Protein AF-0000000083206799 (afdb_homodimer)

Structure (mmCIF, N/CA/C/O backbone):
data_AF-0000000083206799-model_v1
#
loop_
_entity.id
_entity.type
_entity.pdbx_description
1 polymer 'THIF-type NAD/FAD binding fold domain-containing protein'
#
loop_
_atom_site.group_PDB
_atom_site.id
_atom_site.type_symbol
_atom_site.label_atom_id
_atom_site.label_alt_id
_atom_site.label_comp_id
_atom_site.label_asym_id
_atom_site.label_entity_id
_atom_site.label_seq_id
_atom_site.pdbx_PDB_ins_code
_atom_site.Cartn_x
_atom_site.Cartn_y
_atom_site.Cartn_z
_atom_site.occupancy
_atom_site.B_iso_or_equiv
_atom_site.auth_seq_id
_atom_site.auth_comp_id
_atom_site.auth_asym_id
_atom_site.auth_atom_id
_atom_site.pdbx_PDB_model_num
ATOM 1 N N . MET A 1 1 ? 34.781 36.969 40.344 1 15.79 1 MET A N 1
ATOM 2 C CA . MET A 1 1 ? 34.094 37.938 41.188 1 15.79 1 MET A CA 1
ATOM 3 C C . MET A 1 1 ? 33.188 38.844 40.344 1 15.79 1 MET A C 1
ATOM 5 O O . MET A 1 1 ? 32.094 39.25 40.781 1 15.79 1 MET A O 1
ATOM 9 N N . ALA A 1 2 ? 33.812 39.531 39.469 1 14.9 2 ALA A N 1
ATOM 10 C CA . ALA A 1 2 ? 33.531 40.969 39.25 1 14.9 2 ALA A CA 1
ATOM 11 C C . ALA A 1 2 ? 32.156 41.156 38.625 1 14.9 2 ALA A C 1
ATOM 13 O O . ALA A 1 2 ? 31.609 40.281 37.969 1 14.9 2 ALA A O 1
ATOM 14 N N . GLN A 1 3 ? 31.703 42.469 38.469 1 15.66 3 GLN A N 1
ATOM 15 C CA . GLN A 1 3 ? 30.641 43.438 38.688 1 15.66 3 GLN A CA 1
ATOM 16 C C . GLN A 1 3 ? 29.641 43.438 37.531 1 15.66 3 GLN A C 1
ATOM 18 O O . GLN A 1 3 ? 29.938 42.906 36.469 1 15.66 3 GLN A O 1
ATOM 23 N N . PHE A 1 4 ? 28.547 44.375 37.531 1 15.9 4 PHE A N 1
ATOM 24 C CA . PHE A 1 4 ? 27.156 44.781 37.719 1 15.9 4 PHE A CA 1
ATOM 25 C C . PHE A 1 4 ? 26.625 45.438 36.438 1 15.9 4 PHE A C 1
ATOM 27 O O . PHE A 1 4 ? 25.406 45.531 36.25 1 15.9 4 PHE A O 1
ATOM 34 N N . TRP A 1 5 ? 27.438 45.938 35.531 1 15.33 5 TRP A N 1
ATOM 35 C CA . TRP A 1 5 ? 27.094 47.281 35.094 1 15.33 5 TRP A CA 1
ATOM 36 C C . TRP A 1 5 ? 25.797 47.281 34.312 1 15.33 5 TRP A C 1
ATOM 38 O O . TRP A 1 5 ? 25.438 46.281 33.656 1 15.33 5 TRP A O 1
ATOM 48 N N . SER A 1 6 ? 24.969 48.406 34.281 1 15.54 6 SER A N 1
ATOM 49 C CA . SER A 1 6 ? 23.766 49.25 34.438 1 15.54 6 SER A CA 1
ATOM 50 C C . SER A 1 6 ? 23.141 49.531 33.062 1 15.54 6 SER A C 1
ATOM 52 O O . SER A 1 6 ? 22.031 50.062 33 1 15.54 6 SER A O 1
ATOM 54 N N . SER A 1 7 ? 23.734 49.281 31.906 1 15.55 7 SER A N 1
ATOM 55 C CA . SER A 1 7 ? 23.484 50.438 31.031 1 15.55 7 SER A CA 1
ATOM 56 C C . SER A 1 7 ? 22.031 50.469 30.594 1 15.55 7 SER A C 1
ATOM 58 O O . SER A 1 7 ? 21.453 49.438 30.234 1 15.55 7 SER A O 1
ATOM 60 N N . SER A 1 8 ? 21.281 51.656 30.797 1 15.36 8 SER A N 1
ATOM 61 C CA . SER A 1 8 ? 20.047 52.438 30.953 1 15.36 8 SER A CA 1
ATOM 62 C C . SER A 1 8 ? 19.391 52.688 29.609 1 15.36 8 SER A C 1
ATOM 64 O O . SER A 1 8 ? 18.328 53.312 29.531 1 15.36 8 SER A O 1
ATOM 66 N N . LEU A 1 9 ? 19.859 52.219 28.484 1 15.92 9 LEU A N 1
ATOM 67 C CA . LEU A 1 9 ? 19.562 53.219 27.484 1 15.92 9 LEU A CA 1
ATOM 68 C C . LEU A 1 9 ? 18.062 53.375 27.297 1 15.92 9 LEU A C 1
ATOM 70 O O . LEU A 1 9 ? 17.328 52.406 27.312 1 15.92 9 LEU A O 1
ATOM 74 N N . SER A 1 10 ? 17.562 54.656 27.078 1 14.2 10 SER A N 1
ATOM 75 C CA . SER A 1 10 ? 16.531 55.688 27.234 1 14.2 10 SER A CA 1
ATOM 76 C C . SER A 1 10 ? 15.492 55.594 26.141 1 14.2 10 SER A C 1
ATOM 78 O O . SER A 1 10 ? 14.305 55.844 26.375 1 14.2 10 SER A O 1
ATOM 80 N N . ALA A 1 11 ? 15.906 55.469 24.812 1 14.45 11 ALA A N 1
ATOM 81 C CA . ALA A 1 11 ? 15.453 56.625 24.031 1 14.45 11 ALA A CA 1
ATOM 82 C C . ALA A 1 11 ? 13.93 56.625 23.922 1 14.45 11 ALA A C 1
ATOM 84 O O . ALA A 1 11 ? 13.273 55.625 24.141 1 14.45 11 ALA A O 1
ATOM 85 N N . SER A 1 12 ? 13.516 56.969 22.625 1 14.66 12 SER A N 1
ATOM 86 C CA . SER A 1 12 ? 12.797 58.156 22.156 1 14.66 12 SER A CA 1
ATOM 87 C C . SER A 1 12 ? 11.289 57.906 22.141 1 14.66 12 SER A C 1
ATOM 89 O O . SER A 1 12 ? 10.836 56.781 22.188 1 14.66 12 SER A O 1
ATOM 91 N N . SER A 1 13 ? 10.586 58.938 21.562 1 14.63 13 SER A N 1
ATOM 92 C CA . SER A 1 13 ? 9.516 59.906 21.828 1 14.63 13 SER A CA 1
ATOM 93 C C . SER A 1 13 ? 8.219 59.5 21.156 1 14.63 13 SER A C 1
ATOM 95 O O . SER A 1 13 ? 7.156 60.062 21.438 1 14.63 13 SER A O 1
ATOM 97 N N . ARG A 1 14 ? 8.32 58.75 19.984 1 15.35 14 ARG A N 1
ATOM 98 C CA . ARG A 1 14 ? 7.406 59.344 19.016 1 15.35 14 ARG A CA 1
ATOM 99 C C . ARG A 1 14 ? 5.988 59.438 19.578 1 15.35 14 ARG A C 1
ATOM 101 O O . ARG A 1 14 ? 5.621 58.688 20.469 1 15.35 14 ARG A O 1
ATOM 108 N N . SER A 1 15 ? 5.258 60.062 18.719 1 14.94 15 SER A N 1
ATOM 109 C CA . SER A 1 15 ? 4.223 61.094 18.797 1 14.94 15 SER A CA 1
ATOM 110 C C . SER A 1 15 ? 2.881 60.5 19.203 1 14.94 15 SER A C 1
ATOM 112 O O . SER A 1 15 ? 2.621 59.312 18.953 1 14.94 15 SER A O 1
ATOM 114 N N . PRO A 1 16 ? 1.985 61.406 19.641 1 15.46 16 PRO A N 1
ATOM 115 C CA . PRO A 1 16 ? 0.959 61.531 20.672 1 15.46 16 PRO A CA 1
ATOM 116 C C . PRO A 1 16 ? -0.409 61.031 20.203 1 15.46 16 PRO A C 1
ATOM 118 O O . PRO A 1 16 ? -1.052 60.219 20.906 1 15.46 16 PRO A O 1
ATOM 121 N N . PHE A 1 17 ? -1.014 61.688 19.156 1 14.88 17 PHE A N 1
ATOM 122 C CA . PHE A 1 17 ? -2.141 62.469 19.672 1 14.88 17 PHE A CA 1
ATOM 123 C C . PHE A 1 17 ? -3.371 61.594 19.844 1 14.88 17 PHE A C 1
ATOM 125 O O . PHE A 1 17 ? -3.445 60.5 19.266 1 14.88 17 PHE A O 1
ATOM 132 N N . PRO A 1 18 ? -4.734 62.281 19.781 1 14.96 18 PRO A N 1
ATOM 133 C CA . PRO A 1 18 ? -5.836 62.438 20.734 1 14.96 18 PRO A CA 1
ATOM 134 C C . PRO A 1 18 ? -6.965 61.438 20.5 1 14.96 18 PRO A C 1
ATOM 136 O O . PRO A 1 18 ? -7.066 60.844 19.422 1 14.96 18 PRO A O 1
ATOM 139 N N . ILE A 1 19 ? -7.949 61.281 21.531 1 15.31 19 ILE A N 1
ATOM 140 C CA . ILE A 1 19 ? -8.922 60.469 22.25 1 15.31 19 ILE A CA 1
ATOM 141 C C . ILE A 1 19 ? -10.289 60.562 21.562 1 15.31 19 ILE A C 1
ATOM 143 O O . ILE A 1 19 ? -11.094 59.656 21.625 1 15.31 19 ILE A O 1
ATOM 147 N N . THR A 1 20 ? -10.766 61.625 20.859 1 14.32 20 THR A N 1
ATOM 148 C CA . THR A 1 20 ? -11.953 62.125 21.547 1 14.32 20 THR A CA 1
ATOM 149 C C . THR A 1 20 ? -13.125 61.188 21.359 1 14.32 20 THR A C 1
ATOM 151 O O . THR A 1 20 ? -13.102 60.312 20.484 1 14.32 20 THR A O 1
ATOM 154 N N . GLN A 1 21 ? -14.547 61.781 21.156 1 14.05 21 GLN A N 1
ATOM 155 C CA . GLN A 1 21 ? -15.82 62 21.844 1 14.05 21 GLN A CA 1
ATOM 156 C C . GLN A 1 21 ? -16.875 61 21.375 1 14.05 21 GLN A C 1
ATOM 158 O O . GLN A 1 21 ? -16.797 60.469 20.266 1 14.05 21 GLN A O 1
ATOM 163 N N . ALA A 1 22 ? -18.016 60.688 22.312 1 14.39 22 ALA A N 1
ATOM 164 C CA . ALA A 1 22 ? -19.062 59.875 22.938 1 14.39 22 ALA A CA 1
ATOM 165 C C . ALA A 1 22 ? -20.344 59.906 22.094 1 14.39 22 ALA A C 1
ATOM 167 O O . ALA A 1 22 ? -21.156 58.969 22.172 1 14.39 22 ALA A O 1
ATOM 168 N N . ILE A 1 23 ? -20.766 60.75 21.188 1 14.2 23 ILE A N 1
ATOM 169 C CA . ILE A 1 23 ? -22.094 61.25 21.5 1 14.2 23 ILE A CA 1
ATOM 170 C C . ILE A 1 23 ? -23.125 60.156 21.266 1 14.2 23 ILE A C 1
ATOM 172 O O . ILE A 1 23 ? -23.031 59.375 20.297 1 14.2 23 ILE A O 1
ATOM 176 N N . VAL A 1 24 ? -24.375 60 22.219 1 14.62 24 VAL A N 1
ATOM 177 C CA . VAL A 1 24 ? -25.484 59.438 22.969 1 14.62 24 VAL A CA 1
ATOM 178 C C . VAL A 1 24 ? -26.703 59.312 22.062 1 14.62 24 VAL A C 1
ATOM 180 O O . VAL A 1 24 ? -27.562 58.438 22.281 1 14.62 24 VAL A O 1
ATOM 183 N N . VAL A 1 25 ? -26.953 59.844 20.891 1 14.94 25 VAL A N 1
ATOM 184 C CA . VAL A 1 25 ? -28.266 60.438 20.891 1 14.94 25 VAL A CA 1
ATOM 185 C C . VAL A 1 25 ? -29.344 59.375 20.828 1 14.94 25 VAL A C 1
ATOM 187 O O . VAL A 1 25 ? -29.172 58.344 20.156 1 14.94 25 VAL A O 1
ATOM 190 N N . GLY A 1 26 ? -30.719 59.562 21.531 1 14.73 26 GLY A N 1
ATOM 191 C CA . GLY A 1 26 ? -31.922 59.312 22.297 1 14.73 26 GLY A CA 1
ATOM 192 C C . GLY A 1 26 ? -33.094 58.844 21.453 1 14.73 26 GLY A C 1
ATOM 193 O O . GLY A 1 26 ? -34.156 58.469 21.969 1 14.73 26 GLY A O 1
ATOM 194 N N . VAL A 1 27 ? -33.125 58.812 20.141 1 15.09 27 VAL A N 1
ATOM 195 C CA . VAL A 1 27 ? -34.469 59.25 19.797 1 15.09 27 VAL A CA 1
ATOM 196 C C . VAL A 1 27 ? -35.469 58.156 20.156 1 15.09 27 VAL A C 1
ATOM 198 O O . VAL A 1 27 ? -35.25 56.969 19.859 1 15.09 27 VAL A O 1
ATOM 201 N N . VAL A 1 28 ? -36.75 58.406 20.875 1 15.09 28 VAL A N 1
ATOM 202 C CA . VAL A 1 28 ? -37.844 58.188 21.812 1 15.09 28 VAL A CA 1
ATOM 203 C C . VAL A 1 28 ? -38.938 57.344 21.125 1 15.09 28 VAL A C 1
ATOM 205 O O . VAL A 1 28 ? -39.438 56.375 21.703 1 15.09 28 VAL A O 1
ATOM 208 N N . SER A 1 29 ? -39.656 57.719 20.047 1 15.27 29 SER A N 1
ATOM 209 C CA . SER A 1 29 ? -41.031 58.031 20.359 1 15.27 29 SER A CA 1
ATOM 210 C C . SER A 1 29 ? -41.875 56.781 20.438 1 15.27 29 SER A C 1
ATOM 212 O O . SER A 1 29 ? -41.469 55.719 20 1 15.27 29 SER A O 1
ATOM 214 N N . GLY A 1 30 ? -43.25 56.781 19.875 1 15.33 30 GLY A N 1
ATOM 215 C CA . GLY A 1 30 ? -44.656 56.781 20.297 1 15.33 30 GLY A CA 1
ATOM 216 C C . GLY A 1 30 ? -45.312 55.406 20.125 1 15.33 30 GLY A C 1
ATOM 217 O O . GLY A 1 30 ? -45.125 54.781 19.094 1 15.33 30 GLY A O 1
ATOM 218 N N . ALA A 1 31 ? -45.812 54.688 21.25 1 15.72 31 ALA A N 1
ATOM 219 C CA . ALA A 1 31 ? -46.344 53.406 21.75 1 15.72 31 ALA A CA 1
ATOM 220 C C . ALA A 1 31 ? -47.688 53.125 21.156 1 15.72 31 ALA A C 1
ATOM 222 O O . ALA A 1 31 ? -48.312 52.094 21.453 1 15.72 31 ALA A O 1
ATOM 223 N N . LEU A 1 32 ? -48.188 53.438 20.016 1 16.02 32 LEU A N 1
ATOM 224 C CA . LEU A 1 32 ? -49.625 53.5 20.125 1 16.02 32 LEU A CA 1
ATOM 225 C C . LEU A 1 32 ? -50.188 52.125 20.469 1 16.02 32 LEU A C 1
ATOM 227 O O . LEU A 1 32 ? -49.781 51.125 19.891 1 16.02 32 LEU A O 1
ATOM 231 N N . THR A 1 33 ? -51.219 51.906 21.562 1 15.55 33 THR A N 1
ATOM 232 C CA . THR A 1 33 ? -51.938 51.156 22.578 1 15.55 33 THR A CA 1
ATOM 233 C C . THR A 1 33 ? -53.031 50.281 21.938 1 15.55 33 THR A C 1
ATOM 235 O O . THR A 1 33 ? -53.562 49.375 22.562 1 15.55 33 THR A O 1
ATOM 238 N N . ALA A 1 34 ? -53.344 50 20.688 1 16.84 34 ALA A N 1
ATOM 239 C CA . ALA A 1 34 ? -54.781 49.812 20.672 1 16.84 34 ALA A CA 1
ATOM 240 C C . ALA A 1 34 ? -55.188 48.562 21.5 1 16.84 34 ALA A C 1
ATOM 242 O O . ALA A 1 34 ? -54.5 47.531 21.438 1 16.84 34 ALA A O 1
ATOM 243 N N . LEU A 1 35 ? -56.344 48.531 22.406 1 15.24 35 LEU A N 1
ATOM 244 C CA . LEU A 1 35 ? -57.031 48.062 23.609 1 15.24 35 LEU A CA 1
ATOM 245 C C . LEU A 1 35 ? -57.75 46.719 23.344 1 15.24 35 LEU A C 1
ATOM 247 O O . LEU A 1 35 ? -57.719 45.812 24.172 1 15.24 35 LEU A O 1
ATOM 251 N N . VAL A 1 36 ? -58.438 46.312 22.266 1 16.98 36 VAL A N 1
ATOM 252 C CA . VAL A 1 36 ? -59.781 45.938 22.641 1 16.98 36 VAL A CA 1
ATOM 253 C C . VAL A 1 36 ? -59.75 44.625 23.438 1 16.98 36 VAL A C 1
ATOM 255 O O . VAL A 1 36 ? -58.875 43.812 23.234 1 16.98 36 VAL A O 1
ATOM 258 N N . MET A 1 37 ? -60.938 44.188 24.172 1 15.57 37 MET A N 1
ATOM 259 C CA . MET A 1 37 ? -61.5 43.625 25.391 1 15.57 37 MET A CA 1
ATOM 260 C C . MET A 1 37 ? -61.5 42.094 25.359 1 15.57 37 MET A C 1
ATOM 262 O O . MET A 1 37 ? -61.125 41.5 24.328 1 15.57 37 MET A O 1
ATOM 266 N N . TYR A 1 38 ? -62.781 41.375 25.484 1 15.88 38 TYR A N 1
ATOM 267 C CA . TYR A 1 38 ? -63.344 40.719 26.656 1 15.88 38 TYR A CA 1
ATOM 268 C C . TYR A 1 38 ? -63.125 39.188 26.578 1 15.88 38 TYR A C 1
ATOM 270 O O . TYR A 1 38 ? -62.562 38.594 27.516 1 15.88 38 TYR A O 1
ATOM 278 N N . SER A 1 39 ? -64.188 38.188 26.188 1 17.69 39 SER A N 1
ATOM 279 C CA . SER A 1 39 ? -65.062 37.375 27.078 1 17.69 39 SER A CA 1
ATOM 280 C C . SER A 1 39 ? -64.562 35.969 27.172 1 17.69 39 SER A C 1
ATOM 282 O O . SER A 1 39 ? -64.062 35.406 26.188 1 17.69 39 SER A O 1
ATOM 284 N N . PHE A 1 40 ? -64.5 35.25 28.438 1 17.81 40 PHE A N 1
ATOM 285 C CA . PHE A 1 40 ? -63.969 34.156 29.25 1 17.81 40 PHE A CA 1
ATOM 286 C C . PHE A 1 40 ? -64.625 32.844 28.953 1 17.81 40 PHE A C 1
ATOM 288 O O . PHE A 1 40 ? -64.312 31.797 29.516 1 17.81 40 PHE A O 1
ATOM 295 N N . GLN A 1 41 ? -65.688 32.594 28.188 1 19.92 41 GLN A N 1
ATOM 296 C CA . GLN A 1 41 ? -66.5 31.578 28.828 1 19.92 41 GLN A CA 1
ATOM 297 C C . GLN A 1 41 ? -65.812 30.234 28.859 1 19.92 41 GLN A C 1
ATOM 299 O O . GLN A 1 41 ? -65.062 29.859 27.922 1 19.92 41 GLN A O 1
ATOM 304 N N . GLY A 1 42 ? -65.812 29.391 30.125 1 19.48 42 GLY A N 1
ATOM 305 C CA . GLY A 1 42 ? -65.125 28.312 30.859 1 19.48 42 GLY A CA 1
ATOM 306 C C . GLY A 1 42 ? -65.562 26.938 30.375 1 19.48 42 GLY A C 1
ATOM 307 O O . GLY A 1 42 ? -65.062 25.922 30.891 1 19.48 42 GLY A O 1
ATOM 308 N N . PRO A 1 43 ? -65.875 26.531 29.141 1 22.36 43 PRO A N 1
ATOM 309 C CA . PRO A 1 43 ? -66.75 25.359 29.328 1 22.36 43 PRO A CA 1
ATOM 310 C C . PRO A 1 43 ? -66.062 24.25 30.125 1 22.36 43 PRO A C 1
ATOM 312 O O . PRO A 1 43 ? -64.875 24.234 30.266 1 22.36 43 PRO A O 1
ATOM 315 N N . PRO A 1 44 ? -66.938 23.062 30.516 1 23.19 44 PRO A N 1
ATOM 316 C CA . PRO A 1 44 ? -67 22.047 31.562 1 23.19 44 PRO A CA 1
ATOM 317 C C . PRO A 1 44 ? -65.875 21.016 31.484 1 23.19 44 PRO A C 1
ATOM 319 O O . PRO A 1 44 ? -65.25 20.828 30.422 1 23.19 44 PRO A O 1
ATOM 322 N N . LYS A 1 45 ? -65.5 20.359 32.656 1 22.86 45 LYS A N 1
ATOM 323 C CA . LYS A 1 45 ? -64.438 19.516 33.25 1 22.86 45 LYS A CA 1
ATOM 324 C C . LYS A 1 45 ? -64.562 18.0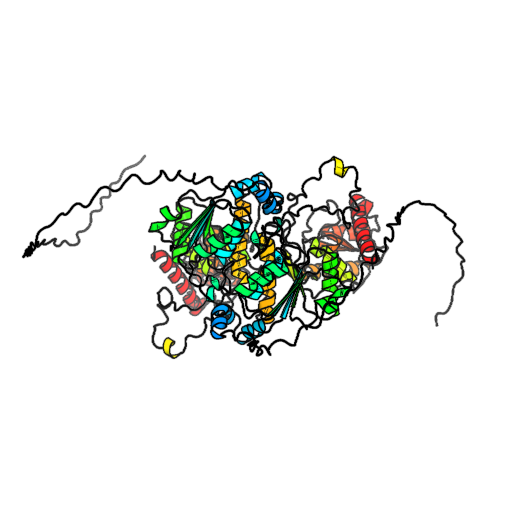78 32.719 1 22.86 45 LYS A C 1
ATOM 326 O O . LYS A 1 45 ? -63.875 17.172 33.25 1 22.86 45 LYS A O 1
ATOM 331 N N . SER A 1 46 ? -64.812 17.797 31.469 1 23.11 46 SER A N 1
ATOM 332 C CA . SER A 1 46 ? -65.188 16.375 31.375 1 23.11 46 SER A CA 1
ATOM 333 C C . SER A 1 46 ? -64.062 15.492 31.922 1 23.11 46 SER A C 1
ATOM 335 O O . SER A 1 46 ? -62.906 15.914 31.969 1 23.11 46 SER A O 1
ATOM 337 N N . THR A 1 47 ? -64.438 14.188 32.406 1 23.75 47 THR A N 1
ATOM 338 C CA . THR A 1 47 ? -64.062 13.102 33.312 1 23.75 47 THR A CA 1
ATOM 339 C C . THR A 1 47 ? -62.719 12.477 32.875 1 23.75 47 THR A C 1
ATOM 341 O O . THR A 1 47 ? -62.344 12.547 31.719 1 23.75 47 THR A O 1
ATOM 344 N N . PRO A 1 48 ? -62 11.789 33.938 1 23.64 48 PRO A N 1
ATOM 345 C CA . PRO A 1 48 ? -60.625 11.32 34.219 1 23.64 48 PRO A CA 1
ATOM 346 C C . PRO A 1 48 ? -60.188 10.188 33.281 1 23.64 48 PRO A C 1
ATOM 348 O O . PRO A 1 48 ? -60.938 9.211 33.125 1 23.64 48 PRO A O 1
ATOM 351 N N . ASP A 1 49 ? -59.656 10.484 32.125 1 22.08 49 ASP A N 1
ATOM 352 C CA . ASP A 1 49 ? -59.188 9.469 31.188 1 22.08 49 ASP A CA 1
ATOM 353 C C . ASP A 1 49 ? -58.344 8.406 31.906 1 22.08 49 ASP A C 1
ATOM 355 O O . ASP A 1 49 ? -57.688 8.688 32.906 1 22.08 49 ASP A O 1
ATOM 359 N N . ARG A 1 50 ? -58.562 7.062 31.578 1 27.77 50 ARG A N 1
ATOM 360 C CA . ARG A 1 50 ? -58 5.766 31.922 1 27.77 50 ARG A CA 1
ATOM 361 C C . ARG A 1 50 ? -56.469 5.797 31.844 1 27.77 50 ARG A C 1
ATOM 363 O O . ARG A 1 50 ? -55.906 6.465 30.984 1 27.77 50 ARG A O 1
ATOM 370 N N . SER A 1 51 ? -55.781 5.465 32.969 1 25.11 51 SER A N 1
ATOM 371 C CA . SER A 1 51 ? -54.375 5.371 33.375 1 25.11 51 SER A CA 1
ATOM 372 C C . SER A 1 51 ? -53.562 4.598 32.344 1 25.11 51 SER A C 1
ATOM 374 O O . SER A 1 51 ? -53.812 3.412 32.125 1 25.11 51 SER A O 1
ATOM 376 N N . LYS A 1 52 ? -53.25 5.082 31.156 1 28.16 52 LYS A N 1
ATOM 377 C CA . LYS A 1 52 ? -52.344 4.348 30.266 1 28.16 52 LYS A CA 1
ATOM 378 C C . LYS A 1 52 ? -51.094 3.898 30.984 1 28.16 52 LYS A C 1
ATOM 380 O O . LYS A 1 52 ? -50.438 4.699 31.656 1 28.16 52 LYS A O 1
ATOM 385 N N . THR A 1 53 ? -50.969 2.654 31.422 1 30.12 53 THR A N 1
ATOM 386 C CA . THR A 1 53 ? -49.844 1.972 32.031 1 30.12 53 THR A CA 1
ATOM 387 C C . THR A 1 53 ? -48.531 2.334 31.281 1 30.12 53 THR A C 1
ATOM 389 O O . THR A 1 53 ? -48.5 2.318 30.062 1 30.12 53 THR A O 1
ATOM 392 N N . PRO A 1 54 ? -47.594 2.996 31.922 1 27.98 54 PRO A N 1
ATOM 393 C CA . PRO A 1 54 ? -46.344 3.395 31.281 1 27.98 54 PRO A CA 1
ATOM 394 C C . PRO A 1 54 ? -45.594 2.223 30.625 1 27.98 54 PRO A C 1
ATOM 396 O O . PRO A 1 54 ? -45.469 1.16 31.234 1 27.98 54 PRO A O 1
ATOM 399 N N . LYS A 1 55 ? -45.688 2.01 29.344 1 30.41 55 LYS A N 1
ATOM 400 C CA . LYS A 1 55 ? -44.812 1.078 28.656 1 30.41 55 LYS A CA 1
ATOM 401 C C . LYS A 1 55 ? -43.344 1.255 29.094 1 30.41 55 LYS A C 1
ATOM 403 O O . LYS A 1 55 ? -42.812 2.361 29.031 1 30.41 55 LYS A O 1
ATOM 408 N N . LYS A 1 56 ? -42.844 0.427 29.922 1 29.62 56 LYS A N 1
ATOM 409 C CA . LYS A 1 56 ? -41.438 0.333 30.328 1 29.62 56 LYS A CA 1
ATOM 410 C C . LYS A 1 56 ? -40.531 0.487 29.141 1 29.62 56 LYS A C 1
ATOM 412 O O . LYS A 1 56 ? -40.562 -0.326 28.203 1 29.62 56 LYS A O 1
ATOM 417 N N . ARG A 1 57 ? -40.125 1.657 28.672 1 31.98 57 ARG A N 1
ATOM 418 C CA . ARG A 1 57 ? -39.062 1.896 27.719 1 31.98 57 ARG A CA 1
ATOM 419 C C . ARG A 1 57 ? -37.812 1.098 28.078 1 31.98 57 ARG A C 1
ATOM 421 O O . ARG A 1 57 ? -37.219 1.315 29.141 1 31.98 57 ARG A O 1
ATOM 428 N N . SER A 1 58 ? -37.75 -0.149 27.922 1 32.41 58 SER A N 1
ATOM 429 C CA . SER A 1 58 ? -36.531 -0.919 28.078 1 32.41 58 SER A CA 1
ATOM 430 C C . SER A 1 58 ? -35.344 -0.19 27.484 1 32.41 58 SER A C 1
ATOM 432 O O . SER A 1 58 ? -35.219 -0.069 26.266 1 32.41 58 SER A O 1
ATOM 434 N N . THR A 1 59 ? -34.906 0.905 27.906 1 36.28 59 THR A N 1
ATOM 435 C CA . THR A 1 59 ? -33.75 1.729 27.594 1 36.28 59 THR A CA 1
ATOM 436 C C . THR A 1 59 ? -32.469 0.885 27.562 1 36.28 59 THR A C 1
ATOM 438 O O . THR A 1 59 ? -31.375 1.423 27.594 1 36.28 59 THR A O 1
ATOM 441 N N . GLY A 1 60 ? -32.531 -0.394 28.031 1 36.16 60 GLY A N 1
ATOM 442 C CA . GLY A 1 60 ? -31.234 -0.995 28.234 1 36.16 60 GLY A CA 1
ATOM 443 C C . GLY A 1 60 ? -30.375 -0.987 26.984 1 36.16 60 GLY A C 1
ATOM 444 O O . GLY A 1 60 ? -30.891 -0.97 25.859 1 36.16 60 GLY A O 1
ATOM 445 N N . ASP A 1 61 ? -29.172 -0.359 26.984 1 44.09 61 ASP A N 1
ATOM 446 C CA . ASP A 1 61 ? -28.172 -0.521 25.922 1 44.09 61 ASP A CA 1
ATOM 447 C C . ASP A 1 61 ? -28.281 -1.901 25.281 1 44.09 61 ASP A C 1
ATOM 449 O O . ASP A 1 61 ? -28.344 -2.914 25.984 1 44.09 61 ASP A O 1
ATOM 453 N N . PRO A 1 62 ? -28.875 -2.059 24.25 1 50 62 PRO A N 1
ATOM 454 C CA . PRO A 1 62 ? -29.047 -3.396 23.672 1 50 62 PRO A CA 1
ATOM 455 C C . PRO A 1 62 ? -27.844 -4.309 23.938 1 50 62 PRO A C 1
ATOM 457 O O . PRO A 1 62 ? -26.703 -3.889 23.797 1 50 62 PRO A O 1
ATOM 460 N N . VAL A 1 63 ? -27.797 -5.082 25 1 54.78 63 VAL A N 1
ATOM 461 C CA . VAL A 1 63 ? -26.828 -6.125 25.344 1 54.78 63 VAL A CA 1
ATOM 462 C C . VAL A 1 63 ? -26.422 -6.879 24.078 1 54.78 63 VAL A C 1
ATOM 464 O O . VAL A 1 63 ? -27.25 -7.516 23.438 1 54.78 63 VAL A O 1
ATOM 467 N N . HIS A 1 64 ? -25.344 -6.281 23.391 1 71.06 64 HIS A N 1
ATOM 468 C CA . HIS A 1 64 ? -24.844 -7.004 22.234 1 71.06 64 HIS A CA 1
ATOM 469 C C . HIS A 1 64 ? -24.219 -8.336 22.656 1 71.06 64 HIS A C 1
ATOM 471 O O . HIS A 1 64 ? -23.641 -8.445 23.734 1 71.06 64 HIS A O 1
ATOM 477 N N . ASP A 1 65 ? -24.531 -9.359 22.062 1 82.56 65 ASP A N 1
ATOM 478 C CA . ASP A 1 65 ? -24.016 -10.703 22.281 1 82.56 65 ASP A CA 1
ATOM 479 C C . ASP A 1 65 ? -22.5 -10.75 22.031 1 82.56 65 ASP A C 1
ATOM 481 O O . ASP A 1 65 ? -22.062 -10.688 20.875 1 82.56 65 ASP A O 1
ATOM 485 N N . GLU A 1 66 ? -21.75 -10.734 23.078 1 88.69 66 GLU A N 1
ATOM 486 C CA . GLU A 1 66 ? -20.297 -10.734 23.031 1 88.69 66 GLU A CA 1
ATOM 487 C C . GLU A 1 66 ? -19.766 -11.914 22.219 1 88.69 66 GLU A C 1
ATOM 489 O O . GLU A 1 66 ? -18.703 -11.82 21.594 1 88.69 66 GLU A O 1
ATOM 494 N N . SER A 1 67 ? -20.516 -12.906 22.219 1 88.75 67 SER A N 1
ATOM 495 C CA . SER A 1 67 ? -20.094 -14.078 21.453 1 88.75 67 SER A CA 1
ATOM 496 C C . SER A 1 67 ? -20.125 -13.805 19.953 1 88.75 67 SER A C 1
ATOM 498 O O . SER A 1 67 ? -19.25 -14.266 19.219 1 88.75 67 SER A O 1
ATOM 500 N N . LEU A 1 68 ? -21.078 -13.07 19.516 1 90.56 68 LEU A N 1
ATOM 501 C CA . LEU A 1 68 ? -21.172 -12.711 18.109 1 90.56 68 LEU A CA 1
ATOM 502 C C . LEU A 1 68 ? -20.062 -11.742 17.703 1 90.56 68 LEU A C 1
ATOM 504 O O . LEU A 1 68 ? -19.531 -11.828 16.609 1 90.56 68 LEU A O 1
ATOM 508 N N . ILE A 1 69 ? -19.797 -10.867 18.625 1 93.06 69 ILE A N 1
ATOM 509 C CA . ILE A 1 69 ? -18.719 -9.906 18.375 1 93.06 69 ILE A CA 1
ATOM 510 C C . ILE A 1 69 ? -17.391 -10.641 18.266 1 93.06 69 ILE A C 1
ATOM 512 O O . ILE A 1 69 ? -16.594 -10.359 17.375 1 93.06 69 ILE A O 1
ATOM 516 N N . ALA A 1 70 ? -17.156 -11.562 19.125 1 90.69 70 ALA A N 1
ATOM 517 C CA . ALA A 1 70 ? -15.93 -12.352 19.125 1 90.69 70 ALA A CA 1
ATOM 518 C C . ALA A 1 70 ? -15.781 -13.125 17.828 1 90.69 70 ALA A C 1
ATOM 520 O O . ALA A 1 70 ? -14.672 -13.242 17.281 1 90.69 70 ALA A O 1
ATOM 521 N N . GLU A 1 71 ? -16.844 -13.609 17.375 1 91.06 71 GLU A N 1
ATOM 522 C CA . GLU A 1 71 ? -16.812 -14.336 16.109 1 91.06 71 GLU A CA 1
ATOM 523 C C . GLU A 1 71 ? -16.5 -13.406 14.953 1 91.06 71 GLU A C 1
ATOM 525 O O . GLU A 1 71 ? -15.719 -13.758 14.062 1 91.06 71 GLU A O 1
ATOM 530 N N . GLN A 1 72 ? -17.094 -12.266 14.961 1 94.12 72 GLN A N 1
ATOM 531 C CA . GLN A 1 72 ? -16.875 -11.273 13.914 1 94.12 72 GLN A CA 1
ATOM 532 C C . GLN A 1 72 ? -15.422 -10.805 13.898 1 94.12 72 GLN A C 1
ATOM 534 O O . GLN A 1 72 ? -14.875 -10.492 12.844 1 94.12 72 GLN A O 1
ATOM 539 N N . LEU A 1 73 ? -14.836 -10.805 15.094 1 94.12 73 LEU A N 1
ATOM 540 C CA . LEU A 1 73 ? -13.484 -10.266 15.227 1 94.12 73 LEU A CA 1
ATOM 541 C C . LEU A 1 73 ? -12.469 -11.383 15.43 1 94.12 73 LEU A C 1
ATOM 543 O O . LEU A 1 73 ? -11.367 -11.141 15.93 1 94.12 73 LEU A O 1
ATOM 547 N N . ALA A 1 74 ? -12.805 -12.586 15.023 1 90.81 74 ALA A N 1
ATOM 548 C CA . ALA A 1 74 ? -11.992 -13.766 15.297 1 90.81 74 ALA A CA 1
ATOM 549 C C . ALA A 1 74 ? -10.609 -13.633 14.664 1 90.81 74 ALA A C 1
ATOM 551 O O . ALA A 1 74 ? -9.602 -14.016 15.273 1 90.81 74 ALA A O 1
ATOM 552 N N . ARG A 1 75 ? -10.586 -13.141 13.508 1 88.56 75 ARG A N 1
ATOM 553 C CA . ARG A 1 75 ? -9.305 -13.039 12.805 1 88.56 75 ARG A CA 1
ATOM 554 C C . ARG A 1 75 ? -8.445 -11.93 13.406 1 88.56 75 ARG A C 1
ATOM 556 O O . ARG A 1 75 ? -7.219 -12.031 13.43 1 88.56 75 ARG A O 1
ATOM 563 N N . ASN A 1 76 ? -9.078 -10.859 13.844 1 90.94 76 ASN A N 1
ATOM 564 C CA . ASN A 1 76 ? -8.359 -9.82 14.57 1 90.94 76 ASN A CA 1
ATOM 565 C C . ASN A 1 76 ? -7.781 -10.352 15.875 1 90.94 76 ASN A C 1
ATOM 567 O O . ASN A 1 76 ? -6.652 -10.016 16.25 1 90.94 76 ASN A O 1
ATOM 571 N N . LEU A 1 77 ? -8.578 -11.148 16.531 1 90.56 77 LEU A N 1
ATOM 572 C CA . LEU A 1 77 ? -8.156 -11.758 17.797 1 90.56 77 LEU A CA 1
ATOM 573 C C . LEU A 1 77 ? -6.953 -12.672 17.562 1 90.56 77 LEU A C 1
ATOM 575 O O . LEU A 1 77 ? -6.012 -12.672 18.359 1 90.56 77 LEU A O 1
ATOM 579 N N . ALA A 1 78 ? -7.07 -13.391 16.516 1 87.94 78 ALA A N 1
ATOM 580 C CA . ALA A 1 78 ? -5.965 -14.281 16.188 1 87.94 78 ALA A CA 1
ATOM 581 C C . ALA A 1 78 ? -4.699 -13.492 15.859 1 87.94 78 ALA A C 1
ATOM 583 O O . ALA A 1 78 ? -3.588 -13.938 16.141 1 87.94 78 ALA A O 1
ATOM 584 N N . PHE A 1 79 ? -4.855 -12.328 15.398 1 90.25 79 PHE A N 1
ATOM 585 C CA . PHE A 1 79 ? -3.734 -11.516 14.938 1 90.25 79 PHE A CA 1
ATOM 586 C C . PHE A 1 79 ? -3.133 -10.719 16.094 1 90.25 79 PHE A C 1
ATOM 588 O O . PHE A 1 79 ? -1.915 -10.719 16.281 1 90.25 79 PHE A O 1
ATOM 595 N N . LEU A 1 80 ? -3.934 -10.102 16.891 1 92.88 80 LEU A N 1
ATOM 596 C CA . LEU A 1 80 ? -3.48 -9.148 17.891 1 92.88 80 LEU A CA 1
ATOM 597 C C . LEU A 1 80 ? -3.357 -9.82 19.25 1 92.88 80 LEU A C 1
ATOM 599 O O . LEU A 1 80 ? -2.738 -9.266 20.172 1 92.88 80 LEU A O 1
ATOM 603 N N . GLY A 1 81 ? -3.93 -10.984 19.438 1 90.38 81 GLY A N 1
ATOM 604 C CA . GLY A 1 81 ? -4.051 -11.594 20.75 1 90.38 81 GLY A CA 1
ATOM 605 C C . GLY A 1 81 ? -5.172 -11 21.594 1 90.38 81 GLY A C 1
ATOM 606 O O . GLY A 1 81 ? -5.754 -9.977 21.219 1 90.38 81 GLY A O 1
ATOM 607 N N . PRO A 1 82 ? -5.531 -11.664 22.625 1 92.31 82 PRO A N 1
ATOM 608 C CA . PRO A 1 82 ? -6.664 -11.227 23.453 1 92.31 82 PRO A CA 1
ATOM 609 C C . PRO A 1 82 ? -6.488 -9.805 24 1 92.31 82 PRO A C 1
ATOM 611 O O . PRO A 1 82 ? -7.414 -9 23.938 1 92.31 82 PRO A O 1
ATOM 614 N N . GLN A 1 83 ? -5.309 -9.516 24.484 1 95.25 83 GLN A N 1
ATOM 615 C CA . GLN A 1 83 ? -5.074 -8.188 25.047 1 95.25 83 GLN A CA 1
ATOM 616 C C . GLN A 1 83 ? -5.105 -7.117 23.969 1 95.25 83 GLN A C 1
ATOM 618 O O . GLN A 1 83 ? -5.711 -6.059 24.156 1 95.25 83 GLN A O 1
ATOM 623 N N . GLY A 1 84 ? -4.445 -7.43 22.891 1 95.5 84 GLY A N 1
ATOM 624 C CA . GLY A 1 84 ? -4.457 -6.488 21.797 1 95.5 84 GLY A CA 1
ATOM 625 C C . GLY A 1 84 ? -5.848 -6.207 21.266 1 95.5 84 GLY A C 1
ATOM 626 O O . GLY A 1 84 ? -6.191 -5.055 20.984 1 95.5 84 GLY A O 1
ATOM 627 N N . ASN A 1 85 ? -6.598 -7.215 21.156 1 95.12 85 ASN A N 1
ATOM 628 C CA . ASN A 1 85 ? -7.977 -7.066 20.719 1 95.12 85 ASN A CA 1
ATOM 629 C C . ASN A 1 85 ? -8.797 -6.234 21.688 1 95.12 85 ASN A C 1
ATOM 631 O O . ASN A 1 85 ? -9.609 -5.402 21.281 1 95.12 85 ASN A O 1
ATOM 635 N N . GLN A 1 86 ? -8.609 -6.473 22.906 1 96.62 86 GLN A N 1
ATOM 636 C CA . GLN A 1 86 ? -9.32 -5.711 23.922 1 96.62 86 GLN A CA 1
ATOM 637 C C . GLN A 1 86 ? -8.93 -4.234 23.875 1 96.62 86 GLN A C 1
ATOM 639 O O . GLN A 1 86 ? -9.781 -3.357 24.031 1 96.62 86 GLN A O 1
ATOM 644 N N . ASP A 1 87 ? -7.672 -3.99 23.703 1 97.88 87 ASP A N 1
ATOM 645 C CA . ASP A 1 87 ? -7.195 -2.613 23.609 1 97.88 87 ASP A CA 1
ATOM 646 C C . ASP A 1 87 ? -7.84 -1.89 22.422 1 97.88 87 ASP A C 1
ATOM 648 O O . ASP A 1 87 ? -8.234 -0.727 22.547 1 97.88 87 ASP A O 1
ATOM 652 N N . VAL A 1 88 ? -7.984 -2.586 21.328 1 97.94 88 VAL A N 1
ATOM 653 C CA . VAL A 1 88 ? -8.609 -2.01 20.141 1 97.94 88 VAL A CA 1
ATOM 654 C C . VAL A 1 88 ? -10.086 -1.755 20.406 1 97.94 88 VAL A C 1
ATOM 656 O O . VAL A 1 88 ? -10.617 -0.702 20.047 1 97.94 88 VAL A O 1
ATOM 659 N N . ARG A 1 89 ? -10.742 -2.572 21.047 1 97.19 89 ARG A N 1
ATOM 660 C CA . ARG A 1 89 ? -12.172 -2.461 21.328 1 97.19 89 ARG A CA 1
ATOM 661 C C . ARG A 1 89 ? -12.445 -1.324 22.312 1 97.19 89 ARG A C 1
ATOM 663 O O . ARG A 1 89 ? -13.531 -0.73 22.297 1 97.19 89 ARG A O 1
ATOM 670 N N . ASN A 1 90 ? -11.492 -1.024 23.109 1 97.81 90 ASN A N 1
ATOM 671 C CA . ASN A 1 90 ? -11.648 0.027 24.109 1 97.81 90 ASN A CA 1
ATOM 672 C C . ASN A 1 90 ? -11.188 1.381 23.578 1 97.81 90 ASN A C 1
ATOM 674 O O . ASN A 1 90 ? -11.367 2.406 24.234 1 97.81 90 ASN A O 1
ATOM 678 N N . ALA A 1 91 ? -10.664 1.375 22.438 1 98.62 91 ALA A N 1
ATOM 679 C CA . ALA A 1 91 ? -10 2.572 21.922 1 98.62 91 ALA A CA 1
ATOM 680 C C . ALA A 1 91 ? -11.023 3.602 21.438 1 98.62 91 ALA A C 1
ATOM 682 O O . ALA A 1 91 ? -12.141 3.246 21.062 1 98.62 91 ALA A O 1
ATOM 683 N N . PHE A 1 92 ? -10.648 4.875 21.562 1 98.81 92 PHE A N 1
ATOM 684 C CA . PHE A 1 92 ? -11.367 6.027 21.016 1 98.81 92 PHE A CA 1
ATOM 685 C C . PHE A 1 92 ? -10.539 6.723 19.938 1 98.81 92 PHE A C 1
ATOM 687 O O . PHE A 1 92 ? -9.453 7.234 20.219 1 98.81 92 PHE A O 1
ATOM 694 N N . VAL A 1 93 ? -11.07 6.719 18.672 1 98.94 93 VAL A N 1
ATOM 695 C CA . VAL A 1 93 ? -10.344 7.309 17.562 1 98.94 93 VAL A CA 1
ATOM 696 C C . VAL A 1 93 ? -11.172 8.414 16.922 1 98.94 93 VAL A C 1
ATOM 698 O O . VAL A 1 93 ? -12.383 8.258 16.734 1 98.94 93 VAL A O 1
ATOM 701 N N . ILE A 1 94 ? -10.57 9.57 16.641 1 98.94 94 ILE A N 1
ATOM 702 C CA . ILE A 1 94 ? -11.203 10.664 15.906 1 98.94 94 ILE A CA 1
ATOM 703 C C . ILE A 1 94 ? -10.688 10.68 14.469 1 98.94 94 ILE A C 1
ATOM 705 O O . ILE A 1 94 ? -9.477 10.648 14.234 1 98.94 94 ILE A O 1
ATOM 709 N N . VAL A 1 95 ? -11.586 10.648 13.523 1 98.94 95 VAL A N 1
ATOM 710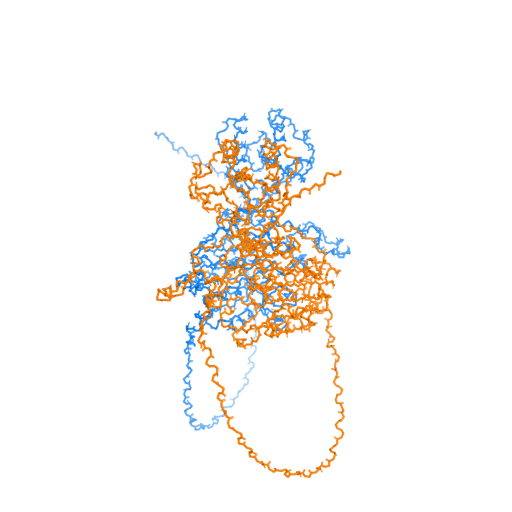 C CA . VAL A 1 95 ? -11.234 10.758 12.109 1 98.94 95 VAL A CA 1
ATOM 711 C C . VAL A 1 95 ? -11.758 12.086 11.547 1 98.94 95 VAL A C 1
ATOM 713 O O . VAL A 1 95 ? -12.961 12.352 11.594 1 98.94 95 VAL A O 1
ATOM 716 N N . ILE A 1 96 ? -10.867 12.93 11.039 1 98.88 96 ILE A N 1
ATOM 717 C CA . ILE A 1 96 ? -11.227 14.234 10.484 1 98.88 96 ILE A CA 1
ATOM 718 C C . ILE A 1 96 ? -11.039 14.219 8.969 1 98.88 96 ILE A C 1
ATOM 720 O O . ILE A 1 96 ? -9.922 14.055 8.477 1 98.88 96 ILE A O 1
ATOM 724 N N . GLY A 1 97 ? -12.086 14.508 8.219 1 98.25 97 GLY A N 1
ATOM 725 C CA . GLY A 1 97 ? -12.133 14.305 6.777 1 98.25 97 GLY A CA 1
ATOM 726 C C . GLY A 1 97 ? -12.594 12.922 6.379 1 98.25 97 GLY A C 1
ATOM 727 O O . GLY A 1 97 ? -11.93 11.93 6.688 1 98.25 97 GLY A O 1
ATOM 728 N N . LEU A 1 98 ? -13.742 12.883 5.672 1 98.44 98 LEU A N 1
ATOM 729 C CA . LEU A 1 98 ? -14.305 11.586 5.328 1 98.44 98 LEU A CA 1
ATOM 730 C C . LEU A 1 98 ? -14.469 11.445 3.816 1 98.44 98 LEU A C 1
ATOM 732 O O . LEU A 1 98 ? -15.5 10.969 3.338 1 98.44 98 LEU A O 1
ATOM 736 N N . GLY A 1 99 ? -13.453 11.938 3.078 1 96.25 99 GLY A N 1
ATOM 737 C CA . GLY A 1 99 ? -13.375 11.641 1.657 1 96.25 99 GLY A CA 1
ATOM 738 C C . GLY A 1 99 ? -12.898 10.227 1.368 1 96.25 99 GLY A C 1
ATOM 739 O O . GLY A 1 99 ? -13.281 9.281 2.066 1 96.25 99 GLY A O 1
ATOM 740 N N . GLY A 1 100 ? -12.125 10.07 0.306 1 96.62 100 GLY A N 1
ATOM 741 C CA . GLY A 1 100 ? -11.609 8.758 -0.063 1 96.62 100 GLY A CA 1
ATOM 742 C C . GLY A 1 100 ? -10.703 8.156 0.988 1 96.62 100 GLY A C 1
ATOM 743 O O . GLY A 1 100 ? -10.812 6.969 1.305 1 96.62 100 GLY A O 1
ATOM 744 N N . VAL A 1 101 ? -9.836 8.961 1.578 1 98 101 VAL A N 1
ATOM 745 C CA . VAL A 1 101 ? -8.875 8.477 2.566 1 98 101 VAL A CA 1
ATOM 746 C C . VAL A 1 101 ? -9.586 8.211 3.891 1 98 101 VAL A C 1
ATOM 748 O O . VAL A 1 101 ? -9.555 7.094 4.406 1 98 101 VAL A O 1
ATOM 751 N N . GLY A 1 102 ? -10.32 9.18 4.387 1 98.69 102 GLY A N 1
ATOM 752 C CA . GLY A 1 102 ? -10.914 9.102 5.715 1 98.69 102 GLY A CA 1
ATOM 753 C C . GLY A 1 102 ? -12.008 8.055 5.82 1 98.69 102 GLY A C 1
ATOM 754 O O . GLY A 1 102 ? -12.109 7.363 6.84 1 98.69 102 GLY A O 1
ATOM 755 N N . SER A 1 103 ? -12.844 7.965 4.797 1 98.75 103 SER A N 1
ATOM 756 C CA . SER A 1 103 ? -13.891 6.953 4.836 1 98.75 103 SER A CA 1
ATOM 757 C C . SER A 1 103 ? -13.305 5.547 4.812 1 98.75 103 SER A C 1
ATOM 759 O O . SER A 1 103 ? -13.852 4.629 5.434 1 98.75 103 SER A O 1
ATOM 761 N N . SER A 1 104 ? -12.195 5.379 4.062 1 98.62 104 SER A N 1
ATOM 762 C CA . SER A 1 104 ? -11.523 4.082 4.035 1 98.62 104 SER A CA 1
ATOM 763 C C . SER A 1 104 ? -10.898 3.752 5.387 1 98.62 104 SER A C 1
ATOM 765 O O . SER A 1 104 ? -11.023 2.627 5.875 1 98.62 104 SER A O 1
ATOM 767 N N . ALA A 1 105 ? -10.242 4.719 5.996 1 98.81 105 ALA A N 1
ATOM 768 C CA . ALA A 1 105 ? -9.641 4.523 7.312 1 98.81 105 ALA A CA 1
ATOM 769 C C . ALA A 1 105 ? -10.695 4.191 8.359 1 98.81 105 ALA A C 1
ATOM 771 O O . ALA A 1 105 ? -10.562 3.219 9.102 1 98.81 105 ALA A O 1
ATOM 772 N N . ALA A 1 106 ? -11.742 4.969 8.375 1 98.94 106 ALA A N 1
ATOM 773 C CA . ALA A 1 106 ? -12.805 4.785 9.359 1 98.94 106 ALA A CA 1
ATOM 774 C C . ALA A 1 106 ? -13.477 3.422 9.203 1 98.94 106 ALA A C 1
ATOM 776 O O . ALA A 1 106 ? -13.727 2.73 10.188 1 98.94 106 ALA A O 1
ATOM 777 N N . THR A 1 107 ? -13.766 3.078 7.961 1 98.75 107 THR A N 1
ATOM 778 C CA . THR A 1 107 ? -14.398 1.787 7.695 1 98.75 107 THR A CA 1
ATOM 779 C C . THR A 1 107 ? -13.523 0.646 8.219 1 98.75 107 THR A C 1
ATOM 781 O O . THR A 1 107 ? -14.031 -0.286 8.852 1 98.75 107 THR A O 1
ATOM 784 N N . SER A 1 108 ? -12.297 0.737 7.938 1 98.44 108 SER A N 1
ATOM 785 C CA . SER A 1 108 ? -11.367 -0.307 8.352 1 98.44 108 SER A CA 1
ATOM 786 C C . SER A 1 108 ? -11.258 -0.376 9.875 1 98.44 108 SER A C 1
ATOM 788 O O . SER A 1 108 ? -11.164 -1.464 10.445 1 98.44 108 SER A O 1
ATOM 790 N N . LEU A 1 109 ? -11.211 0.759 10.539 1 98.69 109 LEU A N 1
ATOM 791 C CA . LEU A 1 109 ? -11.164 0.795 11.992 1 98.69 109 LEU A CA 1
ATOM 792 C C . LEU A 1 109 ? -12.398 0.135 12.594 1 98.69 109 LEU A C 1
ATOM 794 O O . LEU A 1 109 ? -12.289 -0.677 13.516 1 98.69 109 LEU A O 1
ATOM 798 N N . VAL A 1 110 ? -13.523 0.43 12.023 1 98.5 110 VAL A N 1
ATOM 799 C CA . VAL A 1 110 ? -14.789 -0.121 12.508 1 98.5 110 VAL A CA 1
ATOM 800 C C . VAL A 1 110 ? -14.789 -1.638 12.328 1 98.5 110 VAL A C 1
ATOM 802 O O . VAL A 1 110 ? -15.133 -2.375 13.258 1 98.5 110 VAL A O 1
ATOM 805 N N . ARG A 1 111 ? -14.406 -2.08 11.188 1 98 111 ARG A N 1
ATOM 806 C CA . ARG A 1 111 ? -14.383 -3.508 10.891 1 98 111 ARG A CA 1
ATOM 807 C C . ARG A 1 111 ? -13.367 -4.234 11.766 1 98 111 ARG A C 1
ATOM 809 O O . ARG A 1 111 ? -13.484 -5.438 12 1 98 111 ARG A O 1
ATOM 816 N N . SER A 1 112 ? -12.406 -3.469 12.273 1 97.19 112 SER A N 1
ATOM 817 C CA . SER A 1 112 ? -11.344 -4.062 13.086 1 97.19 112 SER A CA 1
ATOM 818 C C . SER A 1 112 ? -11.727 -4.066 14.562 1 97.19 112 SER A C 1
ATOM 820 O O . SER A 1 112 ? -10.977 -4.578 15.398 1 97.19 112 SER A O 1
ATOM 822 N N . GLY A 1 113 ? -12.867 -3.414 14.938 1 96.81 113 GLY A N 1
ATOM 823 C CA . GLY A 1 113 ? -13.398 -3.572 16.281 1 96.81 113 GLY A CA 1
ATOM 824 C C . GLY A 1 113 ? -13.18 -2.352 17.156 1 96.81 113 GLY A C 1
ATOM 825 O O . GLY A 1 113 ? -13.406 -2.4 18.375 1 96.81 113 GLY A O 1
ATOM 826 N N . VAL A 1 114 ? -12.734 -1.271 16.578 1 98 114 VAL A N 1
ATOM 827 C CA . VAL A 1 114 ? -12.625 -0.055 17.391 1 98 114 VAL A CA 1
ATOM 828 C C . VAL A 1 114 ? -13.961 0.241 18.062 1 98 114 VAL A C 1
ATOM 830 O O . VAL A 1 114 ? -15.016 0.147 17.422 1 98 114 VAL A O 1
ATOM 833 N N . GLY A 1 115 ? -13.938 0.587 19.328 1 96.75 115 GLY A N 1
ATOM 834 C CA . GLY A 1 115 ? -15.156 0.668 20.109 1 96.75 115 GLY A CA 1
ATOM 835 C C . GLY A 1 115 ? -15.836 2.025 20.031 1 96.75 115 GLY A C 1
ATOM 836 O O . GLY A 1 115 ? -17.047 2.131 20.188 1 96.75 115 GLY A O 1
ATOM 837 N N . ARG A 1 116 ? -15.047 3.047 19.922 1 98.56 116 ARG A N 1
ATOM 838 C CA . ARG A 1 116 ? -15.57 4.406 19.875 1 98.56 116 ARG A CA 1
ATOM 839 C C . ARG A 1 116 ? -14.898 5.219 18.766 1 98.56 116 ARG A C 1
ATOM 841 O O . ARG A 1 116 ? -13.672 5.215 18.656 1 98.56 116 ARG A O 1
ATOM 848 N N . ILE A 1 117 ? -15.773 5.891 17.969 1 98.81 117 ILE A N 1
ATOM 849 C CA . ILE A 1 117 ? -15.219 6.699 16.891 1 98.81 117 ILE A CA 1
ATOM 850 C C . ILE A 1 117 ? -15.969 8.023 16.797 1 98.81 117 ILE A C 1
ATOM 852 O O . ILE A 1 117 ? -17.188 8.07 16.969 1 98.81 117 ILE A O 1
ATOM 856 N N . ARG A 1 118 ? -15.266 9.125 16.688 1 98.94 118 ARG A N 1
ATOM 857 C CA . ARG A 1 118 ? -15.805 10.43 16.344 1 98.94 118 ARG A CA 1
ATOM 858 C C . ARG A 1 118 ? -15.43 10.812 14.906 1 98.94 118 ARG A C 1
ATOM 860 O O . ARG A 1 118 ? -14.25 10.812 14.555 1 98.94 118 ARG A O 1
ATOM 867 N N . LEU A 1 119 ? -16.453 11.039 14.125 1 98.88 119 LEU A N 1
ATOM 868 C CA . LEU A 1 119 ? -16.281 11.453 12.742 1 98.88 119 LEU A CA 1
ATOM 869 C C . LEU A 1 119 ? -16.531 12.953 12.586 1 98.88 119 LEU A C 1
ATOM 871 O O . LEU A 1 119 ? -17.562 13.453 13.055 1 98.88 119 LEU A O 1
ATOM 875 N N . ILE A 1 120 ? -15.578 13.664 11.945 1 98.88 120 ILE A N 1
ATOM 876 C CA . ILE A 1 120 ? -15.727 15.102 11.727 1 98.88 120 ILE A CA 1
ATOM 877 C C . ILE A 1 120 ? -15.539 15.422 10.25 1 98.88 120 ILE A C 1
ATOM 879 O O . ILE A 1 120 ? -14.469 15.164 9.68 1 98.88 120 ILE A O 1
ATOM 883 N N . ASP A 1 121 ? -16.469 15.914 9.609 1 98.44 121 ASP A N 1
ATOM 884 C CA . ASP A 1 121 ? -16.469 16.328 8.211 1 98.44 121 ASP A CA 1
ATOM 885 C C . ASP A 1 121 ? -17.688 17.219 7.918 1 98.44 121 ASP A C 1
ATOM 887 O O . ASP A 1 121 ? -18.781 16.953 8.391 1 98.44 121 ASP A O 1
ATOM 891 N N . PHE A 1 122 ? -17.5 18.234 7.102 1 97.31 122 PHE A N 1
ATOM 892 C CA . PHE A 1 122 ? -18.594 19.172 6.836 1 97.31 122 PHE A CA 1
ATOM 893 C C . PHE A 1 122 ? -19.219 18.906 5.48 1 97.31 122 PHE A C 1
ATOM 895 O O . PHE A 1 122 ? -20.281 19.438 5.164 1 97.31 122 PHE A O 1
ATOM 902 N N . ASP A 1 123 ? -18.625 18.062 4.637 1 95.94 123 ASP A N 1
ATOM 903 C CA . ASP A 1 123 ? -19.062 17.844 3.262 1 95.94 123 ASP A CA 1
ATOM 904 C C . ASP A 1 123 ? -20.25 16.891 3.209 1 95.94 123 ASP A C 1
ATOM 906 O O . ASP A 1 123 ? -20.438 16.062 4.102 1 95.94 123 ASP A O 1
ATOM 910 N N . GLN A 1 124 ? -20.969 17.062 2.154 1 97.88 124 GLN A N 1
ATOM 911 C CA . GLN A 1 124 ? -22 16.109 1.782 1 97.88 124 GLN A CA 1
ATOM 912 C C . GLN A 1 124 ? -21.484 15.125 0.726 1 97.88 124 GLN A C 1
ATOM 914 O O . GLN A 1 124 ? -20.516 15.414 0.019 1 97.88 124 GLN A O 1
ATOM 919 N N . VAL A 1 125 ? -22.141 13.977 0.686 1 97.69 125 VAL A N 1
ATOM 920 C CA . VAL A 1 125 ? -21.859 13.047 -0.402 1 97.69 125 VAL A CA 1
ATOM 921 C C . VAL A 1 125 ? -22.344 13.641 -1.726 1 97.69 125 VAL A C 1
ATOM 923 O O . VAL A 1 125 ? -23.469 14.117 -1.827 1 97.69 125 VAL A O 1
ATOM 926 N N . THR A 1 126 ? -21.438 13.711 -2.666 1 95.56 126 THR A N 1
ATOM 927 C CA . THR A 1 126 ? -21.766 14.141 -4.023 1 95.56 126 THR A CA 1
ATOM 928 C C . THR A 1 126 ? -21.547 13 -5.016 1 95.56 126 THR A C 1
ATOM 930 O O . THR A 1 126 ? -20.969 11.969 -4.664 1 95.56 126 THR A O 1
ATOM 933 N N . LEU A 1 127 ? -22.047 13.18 -6.207 1 93.88 127 LEU A N 1
ATOM 934 C CA . LEU A 1 127 ? -21.812 12.18 -7.242 1 93.88 127 LEU A CA 1
ATOM 935 C C . LEU A 1 127 ? -20.312 11.977 -7.461 1 93.88 127 LEU A C 1
ATOM 937 O O . LEU A 1 127 ? -19.859 10.844 -7.625 1 93.88 127 LEU A O 1
ATOM 941 N N . SER A 1 128 ? -19.578 13.031 -7.387 1 91.25 128 SER A N 1
ATOM 942 C CA . SER A 1 128 ? -18.156 12.969 -7.648 1 91.25 128 SER A CA 1
ATOM 943 C C . SER A 1 128 ? -17.422 12.266 -6.512 1 91.25 128 SER A C 1
ATOM 945 O O . SER A 1 128 ? -16.266 11.867 -6.668 1 91.25 128 SER A O 1
ATOM 947 N N . SER A 1 129 ? -18.125 12.047 -5.344 1 93 129 SER A N 1
ATOM 948 C CA . SER A 1 129 ? -17.531 11.336 -4.215 1 93 129 SER A CA 1
ATOM 949 C C . SER A 1 129 ? -17.531 9.828 -4.457 1 93 129 SER A C 1
ATOM 951 O O . SER A 1 129 ? -16.75 9.102 -3.854 1 93 129 SER A O 1
ATOM 953 N N . LEU A 1 130 ? -18.375 9.391 -5.367 1 96.06 130 LEU A N 1
ATOM 954 C CA . LEU A 1 130 ? -18.703 7.973 -5.441 1 96.06 130 LEU A CA 1
ATOM 955 C C . LEU A 1 130 ? -17.594 7.188 -6.141 1 96.06 130 LEU A C 1
ATOM 957 O O . LEU A 1 130 ? -17.578 5.957 -6.078 1 96.06 130 LEU A O 1
ATOM 961 N N . ASN A 1 131 ? -16.641 7.859 -6.75 1 94.38 131 ASN A N 1
ATOM 962 C CA . ASN A 1 131 ? -15.531 7.156 -7.371 1 94.38 131 ASN A CA 1
ATOM 963 C C . ASN A 1 131 ? -14.531 6.652 -6.328 1 94.38 131 ASN A C 1
ATOM 965 O O . ASN A 1 131 ? -13.688 5.809 -6.629 1 94.38 131 ASN A O 1
ATOM 969 N N . ARG A 1 132 ? -14.68 7.195 -5.102 1 95.06 132 ARG A N 1
ATOM 970 C CA . ARG A 1 132 ? -13.594 6.852 -4.191 1 95.06 132 ARG A CA 1
ATOM 971 C C . ARG A 1 132 ? -14.102 6.711 -2.76 1 95.06 132 ARG A C 1
ATOM 973 O O . ARG A 1 132 ? -13.391 6.207 -1.89 1 95.06 132 ARG A O 1
ATOM 980 N N . HIS A 1 133 ? -15.273 7.133 -2.414 1 97.75 133 HIS A N 1
ATOM 981 C CA . HIS A 1 133 ? -15.781 6.992 -1.054 1 97.75 133 HIS A CA 1
ATOM 982 C C . HIS A 1 133 ? -15.977 5.523 -0.688 1 97.75 133 HIS A C 1
ATOM 984 O O . HIS A 1 133 ? -16.516 4.75 -1.483 1 97.75 133 HIS A O 1
ATOM 990 N N . ALA A 1 134 ? -15.648 5.152 0.465 1 97.88 134 ALA A N 1
ATOM 991 C CA . ALA A 1 134 ? -15.547 3.742 0.837 1 97.88 134 ALA A CA 1
ATOM 992 C C . ALA A 1 134 ? -16.938 3.102 0.923 1 97.88 134 ALA A C 1
ATOM 994 O O . ALA A 1 134 ? -17.094 1.909 0.646 1 97.88 134 ALA A O 1
ATOM 995 N N . THR A 1 135 ? -17.969 3.889 1.305 1 97.62 135 THR A N 1
ATOM 996 C CA . THR A 1 135 ? -19.219 3.215 1.662 1 97.62 135 THR A CA 1
ATOM 997 C C . THR A 1 135 ? -20.406 3.867 0.964 1 97.62 135 THR A C 1
ATOM 999 O O . THR A 1 135 ? -21.484 3.271 0.872 1 97.62 135 THR A O 1
ATOM 1002 N N . ALA A 1 136 ? -20.297 5.055 0.452 1 98.12 136 ALA A N 1
ATOM 1003 C CA . ALA A 1 136 ? -21.438 5.824 -0.044 1 98.12 136 ALA A CA 1
ATOM 1004 C C . ALA A 1 136 ? -21.953 5.242 -1.354 1 98.12 136 ALA A C 1
ATOM 1006 O O . ALA A 1 136 ? -21.188 4.77 -2.186 1 98.12 136 ALA A O 1
ATOM 1007 N N . THR A 1 137 ? -23.219 5.266 -1.496 1 97.81 137 THR A N 1
ATOM 1008 C CA . THR A 1 137 ? -23.906 4.887 -2.725 1 97.81 137 THR A CA 1
ATOM 1009 C C . THR A 1 137 ? -24.703 6.062 -3.287 1 97.81 137 THR A C 1
ATOM 1011 O O . THR A 1 137 ? -24.703 7.152 -2.709 1 97.81 137 THR A O 1
ATOM 1014 N N . ARG A 1 138 ? -25.359 5.84 -4.398 1 96.88 138 ARG A N 1
ATOM 1015 C CA . ARG A 1 138 ? -26.125 6.906 -5.023 1 96.88 138 ARG A CA 1
ATOM 1016 C C . ARG A 1 138 ? -27.25 7.379 -4.102 1 96.88 138 ARG A C 1
ATOM 1018 O O . ARG A 1 138 ? -27.609 8.555 -4.109 1 96.88 138 ARG A O 1
ATOM 1025 N N . GLU A 1 139 ? -27.719 6.523 -3.252 1 96.88 139 GLU A N 1
ATOM 1026 C CA . GLU A 1 139 ? -28.781 6.859 -2.322 1 96.88 139 GLU A CA 1
ATOM 1027 C C . GLU A 1 139 ? -28.312 7.84 -1.258 1 96.88 139 GLU A C 1
ATOM 1029 O O . GLU A 1 139 ? -29.109 8.5 -0.606 1 96.88 139 GLU A O 1
ATOM 1034 N N . ASP A 1 140 ? -27.047 7.957 -1.098 1 97.94 140 ASP A N 1
ATOM 1035 C CA . ASP A 1 140 ? -26.484 8.789 -0.042 1 97.94 140 ASP A CA 1
ATOM 1036 C C . ASP A 1 140 ? -26.172 10.195 -0.559 1 97.94 140 ASP A C 1
ATOM 1038 O O . ASP A 1 140 ? -25.812 11.078 0.218 1 97.94 140 ASP A O 1
ATOM 1042 N N . VAL A 1 141 ? -26.297 10.336 -1.881 1 97.38 141 VAL A N 1
ATOM 1043 C CA . VAL A 1 141 ? -25.969 11.633 -2.453 1 97.38 141 VAL A CA 1
ATOM 1044 C C . VAL A 1 141 ? -26.859 12.711 -1.828 1 97.38 141 VAL A C 1
ATOM 1046 O O . VAL A 1 141 ? -28.078 12.555 -1.768 1 97.38 141 VAL A O 1
ATOM 1049 N N . GLY A 1 142 ? -26.25 13.758 -1.292 1 97.69 142 GLY A N 1
ATOM 1050 C CA . GLY A 1 142 ? -26.969 14.844 -0.634 1 97.69 142 GLY A CA 1
ATOM 1051 C C . GLY A 1 142 ? -26.969 14.719 0.878 1 97.69 142 GLY A C 1
ATOM 1052 O O . GLY A 1 142 ? -27.359 15.656 1.58 1 97.69 142 GLY A O 1
ATOM 1053 N N . ILE A 1 143 ? -26.531 13.586 1.379 1 98.31 143 ILE A N 1
ATOM 1054 C CA . ILE A 1 143 ? -26.438 13.336 2.812 1 98.31 143 ILE A CA 1
ATOM 1055 C C . ILE A 1 143 ? -25.047 13.695 3.307 1 98.31 143 ILE A C 1
ATOM 1057 O O . ILE A 1 143 ? -24.047 13.477 2.6 1 98.31 143 ILE A O 1
ATOM 1061 N N . ALA A 1 144 ? -25 14.234 4.531 1 98.69 144 ALA A N 1
ATOM 1062 C CA . ALA A 1 144 ? -23.688 14.508 5.105 1 98.69 144 ALA A CA 1
ATOM 1063 C C . ALA A 1 144 ? -22.828 13.25 5.145 1 98.69 144 ALA A C 1
ATOM 1065 O O . ALA A 1 144 ? -23.312 12.172 5.484 1 98.69 144 ALA A O 1
ATOM 1066 N N . LYS A 1 145 ? -21.547 13.367 4.793 1 98.56 145 LYS A N 1
ATOM 1067 C CA . LYS A 1 145 ? -20.656 12.211 4.73 1 98.56 145 LYS A CA 1
ATOM 1068 C C . LYS A 1 145 ? -20.578 11.492 6.078 1 98.56 145 LYS A C 1
ATOM 1070 O O . LYS A 1 145 ? -20.609 10.266 6.137 1 98.56 145 LYS A O 1
ATOM 1075 N N . VAL A 1 146 ? -20.547 12.281 7.18 1 98.81 146 VAL A N 1
ATOM 1076 C CA . VAL A 1 146 ? -20.422 11.68 8.508 1 98.81 146 VAL A CA 1
ATOM 1077 C C . VAL A 1 146 ? -21.688 10.898 8.844 1 98.81 146 VAL A C 1
ATOM 1079 O O . VAL A 1 146 ? -21.609 9.844 9.477 1 98.81 146 VAL A O 1
ATOM 1082 N N . VAL A 1 147 ? -22.766 11.32 8.375 1 98.75 147 VAL A N 1
ATOM 1083 C CA . VAL A 1 147 ? -24.047 10.656 8.641 1 98.75 147 VAL A CA 1
ATOM 1084 C C . VAL A 1 147 ? -24.141 9.383 7.809 1 98.75 147 VAL A C 1
ATOM 1086 O O . VAL A 1 147 ? -24.594 8.344 8.305 1 98.75 147 VAL A O 1
ATOM 1089 N N . SER A 1 148 ? -23.797 9.523 6.574 1 98.56 148 SER A N 1
ATOM 1090 C CA . SER A 1 148 ? -23.781 8.352 5.699 1 98.56 148 SER A CA 1
ATOM 1091 C C . SER A 1 148 ? -22.906 7.246 6.277 1 98.56 148 SER A C 1
ATOM 1093 O O . SER A 1 148 ? -23.297 6.082 6.305 1 98.56 148 SER A O 1
ATOM 1095 N N . CYS A 1 149 ? -21.719 7.609 6.777 1 98.75 149 CYS A N 1
ATOM 1096 C CA . CYS A 1 149 ? -20.797 6.648 7.379 1 98.75 149 CYS A CA 1
ATOM 1097 C C . CYS A 1 149 ? -21.391 6.031 8.633 1 98.75 149 CYS A C 1
ATOM 1099 O O . CYS A 1 149 ? -21.344 4.812 8.812 1 98.75 149 CYS A O 1
ATOM 1101 N N . LYS A 1 150 ? -21.984 6.875 9.445 1 98.75 150 LYS A N 1
ATOM 1102 C CA . LYS A 1 150 ? -22.578 6.391 10.68 1 98.75 150 LYS A CA 1
ATOM 1103 C C . LYS A 1 150 ? -23.656 5.344 10.398 1 98.75 150 LYS A C 1
ATOM 1105 O O . LYS A 1 150 ? -23.688 4.289 11.031 1 98.75 150 LYS A O 1
ATOM 1110 N N . LYS A 1 151 ? -24.516 5.629 9.445 1 98.06 151 LYS A N 1
ATOM 1111 C CA . LYS A 1 151 ? -25.594 4.703 9.07 1 98.06 151 LYS A CA 1
ATOM 1112 C C . LYS A 1 151 ? -25.016 3.359 8.625 1 98.06 151 LYS A C 1
ATOM 1114 O O . LYS A 1 151 ? -25.516 2.305 9.023 1 98.06 151 LYS A O 1
ATOM 1119 N N . PHE A 1 152 ? -24.031 3.4 7.859 1 98.31 152 PHE A N 1
ATOM 1120 C CA . PHE A 1 152 ? -23.422 2.186 7.336 1 98.31 152 PHE A CA 1
ATOM 1121 C C . PHE A 1 152 ? -22.703 1.42 8.445 1 98.31 152 PHE A C 1
ATOM 1123 O O . PHE A 1 152 ? -22.812 0.195 8.531 1 98.31 152 PHE A O 1
ATOM 1130 N N . TYR A 1 153 ? -21.969 2.133 9.305 1 98.56 153 TYR A N 1
ATOM 1131 C CA . TYR A 1 153 ? -21.156 1.505 10.344 1 98.56 153 TYR A CA 1
ATOM 1132 C C . TYR A 1 153 ? -22.031 0.803 11.367 1 98.56 153 TYR A C 1
ATOM 1134 O O . TYR A 1 153 ? -21.656 -0.239 11.906 1 98.56 153 TYR A O 1
ATOM 1142 N N . GLN A 1 154 ? -23.188 1.293 11.57 1 97.44 154 GLN A N 1
ATOM 1143 C CA . GLN A 1 154 ? -24.109 0.675 12.516 1 97.44 154 GLN A CA 1
ATOM 1144 C C . GLN A 1 154 ? -24.578 -0.685 12.008 1 97.44 154 GLN A C 1
ATOM 1146 O O . GLN A 1 154 ? -24.922 -1.565 12.805 1 97.44 154 GLN A O 1
ATOM 1151 N N . LYS A 1 155 ? -24.562 -0.831 10.727 1 97.31 155 LYS A N 1
ATOM 1152 C CA . LYS A 1 155 ? -24.953 -2.107 10.133 1 97.31 155 LYS A CA 1
ATOM 1153 C C . LYS A 1 155 ? -23.828 -3.133 10.25 1 97.31 155 LYS A C 1
ATOM 1155 O O . LYS A 1 155 ? -24.078 -4.336 10.164 1 97.31 155 LYS A O 1
ATOM 1160 N N . ILE A 1 156 ? -22.609 -2.713 10.406 1 97.19 156 ILE A N 1
ATOM 1161 C CA . ILE A 1 156 ? -21.453 -3.594 10.531 1 97.19 156 ILE A CA 1
ATOM 1162 C C . ILE A 1 156 ? -21.219 -3.932 12 1 97.19 156 ILE A C 1
ATOM 1164 O O . ILE A 1 156 ? -21 -5.094 12.344 1 97.19 156 ILE A O 1
ATOM 1168 N N . ALA A 1 157 ? -21.266 -2.908 12.789 1 97 157 ALA A N 1
ATOM 1169 C CA . ALA A 1 157 ? -20.922 -3.002 14.211 1 97 157 ALA A CA 1
ATOM 1170 C C . ALA A 1 157 ? -21.953 -2.283 15.07 1 97 157 ALA A C 1
ATOM 1172 O O . ALA A 1 157 ? -21.719 -1.18 15.562 1 97 157 ALA A O 1
ATOM 1173 N N . PRO A 1 158 ? -23.031 -2.953 15.391 1 95.31 158 PRO A N 1
ATOM 1174 C CA . PRO A 1 158 ? -24.078 -2.311 16.172 1 95.31 158 PRO A CA 1
ATOM 1175 C C . PRO A 1 158 ? -23.609 -1.896 17.562 1 95.31 158 PRO A C 1
ATOM 1177 O O . PRO A 1 158 ? -24.219 -1.035 18.203 1 95.31 158 PRO A O 1
ATOM 1180 N N . TRP A 1 159 ? -22.516 -2.398 18.031 1 94.12 159 TRP A N 1
ATOM 1181 C CA . TRP A 1 159 ? -21.984 -2.1 19.359 1 94.12 159 TRP A CA 1
ATOM 1182 C C . TRP A 1 159 ? -21.141 -0.826 19.328 1 94.12 159 TRP A C 1
ATOM 1184 O O . TRP A 1 159 ? -20.766 -0.302 20.391 1 94.12 159 TRP A O 1
ATOM 1194 N N . LEU A 1 160 ? -20.797 -0.313 18.203 1 97 160 LEU A N 1
ATOM 1195 C CA . LEU A 1 160 ? -19.906 0.833 18.031 1 97 160 LEU A CA 1
ATOM 1196 C C . LEU A 1 160 ? -20.531 2.1 18.594 1 97 160 LEU A C 1
ATOM 1198 O O . LEU A 1 160 ? -21.703 2.402 18.312 1 97 160 LEU A O 1
ATOM 1202 N N . LYS A 1 161 ? -19.844 2.795 19.438 1 98.12 161 LYS A N 1
ATOM 1203 C CA . LYS A 1 161 ? -20.203 4.152 19.828 1 98.12 161 LYS A CA 1
ATOM 1204 C C . LYS A 1 161 ? -19.688 5.172 18.812 1 98.12 161 LYS A C 1
ATOM 1206 O O . LYS A 1 161 ? -18.484 5.383 18.703 1 98.12 161 LYS A O 1
ATOM 1211 N N . ILE A 1 162 ? -20.625 5.836 18.109 1 98.56 162 ILE A N 1
ATOM 1212 C CA . ILE A 1 162 ? -20.219 6.699 17.016 1 98.56 162 ILE A CA 1
ATOM 1213 C C . ILE A 1 162 ? -20.797 8.102 17.219 1 98.56 162 ILE A C 1
ATOM 1215 O O . ILE A 1 162 ? -21.984 8.25 17.5 1 98.56 162 ILE A O 1
ATOM 1219 N N . GLU A 1 163 ? -19.969 9.109 17.156 1 98.62 163 GLU A N 1
ATOM 1220 C CA . GLU A 1 163 ? -20.344 10.516 17.094 1 98.62 163 GLU A CA 1
ATOM 1221 C C . GLU A 1 163 ? -20.062 11.094 15.703 1 98.62 163 GLU A C 1
ATOM 1223 O O . GLU A 1 163 ? -18.922 11.094 15.242 1 98.62 163 GLU A O 1
ATOM 1228 N N . ALA A 1 164 ? -21.094 11.531 15.078 1 98.69 164 ALA A N 1
ATOM 1229 C CA . ALA A 1 164 ? -20.984 12.156 13.758 1 98.69 164 ALA A CA 1
ATOM 1230 C C . ALA A 1 164 ? -21.172 13.664 13.852 1 98.69 164 ALA A C 1
ATOM 1232 O O . ALA A 1 164 ? -22.281 14.148 14.117 1 98.69 164 ALA A O 1
ATOM 1233 N N . LEU A 1 165 ? -20.125 14.43 13.57 1 98.81 165 LEU A N 1
ATOM 1234 C CA . LEU A 1 165 ? -20.156 15.891 13.664 1 98.81 165 LEU A CA 1
ATOM 1235 C C . LEU A 1 165 ? -20.062 16.516 12.281 1 98.81 165 LEU A C 1
ATOM 1237 O O . LEU A 1 165 ? -19.016 16.438 11.633 1 98.81 165 LEU A O 1
ATOM 1241 N N . VAL A 1 166 ? -21.109 17.156 11.828 1 98.5 166 VAL A N 1
ATOM 1242 C CA . VAL A 1 166 ? -21.125 17.859 10.555 1 98.5 166 VAL A CA 1
ATOM 1243 C C . VAL A 1 166 ? -20.484 19.234 10.727 1 98.5 166 VAL A C 1
ATOM 1245 O O . VAL A 1 166 ? -21.188 20.25 10.734 1 98.5 166 VAL A O 1
ATOM 1248 N N . GLU A 1 167 ? -19.141 19.234 10.789 1 97.56 167 GLU A N 1
ATOM 1249 C CA . GLU A 1 167 ? -18.406 20.469 11.078 1 97.56 167 GLU A CA 1
ATOM 1250 C C . GLU A 1 167 ? -17.062 20.5 10.359 1 97.56 167 GLU A C 1
ATOM 1252 O O . GLU A 1 167 ? -16.484 19.438 10.07 1 97.56 167 GLU A O 1
ATOM 1257 N N . GLN A 1 168 ? -16.688 21.688 10.062 1 95.75 168 GLN A N 1
ATOM 1258 C CA . GLN A 1 168 ? -15.328 21.906 9.602 1 95.75 168 GLN A CA 1
ATOM 1259 C C . GLN A 1 168 ? -14.383 22.141 10.781 1 95.75 168 GLN A C 1
ATOM 1261 O O . GLN A 1 168 ? -14.734 22.859 11.727 1 95.75 168 GLN A O 1
ATOM 1266 N N . PHE A 1 169 ? -13.203 21.5 10.758 1 96.75 169 PHE A N 1
ATOM 1267 C CA . PHE A 1 169 ? -12.227 21.734 11.82 1 96.75 169 PHE A CA 1
ATOM 1268 C C . PHE A 1 169 ? -11.672 23.156 11.734 1 96.75 169 PHE A C 1
ATOM 1270 O O . PHE A 1 169 ? -11.266 23.594 10.664 1 96.75 169 PHE A O 1
ATOM 1277 N N . THR A 1 170 ? -11.656 23.844 12.805 1 95.44 170 THR A N 1
ATOM 1278 C CA . THR A 1 170 ? -10.961 25.109 13 1 95.44 170 THR A CA 1
ATOM 1279 C C . THR A 1 170 ? -10.148 25.078 14.289 1 95.44 170 THR A C 1
ATOM 1281 O O . THR A 1 170 ? -10.469 24.344 15.219 1 95.44 170 THR A O 1
ATOM 1284 N N . LEU A 1 171 ? -9.141 25.875 14.258 1 95.19 171 LEU A N 1
ATOM 1285 C CA . LEU A 1 171 ? -8.266 25.906 15.43 1 95.19 171 LEU A CA 1
ATOM 1286 C C . LEU A 1 171 ? -9.047 26.328 16.672 1 95.19 171 LEU A C 1
ATOM 1288 O O . LEU A 1 171 ? -8.805 25.797 17.766 1 95.19 171 LEU A O 1
ATOM 1292 N N . SER A 1 172 ? -9.922 27.297 16.516 1 96.31 172 SER A N 1
ATOM 1293 C CA . SER A 1 172 ? -10.711 27.781 17.641 1 96.31 172 SER A CA 1
ATOM 1294 C C . SER A 1 172 ? -11.594 26.688 18.219 1 96.31 172 SER A C 1
ATOM 1296 O O . SER A 1 172 ? -11.891 26.688 19.422 1 96.31 172 SER A O 1
ATOM 1298 N N . ASP A 1 173 ? -12 25.672 17.453 1 97.5 173 ASP A N 1
ATOM 1299 C CA . ASP A 1 173 ? -12.906 24.625 17.906 1 97.5 173 ASP A CA 1
ATOM 1300 C C . ASP A 1 173 ? -12.141 23.375 18.297 1 97.5 173 ASP A C 1
ATOM 1302 O O . ASP A 1 173 ? -12.727 22.391 18.781 1 97.5 173 ASP A O 1
ATOM 1306 N N . ALA A 1 174 ? -10.875 23.359 18.172 1 97.88 174 ALA A N 1
ATOM 1307 C CA . ALA A 1 174 ? -10.039 22.172 18.375 1 97.88 174 ALA A CA 1
ATOM 1308 C C . ALA A 1 174 ? -10.242 21.594 19.766 1 97.88 174 ALA A C 1
ATOM 1310 O O . ALA A 1 174 ? -10.43 20.375 19.922 1 97.88 174 ALA A O 1
ATOM 1311 N N . PRO A 1 175 ? -10.273 22.438 20.891 1 97.81 175 PRO A N 1
ATOM 1312 C CA . PRO A 1 175 ? -10.453 21.859 22.219 1 97.81 175 PRO A CA 1
ATOM 1313 C C . PRO A 1 175 ? -11.758 21.078 22.344 1 97.81 175 PRO A C 1
ATOM 1315 O O . PRO A 1 175 ? -11.781 20.016 22.984 1 97.81 175 PRO A O 1
ATOM 1318 N N . ARG A 1 176 ? -12.773 21.531 21.703 1 98.19 176 ARG A N 1
ATOM 1319 C CA . ARG A 1 176 ? -14.07 20.859 21.766 1 98.19 176 ARG A CA 1
ATOM 1320 C C . ARG A 1 176 ? -14.102 19.625 20.875 1 98.19 176 ARG A C 1
ATOM 1322 O O . ARG A 1 176 ? -14.523 18.547 21.297 1 98.19 176 ARG A O 1
ATOM 1329 N N . LEU A 1 177 ? -13.656 19.781 19.656 1 98.44 177 LEU A N 1
ATOM 1330 C CA . LEU A 1 177 ? -13.742 18.734 18.641 1 98.44 177 LEU A CA 1
ATOM 1331 C C . LEU A 1 177 ? -12.852 17.562 19 1 98.44 177 LEU A C 1
ATOM 1333 O O . LEU A 1 177 ? -13.148 16.406 18.656 1 98.44 177 LEU A O 1
ATOM 1337 N N . LEU A 1 178 ? -11.742 17.844 19.688 1 98.56 178 LEU A N 1
ATOM 1338 C CA . LEU A 1 178 ? -10.773 16.797 20 1 98.56 178 LEU A CA 1
ATOM 1339 C C . LEU A 1 178 ? -10.844 16.406 21.469 1 98.56 178 LEU A C 1
ATOM 1341 O O . LEU A 1 178 ? -9.953 15.719 21.969 1 98.56 178 LEU A O 1
ATOM 1345 N N . GLU A 1 179 ? -11.914 16.734 22.156 1 97.5 179 GLU A N 1
ATOM 1346 C CA . GLU A 1 179 ? -12.086 16.406 23.562 1 97.5 179 GLU A CA 1
ATOM 1347 C C . GLU A 1 179 ? -12.32 14.922 23.781 1 97.5 179 GLU A C 1
ATOM 1349 O O . GLU A 1 179 ? -12.703 14.211 22.844 1 97.5 179 GLU A O 1
ATOM 1354 N N . GLY A 1 180 ? -12.086 14.375 25 1 97.06 180 GLY A N 1
ATOM 1355 C CA . GLY A 1 180 ? -12.422 13 25.344 1 97.06 180 GLY A CA 1
ATOM 1356 C C . GLY A 1 180 ? -11.211 12.086 25.406 1 97.06 180 GLY A C 1
ATOM 1357 O O . GLY A 1 180 ? -11.352 10.867 25.453 1 97.06 180 GLY A O 1
ATOM 1358 N N . LYS A 1 181 ? -10.047 12.625 25.266 1 96.62 181 LYS A N 1
ATOM 1359 C CA . LYS A 1 181 ? -8.789 11.891 25.359 1 96.62 181 LYS A CA 1
ATOM 1360 C C . LYS A 1 181 ? -8.727 10.766 24.344 1 96.62 181 LYS A C 1
ATOM 1362 O O . LYS A 1 181 ? -8.555 9.594 24.703 1 96.62 181 LYS A O 1
ATOM 1367 N N . PRO A 1 182 ? -8.875 11.125 23.109 1 98.69 182 PRO A N 1
ATOM 1368 C CA . PRO A 1 182 ? -8.75 10.094 22.078 1 98.69 182 PRO A CA 1
ATOM 1369 C C . PRO A 1 182 ? -7.383 9.414 22.078 1 98.69 182 PRO A C 1
ATOM 1371 O O . PRO A 1 182 ? -6.379 10.047 22.422 1 98.69 182 PRO A O 1
ATOM 1374 N N . ASP A 1 183 ? -7.359 8.117 21.719 1 98.69 183 ASP A N 1
ATOM 1375 C CA . ASP A 1 183 ? -6.102 7.387 21.594 1 98.69 183 ASP A CA 1
ATOM 1376 C C . ASP A 1 183 ? -5.344 7.805 20.328 1 98.69 183 ASP A C 1
ATOM 1378 O O . ASP A 1 183 ? -4.113 7.781 20.312 1 98.69 183 ASP A O 1
ATOM 1382 N N . TRP A 1 184 ? -6.094 8.156 19.297 1 98.75 184 TRP A N 1
ATOM 1383 C CA . TRP A 1 184 ? -5.508 8.625 18.047 1 98.75 184 TRP A CA 1
ATOM 1384 C C . TRP A 1 184 ? -6.43 9.633 17.359 1 98.75 184 TRP A C 1
ATOM 1386 O O . TRP A 1 184 ? -7.652 9.516 17.438 1 98.75 184 TRP A O 1
ATOM 1396 N N . VAL A 1 185 ? -5.816 10.57 16.734 1 98.88 185 VAL A N 1
ATOM 1397 C CA . VAL A 1 185 ? -6.469 11.469 15.789 1 98.88 185 VAL A CA 1
ATOM 1398 C C . VAL A 1 185 ? -5.949 11.203 14.375 1 98.88 185 VAL A C 1
ATOM 1400 O O . VAL A 1 185 ? -4.742 11.234 14.133 1 98.88 185 VAL A O 1
ATOM 1403 N N . LEU A 1 186 ? -6.844 10.891 13.453 1 98.88 186 LEU A N 1
ATOM 1404 C CA . LEU A 1 186 ? -6.477 10.672 12.055 1 98.88 186 LEU A CA 1
ATOM 1405 C C . LEU A 1 186 ? -6.812 11.891 11.203 1 98.88 186 LEU A C 1
ATOM 1407 O O . LEU A 1 186 ? -7.98 12.273 11.102 1 98.88 186 LEU A O 1
ATOM 1411 N N . ASP A 1 187 ? -5.758 12.477 10.648 1 98.75 187 ASP A N 1
ATOM 1412 C CA . ASP A 1 187 ? -5.895 13.648 9.789 1 98.75 187 ASP A CA 1
ATOM 1413 C C . ASP A 1 187 ? -6.02 13.242 8.328 1 98.75 187 ASP A C 1
ATOM 1415 O O . ASP A 1 187 ? -5.047 12.789 7.715 1 98.75 187 ASP A O 1
ATOM 1419 N N . CYS A 1 188 ? -7.188 13.43 7.797 1 98.12 188 CYS A N 1
ATOM 1420 C CA . CYS A 1 188 ? -7.449 13.148 6.387 1 98.12 188 CYS A CA 1
ATOM 1421 C C . CYS A 1 188 ? -7.934 14.406 5.668 1 98.12 188 CYS A C 1
ATOM 1423 O O . CYS A 1 188 ? -8.742 14.32 4.742 1 98.12 188 CYS A O 1
ATOM 1425 N N . ILE A 1 189 ? -7.48 15.531 6.125 1 94.75 189 ILE A N 1
ATOM 1426 C CA . ILE A 1 189 ? -7.844 16.828 5.578 1 94.75 189 ILE A CA 1
ATOM 1427 C C . ILE A 1 189 ? -6.996 17.125 4.34 1 94.75 189 ILE A C 1
ATOM 1429 O O . ILE A 1 189 ? -5.797 16.844 4.316 1 94.75 189 ILE A O 1
ATOM 1433 N N . ASP A 1 190 ? -7.547 17.766 3.34 1 86.25 190 ASP A N 1
ATOM 1434 C CA . ASP A 1 190 ? -6.816 18.031 2.105 1 86.25 190 ASP A CA 1
ATOM 1435 C C . ASP A 1 190 ? -6.324 19.484 2.062 1 86.25 190 ASP A C 1
ATOM 1437 O O . ASP A 1 190 ? -5.398 19.812 1.313 1 86.25 190 ASP A O 1
ATOM 1441 N N . ASN A 1 191 ? -6.891 20.328 2.889 1 87.56 191 ASN A N 1
ATOM 1442 C CA . ASN A 1 191 ? -6.441 21.719 2.953 1 87.56 191 ASN A CA 1
ATOM 1443 C C . ASN A 1 191 ? -5.195 21.859 3.82 1 87.56 191 ASN A C 1
ATOM 1445 O O . ASN A 1 191 ? -5.215 21.531 5.004 1 87.56 191 ASN A O 1
ATOM 1449 N N . ILE A 1 192 ? -4.164 22.469 3.264 1 88.19 192 ILE A N 1
ATOM 1450 C CA . ILE A 1 192 ? -2.848 22.484 3.893 1 88.19 192 ILE A CA 1
ATOM 1451 C C . ILE A 1 192 ? -2.906 23.297 5.188 1 88.19 192 ILE A C 1
ATOM 1453 O O . ILE A 1 192 ? -2.371 22.875 6.215 1 88.19 192 ILE A O 1
ATOM 1457 N N . THR A 1 193 ? -3.553 24.453 5.133 1 90.25 193 THR A N 1
ATOM 1458 C CA . THR A 1 193 ? -3.604 25.328 6.301 1 90.25 193 THR A CA 1
ATOM 1459 C C . THR A 1 193 ? -4.309 24.641 7.465 1 90.25 193 THR A C 1
ATOM 1461 O O . THR A 1 193 ? -3.805 24.625 8.586 1 90.25 193 THR A O 1
ATOM 1464 N N . THR A 1 194 ? -5.465 24.094 7.145 1 94.38 194 THR A N 1
ATOM 1465 C CA . THR A 1 194 ? -6.227 23.391 8.172 1 94.38 194 THR A CA 1
ATOM 1466 C C . THR A 1 194 ? -5.453 22.188 8.703 1 94.38 194 THR A C 1
ATOM 1468 O O . THR A 1 194 ? -5.48 21.906 9.898 1 94.38 194 THR A O 1
ATOM 1471 N N . LYS A 1 195 ? -4.828 21.484 7.824 1 95.56 195 LYS A N 1
ATOM 1472 C CA . LYS A 1 195 ? -3.994 20.344 8.188 1 95.56 195 LYS A CA 1
ATOM 1473 C C . LYS A 1 195 ? -2.895 20.75 9.164 1 95.56 195 LYS A C 1
ATOM 1475 O O . LYS A 1 195 ? -2.709 20.125 10.203 1 95.56 195 LYS A O 1
ATOM 1480 N N . VAL A 1 196 ? -2.186 21.812 8.859 1 95 196 VAL A N 1
ATOM 1481 C CA . VAL A 1 196 ? -1.078 22.281 9.688 1 95 196 VAL A CA 1
ATOM 1482 C C . VAL A 1 196 ? -1.604 22.734 11.047 1 95 196 VAL A C 1
ATOM 1484 O O . VAL A 1 196 ? -0.979 22.469 12.078 1 95 196 VAL A O 1
ATOM 1487 N N . ASP A 1 197 ? -2.736 23.406 11.039 1 97.25 197 ASP A N 1
ATOM 1488 C CA . ASP A 1 197 ? -3.359 23.844 12.281 1 97.25 197 ASP A CA 1
ATOM 1489 C C . ASP A 1 197 ? -3.672 22.641 13.18 1 97.25 197 ASP A C 1
ATOM 1491 O O . ASP A 1 197 ? -3.385 22.656 14.375 1 97.25 197 ASP A O 1
ATOM 1495 N N . LEU A 1 198 ? -4.238 21.625 12.641 1 98.44 198 LEU A N 1
ATOM 1496 C CA . LEU A 1 198 ? -4.594 20.422 13.391 1 98.44 198 LEU A CA 1
ATOM 1497 C C . LEU A 1 198 ? -3.35 19.75 13.953 1 98.44 198 LEU A C 1
ATOM 1499 O O . LEU A 1 198 ? -3.309 19.422 15.141 1 98.44 198 LEU A O 1
ATOM 1503 N N . LEU A 1 199 ? -2.389 19.516 13.086 1 98.31 199 LEU A N 1
ATOM 1504 C CA . LEU A 1 199 ? -1.167 18.844 13.5 1 98.31 199 LEU A CA 1
ATOM 1505 C C . LEU A 1 199 ? -0.458 19.625 14.602 1 98.31 199 LEU A C 1
ATOM 1507 O O . LEU A 1 199 ? 0.039 19.031 15.57 1 98.31 199 LEU A O 1
ATOM 1511 N N . THR A 1 200 ? -0.439 20.938 14.438 1 97.69 200 THR A N 1
ATOM 1512 C CA . THR A 1 200 ? 0.179 21.797 15.438 1 97.69 200 THR A CA 1
ATOM 1513 C C . THR A 1 200 ? -0.543 21.688 16.781 1 97.69 200 THR A C 1
ATOM 1515 O O . THR A 1 200 ? 0.093 21.516 17.812 1 97.69 200 THR A O 1
ATOM 1518 N N . TYR A 1 201 ? -1.787 21.75 16.719 1 98.31 201 TYR A N 1
ATOM 1519 C CA . TYR A 1 201 ? -2.572 21.641 17.938 1 98.31 201 TYR A CA 1
ATOM 1520 C C . TYR A 1 201 ? -2.326 20.312 18.641 1 98.31 201 TYR A C 1
ATOM 1522 O O . TYR A 1 201 ? -2.127 20.266 19.844 1 98.31 201 TYR A O 1
ATOM 1530 N N . CYS A 1 202 ? -2.41 19.219 17.875 1 98.56 202 CYS A N 1
ATOM 1531 C CA . CYS A 1 202 ? -2.232 17.875 18.453 1 98.56 202 CYS A CA 1
ATOM 1532 C C . CYS A 1 202 ? -0.867 17.75 19.109 1 98.56 202 CYS A C 1
ATOM 1534 O O . CYS A 1 202 ? -0.766 17.266 20.234 1 98.56 202 CYS A O 1
ATOM 1536 N N . LYS A 1 203 ? 0.164 18.203 18.469 1 97.38 203 LYS A N 1
ATOM 1537 C CA . LYS A 1 203 ? 1.518 18.109 19 1 97.38 203 LYS A CA 1
ATOM 1538 C C . LYS A 1 203 ? 1.673 18.953 20.266 1 97.38 203 LYS A C 1
ATOM 1540 O O . LYS A 1 203 ? 2.27 18.5 21.25 1 97.38 203 LYS A O 1
ATOM 1545 N N . LYS A 1 204 ? 1.134 20.109 20.25 1 96.44 204 LYS A N 1
ATOM 1546 C CA . LYS A 1 204 ? 1.254 21.016 21.391 1 96.44 204 LYS A CA 1
ATOM 1547 C C . LYS A 1 204 ? 0.437 20.531 22.578 1 96.44 204 LYS A C 1
ATOM 1549 O O . LYS A 1 204 ? 0.725 20.875 23.734 1 96.44 204 LYS A O 1
ATOM 1554 N N . ASN A 1 205 ? -0.56 19.75 22.375 1 97.5 205 ASN A N 1
ATOM 1555 C CA . ASN A 1 205 ? -1.422 19.266 23.453 1 97.5 205 ASN A CA 1
ATOM 1556 C C . ASN A 1 205 ? -1.217 17.781 23.703 1 97.5 205 ASN A C 1
ATOM 1558 O O . ASN A 1 205 ? -2.061 17.125 24.312 1 97.5 205 ASN A O 1
ATOM 1562 N N . ASP A 1 206 ? -0.215 17.172 23.125 1 96.38 206 ASP A N 1
ATOM 1563 C CA . ASP A 1 206 ? 0.237 15.805 23.359 1 96.38 206 ASP A CA 1
ATOM 1564 C C . ASP A 1 206 ? -0.822 14.797 22.922 1 96.38 206 ASP A C 1
ATOM 1566 O O . ASP A 1 206 ? -1.109 13.844 23.641 1 96.38 206 ASP A O 1
ATOM 1570 N N . LEU A 1 207 ? -1.531 15.102 21.891 1 98.25 207 LEU A N 1
ATOM 1571 C CA . LEU A 1 207 ? -2.445 14.164 21.25 1 98.25 207 LEU A CA 1
ATOM 1572 C C . LEU A 1 207 ? -1.739 13.398 20.141 1 98.25 207 LEU A C 1
ATOM 1574 O O . LEU A 1 207 ? -1.043 14 19.312 1 98.25 207 LEU A O 1
ATOM 1578 N N . LYS A 1 208 ? -1.845 12.078 20.094 1 98.06 208 LYS A N 1
ATOM 1579 C CA . LYS A 1 208 ? -1.298 11.289 19 1 98.06 208 LYS A CA 1
ATOM 1580 C C . LYS A 1 208 ? -2.07 11.531 17.703 1 98.06 208 LYS A C 1
ATOM 1582 O O . LYS A 1 208 ? -3.295 11.383 17.672 1 98.06 208 LYS A O 1
ATOM 1587 N N . VAL A 1 209 ? -1.326 11.914 16.703 1 98.62 209 VAL A N 1
ATOM 1588 C CA . VAL A 1 209 ? -1.965 12.242 15.438 1 98.62 209 VAL A CA 1
ATOM 1589 C C . VAL A 1 209 ? -1.239 11.523 14.297 1 98.62 209 VAL A C 1
ATOM 1591 O O . VAL A 1 209 ? -0.012 11.406 14.312 1 98.62 209 VAL A O 1
ATOM 1594 N N . PHE A 1 210 ? -1.98 10.922 13.367 1 98.44 210 PHE A N 1
ATOM 1595 C CA . PHE A 1 210 ? -1.508 10.32 12.125 1 98.44 210 PHE A CA 1
ATOM 1596 C C . PHE A 1 210 ? -2.109 11.031 10.922 1 98.44 210 PHE A C 1
ATOM 1598 O O . PHE A 1 210 ? -3.33 11.172 10.82 1 98.44 210 PHE A O 1
ATOM 1605 N N . SER A 1 211 ? -1.24 11.469 10.031 1 98.31 211 SER A N 1
ATOM 1606 C CA . SER A 1 211 ? -1.724 12.32 8.945 1 98.31 211 SER A CA 1
ATOM 1607 C C . SER A 1 211 ? -1.521 11.648 7.59 1 98.31 211 SER A C 1
ATOM 1609 O O . SER A 1 211 ? -0.487 11.016 7.348 1 98.31 211 SER A O 1
ATOM 1611 N N . ALA A 1 212 ? -2.553 11.75 6.754 1 97.56 212 ALA A N 1
ATOM 1612 C CA . ALA A 1 212 ? -2.428 11.336 5.355 1 97.56 212 ALA A CA 1
ATOM 1613 C C . ALA A 1 212 ? -2.051 12.523 4.473 1 97.56 212 ALA A C 1
ATOM 1615 O O . ALA A 1 212 ? -2.729 13.555 4.48 1 97.56 212 ALA A O 1
ATOM 1616 N N . LEU A 1 213 ? -0.984 12.336 3.725 1 92.62 213 LEU A N 1
ATOM 1617 C CA . LEU A 1 213 ? -0.599 13.391 2.797 1 92.62 213 LEU A CA 1
ATOM 1618 C C . LEU A 1 213 ? -1.256 13.188 1.437 1 92.62 213 LEU A C 1
ATOM 1620 O O . LEU A 1 213 ? -2.379 12.688 1.354 1 92.62 213 LEU A O 1
ATOM 1624 N N . GLY A 1 214 ? -0.778 13.672 0.346 1 84.88 214 GLY A N 1
ATOM 1625 C CA . GLY A 1 214 ? -1.499 13.727 -0.916 1 84.88 214 GLY A CA 1
ATOM 1626 C C . GLY A 1 214 ? -1.486 12.414 -1.669 1 84.88 214 GLY A C 1
ATOM 1627 O O . GLY A 1 214 ? -0.42 11.906 -2.018 1 84.88 214 GLY A O 1
ATOM 1628 N N . ALA A 1 215 ? -2.672 11.883 -1.97 1 86.62 215 ALA A N 1
ATOM 1629 C CA . ALA A 1 215 ? -2.822 10.688 -2.789 1 86.62 215 ALA A CA 1
ATOM 1630 C C . ALA A 1 215 ? -3.229 11.047 -4.215 1 86.62 215 ALA A C 1
ATOM 1632 O O . ALA A 1 215 ? -3.281 10.18 -5.09 1 86.62 215 ALA A O 1
ATOM 1633 N N . ALA A 1 216 ? -3.498 12.305 -4.426 1 81.62 216 ALA A N 1
ATOM 1634 C CA . ALA A 1 216 ? -3.945 12.75 -5.742 1 81.62 216 ALA A CA 1
ATOM 1635 C C . ALA A 1 216 ? -2.826 12.633 -6.773 1 81.62 216 ALA A C 1
ATOM 1637 O O . ALA A 1 216 ? -1.647 12.773 -6.438 1 81.62 216 ALA A O 1
ATOM 1638 N N . SER A 1 217 ? -3.186 12.305 -7.973 1 81.44 217 SER A N 1
ATOM 1639 C CA . SER A 1 217 ? -2.305 12.25 -9.133 1 81.44 217 SER A CA 1
ATOM 1640 C C . SER A 1 217 ? -1.258 11.148 -8.984 1 81.44 217 SER A C 1
ATOM 1642 O O . SER A 1 217 ? -0.135 11.281 -9.477 1 81.44 217 SER A O 1
ATOM 1644 N N . LYS A 1 218 ? -1.585 10.234 -8.188 1 86.44 218 LYS A N 1
ATOM 1645 C CA . LYS A 1 218 ? -0.723 9.07 -8 1 86.44 218 LYS A CA 1
ATOM 1646 C C . LYS A 1 218 ? -1.434 7.785 -8.406 1 86.44 218 LYS A C 1
ATOM 1648 O O . LYS A 1 218 ? -2.656 7.676 -8.281 1 86.44 218 LYS A O 1
ATOM 1653 N N . ALA A 1 219 ? -0.603 6.844 -8.859 1 88.31 219 ALA A N 1
ATOM 1654 C CA . ALA A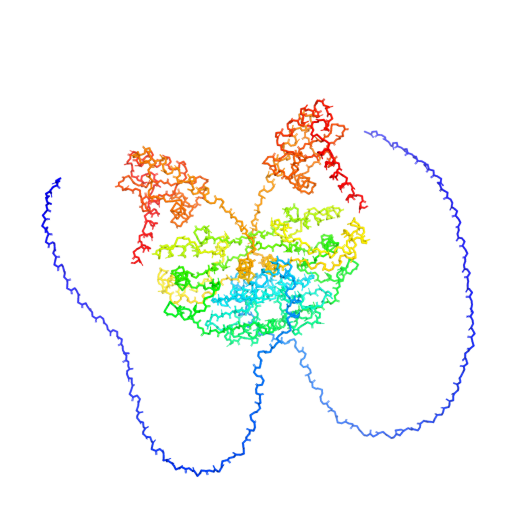 1 219 ? -1.232 5.629 -9.367 1 88.31 219 ALA A CA 1
ATOM 1655 C C . ALA A 1 219 ? -0.517 4.383 -8.859 1 88.31 219 ALA A C 1
ATOM 1657 O O . ALA A 1 219 ? -1.062 3.277 -8.93 1 88.31 219 ALA A O 1
ATOM 1658 N N . ASP A 1 220 ? 0.669 4.531 -8.289 1 88.12 220 ASP A N 1
ATOM 1659 C CA . ASP A 1 220 ? 1.503 3.367 -8.008 1 88.12 220 ASP A CA 1
ATOM 1660 C C . ASP A 1 220 ? 1.344 2.92 -6.555 1 88.12 220 ASP A C 1
ATOM 1662 O O . ASP A 1 220 ? 1.887 3.547 -5.641 1 88.12 220 ASP A O 1
ATOM 1666 N N . PRO A 1 221 ? 0.715 1.782 -6.328 1 91.56 221 PRO A N 1
ATOM 1667 C CA . PRO A 1 221 ? 0.505 1.279 -4.969 1 91.56 221 PRO A CA 1
ATOM 1668 C C . PRO A 1 221 ? 1.812 0.918 -4.266 1 91.56 221 PRO A C 1
ATOM 1670 O O . PRO A 1 221 ? 1.886 0.956 -3.033 1 91.56 221 PRO A O 1
ATOM 1673 N N . SER A 1 222 ? 2.803 0.577 -4.984 1 87.75 222 SER A N 1
ATOM 1674 C CA . SER A 1 222 ? 4.039 0.056 -4.41 1 87.75 222 SER A CA 1
ATOM 1675 C C . SER A 1 222 ? 4.883 1.175 -3.807 1 87.75 222 SER A C 1
ATOM 1677 O O . SER A 1 222 ? 5.891 0.913 -3.146 1 87.75 222 SER A O 1
ATOM 1679 N N . ARG A 1 223 ? 4.441 2.395 -3.941 1 87.25 223 ARG A N 1
ATOM 1680 C CA . ARG A 1 223 ? 5.258 3.527 -3.52 1 87.25 223 ARG A CA 1
ATOM 1681 C C . ARG A 1 223 ? 4.691 4.172 -2.26 1 87.25 223 ARG A C 1
ATOM 1683 O O . ARG A 1 223 ? 5.191 5.207 -1.807 1 87.25 223 ARG A O 1
ATOM 1690 N N . ILE A 1 224 ? 3.713 3.598 -1.729 1 92.12 224 ILE A N 1
ATOM 1691 C CA . ILE A 1 224 ? 3.105 4.094 -0.499 1 92.12 224 ILE A CA 1
ATOM 1692 C C . ILE A 1 224 ? 4.016 3.785 0.687 1 92.12 224 ILE A C 1
ATOM 1694 O O . ILE A 1 224 ? 4.496 2.658 0.833 1 92.12 224 ILE A O 1
ATOM 1698 N N . GLN A 1 225 ? 4.25 4.828 1.55 1 87.69 225 GLN A N 1
ATOM 1699 C CA . GLN A 1 225 ? 5.148 4.707 2.693 1 87.69 225 GLN A CA 1
ATOM 1700 C C . GLN A 1 225 ? 4.543 5.344 3.939 1 87.69 225 GLN A C 1
ATOM 1702 O O . GLN A 1 225 ? 3.678 6.215 3.84 1 87.69 225 GLN A O 1
ATOM 1707 N N . ILE A 1 226 ? 4.945 4.801 5.059 1 92.25 226 ILE A N 1
ATOM 1708 C CA . ILE A 1 226 ? 4.672 5.426 6.348 1 92.25 226 ILE A CA 1
ATOM 1709 C C . ILE A 1 226 ? 5.973 5.938 6.961 1 92.25 226 ILE A C 1
ATOM 1711 O O . ILE A 1 226 ? 6.961 5.199 7.035 1 92.25 226 ILE A O 1
ATOM 1715 N N . ALA A 1 227 ? 5.984 7.207 7.363 1 85.25 227 ALA A N 1
ATOM 1716 C CA . ALA A 1 227 ? 7.188 7.801 7.941 1 85.25 227 ALA A CA 1
ATOM 1717 C C . ALA A 1 227 ? 6.84 9.008 8.812 1 85.25 227 ALA A C 1
ATOM 1719 O O . ALA A 1 227 ? 5.695 9.469 8.812 1 85.25 227 ALA A O 1
ATOM 1720 N N . ASP A 1 228 ? 7.852 9.32 9.594 1 88.06 228 ASP A N 1
ATOM 1721 C CA . ASP A 1 228 ? 7.727 10.625 10.242 1 88.06 228 ASP A CA 1
ATOM 1722 C C . ASP A 1 228 ? 7.746 11.758 9.219 1 88.06 228 ASP A C 1
ATOM 1724 O O . ASP A 1 228 ? 8.461 11.68 8.219 1 88.06 228 ASP A O 1
ATOM 1728 N N . ILE A 1 229 ? 6.984 12.742 9.484 1 89.5 229 ILE A N 1
ATOM 1729 C CA . ILE A 1 229 ? 6.879 13.875 8.57 1 89.5 229 ILE A CA 1
ATOM 1730 C C . ILE A 1 229 ? 8.273 14.398 8.234 1 89.5 229 ILE A C 1
ATOM 1732 O O . ILE A 1 229 ? 8.516 14.859 7.117 1 89.5 229 ILE A O 1
ATOM 1736 N N . SER A 1 230 ? 9.242 14.297 9.094 1 77.94 230 SER A N 1
ATOM 1737 C CA . SER A 1 230 ? 10.594 14.805 8.922 1 77.94 230 SER A CA 1
ATOM 1738 C C . SER A 1 230 ? 11.383 13.961 7.926 1 77.94 230 SER A C 1
ATOM 1740 O O . SER A 1 230 ? 12.406 14.398 7.402 1 77.94 230 SER A O 1
ATOM 1742 N N . MET A 1 231 ? 10.852 12.781 7.652 1 75.12 231 MET A N 1
ATOM 1743 C CA . MET A 1 231 ? 11.594 11.844 6.82 1 75.12 231 MET A CA 1
ATOM 1744 C C . MET A 1 231 ? 10.953 11.695 5.449 1 75.12 231 MET A C 1
ATOM 1746 O O . MET A 1 231 ? 11.367 10.859 4.648 1 75.12 231 MET A O 1
ATOM 1750 N N . THR A 1 232 ? 9.969 12.453 5.195 1 80 232 THR A N 1
ATOM 1751 C CA . THR A 1 232 ? 9.289 12.391 3.91 1 80 232 THR A CA 1
ATOM 1752 C C . THR A 1 232 ? 10.133 13.039 2.816 1 80 232 THR A C 1
ATOM 1754 O O . THR A 1 232 ? 10.945 13.922 3.094 1 80 232 THR A O 1
ATOM 1757 N N . PHE A 1 233 ? 9.883 12.508 1.557 1 69.5 233 PHE A N 1
ATOM 1758 C CA . PHE A 1 233 ? 10.586 13.062 0.408 1 69.5 233 PHE A CA 1
ATOM 1759 C C . PHE A 1 233 ? 9.766 12.891 -0.866 1 69.5 233 PHE A C 1
ATOM 1761 O O . PHE A 1 233 ? 8.805 12.117 -0.89 1 69.5 233 PHE A O 1
ATOM 1768 N N . GLU A 1 234 ? 9.984 13.656 -1.903 1 66.31 234 GLU A N 1
ATOM 1769 C CA . GLU A 1 234 ? 9.406 13.57 -3.242 1 66.31 234 GLU A CA 1
ATOM 1770 C C . GLU A 1 234 ? 7.906 13.852 -3.219 1 66.31 234 GLU A C 1
ATOM 1772 O O . GLU A 1 234 ? 7.16 13.352 -4.059 1 66.31 234 GLU A O 1
ATOM 1777 N N . ASP A 1 235 ? 7.457 14.375 -2.172 1 71.81 235 ASP A N 1
ATOM 1778 C CA . ASP A 1 235 ? 6.055 14.766 -2.051 1 71.81 235 ASP A CA 1
ATOM 1779 C C . ASP A 1 235 ? 5.918 16.25 -1.765 1 71.81 235 ASP A C 1
ATOM 1781 O O . ASP A 1 235 ? 6.27 16.719 -0.676 1 71.81 235 ASP A O 1
ATOM 1785 N N . PRO A 1 236 ? 5.402 16.938 -2.699 1 70.56 236 PRO A N 1
ATOM 1786 C CA . PRO A 1 236 ? 5.293 18.391 -2.531 1 70.56 236 PRO A CA 1
ATOM 1787 C C . PRO A 1 236 ? 4.406 18.781 -1.354 1 70.56 236 PRO A C 1
ATOM 1789 O O . PRO A 1 236 ? 4.684 19.766 -0.665 1 70.56 236 PRO A O 1
ATOM 1792 N N . LEU A 1 237 ? 3.322 18.062 -1.15 1 77.12 237 LEU A N 1
ATOM 1793 C CA . LEU A 1 237 ? 2.467 18.359 -0.005 1 77.12 237 LEU A CA 1
ATOM 1794 C C . LEU A 1 237 ? 3.217 18.125 1.304 1 77.12 237 LEU A C 1
ATOM 1796 O O . LEU A 1 237 ? 3.084 18.922 2.244 1 77.12 237 LEU A O 1
ATOM 1800 N N . ALA A 1 238 ? 3.951 17.109 1.283 1 81.62 238 ALA A N 1
ATOM 1801 C CA . ALA A 1 238 ? 4.75 16.828 2.473 1 81.62 238 ALA A CA 1
ATOM 1802 C C . ALA A 1 238 ? 5.727 17.969 2.76 1 81.62 238 ALA A C 1
ATOM 1804 O O . ALA A 1 238 ? 5.91 18.359 3.914 1 81.62 238 ALA A O 1
ATOM 1805 N N . ARG A 1 239 ? 6.312 18.422 1.728 1 74.69 239 ARG A N 1
ATOM 1806 C CA . ARG A 1 239 ? 7.266 19.531 1.873 1 74.69 239 ARG A CA 1
ATOM 1807 C C . ARG A 1 239 ? 6.59 20.766 2.453 1 74.69 239 ARG A C 1
ATOM 1809 O O . ARG A 1 239 ? 7.105 21.375 3.389 1 74.69 239 ARG A O 1
ATOM 1816 N N . SER A 1 240 ? 5.449 21.062 1.914 1 79.62 240 SER A N 1
ATOM 1817 C CA . SER A 1 240 ? 4.707 22.234 2.365 1 79.62 240 SER A CA 1
ATOM 1818 C C . SER A 1 240 ? 4.301 22.109 3.828 1 79.62 240 SER A C 1
ATOM 1820 O O . SER A 1 240 ? 4.422 23.062 4.602 1 79.62 240 SER A O 1
ATOM 1822 N N . VAL A 1 241 ? 3.863 20.953 4.191 1 88.12 241 VAL A N 1
ATOM 1823 C CA . VAL A 1 241 ? 3.43 20.703 5.559 1 88.12 241 VAL A CA 1
ATOM 1824 C C . VAL A 1 241 ? 4.633 20.734 6.5 1 88.12 241 VAL A C 1
ATOM 1826 O O . VAL A 1 241 ? 4.578 21.344 7.566 1 88.12 241 VAL A O 1
ATOM 1829 N N . ARG A 1 242 ? 5.711 20.109 6.078 1 83.31 242 ARG A N 1
ATOM 1830 C CA . ARG A 1 242 ? 6.922 20.047 6.887 1 83.31 242 ARG A CA 1
ATOM 1831 C C . ARG A 1 242 ? 7.461 21.453 7.176 1 83.31 242 ARG A C 1
ATOM 1833 O O . ARG A 1 242 ? 7.82 21.766 8.312 1 83.31 242 ARG A O 1
ATOM 1840 N N . ARG A 1 243 ? 7.496 22.266 6.191 1 77.12 243 ARG A N 1
ATOM 1841 C CA . ARG A 1 243 ? 8.016 23.625 6.324 1 77.12 243 ARG A CA 1
ATOM 1842 C C . ARG A 1 243 ? 7.168 24.438 7.293 1 77.12 243 ARG A C 1
ATOM 1844 O O . ARG A 1 243 ? 7.703 25.141 8.156 1 77.12 243 ARG A O 1
ATOM 1851 N N . ARG A 1 244 ? 5.906 24.328 7.152 1 84.75 244 ARG A N 1
ATOM 1852 C CA . ARG A 1 244 ? 5 25.094 7.996 1 84.75 244 ARG A CA 1
ATOM 1853 C C . ARG A 1 244 ? 5.012 24.578 9.43 1 84.75 244 ARG A C 1
ATOM 1855 O O . ARG A 1 244 ? 4.926 25.359 10.383 1 84.75 244 ARG A O 1
ATOM 1862 N N . LEU A 1 245 ? 5.125 23.297 9.578 1 90.38 245 LEU A N 1
ATOM 1863 C CA . LEU A 1 245 ? 5.223 22.719 10.922 1 90.38 245 LEU A CA 1
ATOM 1864 C C . LEU A 1 245 ? 6.504 23.172 11.617 1 90.38 245 LEU A C 1
ATOM 1866 O O . LEU A 1 245 ? 6.492 23.469 12.812 1 90.38 245 LEU A O 1
ATOM 1870 N N . ARG A 1 246 ? 7.543 23.188 10.875 1 80.81 246 ARG A N 1
ATOM 1871 C CA . ARG A 1 246 ? 8.812 23.625 11.438 1 80.81 246 ARG A CA 1
ATOM 1872 C C . ARG A 1 246 ? 8.711 25.062 11.961 1 80.81 246 ARG A C 1
ATOM 1874 O O . ARG A 1 246 ? 9.289 25.391 13 1 80.81 246 ARG A O 1
ATOM 1881 N N . LEU A 1 247 ? 8.031 25.875 11.227 1 81.19 247 LEU A N 1
ATOM 1882 C CA . LEU A 1 247 ? 7.809 27.25 11.648 1 81.19 247 LEU A CA 1
ATOM 1883 C C . LEU A 1 247 ? 7.047 27.297 12.969 1 81.19 247 LEU A C 1
ATOM 1885 O O . LEU A 1 247 ? 7.219 28.234 13.758 1 81.19 247 LEU A O 1
ATOM 1889 N N . ASN A 1 248 ? 6.254 26.312 13.188 1 91.69 248 ASN A N 1
ATOM 1890 C CA . ASN A 1 248 ? 5.473 26.234 14.414 1 91.69 248 ASN A CA 1
ATOM 1891 C C . ASN A 1 248 ? 6.219 25.484 15.508 1 91.69 248 ASN A C 1
ATOM 1893 O O . ASN A 1 248 ? 5.645 25.172 16.562 1 91.69 248 ASN A O 1
ATOM 1897 N N . GLY A 1 249 ? 7.484 25.125 15.234 1 88.06 249 GLY A N 1
ATOM 1898 C CA . GLY A 1 249 ? 8.336 24.516 16.234 1 88.06 249 GLY A CA 1
ATOM 1899 C C . GLY A 1 249 ? 8.242 23 16.25 1 88.06 249 GLY A C 1
ATOM 1900 O O . GLY A 1 249 ? 8.688 22.344 17.188 1 88.06 249 GLY A O 1
ATOM 1901 N N . ILE A 1 250 ? 7.656 22.438 15.281 1 90.69 250 ILE A N 1
ATOM 1902 C CA . ILE A 1 250 ? 7.488 21 15.195 1 90.69 250 ILE A CA 1
ATOM 1903 C C . ILE A 1 250 ? 8.359 20.438 14.078 1 90.69 250 ILE A C 1
ATOM 1905 O O . ILE A 1 250 ? 8.094 20.672 12.891 1 90.69 250 ILE A O 1
ATOM 1909 N N . VAL A 1 251 ? 9.297 19.594 14.453 1 80.38 251 VAL A N 1
ATOM 1910 C CA . VAL A 1 251 ? 10.266 19.109 13.469 1 80.38 251 VAL A CA 1
ATOM 1911 C C . VAL A 1 251 ? 10.023 17.625 13.195 1 80.38 251 VAL A C 1
ATOM 1913 O O . VAL A 1 251 ? 10.273 17.156 12.086 1 80.38 251 VAL A O 1
ATOM 1916 N N . HIS A 1 252 ? 9.594 16.953 14.281 1 83.94 252 HIS A N 1
ATOM 1917 C CA . HIS A 1 252 ? 9.359 15.516 14.164 1 83.94 252 HIS A CA 1
ATOM 1918 C C . HIS A 1 252 ? 8.211 15.062 15.055 1 83.94 252 HIS A C 1
ATOM 1920 O O . HIS A 1 252 ? 7.562 15.891 15.703 1 83.94 252 HIS A O 1
ATOM 1926 N N . GLY A 1 253 ? 7.844 13.789 14.891 1 89.88 253 GLY A N 1
ATOM 1927 C CA . GLY A 1 253 ? 6.887 13.219 15.82 1 89.88 253 GLY A CA 1
ATOM 1928 C C . GLY A 1 253 ? 5.488 13.109 15.242 1 89.88 253 GLY A C 1
ATOM 1929 O O . GLY A 1 253 ? 4.52 12.891 15.977 1 89.88 253 GLY A O 1
ATOM 1930 N N . VAL A 1 254 ? 5.371 13.328 13.977 1 94.88 254 VAL A N 1
ATOM 1931 C CA . VAL A 1 254 ? 4.09 13.18 13.289 1 94.88 254 VAL A CA 1
ATOM 1932 C C . VAL A 1 254 ? 4.203 12.094 12.219 1 94.88 254 VAL A C 1
ATOM 1934 O O . VAL A 1 254 ? 4.719 12.344 11.133 1 94.88 254 VAL A O 1
ATOM 1937 N N . PRO A 1 255 ? 3.725 10.938 12.523 1 94.69 255 PRO A N 1
ATOM 1938 C CA . PRO A 1 255 ? 3.701 9.914 11.484 1 94.69 255 PRO A CA 1
ATOM 1939 C C . PRO A 1 255 ? 2.734 10.25 10.352 1 94.69 255 PRO A C 1
ATOM 1941 O O . PRO A 1 255 ? 1.649 10.781 10.594 1 94.69 255 PRO A O 1
ATOM 1944 N N . VAL A 1 256 ? 3.178 9.938 9.148 1 95.56 256 VAL A N 1
ATOM 1945 C CA . VAL A 1 256 ? 2.357 10.242 7.98 1 95.56 256 VAL A CA 1
ATOM 1946 C C . VAL A 1 256 ? 2.389 9.07 7.008 1 95.56 256 VAL A C 1
ATOM 1948 O O . VAL A 1 256 ? 3.314 8.25 7.031 1 95.56 256 VAL A O 1
ATOM 1951 N N . VAL A 1 257 ? 1.351 8.914 6.273 1 96.12 257 VAL A N 1
ATOM 1952 C CA . VAL A 1 257 ? 1.353 8.07 5.078 1 96.12 257 VAL A CA 1
ATOM 1953 C C . VAL A 1 257 ? 1.474 8.945 3.832 1 96.12 257 VAL A C 1
ATOM 1955 O O . VAL A 1 257 ? 0.808 9.977 3.723 1 96.12 257 VAL A O 1
ATOM 1958 N N . TYR A 1 258 ? 2.357 8.617 2.951 1 91.25 258 TYR A N 1
ATOM 1959 C CA . TYR A 1 258 ? 2.586 9.344 1.707 1 91.25 258 TYR A CA 1
ATOM 1960 C C . TYR A 1 258 ? 3.115 8.414 0.623 1 91.25 258 TYR A C 1
ATOM 1962 O O . TYR A 1 258 ? 3.271 7.211 0.849 1 91.25 258 TYR A O 1
ATOM 1970 N N . SER A 1 259 ? 3.178 8.906 -0.586 1 89.56 259 SER A N 1
ATOM 1971 C CA . SER A 1 259 ? 3.732 8.148 -1.703 1 89.56 259 SER A CA 1
ATOM 1972 C C . SER A 1 259 ? 4.988 8.812 -2.254 1 89.56 259 SER A C 1
ATOM 1974 O O . SER A 1 259 ? 5.047 10.031 -2.377 1 89.56 259 SER A O 1
ATOM 1976 N N . THR A 1 260 ? 5.934 8 -2.627 1 80.62 260 THR A N 1
ATOM 1977 C CA . THR A 1 260 ? 7.176 8.508 -3.195 1 80.62 260 THR A CA 1
ATOM 1978 C C . THR A 1 260 ? 7.047 8.695 -4.707 1 80.62 260 THR A C 1
ATOM 1980 O O . THR A 1 260 ? 8.016 9.055 -5.379 1 80.62 260 THR A O 1
ATOM 1983 N N . GLU A 1 261 ? 5.824 8.406 -5.18 1 81.94 261 GLU A N 1
ATOM 1984 C CA . GLU A 1 261 ? 5.594 8.625 -6.602 1 81.94 261 GLU A CA 1
ATOM 1985 C C . GLU A 1 261 ? 5.609 10.109 -6.941 1 81.94 261 GLU A C 1
ATOM 1987 O O . GLU A 1 261 ? 4.926 10.906 -6.293 1 81.94 261 GLU A O 1
ATOM 1992 N N . LYS A 1 262 ? 6.43 10.438 -7.98 1 68.25 262 LYS A N 1
ATOM 1993 C CA . LYS A 1 262 ? 6.398 11.82 -8.438 1 68.25 262 LYS A CA 1
ATOM 1994 C C . LYS A 1 262 ? 5.074 12.141 -9.125 1 68.25 262 LYS A C 1
ATOM 1996 O O . LYS A 1 262 ? 4.543 11.32 -9.883 1 68.25 262 LYS A O 1
ATOM 2001 N N . PRO A 1 263 ? 4.508 13.172 -8.688 1 64.5 263 PRO A N 1
ATOM 2002 C CA . PRO A 1 263 ? 3.26 13.5 -9.375 1 64.5 263 PRO A CA 1
ATOM 2003 C C . PRO A 1 263 ? 3.414 13.555 -10.891 1 64.5 263 PRO A C 1
ATOM 2005 O O . PRO A 1 263 ? 4.434 14.023 -11.398 1 64.5 263 PRO A O 1
ATOM 2008 N N . ASN A 1 264 ? 2.627 12.75 -11.586 1 57.72 264 ASN A N 1
ATOM 2009 C CA . ASN A 1 264 ? 2.672 12.664 -13.039 1 57.72 264 ASN A CA 1
ATOM 2010 C C . ASN A 1 264 ? 2.402 14.016 -13.688 1 57.72 264 ASN A C 1
ATOM 2012 O O . ASN A 1 264 ? 1.385 14.656 -13.406 1 57.72 264 ASN A O 1
ATOM 2016 N N . GLU A 1 265 ? 3.439 14.531 -14.312 1 51 265 GLU A N 1
ATOM 2017 C CA . GLU A 1 265 ? 3.336 15.812 -15.008 1 51 265 GLU A CA 1
ATOM 2018 C C . GLU A 1 265 ? 2.193 15.805 -16.016 1 51 265 GLU A C 1
ATOM 2020 O O . GLU A 1 265 ? 1.649 16.859 -16.359 1 51 265 GLU A O 1
ATOM 2025 N N . ASN A 1 266 ? 1.939 14.602 -16.609 1 48.53 266 ASN A N 1
ATOM 2026 C CA . ASN A 1 266 ? 0.91 14.531 -17.641 1 48.53 266 ASN A CA 1
ATOM 2027 C C . ASN A 1 266 ? -0.486 14.719 -17.047 1 48.53 266 ASN A C 1
ATOM 2029 O O . ASN A 1 266 ? -1.462 14.859 -17.797 1 48.53 266 ASN A O 1
ATOM 2033 N N . VAL A 1 267 ? -0.586 14.469 -15.836 1 50.06 267 VAL A N 1
ATOM 2034 C CA . VAL A 1 267 ? -1.895 14.633 -15.211 1 50.06 267 VAL A CA 1
ATOM 2035 C C . VAL A 1 267 ? -2.15 16.109 -14.938 1 50.06 267 VAL A C 1
ATOM 2037 O O . VAL A 1 267 ? -1.655 16.672 -13.953 1 50.06 267 VAL A O 1
ATOM 2040 N N . ARG A 1 268 ? -1.783 16.953 -16.078 1 41.06 268 ARG A N 1
ATOM 2041 C CA . ARG A 1 268 ? -1.994 18.406 -16 1 41.06 268 ARG A CA 1
ATOM 2042 C C . ARG A 1 268 ? -3.439 18.719 -15.641 1 41.06 268 ARG A C 1
ATOM 2044 O O . ARG A 1 268 ? -4.344 17.938 -15.914 1 41.06 268 ARG A O 1
ATOM 2051 N N . LEU A 1 269 ? -3.635 19.688 -14.797 1 41.56 269 LEU A N 1
ATOM 2052 C CA . LEU A 1 269 ? -4.891 20.375 -14.516 1 41.56 269 LEU A CA 1
ATOM 2053 C C . LEU A 1 269 ? -5.66 20.641 -15.805 1 41.56 269 LEU A C 1
ATOM 2055 O O . LEU A 1 269 ? -5.055 20.859 -16.859 1 41.56 269 LEU A O 1
ATOM 2059 N N . LEU A 1 270 ? -6.621 20.031 -16.141 1 36.81 270 LEU A N 1
ATOM 2060 C CA . LEU A 1 270 ? -7.422 20.359 -17.312 1 36.81 270 LEU A CA 1
ATOM 2061 C C . LEU A 1 270 ? -7.309 21.828 -17.672 1 36.81 270 LEU A C 1
ATOM 2063 O O . LEU A 1 270 ? -7.348 22.688 -16.781 1 36.81 270 LEU A O 1
ATOM 2067 N N . PRO A 1 271 ? -6.809 22.156 -18.891 1 33.66 271 PRO A N 1
ATOM 2068 C CA . PRO A 1 271 ? -6.711 23.547 -19.344 1 33.66 271 PRO A CA 1
ATOM 2069 C C . PRO A 1 271 ? -7.984 24.344 -19.062 1 33.66 271 PRO A C 1
ATOM 2071 O O . PRO A 1 271 ? -9.086 23.797 -19.156 1 33.66 271 PRO A O 1
ATOM 2074 N N . LEU A 1 272 ? -7.938 25.344 -18.234 1 33.53 272 LEU A N 1
ATOM 2075 C CA . LEU A 1 272 ? -9.016 26.328 -18.25 1 33.53 272 LEU A CA 1
ATOM 2076 C C . LEU A 1 272 ? -9.281 26.828 -19.672 1 33.53 272 LEU A C 1
ATOM 2078 O O . LEU A 1 272 ? -8.367 26.875 -20.5 1 33.53 272 LEU A O 1
ATOM 2082 N N . PRO A 1 273 ? -10.422 26.922 -20.156 1 32.78 273 PRO A N 1
ATOM 2083 C CA . PRO A 1 273 ? -10.633 27.578 -21.453 1 32.78 273 PRO A CA 1
ATOM 2084 C C . PRO A 1 273 ? -9.82 28.859 -21.594 1 32.78 273 PRO A C 1
ATOM 2086 O O . PRO A 1 273 ? -9.516 29.516 -20.594 1 32.78 273 PRO A O 1
ATOM 2089 N N . GLU A 1 274 ? -9.164 29.219 -22.641 1 34.28 274 GLU A N 1
ATOM 2090 C CA . GLU A 1 274 ? -8.352 30.359 -23.047 1 34.28 274 GLU A CA 1
ATOM 2091 C C . GLU A 1 274 ? -8.914 31.656 -22.516 1 34.28 274 GLU A C 1
ATOM 2093 O O . GLU A 1 274 ? -8.156 32.562 -22.109 1 34.28 274 GLU A O 1
ATOM 2098 N N . ASP A 1 275 ? -10.266 31.938 -22.734 1 33.78 275 ASP A N 1
ATOM 2099 C CA . ASP A 1 275 ? -10.883 33.219 -22.406 1 33.78 275 ASP A CA 1
ATOM 2100 C C . ASP A 1 275 ? -10.75 33.531 -20.906 1 33.78 275 ASP A C 1
ATOM 2102 O O . ASP A 1 275 ? -10.828 34.688 -20.5 1 33.78 275 ASP A O 1
ATOM 2106 N N . GLU A 1 276 ? -10.781 32.469 -20.078 1 33.34 276 GLU A N 1
ATOM 2107 C CA . GLU A 1 276 ? -10.664 32.719 -18.641 1 33.34 276 GLU A CA 1
ATOM 2108 C C . GLU A 1 276 ? -9.211 32.906 -18.234 1 33.34 276 GLU A C 1
ATOM 2110 O O . GLU A 1 276 ? -8.922 33.406 -17.141 1 33.34 276 GLU A O 1
ATOM 2115 N N . PHE A 1 277 ? -8.242 32.406 -18.875 1 31.73 277 PHE A N 1
ATOM 2116 C CA . PHE A 1 277 ? -6.82 32.719 -18.703 1 31.73 277 PHE A CA 1
ATOM 2117 C C . PHE A 1 277 ? -6.551 34.188 -18.844 1 31.73 277 PHE A C 1
ATOM 2119 O O . PHE A 1 277 ? -5.633 34.75 -18.219 1 31.73 277 PHE A O 1
ATOM 2126 N N . GLN A 1 278 ? -7.051 34.875 -19.812 1 32.16 278 GLN A N 1
ATOM 2127 C CA . GLN A 1 278 ? -6.777 36.281 -20.094 1 32.16 278 GLN A CA 1
ATOM 2128 C C . GLN A 1 278 ? -7.203 37.188 -18.938 1 32.16 278 GLN A C 1
ATOM 2130 O O . GLN A 1 278 ? -6.727 38.312 -18.812 1 32.16 278 GLN A O 1
ATOM 2135 N N . LYS A 1 279 ? -8.375 36.969 -18.328 1 34.56 279 LYS A N 1
ATOM 2136 C CA . LYS A 1 279 ? -8.781 37.969 -17.328 1 34.56 279 LYS A CA 1
ATOM 2137 C C . LYS A 1 279 ? -7.941 37.844 -16.062 1 34.56 279 LYS A C 1
ATOM 2139 O O . LYS A 1 279 ? -7.73 38.844 -15.367 1 34.56 279 LYS A O 1
ATOM 2144 N N . GLY A 1 280 ? -7.863 36.656 -15.227 1 32.06 280 GLY A N 1
ATOM 2145 C CA . GLY A 1 280 ? -7.336 36.75 -13.875 1 32.06 280 GLY A CA 1
ATOM 2146 C C . GLY A 1 280 ? -5.836 36.531 -13.797 1 32.06 280 GLY A C 1
ATOM 2147 O O . GLY A 1 280 ? -5.25 35.906 -14.688 1 32.06 280 GLY A O 1
ATOM 2148 N N . ASN A 1 281 ? -4.992 37.469 -13.32 1 29.27 281 ASN A N 1
ATOM 2149 C CA . ASN A 1 281 ? -3.572 37.531 -12.977 1 29.27 281 ASN A CA 1
ATOM 2150 C C . ASN A 1 281 ? -3.102 36.219 -12.367 1 29.27 281 ASN A C 1
ATOM 2152 O O . ASN A 1 281 ? -3.682 35.719 -11.391 1 29.27 281 ASN A O 1
ATOM 2156 N N . VAL A 1 282 ? -2.314 35.344 -12.906 1 30.94 282 VAL A N 1
ATOM 2157 C CA . VAL A 1 282 ? -1.733 34.031 -12.766 1 30.94 282 VAL A CA 1
ATOM 2158 C C . VAL A 1 282 ? -1.099 33.875 -11.383 1 30.94 282 VAL A C 1
ATOM 2160 O O . VAL A 1 282 ? -0.967 32.75 -10.867 1 30.94 282 VAL A O 1
ATOM 2163 N N . GLY A 1 283 ? -0.336 34.938 -10.805 1 29.3 283 GLY A N 1
ATOM 2164 C CA . GLY A 1 283 ? 0.429 34.969 -9.57 1 29.3 283 GLY A CA 1
ATOM 2165 C C . GLY A 1 283 ? -0.388 34.562 -8.352 1 29.3 283 GLY A C 1
ATOM 2166 O O . GLY A 1 283 ? 0.129 33.938 -7.426 1 29.3 283 GLY A O 1
ATOM 2167 N N . GLU A 1 284 ? -1.389 35.469 -7.969 1 26.88 284 GLU A N 1
ATOM 2168 C CA . GLU A 1 284 ? -2.287 35.406 -6.82 1 26.88 284 GLU A CA 1
ATOM 2169 C C . GLU A 1 284 ? -3.203 34.188 -6.891 1 26.88 284 GLU A C 1
ATOM 2171 O O . GLU A 1 284 ? -4.133 34.062 -6.094 1 26.88 284 GLU A O 1
ATOM 2176 N N . LEU A 1 285 ? -3.314 33.625 -8.047 1 26.97 285 LEU A N 1
ATOM 2177 C CA . LEU A 1 285 ? -4.18 32.469 -8.227 1 26.97 285 LEU A CA 1
ATOM 2178 C C . LEU A 1 285 ? -3.643 31.266 -7.453 1 26.97 285 LEU A C 1
ATOM 2180 O O . LEU A 1 285 ? -4.156 30.156 -7.59 1 26.97 285 LEU A O 1
ATOM 2184 N N . SER A 1 286 ? -2.404 31.234 -6.801 1 28.02 286 SER A N 1
ATOM 2185 C CA . SER A 1 286 ? -1.719 30.344 -5.879 1 28.02 286 SER A CA 1
ATOM 2186 C C . SER A 1 286 ? -2.578 30.047 -4.656 1 28.02 286 SER A C 1
ATOM 2188 O O . SER A 1 286 ? -2.713 28.875 -4.258 1 28.02 286 SER A O 1
ATOM 2190 N N . ALA A 1 287 ? -2.539 30.922 -3.484 1 28.52 287 ALA A N 1
ATOM 2191 C CA . ALA A 1 287 ? -3.174 30.875 -2.168 1 28.52 287 ALA A CA 1
ATOM 2192 C C . ALA A 1 287 ? -4.691 30.75 -2.295 1 28.52 287 ALA A C 1
ATOM 2194 O O . ALA A 1 287 ? -5.359 30.266 -1.381 1 28.52 287 ALA A O 1
ATOM 2195 N N . LEU A 1 288 ? -5.375 31.906 -2.902 1 28.3 288 LEU A N 1
ATOM 2196 C CA . LEU A 1 288 ? -6.773 32.281 -2.723 1 28.3 288 LEU A CA 1
ATOM 2197 C C . LEU A 1 288 ? -7.691 31.141 -3.189 1 28.3 288 LEU A C 1
ATOM 2199 O O . LEU A 1 288 ? -7.277 30.281 -3.969 1 28.3 288 LEU A O 1
ATOM 2203 N N . ALA A 1 289 ? -9.164 31.547 -3.254 1 28.47 289 ALA A N 1
ATOM 2204 C CA . ALA A 1 289 ? -10.594 31.281 -3.377 1 28.47 289 ALA A CA 1
ATOM 2205 C C . ALA A 1 289 ? -10.906 30.578 -4.691 1 28.47 289 ALA A C 1
ATOM 2207 O O . ALA A 1 289 ? -11.781 29.703 -4.75 1 28.47 289 ALA A O 1
ATOM 2208 N N . ASP A 1 290 ? -10.539 31.25 -5.801 1 28.69 290 ASP A N 1
ATOM 2209 C CA . ASP A 1 290 ? -10.984 30.75 -7.094 1 28.69 290 ASP A CA 1
ATOM 2210 C C . ASP A 1 290 ? -10.266 29.453 -7.453 1 28.69 290 ASP A C 1
ATOM 2212 O O . ASP A 1 290 ? -9.492 29.406 -8.414 1 28.69 290 ASP A O 1
ATOM 2216 N N . PHE A 1 291 ? -9.422 28.984 -6.68 1 31.52 291 PHE A N 1
ATOM 2217 C CA . PHE A 1 291 ? -9.281 27.531 -6.75 1 31.52 291 PHE A CA 1
ATOM 2218 C C . PHE A 1 291 ? -10.539 26.891 -7.309 1 31.52 291 PHE A C 1
ATOM 2220 O O . PHE A 1 291 ? -11.5 26.656 -6.57 1 31.52 291 PHE A O 1
ATOM 2227 N N . ARG A 1 292 ? -11.188 27.609 -8.242 1 32.81 292 ARG A N 1
ATOM 2228 C CA . ARG A 1 292 ? -12.117 26.844 -9.047 1 32.81 292 ARG A CA 1
ATOM 2229 C C . ARG A 1 292 ? -11.758 25.359 -9.023 1 32.81 292 ARG A C 1
ATOM 2231 O O . ARG A 1 292 ? -10.586 25 -8.961 1 32.81 292 ARG A O 1
ATOM 2238 N N . VAL A 1 293 ? -12.688 24.562 -8.672 1 38.59 293 VAL A N 1
ATOM 2239 C CA . VAL A 1 293 ? -12.82 23.188 -8.211 1 38.59 293 VAL A CA 1
ATOM 2240 C C . VAL A 1 293 ? -11.961 22.266 -9.078 1 38.59 293 VAL A C 1
ATOM 2242 O O . VAL A 1 293 ? -12.352 21.891 -10.188 1 38.59 293 VAL A O 1
ATOM 2245 N N . ARG A 1 294 ? -10.82 22.828 -9.625 1 44.28 294 ARG A N 1
ATOM 2246 C CA . ARG A 1 294 ? -10.109 21.844 -10.445 1 44.28 294 ARG A CA 1
ATOM 2247 C C . ARG A 1 294 ? -10.125 20.469 -9.789 1 44.28 294 ARG A C 1
ATOM 2249 O O . ARG A 1 294 ? -9.844 20.344 -8.602 1 44.28 294 ARG A O 1
ATOM 2256 N N . ILE A 1 295 ? -11.016 19.828 -10.242 1 59.03 295 ILE A N 1
ATOM 2257 C CA . ILE A 1 295 ? -11.117 18.422 -9.859 1 59.03 295 ILE A CA 1
ATOM 2258 C C . ILE A 1 295 ? -9.742 17.766 -9.945 1 59.03 295 ILE A C 1
ATOM 2260 O O . ILE A 1 295 ? -9.148 17.688 -11.016 1 59.03 295 ILE A O 1
ATOM 2264 N N . LEU A 1 296 ? -9.023 17.719 -8.844 1 74.31 296 LEU A N 1
ATOM 2265 C CA . LEU A 1 296 ? -7.773 16.969 -8.828 1 74.31 296 LEU A CA 1
ATOM 2266 C C . LEU A 1 296 ? -7.988 15.547 -9.32 1 74.31 296 LEU A C 1
ATOM 2268 O O . LEU A 1 296 ? -8.977 14.906 -8.969 1 74.31 296 LEU A O 1
ATOM 2272 N N . PRO A 1 297 ? -7.195 15.188 -10.344 1 85.62 297 PRO A N 1
ATOM 2273 C CA . PRO A 1 297 ? -7.27 13.789 -10.766 1 85.62 297 PRO A CA 1
ATOM 2274 C C . PRO A 1 297 ? -6.953 12.812 -9.633 1 85.62 297 PRO A C 1
ATOM 2276 O O . PRO A 1 297 ? -5.914 12.93 -8.984 1 85.62 297 PRO A O 1
ATOM 2279 N N . VAL A 1 298 ? -7.898 12 -9.391 1 87.62 298 VAL A N 1
ATOM 2280 C CA . VAL A 1 298 ? -7.703 11.016 -8.328 1 87.62 298 VAL A CA 1
ATOM 2281 C C . VAL A 1 298 ? -8.141 9.633 -8.812 1 87.62 298 VAL A C 1
ATOM 2283 O O . VAL A 1 298 ? -9.266 9.461 -9.273 1 87.62 298 VAL A O 1
ATOM 2286 N N . LEU A 1 299 ? -7.207 8.75 -8.773 1 91.69 299 LEU A N 1
ATOM 2287 C CA . LEU A 1 299 ? -7.539 7.336 -8.945 1 91.69 299 LEU A CA 1
ATOM 2288 C C . LEU A 1 299 ? -8.055 6.734 -7.641 1 91.69 299 LEU A C 1
ATOM 2290 O O . LEU A 1 299 ? -7.328 6.707 -6.641 1 91.69 299 LEU A O 1
ATOM 2294 N N . GLY A 1 300 ? -9.219 6.258 -7.566 1 94 300 GLY A N 1
ATOM 2295 C CA . GLY A 1 300 ? -9.945 5.828 -6.383 1 94 300 GLY A CA 1
ATOM 2296 C C . GLY A 1 300 ? -9.148 4.883 -5.5 1 94 300 GLY A C 1
ATOM 2297 O O . GLY A 1 300 ? -9.102 5.055 -4.281 1 94 300 GLY A O 1
ATOM 2298 N N . PRO A 1 301 ? -8.438 3.938 -6.016 1 96.81 301 PRO A N 1
ATOM 2299 C CA . PRO A 1 301 ? -7.715 2.947 -5.215 1 96.81 301 PRO A CA 1
ATOM 2300 C C . PRO A 1 301 ? -6.66 3.578 -4.309 1 96.81 301 PRO A C 1
ATOM 2302 O O . PRO A 1 301 ? -6.426 3.096 -3.195 1 96.81 301 PRO A O 1
ATOM 2305 N N . LEU A 1 302 ? -6.043 4.613 -4.73 1 95.06 302 LEU A N 1
ATOM 2306 C CA . LEU A 1 302 ? -4.887 5.109 -3.99 1 95.06 302 LEU A CA 1
ATOM 2307 C C . LEU A 1 302 ? -5.32 5.773 -2.688 1 95.06 302 LEU A C 1
ATOM 2309 O O . LEU A 1 302 ? -4.801 5.453 -1.618 1 95.06 302 LEU A O 1
ATOM 2313 N N . PRO A 1 303 ? -6.324 6.719 -2.754 1 96.75 303 PRO A N 1
ATOM 2314 C CA . PRO A 1 303 ? -6.785 7.234 -1.463 1 96.75 303 PRO A CA 1
ATOM 2315 C C . PRO A 1 303 ? -7.277 6.129 -0.529 1 96.75 303 PRO A C 1
ATOM 2317 O O . PRO A 1 303 ? -7.074 6.207 0.686 1 96.75 303 PRO A O 1
ATOM 2320 N N . SER A 1 304 ? -7.902 5.133 -1.076 1 98.12 304 SER A N 1
ATOM 2321 C CA . SER A 1 304 ? -8.328 4 -0.265 1 98.12 304 SER A CA 1
ATOM 2322 C C . SER A 1 304 ? -7.145 3.318 0.406 1 98.12 304 SER A C 1
ATOM 2324 O O . SER A 1 304 ? -7.203 2.975 1.588 1 98.12 304 SER A O 1
ATOM 2326 N N . MET A 1 305 ? -6.117 3.154 -0.311 1 98.06 305 MET A N 1
ATOM 2327 C CA . MET A 1 305 ? -4.93 2.51 0.238 1 98.06 305 MET A CA 1
ATOM 2328 C C . MET A 1 305 ? -4.297 3.369 1.327 1 98.06 305 MET A C 1
ATOM 2330 O O . MET A 1 305 ? -3.783 2.846 2.318 1 98.06 305 MET A O 1
ATOM 2334 N N . PHE A 1 306 ? -4.285 4.699 1.163 1 97.69 306 PHE A N 1
ATOM 2335 C CA . PHE A 1 306 ? -3.807 5.594 2.211 1 97.69 306 PHE A CA 1
ATOM 2336 C C . PHE A 1 306 ? -4.609 5.402 3.494 1 97.69 306 PHE A C 1
ATOM 2338 O O . PHE A 1 306 ? -4.035 5.301 4.582 1 97.69 306 PHE A O 1
ATOM 2345 N N . GLY A 1 307 ? -5.914 5.32 3.281 1 98.69 307 GLY A N 1
ATOM 2346 C CA . GLY A 1 307 ? -6.773 5.102 4.434 1 98.69 307 GLY A CA 1
ATOM 2347 C C . GLY A 1 307 ? -6.52 3.775 5.121 1 98.69 307 GLY A C 1
ATOM 2348 O O . GLY A 1 307 ? -6.492 3.703 6.352 1 98.69 307 GLY A O 1
ATOM 2349 N N . GLN A 1 308 ? -6.332 2.783 4.348 1 98.44 308 GLN A N 1
ATOM 2350 C CA . GLN A 1 308 ? -6.051 1.463 4.902 1 98.44 308 GLN A CA 1
ATOM 2351 C C . GLN A 1 308 ? -4.711 1.445 5.629 1 98.44 308 GLN A C 1
ATOM 2353 O O . GLN A 1 308 ? -4.566 0.785 6.66 1 98.44 308 GLN A O 1
ATOM 2358 N N . ALA A 1 309 ? -3.754 2.113 5.07 1 97.44 309 ALA A N 1
ATOM 2359 C CA . ALA A 1 309 ? -2.451 2.219 5.723 1 97.44 309 ALA A CA 1
ATOM 2360 C C . ALA A 1 309 ? -2.572 2.896 7.082 1 97.44 309 ALA A C 1
ATOM 2362 O O . ALA A 1 309 ? -1.973 2.447 8.062 1 97.44 309 ALA A O 1
ATOM 2363 N N . MET A 1 310 ? -3.348 3.936 7.125 1 97.88 310 MET A N 1
ATOM 2364 C CA . MET A 1 310 ? -3.6 4.633 8.383 1 97.88 310 MET A CA 1
ATOM 2365 C C . MET A 1 310 ? -4.234 3.699 9.406 1 97.88 310 MET A C 1
ATOM 2367 O O . MET A 1 310 ? -3.824 3.67 10.562 1 97.88 310 MET A O 1
ATOM 2371 N N . ALA A 1 311 ? -5.191 2.984 8.938 1 98.5 311 ALA A N 1
ATOM 2372 C CA . ALA A 1 311 ? -5.898 2.064 9.82 1 98.5 311 ALA A CA 1
ATOM 2373 C C . ALA A 1 311 ? -4.969 0.966 10.328 1 98.5 311 ALA A C 1
ATOM 2375 O O . ALA A 1 311 ? -4.973 0.642 11.523 1 98.5 311 ALA A O 1
ATOM 2376 N N . ALA A 1 312 ? -4.184 0.407 9.406 1 97 312 ALA A N 1
ATOM 2377 C CA . ALA A 1 312 ? -3.258 -0.656 9.789 1 97 312 ALA A CA 1
ATOM 2378 C C . ALA A 1 312 ? -2.295 -0.18 10.867 1 97 312 ALA A C 1
ATOM 2380 O O . ALA A 1 312 ? -2.09 -0.869 11.875 1 97 312 ALA A O 1
ATOM 2381 N N . HIS A 1 313 ? -1.746 0.986 10.688 1 96 313 HIS A N 1
ATOM 2382 C CA . HIS A 1 313 ? -0.828 1.568 11.656 1 96 313 HIS A CA 1
ATOM 2383 C C . HIS A 1 313 ? -1.517 1.796 13 1 96 313 HIS A C 1
ATOM 2385 O O . HIS A 1 313 ? -0.981 1.426 14.047 1 96 313 HIS A O 1
ATOM 2391 N N . THR A 1 314 ? -2.654 2.373 12.977 1 97.75 314 THR A N 1
ATOM 2392 C CA . THR A 1 314 ? -3.383 2.727 14.188 1 97.75 314 THR A CA 1
ATOM 2393 C C . THR A 1 314 ? -3.773 1.475 14.969 1 97.75 314 THR A C 1
ATOM 2395 O O . THR A 1 314 ? -3.566 1.403 16.188 1 97.75 314 THR A O 1
ATOM 2398 N N . ILE A 1 315 ? -4.289 0.476 14.281 1 97.81 315 ILE A N 1
ATOM 2399 C CA . ILE A 1 315 ? -4.742 -0.757 14.922 1 97.81 315 ILE A CA 1
ATOM 2400 C C . ILE A 1 315 ? -3.561 -1.471 15.57 1 97.81 315 ILE A C 1
ATOM 2402 O O . ILE A 1 315 ? -3.656 -1.939 16.703 1 97.81 315 ILE A O 1
ATOM 2406 N N . THR A 1 316 ? -2.453 -1.572 14.844 1 95.5 316 THR A N 1
ATOM 2407 C CA . THR A 1 316 ? -1.291 -2.271 15.375 1 95.5 316 THR A CA 1
ATOM 2408 C C . THR A 1 316 ? -0.71 -1.521 16.578 1 95.5 316 THR A C 1
ATOM 2410 O O . THR A 1 316 ? -0.261 -2.137 17.547 1 95.5 316 THR A O 1
ATOM 2413 N N . GLN A 1 317 ? -0.748 -0.185 16.531 1 95.38 317 GLN A N 1
ATOM 2414 C CA . GLN A 1 317 ? -0.272 0.604 17.656 1 95.38 317 GLN A CA 1
ATOM 2415 C C . GLN A 1 317 ? -1.187 0.439 18.859 1 95.38 317 GLN A C 1
ATOM 2417 O O . GLN A 1 317 ? -0.712 0.282 20 1 95.38 317 GLN A O 1
ATOM 2422 N N . LEU A 1 318 ? -2.453 0.463 18.609 1 97.19 318 LEU A N 1
ATOM 2423 C CA . LEU A 1 318 ? -3.42 0.272 19.688 1 97.19 318 LEU A CA 1
ATOM 2424 C C . LEU A 1 318 ? -3.252 -1.1 20.328 1 97.19 318 LEU A C 1
ATOM 2426 O O . LEU A 1 318 ? -3.348 -1.232 21.562 1 97.19 318 LEU A O 1
ATOM 2430 N N . GLY A 1 319 ? -3.059 -2.084 19.5 1 95.44 319 GLY A N 1
ATOM 2431 C CA . GLY A 1 319 ? -2.934 -3.453 19.969 1 95.44 319 GLY A CA 1
ATOM 2432 C C . GLY A 1 319 ? -1.53 -3.797 20.438 1 95.44 319 GLY A C 1
ATOM 2433 O O . GLY A 1 319 ? -1.251 -4.949 20.781 1 95.44 319 GLY A O 1
ATOM 2434 N N . ASN A 1 320 ? -0.58 -2.854 20.359 1 91.31 320 ASN A N 1
ATOM 2435 C CA . ASN A 1 320 ? 0.815 -3.041 20.75 1 91.31 320 ASN A CA 1
ATOM 2436 C C . ASN A 1 320 ? 1.482 -4.137 19.922 1 91.31 320 ASN A C 1
ATOM 2438 O O . ASN A 1 320 ? 2.178 -4.996 20.469 1 91.31 320 ASN A O 1
ATOM 2442 N N . PHE A 1 321 ? 1.098 -4.16 18.719 1 87.12 321 PHE A N 1
ATOM 2443 C CA . PHE A 1 321 ? 1.719 -5.07 17.766 1 87.12 321 PHE A CA 1
ATOM 2444 C C . PHE A 1 321 ? 2.879 -4.391 17.047 1 87.12 321 PHE A C 1
ATOM 2446 O O . PHE A 1 321 ? 2.688 -3.375 16.375 1 87.12 321 PHE A O 1
ATOM 2453 N N . PRO A 1 322 ? 4 -4.941 17.172 1 78.19 322 PRO A N 1
ATOM 2454 C CA . PRO A 1 322 ? 5.172 -4.266 16.609 1 78.19 322 PRO A CA 1
ATOM 2455 C C . PRO A 1 322 ? 5.172 -4.254 15.086 1 78.19 322 PRO A C 1
ATOM 2457 O O . PRO A 1 322 ? 4.879 -5.273 14.461 1 78.19 322 PRO A O 1
ATOM 2460 N N . THR A 1 323 ? 5.27 -3.09 14.531 1 80.25 323 THR A N 1
ATOM 2461 C CA . THR A 1 323 ? 5.449 -2.908 13.094 1 80.25 323 THR A CA 1
ATOM 2462 C C . THR A 1 323 ? 6.68 -2.053 12.805 1 80.25 323 THR A C 1
ATOM 2464 O O . THR A 1 323 ? 7.047 -1.191 13.609 1 80.25 323 THR A O 1
ATOM 2467 N N . GLN A 1 324 ? 7.414 -2.459 11.703 1 70.88 324 GLN A N 1
ATOM 2468 C CA . GLN A 1 324 ? 8.57 -1.677 11.273 1 70.88 324 GLN A CA 1
ATOM 2469 C C . GLN A 1 324 ? 8.445 -1.271 9.805 1 70.88 324 GLN A C 1
ATOM 2471 O O . GLN A 1 324 ? 9.016 -1.92 8.922 1 70.88 324 GLN A O 1
ATOM 2476 N N . PRO A 1 325 ? 7.723 -0.274 9.688 1 71.88 325 PRO A N 1
ATOM 2477 C CA . PRO A 1 325 ? 7.566 0.152 8.297 1 71.88 325 PRO A CA 1
ATOM 2478 C C . PRO A 1 325 ? 8.906 0.387 7.598 1 71.88 325 PRO A C 1
ATOM 2480 O O . PRO A 1 325 ? 9.875 0.805 8.234 1 71.88 325 PRO A O 1
ATOM 2483 N N . LEU A 1 326 ? 8.977 -0.134 6.324 1 62.41 326 LEU A N 1
ATOM 2484 C CA . LEU A 1 326 ? 10.203 -0.094 5.531 1 62.41 326 LEU A CA 1
ATOM 2485 C C . LEU A 1 326 ? 10.727 1.333 5.418 1 62.41 326 LEU A C 1
ATOM 2487 O O . LEU A 1 326 ? 9.977 2.254 5.098 1 62.41 326 LEU A O 1
ATOM 2491 N N . PRO A 1 327 ? 11.961 1.424 6.016 1 52.72 327 PRO A N 1
ATOM 2492 C CA . PRO A 1 327 ? 12.594 2.727 5.781 1 52.72 327 PRO A CA 1
ATOM 2493 C C . PRO A 1 327 ? 12.898 2.979 4.309 1 52.72 327 PRO A C 1
ATOM 2495 O O . PRO A 1 327 ? 13.312 2.061 3.596 1 52.72 327 PRO A O 1
ATOM 2498 N N . ILE A 1 328 ? 12.07 3.607 3.492 1 52.78 328 ILE A N 1
ATOM 2499 C CA . ILE A 1 328 ? 12.438 3.713 2.086 1 52.78 328 ILE A CA 1
ATOM 2500 C C . ILE A 1 328 ? 13.938 3.99 1.967 1 52.78 328 ILE A C 1
ATOM 2502 O O . ILE A 1 328 ? 14.641 3.326 1.2 1 52.78 328 ILE A O 1
ATOM 2506 N N . LYS A 1 329 ? 14.359 5.211 2.039 1 51.94 329 LYS A N 1
ATOM 2507 C CA . LYS A 1 329 ? 15.719 5.625 1.709 1 51.94 329 LYS A CA 1
ATOM 2508 C C . LYS A 1 329 ? 16.547 5.879 2.973 1 51.94 329 LYS A C 1
ATOM 2510 O O . LYS A 1 329 ? 16.016 6.371 3.971 1 51.94 329 LYS A O 1
ATOM 2515 N N . ASN A 1 330 ? 17.531 4.82 3.293 1 54.25 330 ASN A N 1
ATOM 2516 C CA . ASN A 1 330 ? 18.562 5.129 4.277 1 54.25 330 ASN A CA 1
ATOM 2517 C C . ASN A 1 330 ? 18.922 6.613 4.262 1 54.25 330 ASN A C 1
ATOM 2519 O O . ASN A 1 330 ? 20.062 6.973 3.994 1 54.25 330 ASN A O 1
ATOM 2523 N N . ARG A 1 331 ? 17.875 7.438 4.41 1 59.41 331 ARG A N 1
ATOM 2524 C CA . ARG A 1 331 ? 18.109 8.867 4.234 1 59.41 331 ARG A CA 1
ATOM 2525 C C . ARG A 1 331 ? 18.938 9.43 5.383 1 59.41 331 ARG A C 1
ATOM 2527 O O . ARG A 1 331 ? 19.734 10.344 5.191 1 59.41 331 ARG A O 1
ATOM 2534 N N . THR A 1 332 ? 18.797 8.727 6.445 1 67.69 332 THR A N 1
ATOM 2535 C CA . THR A 1 332 ? 19.562 9.211 7.586 1 67.69 332 THR A CA 1
ATOM 2536 C C . THR A 1 332 ? 21.062 9.047 7.34 1 67.69 332 THR A C 1
ATOM 2538 O O . THR A 1 332 ? 21.859 9.914 7.695 1 67.69 332 THR A O 1
ATOM 2541 N N . LYS A 1 333 ? 21.312 7.98 6.688 1 74.12 333 LYS A N 1
ATOM 2542 C CA . LYS A 1 333 ? 22.719 7.75 6.387 1 74.12 333 LYS A CA 1
ATOM 2543 C C . LYS A 1 333 ? 23.234 8.773 5.387 1 74.12 333 LYS A C 1
ATOM 2545 O O . LYS A 1 333 ? 24.359 9.266 5.523 1 74.12 333 LYS A O 1
ATOM 2550 N N . VAL A 1 334 ? 22.406 9.078 4.477 1 77.62 334 VAL A N 1
ATOM 2551 C CA . VAL A 1 334 ? 22.781 10.062 3.475 1 77.62 334 VAL A CA 1
ATOM 2552 C C . VAL A 1 334 ? 22.953 11.43 4.137 1 77.62 334 VAL A C 1
ATOM 2554 O O . VAL A 1 334 ? 23.922 12.141 3.873 1 77.62 334 VAL A O 1
ATOM 2557 N N . TYR A 1 335 ? 22.062 11.781 5.016 1 81.94 335 TYR A N 1
ATOM 2558 C CA . TYR A 1 335 ? 22.125 13.062 5.695 1 81.94 335 TYR A CA 1
ATOM 2559 C C . TYR A 1 335 ? 23.375 13.164 6.562 1 81.94 335 TYR A C 1
ATOM 2561 O O . TYR A 1 335 ? 24.047 14.203 6.582 1 81.94 335 TYR A O 1
ATOM 2569 N N . HIS A 1 336 ? 23.656 12.078 7.137 1 86.88 336 HIS A N 1
ATOM 2570 C CA . HIS A 1 336 ? 24.859 12.055 7.98 1 86.88 336 HIS A CA 1
ATOM 2571 C C . HIS A 1 336 ? 26.125 12.188 7.145 1 86.88 336 HIS A C 1
ATOM 2573 O O . HIS A 1 336 ? 27.062 12.867 7.551 1 86.88 336 HIS A O 1
ATOM 2579 N N . ARG A 1 337 ? 26.141 11.539 6.062 1 89.81 337 ARG A N 1
ATOM 2580 C CA . ARG A 1 337 ? 27.281 11.648 5.16 1 89.81 337 ARG A CA 1
ATOM 2581 C C . ARG A 1 337 ? 27.469 13.086 4.676 1 89.81 337 ARG A C 1
ATOM 2583 O O . ARG A 1 337 ? 28.594 13.594 4.633 1 89.81 337 ARG A O 1
ATOM 2590 N N . ILE A 1 338 ? 26.375 13.641 4.328 1 91.69 338 ILE A N 1
ATOM 2591 C CA . ILE A 1 338 ? 26.406 15.023 3.846 1 91.69 338 ILE A CA 1
ATOM 2592 C C . ILE A 1 338 ? 26.844 15.953 4.973 1 91.69 338 ILE A C 1
ATOM 2594 O O . ILE A 1 338 ? 27.625 16.875 4.75 1 91.69 338 ILE A O 1
ATOM 2598 N N . PHE A 1 339 ? 26.391 15.711 6.156 1 93.06 339 PHE A N 1
ATOM 2599 C CA . PHE A 1 339 ? 26.781 16.469 7.336 1 93.06 339 PHE A CA 1
ATOM 2600 C C . PHE A 1 339 ? 28.297 16.422 7.539 1 93.06 339 PHE A C 1
ATOM 2602 O O . PHE A 1 339 ? 28.938 17.453 7.699 1 93.06 339 PHE A O 1
ATOM 2609 N N . ASN A 1 340 ? 28.812 15.266 7.484 1 93.69 340 ASN A N 1
ATOM 2610 C CA . ASN A 1 340 ? 30.25 15.07 7.707 1 93.69 340 ASN A CA 1
ATOM 2611 C C . ASN A 1 340 ? 31.078 15.742 6.617 1 93.69 340 ASN A C 1
ATOM 2613 O O . ASN A 1 340 ? 32.125 16.312 6.898 1 93.69 340 ASN A O 1
ATOM 2617 N N . ASP A 1 341 ? 30.578 15.602 5.449 1 94.56 341 ASP A N 1
ATOM 2618 C CA . ASP A 1 341 ? 31.25 16.25 4.332 1 94.56 341 ASP A CA 1
ATOM 2619 C C . ASP A 1 341 ? 31.281 17.766 4.504 1 94.56 341 ASP A C 1
ATOM 2621 O O . ASP A 1 341 ? 32.312 18.406 4.262 1 94.56 341 ASP A O 1
ATOM 2625 N N . LEU A 1 342 ? 30.188 18.297 4.879 1 95.44 342 LEU A N 1
ATOM 2626 C CA . LEU A 1 342 ? 30.094 19.734 5.102 1 95.44 342 LEU A CA 1
ATOM 2627 C C . LEU A 1 342 ? 31 20.172 6.246 1 95.44 342 LEU A C 1
ATOM 2629 O O . LEU A 1 342 ? 31.672 21.203 6.156 1 95.44 342 LEU A O 1
ATOM 2633 N N . LEU A 1 343 ? 31 19.422 7.277 1 94.75 343 LEU A N 1
ATOM 2634 C CA . LEU A 1 343 ? 31.859 19.688 8.422 1 94.75 343 LEU A CA 1
ATOM 2635 C C . LEU A 1 343 ? 33.344 19.688 7.996 1 94.75 343 LEU A C 1
ATOM 2637 O O . LEU A 1 343 ? 34.094 20.562 8.398 1 94.75 343 LEU A O 1
ATOM 2641 N N . ALA A 1 344 ? 33.688 18.75 7.219 1 95.25 344 ALA A N 1
ATOM 2642 C CA . ALA A 1 344 ? 35.062 18.656 6.734 1 95.25 344 ALA A CA 1
ATOM 2643 C C . ALA A 1 344 ? 35.438 19.859 5.879 1 95.25 344 ALA A C 1
ATOM 2645 O O . ALA A 1 344 ? 36.562 20.391 5.984 1 95.25 344 ALA A O 1
ATOM 2646 N N . ARG A 1 345 ? 34.562 20.219 5.066 1 95.25 345 ARG A N 1
ATOM 2647 C CA . ARG A 1 345 ? 34.812 21.359 4.207 1 95.25 345 ARG A CA 1
ATOM 2648 C C . ARG A 1 345 ? 34.938 22.641 5.023 1 95.25 345 ARG A C 1
ATOM 2650 O O . ARG A 1 345 ? 35.812 23.484 4.75 1 95.25 345 ARG A O 1
ATOM 2657 N N . GLU A 1 346 ? 34.094 22.844 5.949 1 94.88 346 GLU A N 1
ATOM 2658 C CA . GLU A 1 346 ? 34.125 24.031 6.816 1 94.88 346 GLU A CA 1
ATOM 2659 C C . GLU A 1 346 ? 35.406 24.047 7.645 1 94.88 346 GLU A C 1
ATOM 2661 O O . GLU A 1 346 ? 35.969 25.125 7.918 1 94.88 346 GLU A O 1
ATOM 2666 N N . PHE A 1 347 ? 35.812 22.875 8.055 1 94.44 347 PHE A N 1
ATOM 2667 C CA . PHE A 1 347 ? 37.062 22.766 8.781 1 94.44 347 PHE A CA 1
ATOM 2668 C C . PHE A 1 347 ? 38.219 23.234 7.918 1 94.44 347 PHE A C 1
ATOM 2670 O O . PHE A 1 347 ? 39.094 23.969 8.391 1 94.44 347 PHE A O 1
ATOM 2677 N N . ARG A 1 348 ? 38.25 22.859 6.695 1 93.19 348 ARG A N 1
ATOM 2678 C CA . ARG A 1 348 ? 39.312 23.234 5.773 1 93.19 348 ARG A CA 1
ATOM 2679 C C . ARG A 1 348 ? 39.281 24.734 5.469 1 93.19 348 ARG A C 1
ATOM 2681 O O . ARG A 1 348 ? 40.312 25.359 5.273 1 93.19 348 ARG A O 1
ATOM 2688 N N . LEU A 1 349 ? 38.125 25.219 5.422 1 91.81 349 LEU A N 1
ATOM 2689 C CA . LEU A 1 349 ? 37.938 26.609 5.012 1 91.81 349 LEU A CA 1
ATOM 2690 C C . LEU A 1 349 ? 38.188 27.547 6.18 1 91.81 349 LEU A C 1
ATOM 2692 O O . LEU A 1 349 ? 38.75 28.625 6 1 91.81 349 LEU A O 1
ATOM 2696 N N . SER A 1 350 ? 37.719 27.203 7.379 1 89.94 350 SER A N 1
ATOM 2697 C CA . SER A 1 350 ? 37.75 28.172 8.477 1 89.94 350 SER A CA 1
ATOM 2698 C C . SER A 1 350 ? 38.281 27.531 9.758 1 89.94 350 SER A C 1
ATOM 2700 O O . SER A 1 350 ? 38.406 28.219 10.773 1 89.94 350 SER A O 1
ATOM 2702 N N . GLY A 1 351 ? 38.5 26.234 9.773 1 89.31 351 GLY A N 1
ATOM 2703 C CA . GLY A 1 351 ? 38.969 25.547 10.984 1 89.31 351 GLY A CA 1
ATOM 2704 C C . GLY A 1 351 ? 37.812 25.203 11.922 1 89.31 351 GLY A C 1
ATOM 2705 O O . GLY A 1 351 ? 38.062 24.734 13.047 1 89.31 351 GLY A O 1
ATOM 2706 N N . ALA A 1 352 ? 36.625 25.438 11.445 1 88.44 352 ALA A N 1
ATOM 2707 C CA . ALA A 1 352 ? 35.469 25.156 12.273 1 88.44 352 ALA A CA 1
ATOM 2708 C C . ALA A 1 352 ? 35.375 23.672 12.625 1 88.44 352 ALA A C 1
ATOM 2710 O O . ALA A 1 352 ? 35.562 22.812 11.766 1 88.44 352 ALA A O 1
ATOM 2711 N N . THR A 1 353 ? 35.125 23.344 13.922 1 90.12 353 THR A N 1
ATOM 2712 C CA . THR A 1 353 ? 35 21.953 14.359 1 90.12 353 THR A CA 1
ATOM 2713 C C . THR A 1 353 ? 33.531 21.578 14.57 1 90.12 353 THR A C 1
ATOM 2715 O O . THR A 1 353 ? 33.25 20.422 14.875 1 90.12 353 THR A O 1
ATOM 2718 N N . THR A 1 354 ? 32.719 22.641 14.492 1 90.5 354 THR A N 1
ATOM 2719 C CA . THR A 1 354 ? 31.297 22.406 14.586 1 90.5 354 THR A CA 1
ATOM 2720 C C . THR A 1 354 ? 30.547 23.219 13.523 1 90.5 354 THR A C 1
ATOM 2722 O O . THR A 1 354 ? 31.078 24.188 12.984 1 90.5 354 THR A O 1
ATOM 2725 N N . ILE A 1 355 ? 29.422 22.703 13.094 1 90.88 355 ILE A N 1
ATOM 2726 C CA . ILE A 1 355 ? 28.562 23.453 12.18 1 90.88 355 ILE A CA 1
ATOM 2727 C C . ILE A 1 355 ? 27.172 23.609 12.781 1 90.88 355 ILE A C 1
ATOM 2729 O O . ILE A 1 355 ? 26.734 22.781 13.586 1 90.88 355 ILE A O 1
ATOM 2733 N N . PRO A 1 356 ? 26.531 24.719 12.406 1 89.56 356 PRO A N 1
ATOM 2734 C CA . PRO A 1 356 ? 25.234 25.031 13.023 1 89.56 356 PRO A CA 1
ATOM 2735 C C . PRO A 1 356 ? 24.094 24.25 12.391 1 89.56 356 PRO A C 1
ATOM 2737 O O . PRO A 1 356 ? 23.031 24.828 12.125 1 89.56 356 PRO A O 1
ATOM 2740 N N . PHE A 1 357 ? 24.281 23 11.992 1 88.75 357 PHE A N 1
ATOM 2741 C CA . PHE A 1 357 ? 23.25 22.172 11.383 1 88.75 357 PHE A CA 1
ATOM 2742 C C . PHE A 1 357 ? 23.203 20.797 12.039 1 88.75 357 PHE A C 1
ATOM 2744 O O . PHE A 1 357 ? 24.234 20.234 12.391 1 88.75 357 PHE A O 1
ATOM 2751 N N . SER A 1 358 ? 22.016 20.344 12.328 1 82.75 358 SER A N 1
ATOM 2752 C CA . SER A 1 358 ? 21.812 18.938 12.664 1 82.75 358 SER A CA 1
ATOM 2753 C C . SER A 1 358 ? 21.594 18.094 11.406 1 82.75 358 SER A C 1
ATOM 2755 O O . SER A 1 358 ? 21.484 18.625 10.305 1 82.75 358 SER A O 1
ATOM 2757 N N . ASP A 1 359 ? 21.562 16.797 11.57 1 82.56 359 ASP A N 1
ATOM 2758 C CA . ASP A 1 359 ? 21.266 15.914 10.453 1 82.56 359 ASP A CA 1
ATOM 2759 C C . ASP A 1 359 ? 19.891 16.25 9.852 1 82.56 359 ASP A C 1
ATOM 2761 O O . ASP A 1 359 ? 19.703 16.156 8.633 1 82.56 359 ASP A O 1
ATOM 2765 N N . GLU A 1 360 ? 19.062 16.656 10.688 1 72.44 360 GLU A N 1
ATOM 2766 C CA . GLU A 1 360 ? 17.719 17.031 10.234 1 72.44 360 GLU A CA 1
ATOM 2767 C C . GLU A 1 360 ? 17.766 18.297 9.398 1 72.44 360 GLU A C 1
ATOM 2769 O O . GLU A 1 360 ? 17.016 18.422 8.422 1 72.44 360 GLU A O 1
ATOM 2774 N N . ASP A 1 361 ? 18.656 19.172 9.836 1 80.31 361 ASP A N 1
ATOM 2775 C CA . ASP A 1 361 ? 18.828 20.406 9.07 1 80.31 361 ASP A CA 1
ATOM 2776 C C . ASP A 1 361 ? 19.375 20.109 7.676 1 80.31 361 ASP A C 1
ATOM 2778 O O . ASP A 1 361 ? 18.969 20.734 6.695 1 80.31 361 ASP A O 1
ATOM 2782 N N . ILE A 1 362 ? 20.234 19.188 7.691 1 87.56 362 ILE A N 1
ATOM 2783 C CA . ILE A 1 362 ? 20.828 18.797 6.422 1 87.56 362 ILE A CA 1
ATOM 2784 C C . ILE A 1 362 ? 19.75 18.25 5.488 1 87.56 362 ILE A C 1
ATOM 2786 O O . ILE A 1 362 ? 19.703 18.594 4.309 1 87.56 362 ILE A O 1
ATOM 2790 N N . GLY A 1 363 ? 18.969 17.453 6.043 1 80.44 363 GLY A N 1
ATOM 2791 C CA . GLY A 1 363 ? 17.859 16.906 5.262 1 80.44 363 GLY A CA 1
ATOM 2792 C C . GLY A 1 363 ? 16.938 17.969 4.719 1 80.44 363 GLY A C 1
ATOM 2793 O O . GLY A 1 363 ? 16.516 17.906 3.562 1 80.44 363 GLY A O 1
ATOM 2794 N N . TYR A 1 364 ? 16.688 19 5.516 1 78.5 364 TYR A N 1
ATOM 2795 C CA . TYR A 1 364 ? 15.812 20.094 5.133 1 78.5 364 TYR A CA 1
ATOM 2796 C C . TYR A 1 364 ? 16.406 20.891 3.975 1 78.5 364 TYR A C 1
ATOM 2798 O O . TYR A 1 364 ? 15.719 21.172 2.99 1 78.5 364 TYR A O 1
ATOM 2806 N N . ILE A 1 365 ? 17.641 21.203 4.168 1 85.12 365 ILE A N 1
ATOM 2807 C CA . ILE A 1 365 ? 18.281 22 3.133 1 85.12 365 ILE A CA 1
ATOM 2808 C C . ILE A 1 365 ? 18.359 21.203 1.832 1 85.12 365 ILE A C 1
ATOM 2810 O O . ILE A 1 365 ? 18.016 21.719 0.763 1 85.12 365 ILE A O 1
ATOM 2814 N N . PHE A 1 366 ? 18.672 20.016 1.919 1 85.88 366 PHE A N 1
ATOM 2815 C CA . PHE A 1 366 ? 18.875 19.156 0.757 1 85.88 366 PHE A CA 1
ATOM 2816 C C . PHE A 1 366 ? 17.562 18.859 0.056 1 85.88 366 PHE A C 1
ATOM 2818 O O . PHE A 1 366 ? 17.422 19.109 -1.146 1 85.88 366 PHE A O 1
ATOM 2825 N N . GLU A 1 367 ? 16.609 18.531 0.91 1 73.62 367 GLU A N 1
ATOM 2826 C CA . GLU A 1 367 ? 15.391 18.031 0.31 1 73.62 367 GLU A CA 1
ATOM 2827 C C . GLU A 1 367 ? 14.375 19.141 0.094 1 73.62 367 GLU A C 1
ATOM 2829 O O . GLU A 1 367 ? 13.641 19.141 -0.897 1 73.62 367 GLU A O 1
ATOM 2834 N N . ASP A 1 368 ? 14.195 20 1.088 1 75.69 368 ASP A N 1
ATOM 2835 C CA . ASP A 1 368 ? 13.102 20.969 1.067 1 75.69 368 ASP A CA 1
ATOM 2836 C C . ASP A 1 368 ? 13.516 22.25 0.366 1 75.69 368 ASP A C 1
ATOM 2838 O O . ASP A 1 368 ? 12.773 22.766 -0.475 1 75.69 368 ASP A O 1
ATOM 2842 N N . LEU A 1 369 ? 14.656 22.672 0.699 1 79 369 LEU A N 1
ATOM 2843 C CA . LEU A 1 369 ? 15.086 23.938 0.13 1 79 369 LEU A CA 1
ATOM 2844 C C . LEU A 1 369 ? 15.547 23.766 -1.312 1 79 369 LEU A C 1
ATOM 2846 O O . LEU A 1 369 ? 15.203 24.578 -2.182 1 79 369 LEU A O 1
ATOM 2850 N N . PHE A 1 370 ? 16.281 22.703 -1.537 1 80.44 370 PHE A N 1
ATOM 2851 C CA . PHE A 1 370 ? 16.875 22.562 -2.861 1 80.44 370 PHE A CA 1
ATOM 2852 C C . PHE A 1 370 ? 16.328 21.344 -3.58 1 80.44 370 PHE A C 1
ATOM 2854 O O . PHE A 1 370 ? 16.859 20.922 -4.613 1 80.44 370 PHE A O 1
ATOM 2861 N N . ARG A 1 371 ? 15.375 20.688 -3.035 1 69.94 371 ARG A N 1
ATOM 2862 C CA . ARG A 1 371 ? 14.555 19.656 -3.666 1 69.94 371 ARG A CA 1
ATOM 2863 C C . ARG A 1 371 ? 15.414 18.469 -4.102 1 69.94 371 ARG A C 1
ATOM 2865 O O . ARG A 1 371 ? 15.18 17.875 -5.156 1 69.94 371 ARG A O 1
ATOM 2872 N N . GLY A 1 372 ? 16.484 18.328 -3.418 1 71.69 372 GLY A N 1
ATOM 2873 C CA . GLY A 1 372 ? 17.328 17.172 -3.635 1 71.69 372 GLY A CA 1
ATOM 2874 C C . GLY A 1 372 ? 18.203 17.281 -4.867 1 71.69 372 GLY A C 1
ATOM 2875 O O . GLY A 1 372 ? 18.703 16.281 -5.379 1 71.69 372 GLY A O 1
ATOM 2876 N N . ARG A 1 373 ? 18.359 18.5 -5.371 1 74.94 373 ARG A N 1
ATOM 2877 C CA . ARG A 1 373 ? 19.078 18.703 -6.625 1 74.94 373 ARG A CA 1
ATOM 2878 C C . ARG A 1 373 ? 20.203 19.719 -6.461 1 74.94 373 ARG A C 1
ATOM 2880 O O . ARG A 1 373 ? 20.125 20.594 -5.59 1 74.94 373 ARG A O 1
ATOM 2887 N N . SER A 1 374 ? 21.234 19.531 -7.363 1 84.94 374 SER A N 1
ATOM 2888 C CA . SER A 1 374 ? 22.297 20.531 -7.414 1 84.94 374 SER A CA 1
ATOM 2889 C C . SER A 1 374 ? 21.766 21.859 -7.918 1 84.94 374 SER A C 1
ATOM 2891 O O . SER A 1 374 ? 20.875 21.906 -8.781 1 84.94 374 SER A O 1
ATOM 2893 N N . VAL A 1 375 ? 22.328 22.906 -7.422 1 88.88 375 VAL A N 1
ATOM 2894 C CA . VAL A 1 375 ? 21.906 24.234 -7.824 1 88.88 375 VAL A CA 1
ATOM 2895 C C . VAL A 1 375 ? 22.531 24.594 -9.164 1 88.88 375 VAL A C 1
ATOM 2897 O O . VAL A 1 375 ? 22.094 25.547 -9.828 1 88.88 375 VAL A O 1
ATOM 2900 N N . VAL A 1 376 ? 23.516 23.797 -9.508 1 87.69 376 VAL A N 1
ATOM 2901 C CA . VAL A 1 376 ? 24.266 24.125 -10.719 1 87.69 376 VAL A CA 1
ATOM 2902 C C . VAL A 1 376 ? 23.438 23.781 -11.953 1 87.69 376 VAL A C 1
ATOM 2904 O O . VAL A 1 376 ? 22.906 22.672 -12.055 1 87.69 376 VAL A O 1
ATOM 2907 N N . HIS A 1 377 ? 23.344 24.672 -12.836 1 76.44 377 HIS A N 1
ATOM 2908 C CA . HIS A 1 377 ? 22.578 24.484 -14.07 1 76.44 377 HIS A CA 1
ATOM 2909 C C . HIS A 1 377 ? 23.266 23.469 -14.984 1 76.44 377 HIS A C 1
ATOM 2911 O O . HIS A 1 377 ? 24.484 23.5 -15.133 1 76.44 377 HIS A O 1
ATOM 2917 N N . PRO A 1 378 ? 22.547 22.516 -15.398 1 69.06 378 PRO A N 1
ATOM 2918 C CA . PRO A 1 378 ? 21.078 22.469 -15.438 1 69.06 378 PRO A CA 1
ATOM 2919 C C . PRO A 1 378 ? 20.469 21.797 -14.203 1 69.06 378 PRO A C 1
ATOM 2921 O O . PRO A 1 378 ? 20.969 20.75 -13.773 1 69.06 378 PRO A O 1
ATOM 2924 N N . ALA A 1 379 ? 19.516 22.484 -13.562 1 55.66 379 ALA A N 1
ATOM 2925 C CA . ALA A 1 379 ? 18.984 22.25 -12.219 1 55.66 379 ALA A CA 1
ATOM 2926 C C . ALA A 1 379 ? 18.297 20.891 -12.133 1 55.66 379 ALA A C 1
ATOM 2928 O O . ALA A 1 379 ? 17.875 20.484 -11.047 1 55.66 379 ALA A O 1
ATOM 2929 N N . PHE A 1 380 ? 18.156 20.172 -13.289 1 51.56 380 PHE A N 1
ATOM 2930 C CA . PHE A 1 380 ? 17.328 18.969 -13.188 1 51.56 380 PHE A CA 1
ATOM 2931 C C . PHE A 1 380 ? 18.203 17.75 -12.906 1 51.56 380 PHE A C 1
ATOM 2933 O O . PHE A 1 380 ? 17.688 16.672 -12.633 1 51.56 380 PHE A O 1
ATOM 2940 N N . LYS A 1 381 ? 19.484 17.891 -12.711 1 53.97 381 LYS A N 1
ATOM 2941 C CA . LYS A 1 381 ? 20.375 16.75 -12.539 1 53.97 381 LYS A CA 1
ATOM 2942 C C . LYS A 1 381 ? 20.328 16.234 -11.102 1 53.97 381 LYS A C 1
ATOM 2944 O O . LYS A 1 381 ? 20.484 17 -10.148 1 53.97 381 LYS A O 1
ATOM 2949 N N . VAL A 1 382 ? 19.797 14.992 -10.992 1 58.16 382 VAL A N 1
ATOM 2950 C CA . VAL A 1 382 ? 19.859 14.336 -9.695 1 58.16 382 VAL A CA 1
ATOM 2951 C C . VAL A 1 382 ? 21.328 14.078 -9.328 1 58.16 382 VAL A C 1
ATOM 2953 O O . VAL A 1 382 ? 22.109 13.602 -10.156 1 58.16 382 VAL A O 1
ATOM 2956 N N . SER A 1 383 ? 21.703 14.641 -8.141 1 58.12 383 SER A N 1
ATOM 2957 C CA . SER A 1 383 ? 23.078 14.508 -7.668 1 58.12 383 SER A CA 1
ATOM 2958 C C . SER A 1 383 ? 23.391 13.07 -7.25 1 58.12 383 SER A C 1
ATOM 2960 O O . SER A 1 383 ? 22.641 12.469 -6.473 1 58.12 383 SER A O 1
ATOM 2962 N N . SER A 1 384 ? 24.312 12.508 -7.895 1 67.5 384 SER A N 1
ATOM 2963 C CA . SER A 1 384 ? 24.766 11.164 -7.531 1 67.5 384 SER A CA 1
ATOM 2964 C C . SER A 1 384 ? 25.438 11.164 -6.168 1 67.5 384 SER A C 1
ATOM 2966 O O . SER A 1 384 ? 25.266 10.234 -5.379 1 67.5 384 SER A O 1
ATOM 2968 N N . HIS A 1 385 ? 26.219 12.234 -5.93 1 82.25 385 HIS A N 1
ATOM 2969 C CA . HIS A 1 385 ? 26.891 12.422 -4.656 1 82.25 385 HIS A CA 1
ATOM 2970 C C . HIS A 1 385 ? 26.641 13.82 -4.102 1 82.25 385 HIS A C 1
ATOM 2972 O O . HIS A 1 385 ? 27.547 14.664 -4.09 1 82.25 385 HIS A O 1
ATOM 2978 N N . PRO A 1 386 ? 25.438 13.945 -3.57 1 86.81 386 PRO A N 1
ATOM 2979 C CA . PRO A 1 386 ? 25.078 15.289 -3.109 1 86.81 386 PRO A CA 1
ATOM 2980 C C . PRO A 1 386 ? 25.906 15.75 -1.914 1 86.81 386 PRO A C 1
ATOM 2982 O O . PRO A 1 386 ? 26.219 14.945 -1.029 1 86.81 386 PRO A O 1
ATOM 2985 N N . CYS A 1 387 ? 26.344 17.062 -2.006 1 92.12 387 CYS A N 1
ATOM 2986 C CA . CYS A 1 387 ? 27.062 17.719 -0.921 1 92.12 387 CYS A CA 1
ATOM 2987 C C . CYS A 1 387 ? 26.453 19.078 -0.623 1 92.12 387 CYS A C 1
ATOM 2989 O O . CYS A 1 387 ? 25.781 19.672 -1.475 1 92.12 387 CYS A O 1
ATOM 2991 N N . LEU A 1 388 ? 26.609 19.422 0.604 1 94.62 388 LEU A N 1
ATOM 2992 C CA . LEU A 1 388 ? 26.297 20.797 0.977 1 94.62 388 LEU A CA 1
ATOM 2993 C C . LEU A 1 388 ? 27.578 21.625 1.088 1 94.62 388 LEU A C 1
ATOM 2995 O O . LEU A 1 388 ? 28.609 21.109 1.522 1 94.62 388 LEU A O 1
ATOM 2999 N N . ILE A 1 389 ? 27.484 22.906 0.625 1 95.88 389 ILE A N 1
ATOM 3000 C CA . ILE A 1 389 ? 28.641 23.781 0.681 1 95.88 389 ILE A CA 1
ATOM 3001 C C . ILE A 1 389 ? 28.188 25.234 0.847 1 95.88 389 ILE A C 1
ATOM 3003 O O . ILE A 1 389 ? 27.109 25.609 0.353 1 95.88 389 ILE A O 1
ATOM 3007 N N . ARG A 1 390 ? 28.953 25.906 1.555 1 95.69 390 ARG A N 1
ATOM 3008 C CA . ARG A 1 390 ? 28.734 27.344 1.708 1 95.69 390 ARG A CA 1
ATOM 3009 C C . ARG A 1 390 ? 28.719 28.047 0.354 1 95.69 390 ARG A C 1
ATOM 3011 O O . ARG A 1 390 ? 29.547 27.734 -0.513 1 95.69 390 ARG A O 1
ATOM 3018 N N . TRP A 1 391 ? 27.781 28.953 0.159 1 95.69 391 TRP A N 1
ATOM 3019 C CA . TRP A 1 391 ? 27.625 29.641 -1.121 1 95.69 391 TRP A CA 1
ATOM 3020 C C . TRP A 1 391 ? 28.656 30.766 -1.265 1 95.69 391 TRP A C 1
ATOM 3022 O O . TRP A 1 391 ? 29.25 30.938 -2.33 1 95.69 391 TRP A O 1
ATOM 3032 N N . SER A 1 392 ? 28.734 31.5 -0.193 1 94.5 392 SER A N 1
ATOM 3033 C CA . SER A 1 392 ? 29.641 32.656 -0.195 1 94.5 392 SER A CA 1
ATOM 3034 C C . SER A 1 392 ? 30.438 32.719 1.105 1 94.5 392 SER A C 1
ATOM 3036 O O . SER A 1 392 ? 29.906 32.438 2.18 1 94.5 392 SER A O 1
ATOM 3038 N N . MET A 1 393 ? 31.656 33.156 1 1 93.12 393 MET A N 1
ATOM 3039 C CA . MET A 1 393 ? 32.5 33.281 2.182 1 93.12 393 MET A CA 1
ATOM 3040 C C . MET A 1 393 ? 32.219 34.594 2.93 1 93.12 393 MET A C 1
ATOM 3042 O O . MET A 1 393 ? 32.625 34.75 4.074 1 93.12 393 MET A O 1
ATOM 3046 N N . ASP A 1 394 ? 31.438 35.375 2.342 1 91.31 394 ASP A N 1
ATOM 3047 C CA . ASP A 1 394 ? 31.156 36.688 2.922 1 91.31 394 ASP A CA 1
ATOM 3048 C C . ASP A 1 394 ? 30.203 36.562 4.113 1 91.31 394 ASP A C 1
ATOM 3050 O O . ASP A 1 394 ? 30.125 37.469 4.941 1 91.31 394 ASP A O 1
ATOM 3054 N N . GLU A 1 395 ? 29.469 35.531 4.164 1 90.44 395 GLU A N 1
ATOM 3055 C CA . GLU A 1 395 ? 28.547 35.281 5.262 1 90.44 395 GLU A CA 1
ATOM 3056 C C . GLU A 1 395 ? 28.828 33.938 5.926 1 90.44 395 GLU A C 1
ATOM 3058 O O . GLU A 1 395 ? 29.469 33.062 5.328 1 90.44 395 GLU A O 1
ATOM 3063 N N . GLU A 1 396 ? 28.438 33.844 7.141 1 90.81 396 GLU A N 1
ATOM 3064 C CA . GLU A 1 396 ? 28.609 32.594 7.863 1 90.81 396 GLU A CA 1
ATOM 3065 C C . GLU A 1 396 ? 27.719 31.5 7.297 1 90.81 396 GLU A C 1
ATOM 3067 O O . GLU A 1 396 ? 26.781 31.781 6.547 1 90.81 396 GLU A O 1
ATOM 3072 N N . LEU A 1 397 ? 28.062 30.312 7.621 1 92.5 397 LEU A N 1
ATOM 3073 C CA . LEU A 1 397 ? 27.25 29.172 7.211 1 92.5 397 LEU A CA 1
ATOM 3074 C C . LEU A 1 397 ? 25.844 29.297 7.785 1 92.5 397 LEU A C 1
ATOM 3076 O O . LEU A 1 397 ? 25.672 29.422 9 1 92.5 397 LEU A O 1
ATOM 3080 N N . HIS A 1 398 ? 24.938 29.422 6.863 1 89.25 398 HIS A N 1
ATOM 3081 C CA . HIS A 1 398 ? 23.531 29.625 7.199 1 89.25 398 HIS A CA 1
ATOM 3082 C C . HIS A 1 398 ? 22.609 28.969 6.164 1 89.25 398 HIS A C 1
ATOM 3084 O O . HIS A 1 398 ? 23.062 28.578 5.086 1 89.25 398 HIS A O 1
ATOM 3090 N N . TRP A 1 399 ? 21.375 28.891 6.492 1 83.19 399 TRP A N 1
ATOM 3091 C CA . TRP A 1 399 ? 20.406 28.281 5.59 1 83.19 399 TRP A CA 1
ATOM 3092 C C . TRP A 1 399 ? 20.359 29.031 4.262 1 83.19 399 TRP A C 1
ATOM 3094 O O . TRP A 1 399 ? 20.109 28.438 3.211 1 83.19 399 TRP A O 1
ATOM 3104 N N . THR A 1 400 ? 20.547 30.359 4.383 1 88.19 400 THR A N 1
ATOM 3105 C CA . THR A 1 400 ? 20.531 31.156 3.166 1 88.19 400 THR A CA 1
ATOM 3106 C C . THR A 1 400 ? 21.938 31.391 2.646 1 88.19 400 THR A C 1
ATOM 3108 O O . THR A 1 400 ? 22.203 32.406 1.975 1 88.19 400 THR A O 1
ATOM 3111 N N . ASN A 1 401 ? 22.859 30.609 3.033 1 94.38 401 ASN A N 1
ATOM 3112 C CA . ASN A 1 401 ? 24.234 30.672 2.535 1 94.38 401 ASN A CA 1
ATOM 3113 C C . ASN A 1 401 ? 24.844 29.266 2.416 1 94.38 401 ASN A C 1
ATOM 3115 O O . ASN A 1 401 ? 26.031 29.078 2.674 1 94.38 401 ASN A O 1
ATOM 3119 N N . CYS A 1 402 ? 24 28.312 2.203 1 94.56 402 CYS A N 1
ATOM 3120 C CA . CYS A 1 402 ? 24.391 26.922 1.979 1 94.56 402 CYS A CA 1
ATOM 3121 C C . CYS A 1 402 ? 23.609 26.328 0.809 1 94.56 402 CYS A C 1
ATOM 3123 O O . CYS A 1 402 ? 22.391 26.453 0.736 1 94.56 402 CYS A O 1
ATOM 3125 N N . VAL A 1 403 ? 24.344 25.688 -0.102 1 93.75 403 VAL A N 1
ATOM 3126 C CA . VAL A 1 403 ? 23.688 25.203 -1.308 1 93.75 403 VAL A CA 1
ATOM 3127 C C . VAL A 1 403 ? 24.031 23.719 -1.515 1 93.75 403 VAL A C 1
ATOM 3129 O O . VAL A 1 403 ? 24.953 23.203 -0.887 1 93.75 403 VAL A O 1
ATOM 3132 N N . VAL A 1 404 ? 23.219 23.078 -2.334 1 92 404 VAL A N 1
ATOM 3133 C CA . VAL A 1 404 ? 23.453 21.688 -2.701 1 92 404 VAL A CA 1
ATOM 3134 C C . VAL A 1 404 ? 24.188 21.609 -4.035 1 92 404 VAL A C 1
ATOM 3136 O O . VAL A 1 404 ? 23.812 22.297 -4.992 1 92 404 VAL A O 1
ATOM 3139 N N . MET A 1 405 ? 25.297 20.906 -4.066 1 91.06 405 MET A N 1
ATOM 3140 C CA . MET A 1 405 ? 26.062 20.641 -5.285 1 91.06 405 MET A CA 1
ATOM 3141 C C . MET A 1 405 ? 26.516 19.188 -5.348 1 91.06 405 MET A C 1
ATOM 3143 O O . MET A 1 405 ? 26.531 18.5 -4.328 1 91.06 405 MET A O 1
ATOM 3147 N N . ASP A 1 406 ? 26.781 18.797 -6.559 1 88.38 406 ASP A N 1
ATOM 3148 C CA . ASP A 1 406 ? 27.484 17.516 -6.668 1 88.38 406 ASP A CA 1
ATOM 3149 C C . ASP A 1 406 ? 28.922 17.641 -6.172 1 88.38 406 ASP A C 1
ATOM 3151 O O . ASP A 1 406 ? 29.484 18.734 -6.168 1 88.38 406 ASP A O 1
ATOM 3155 N N . ARG A 1 407 ? 29.484 16.516 -5.797 1 89.75 407 ARG A N 1
ATOM 3156 C CA . ARG A 1 407 ? 30.812 16.516 -5.18 1 89.75 407 ARG A CA 1
ATOM 3157 C C . ARG A 1 407 ? 31.828 17.25 -6.047 1 89.75 407 ARG A C 1
ATOM 3159 O O . ARG A 1 407 ? 32.594 18.078 -5.551 1 89.75 407 ARG A O 1
ATOM 3166 N N . SER A 1 408 ? 31.766 16.906 -7.336 1 88.69 408 SER A N 1
ATOM 3167 C CA . SER A 1 408 ? 32.719 17.547 -8.242 1 88.69 408 SER A CA 1
ATOM 3168 C C . SER A 1 408 ? 32.438 19.047 -8.336 1 88.69 408 SER A C 1
ATOM 3170 O O . SER A 1 408 ? 33.375 19.844 -8.391 1 88.69 408 SER A O 1
ATOM 3172 N N . GLU A 1 409 ? 31.266 19.438 -8.297 1 91.38 409 GLU A N 1
ATOM 3173 C CA . GLU A 1 409 ? 30.859 20.844 -8.336 1 91.38 409 GLU A CA 1
ATOM 3174 C C . GLU A 1 409 ? 31.266 21.562 -7.055 1 91.38 409 GLU A C 1
ATOM 3176 O O . GLU A 1 409 ? 31.75 22.688 -7.098 1 91.38 409 GLU A O 1
ATOM 3181 N N . ALA A 1 410 ? 31.031 20.891 -5.996 1 94.62 410 ALA A N 1
ATOM 3182 C CA . ALA A 1 410 ? 31.375 21.453 -4.691 1 94.62 410 ALA A CA 1
ATOM 3183 C C . ALA A 1 410 ? 32.875 21.703 -4.566 1 94.62 410 ALA A C 1
ATOM 3185 O O . ALA A 1 410 ? 33.281 22.703 -3.98 1 94.62 410 ALA A O 1
ATOM 3186 N N . ASP A 1 411 ? 33.594 20.812 -5.125 1 94.31 411 ASP A N 1
ATOM 3187 C CA . ASP A 1 411 ? 35.062 20.984 -5.113 1 94.31 411 ASP A CA 1
ATOM 3188 C C . ASP A 1 411 ? 35.469 22.219 -5.898 1 94.31 411 ASP A C 1
ATOM 3190 O O . ASP A 1 411 ? 36.344 22.984 -5.449 1 94.31 411 ASP A O 1
ATOM 3194 N N . ILE A 1 412 ? 34.844 22.344 -7.004 1 94.56 412 ILE A N 1
ATOM 3195 C CA . ILE A 1 412 ? 35.125 23.516 -7.828 1 94.56 412 ILE A CA 1
ATOM 3196 C C . ILE A 1 412 ? 34.688 24.781 -7.082 1 94.56 412 ILE A C 1
ATOM 3198 O O . ILE A 1 412 ? 35.438 25.766 -7.059 1 94.56 412 ILE A O 1
ATOM 3202 N N . HIS A 1 413 ? 33.562 24.75 -6.488 1 96.19 413 HIS A N 1
ATOM 3203 C CA . HIS A 1 413 ? 33.062 25.906 -5.762 1 96.19 413 HIS A CA 1
ATOM 3204 C C . HIS A 1 413 ? 33.969 26.281 -4.598 1 96.19 413 HIS A C 1
ATOM 3206 O O . HIS A 1 413 ? 34.219 27.469 -4.363 1 96.19 413 HIS A O 1
ATOM 3212 N N . GLN A 1 414 ? 34.406 25.281 -3.93 1 96.44 414 GLN A N 1
ATOM 3213 C CA . GLN A 1 414 ? 35.312 25.516 -2.812 1 96.44 414 GLN A CA 1
ATOM 3214 C C . GLN A 1 414 ? 36.594 26.203 -3.279 1 96.44 414 GLN A C 1
ATOM 3216 O O . GLN A 1 414 ? 37.031 27.188 -2.68 1 96.44 414 GLN A O 1
ATOM 3221 N N . GLN A 1 415 ? 37.156 25.75 -4.359 1 95.31 415 GLN A N 1
ATOM 3222 C CA . GLN A 1 415 ? 38.438 26.234 -4.848 1 95.31 415 GLN A CA 1
ATOM 3223 C C . GLN A 1 415 ? 38.281 27.609 -5.496 1 95.31 415 GLN A C 1
ATOM 3225 O O . GLN A 1 415 ? 39.062 28.531 -5.199 1 95.31 415 GLN A O 1
ATOM 3230 N N . ARG A 1 416 ? 37.281 27.719 -6.25 1 96 416 ARG A N 1
ATOM 3231 C CA . ARG A 1 416 ? 37.188 28.906 -7.09 1 96 416 ARG A CA 1
ATOM 3232 C C . ARG A 1 416 ? 36.406 30.016 -6.391 1 96 416 ARG A C 1
ATOM 3234 O O . ARG A 1 416 ? 36.812 31.188 -6.461 1 96 416 ARG A O 1
ATOM 3241 N N . VAL A 1 417 ? 35.438 29.688 -5.723 1 96 417 VAL A N 1
ATOM 3242 C CA . VAL A 1 417 ? 34.531 30.719 -5.18 1 96 417 VAL A CA 1
ATOM 3243 C C . VAL A 1 417 ? 34.906 31 -3.723 1 96 417 VAL A C 1
ATOM 3245 O O . VAL A 1 417 ? 35.125 32.156 -3.34 1 96 417 VAL A O 1
ATOM 3248 N N . LEU A 1 418 ? 35.031 30 -2.939 1 96.19 418 LEU A N 1
ATOM 3249 C CA . LEU A 1 418 ? 35.25 30.203 -1.508 1 96.19 418 LEU A CA 1
ATOM 3250 C C . LEU A 1 418 ? 36.688 30.547 -1.198 1 96.19 418 LEU A C 1
ATOM 3252 O O . LEU A 1 418 ? 36.969 31.516 -0.481 1 96.19 418 LEU A O 1
ATOM 3256 N N . VAL A 1 419 ? 37.594 29.781 -1.766 1 95 419 VAL A N 1
ATOM 3257 C CA . VAL A 1 419 ? 39.031 30.047 -1.527 1 95 419 VAL A CA 1
ATOM 3258 C C . VAL A 1 419 ? 39.5 31.141 -2.479 1 95 419 VAL A C 1
ATOM 3260 O O . VAL A 1 419 ? 40.156 32.094 -2.053 1 95 419 VAL A O 1
ATOM 3263 N N . GLY A 1 420 ? 39.156 31 -3.736 1 94.81 420 GLY A N 1
ATOM 3264 C CA . GLY A 1 420 ? 39.594 31.922 -4.762 1 94.81 420 GLY A CA 1
ATOM 3265 C C . GLY A 1 420 ? 38.844 33.25 -4.746 1 94.81 420 GLY A C 1
ATOM 3266 O O . GLY A 1 420 ? 39.25 34.188 -5.406 1 94.81 420 GLY A O 1
ATOM 3267 N N . ARG A 1 421 ? 37.75 33.312 -4.086 1 94.5 421 ARG A N 1
ATOM 3268 C CA . ARG A 1 421 ? 36.938 34.5 -3.912 1 94.5 421 ARG A CA 1
ATOM 3269 C C . ARG A 1 421 ? 36.406 35.031 -5.254 1 94.5 421 ARG A C 1
ATOM 3271 O O . ARG A 1 421 ? 36.312 36.219 -5.473 1 94.5 421 ARG A O 1
ATOM 3278 N N . GLN A 1 422 ? 36.219 34.062 -6.176 1 94.5 422 GLN A N 1
ATOM 3279 C CA . GLN A 1 422 ? 35.594 34.438 -7.445 1 94.5 422 GLN A CA 1
ATOM 3280 C C . GLN A 1 422 ? 34.062 34.594 -7.297 1 94.5 422 GLN A C 1
ATOM 3282 O O . GLN A 1 422 ? 33.469 33.938 -6.445 1 94.5 422 GLN A O 1
ATOM 3287 N N . ASP A 1 423 ? 33.562 35.406 -8.133 1 94.06 423 ASP A N 1
ATOM 3288 C CA . ASP A 1 423 ? 32.094 35.594 -8.156 1 94.06 423 ASP A CA 1
ATOM 3289 C C . ASP A 1 423 ? 31.422 34.312 -8.68 1 94.06 423 ASP A C 1
ATOM 3291 O O . ASP A 1 423 ? 31.781 33.812 -9.742 1 94.06 423 ASP A O 1
ATOM 3295 N N . PRO A 1 424 ? 30.453 33.844 -7.918 1 94.19 424 PRO A N 1
ATOM 3296 C CA . PRO A 1 424 ? 29.766 32.625 -8.344 1 94.19 424 PRO A CA 1
ATOM 3297 C C . PRO A 1 424 ? 29.156 32.75 -9.742 1 94.19 424 PRO A C 1
ATOM 3299 O O . PRO A 1 424 ? 29.031 31.766 -10.461 1 94.19 424 PRO A O 1
ATOM 3302 N N . SER A 1 425 ? 28.719 33.938 -10.156 1 94.12 425 SER A N 1
ATOM 3303 C CA . SER A 1 425 ? 28.125 34.156 -11.469 1 94.12 425 SER A CA 1
ATOM 3304 C C . SER A 1 425 ? 29.125 33.875 -12.586 1 94.12 425 SER A C 1
ATOM 3306 O O . SER A 1 425 ? 28.75 33.438 -13.672 1 94.12 425 SER A O 1
ATOM 3308 N N . VAL A 1 426 ? 30.328 34.125 -12.25 1 93.06 426 VAL A N 1
ATOM 3309 C CA . VAL A 1 426 ? 31.391 33.875 -13.219 1 93.06 426 VAL A CA 1
ATOM 3310 C C . VAL A 1 426 ? 31.672 32.375 -13.328 1 93.06 426 VAL A C 1
ATOM 3312 O O . VAL A 1 426 ? 31.953 31.875 -14.414 1 93.06 426 VAL A O 1
ATOM 3315 N N . VAL A 1 427 ? 31.516 31.734 -12.25 1 93.25 427 VAL A N 1
ATOM 3316 C CA . VAL A 1 427 ? 31.875 30.328 -12.211 1 93.25 427 VAL A CA 1
ATOM 3317 C C . VAL A 1 427 ? 30.719 29.469 -12.711 1 93.25 427 VAL A C 1
ATOM 3319 O O . VAL A 1 427 ? 30.922 28.531 -13.477 1 93.25 427 VAL A O 1
ATOM 3322 N N . TRP A 1 428 ? 29.516 29.812 -12.281 1 93.69 428 TRP A N 1
ATOM 3323 C CA . TRP A 1 428 ? 28.406 28.891 -12.508 1 93.69 428 TRP A CA 1
ATOM 3324 C C . TRP A 1 428 ? 27.375 29.516 -13.438 1 93.69 428 TRP A C 1
ATOM 3326 O O . TRP A 1 428 ? 26.422 28.844 -13.859 1 93.69 428 TRP A O 1
ATOM 3336 N N . GLY A 1 429 ? 27.547 30.797 -13.773 1 90.5 429 GLY A N 1
ATOM 3337 C CA . GLY A 1 429 ? 26.594 31.469 -14.641 1 90.5 429 GLY A CA 1
ATOM 3338 C C . GLY A 1 429 ? 25.469 32.125 -13.883 1 90.5 429 GLY A C 1
ATOM 3339 O O . GLY A 1 429 ? 25.219 31.812 -12.719 1 90.5 429 GLY A O 1
ATOM 3340 N N . PRO A 1 430 ? 24.812 33.062 -14.508 1 90.44 430 PRO A N 1
ATOM 3341 C CA . PRO A 1 430 ? 23.75 33.844 -13.836 1 90.44 430 PRO A CA 1
ATOM 3342 C C . PRO A 1 430 ? 22.531 32.969 -13.508 1 90.44 430 PRO A C 1
ATOM 3344 O O . PRO A 1 430 ? 21.844 33.25 -12.516 1 90.44 430 PRO A O 1
ATOM 3347 N N . GLU A 1 431 ? 22.297 31.969 -14.32 1 86.44 431 GLU A N 1
ATOM 3348 C CA . GLU A 1 431 ? 21.141 31.125 -14.086 1 86.44 431 GLU A CA 1
ATOM 3349 C C . GLU A 1 431 ? 21.234 30.406 -12.742 1 86.44 431 GLU A C 1
ATOM 3351 O O . GLU A 1 431 ? 20.25 30.312 -12.008 1 86.44 431 GLU A O 1
ATOM 3356 N N . THR A 1 432 ? 22.406 29.969 -12.484 1 91.44 432 THR A N 1
ATOM 3357 C CA . THR A 1 432 ? 22.641 29.281 -11.219 1 91.44 432 THR A CA 1
ATOM 3358 C C . THR A 1 432 ? 22.5 30.25 -10.047 1 91.44 432 THR A C 1
ATOM 3360 O O . THR A 1 432 ? 21.875 29.906 -9.031 1 91.44 432 THR A O 1
ATOM 3363 N N . VAL A 1 433 ? 23 31.422 -10.172 1 92.44 433 VAL A N 1
ATOM 3364 C CA . VAL A 1 433 ? 22.938 32.438 -9.117 1 92.44 433 VAL A CA 1
ATOM 3365 C C . VAL A 1 433 ? 21.484 32.844 -8.875 1 92.44 433 VAL A C 1
ATOM 3367 O O . VAL A 1 433 ? 21.062 33 -7.734 1 92.44 433 VAL A O 1
ATOM 3370 N N . ASP A 1 434 ? 20.766 32.938 -9.953 1 89.75 434 ASP A N 1
ATOM 3371 C CA . ASP A 1 434 ? 19.359 33.281 -9.852 1 89.75 434 ASP A CA 1
ATOM 3372 C C . ASP A 1 434 ? 18.578 32.219 -9.094 1 89.75 434 ASP A C 1
ATOM 3374 O O . ASP A 1 434 ? 17.719 32.531 -8.273 1 89.75 434 ASP A O 1
ATOM 3378 N N . LEU A 1 435 ? 18.906 31.031 -9.398 1 89 435 LEU A N 1
ATOM 3379 C CA . LEU A 1 435 ? 18.234 29.922 -8.727 1 89 435 LEU A CA 1
ATOM 3380 C C . LEU A 1 435 ? 18.531 29.938 -7.23 1 89 435 LEU A C 1
ATOM 3382 O O . LEU A 1 435 ? 17.625 29.75 -6.41 1 89 435 LEU A O 1
ATOM 3386 N N . VAL A 1 436 ? 19.781 30.125 -6.898 1 91.25 436 VAL A N 1
ATOM 3387 C CA . VAL A 1 436 ? 20.188 30.156 -5.504 1 91.25 436 VAL A CA 1
ATOM 3388 C C . VAL A 1 436 ? 19.484 31.297 -4.773 1 91.25 436 VAL A C 1
ATOM 3390 O O . VAL A 1 436 ? 18.953 31.109 -3.684 1 91.25 436 VAL A O 1
ATOM 3393 N N . GLN A 1 437 ? 19.406 32.438 -5.391 1 89.81 437 GLN A N 1
ATOM 3394 C CA . GLN A 1 437 ? 18.75 33.594 -4.785 1 89.81 437 GLN A CA 1
ATOM 3395 C C . GLN A 1 437 ? 17.25 33.344 -4.629 1 89.81 437 GLN A C 1
ATOM 3397 O O . GLN A 1 437 ? 16.656 33.75 -3.625 1 89.81 437 GLN A O 1
ATOM 3402 N N . ALA A 1 438 ? 16.719 32.75 -5.609 1 86.56 438 ALA A N 1
ATOM 3403 C CA . ALA A 1 438 ? 15.289 32.438 -5.551 1 86.56 438 ALA A CA 1
ATOM 3404 C C . ALA A 1 438 ? 14.977 31.516 -4.375 1 86.56 438 ALA A C 1
ATOM 3406 O O . ALA A 1 438 ? 13.992 31.719 -3.662 1 86.56 438 ALA A O 1
ATOM 3407 N N . ARG A 1 439 ? 15.797 30.562 -4.176 1 86.19 439 ARG A N 1
ATOM 3408 C CA . ARG A 1 439 ? 15.594 29.609 -3.092 1 86.19 439 ARG A CA 1
ATOM 3409 C C . ARG A 1 439 ? 15.781 30.266 -1.732 1 86.19 439 ARG A C 1
ATOM 3411 O O . ARG A 1 439 ? 15.008 30.031 -0.803 1 86.19 439 ARG A O 1
ATOM 3418 N N . PHE A 1 440 ? 16.828 31.094 -1.654 1 88.38 440 PHE A N 1
ATOM 3419 C CA . PHE A 1 440 ? 17.094 31.812 -0.409 1 88.38 440 PHE A CA 1
ATOM 3420 C C . PHE A 1 440 ? 15.945 32.75 -0.079 1 88.38 440 PHE A C 1
ATOM 3422 O O . PHE A 1 440 ? 15.516 32.844 1.074 1 88.38 440 PHE A O 1
ATOM 3429 N N . SER A 1 441 ? 15.383 33.344 -1.095 1 84.94 441 SER A N 1
ATOM 3430 C CA . SER A 1 441 ? 14.266 34.281 -0.906 1 84.94 441 SER A CA 1
ATOM 3431 C C . SER A 1 441 ? 13.016 33.531 -0.449 1 84.94 441 SER A C 1
ATOM 3433 O O . SER A 1 441 ? 12.25 34.031 0.374 1 84.94 441 SER A O 1
ATOM 3435 N N . GLU A 1 442 ? 12.859 32.406 -1.035 1 78.75 442 GLU A N 1
ATOM 3436 C CA . GLU A 1 442 ? 11.727 31.562 -0.636 1 78.75 442 GLU A CA 1
ATOM 3437 C C . GLU A 1 442 ? 11.812 31.188 0.841 1 78.75 442 GLU A C 1
ATOM 3439 O O . GLU A 1 442 ? 10.805 31.188 1.547 1 78.75 442 GLU A O 1
ATOM 3444 N N . GLU A 1 443 ? 12.992 30.875 1.21 1 79.5 443 GLU A N 1
ATOM 3445 C CA . GLU A 1 443 ? 13.227 30.484 2.598 1 79.5 443 GLU A CA 1
ATOM 3446 C C . GLU A 1 443 ? 13.008 31.656 3.545 1 79.5 443 GLU A C 1
ATOM 3448 O O . GLU A 1 443 ? 12.43 31.5 4.621 1 79.5 443 GLU A O 1
ATOM 3453 N N . VAL A 1 444 ? 13.43 32.844 3.129 1 75.12 444 VAL A N 1
ATOM 3454 C CA . VAL A 1 444 ? 13.281 34.031 3.941 1 75.12 444 VAL A CA 1
ATOM 3455 C C . VAL A 1 444 ? 11.805 34.406 4.07 1 75.12 444 VAL A C 1
ATOM 3457 O O . VAL A 1 444 ? 11.336 34.781 5.152 1 75.12 444 VAL A O 1
ATOM 3460 N N . GLN A 1 445 ? 11.094 34.25 3.029 1 68.69 445 GLN A N 1
ATOM 3461 C CA . GLN A 1 445 ? 9.664 34.562 3.029 1 68.69 445 GLN A CA 1
ATOM 3462 C C . GLN A 1 445 ? 8.898 33.594 3.928 1 68.69 445 GLN A C 1
ATOM 3464 O O . GLN A 1 445 ? 7.961 34 4.621 1 68.69 445 GLN A O 1
ATOM 3469 N N . MET A 1 446 ? 9.328 32.469 3.861 1 65.25 446 MET A N 1
ATOM 3470 C CA . MET A 1 446 ? 8.656 31.469 4.672 1 65.25 446 MET A CA 1
ATOM 3471 C C . MET A 1 446 ? 8.891 31.703 6.156 1 65.25 446 MET A C 1
ATOM 3473 O O . MET A 1 446 ? 8 31.484 6.977 1 65.25 446 MET A O 1
ATOM 3477 N N . ARG A 1 447 ? 10 32.219 6.465 1 60.06 447 ARG A N 1
ATOM 3478 C CA . ARG A 1 447 ? 10.359 32.438 7.863 1 60.06 447 ARG A CA 1
ATOM 3479 C C . ARG A 1 447 ? 9.734 33.75 8.375 1 60.06 447 ARG A C 1
ATOM 3481 O O . ARG A 1 447 ? 9.539 33.906 9.586 1 60.06 447 ARG A O 1
ATOM 3488 N N . LYS A 1 448 ? 9.57 34.781 7.441 1 52.28 448 LYS A N 1
ATOM 3489 C CA . LYS A 1 448 ? 8.914 36.031 7.824 1 52.28 448 LYS A CA 1
ATOM 3490 C C . LYS A 1 448 ? 7.457 35.781 8.203 1 52.28 448 LYS A C 1
ATOM 3492 O O . LYS A 1 448 ? 6.91 36.469 9.055 1 52.28 448 LYS A O 1
ATOM 3497 N N . TRP A 1 449 ? 6.824 35.031 7.43 1 42.16 449 TRP A N 1
ATOM 3498 C CA . TRP A 1 449 ? 5.43 34.781 7.797 1 42.16 449 TRP A CA 1
ATOM 3499 C C . TRP A 1 449 ? 5.336 34.125 9.156 1 42.16 449 TRP A C 1
ATOM 3501 O O . TRP A 1 449 ? 4.281 33.594 9.531 1 42.16 449 TRP A O 1
ATOM 3511 N N . ARG A 1 450 ? 6.297 34.281 9.914 1 38.69 450 ARG A N 1
ATOM 3512 C CA . ARG A 1 450 ? 6.258 33.969 11.344 1 38.69 450 ARG A CA 1
ATOM 3513 C C . ARG A 1 450 ? 5.691 35.125 12.133 1 38.69 450 ARG A C 1
ATOM 3515 O O . ARG A 1 450 ? 5.945 36.312 11.805 1 38.69 450 ARG A O 1
ATOM 3522 N N . MET B 1 1 ? 31.641 -43.375 -38.625 1 15.27 1 MET B N 1
ATOM 3523 C CA . MET B 1 1 ? 31.281 -44.781 -38.781 1 15.27 1 MET B CA 1
ATOM 3524 C C . MET B 1 1 ? 31.078 -45.438 -37.438 1 15.27 1 MET B C 1
ATOM 3526 O O . MET B 1 1 ? 31.016 -46.688 -37.375 1 15.27 1 MET B O 1
ATOM 3530 N N . ALA B 1 2 ? 31.422 -44.719 -36.406 1 16.09 2 ALA B N 1
ATOM 3531 C CA . ALA B 1 2 ? 31.891 -45.531 -35.281 1 16.09 2 ALA B CA 1
ATOM 3532 C C . ALA B 1 2 ? 30.766 -46.406 -34.719 1 16.09 2 ALA B C 1
ATOM 3534 O O . ALA B 1 2 ? 29.734 -45.906 -34.281 1 16.09 2 ALA B O 1
ATOM 3535 N N . GLN B 1 3 ? 30.578 -47.656 -34.938 1 16.03 3 GLN B N 1
ATOM 3536 C CA . GLN B 1 3 ? 29.703 -48.812 -35 1 16.03 3 GLN B CA 1
ATOM 3537 C C . GLN B 1 3 ? 29.234 -49.219 -33.625 1 16.03 3 GLN B C 1
ATOM 3539 O O . GLN B 1 3 ? 28.031 -49.406 -33.375 1 16.03 3 GLN B O 1
ATOM 3544 N N . PHE B 1 4 ? 29.984 -49.938 -32.781 1 15.91 4 PHE B N 1
ATOM 3545 C CA . PHE B 1 4 ? 29.703 -51.344 -32.531 1 15.91 4 PHE B CA 1
ATOM 3546 C C . PHE B 1 4 ? 28.781 -51.5 -31.312 1 15.91 4 PHE B C 1
ATOM 3548 O O . PHE B 1 4 ? 27.75 -52.156 -31.375 1 15.91 4 PHE B O 1
ATOM 3555 N N . TRP B 1 5 ? 29.266 -51.531 -30.031 1 15.12 5 TRP B N 1
ATOM 3556 C CA . TRP B 1 5 ? 29.188 -52.844 -29.359 1 15.12 5 TRP B CA 1
ATOM 3557 C C . TRP B 1 5 ? 27.844 -53 -28.672 1 15.12 5 TRP B C 1
ATOM 3559 O O . TRP B 1 5 ? 27.094 -52.031 -28.516 1 15.12 5 TRP B O 1
ATOM 3569 N N . SER B 1 6 ? 27.75 -53.125 -27.25 1 15.97 6 SER B N 1
ATOM 3570 C CA . SER B 1 6 ? 27.547 -54.406 -26.516 1 15.97 6 SER B CA 1
ATOM 3571 C C . SER B 1 6 ? 26.094 -54.562 -26.109 1 15.97 6 SER B C 1
ATOM 3573 O O . SER B 1 6 ? 25.328 -53.594 -26.078 1 15.97 6 SER B O 1
ATOM 3575 N N . SER B 1 7 ? 25.781 -55.625 -25.266 1 15.97 7 SER B N 1
ATOM 3576 C CA . SER B 1 7 ? 25.047 -56.875 -25 1 15.97 7 SER B CA 1
ATOM 3577 C C . SER B 1 7 ? 23.812 -56.594 -24.141 1 15.97 7 SER B C 1
ATOM 3579 O O . SER B 1 7 ? 23.672 -55.531 -23.578 1 15.97 7 SER B O 1
ATOM 3581 N N . SER B 1 8 ? 23.359 -57.625 -23.203 1 15.82 8 SER B N 1
ATOM 3582 C CA . SER B 1 8 ? 22.328 -58.625 -23.047 1 15.82 8 SER B CA 1
ATOM 3583 C C . SER B 1 8 ? 21.391 -58.281 -21.875 1 15.82 8 SER B C 1
ATOM 3585 O O . SER B 1 8 ? 20.188 -58.5 -21.953 1 15.82 8 SER B O 1
ATOM 3587 N N . LEU B 1 9 ? 21.875 -58.062 -20.578 1 16.02 9 LEU B N 1
ATOM 3588 C CA . LEU B 1 9 ? 21.438 -59.031 -19.562 1 16.02 9 LEU B CA 1
ATOM 3589 C C . LEU B 1 9 ? 20.031 -58.719 -19.094 1 16.02 9 LEU B C 1
ATOM 3591 O O . LEU B 1 9 ? 19.594 -57.562 -19.125 1 16.02 9 LEU B O 1
ATOM 3595 N N . SER B 1 10 ? 19.203 -59.75 -18.5 1 15.16 10 SER B N 1
ATOM 3596 C CA . SER B 1 10 ? 17.984 -60.531 -18.281 1 15.16 10 SER B CA 1
ATOM 3597 C C . SER B 1 10 ? 17.266 -60.125 -17 1 15.16 10 SER B C 1
ATOM 3599 O O . SER B 1 10 ? 16.297 -60.75 -16.594 1 15.16 10 SER B O 1
ATOM 3601 N N . ALA B 1 11 ? 17.625 -59.031 -16.375 1 15.26 11 ALA B N 1
ATOM 3602 C CA . ALA B 1 11 ? 17.375 -59.156 -14.945 1 15.26 11 ALA B CA 1
ATOM 3603 C C . ALA B 1 11 ? 15.914 -59.531 -14.68 1 15.26 11 ALA B C 1
ATOM 3605 O O . ALA B 1 11 ? 15.016 -59.031 -15.375 1 15.26 11 ALA B O 1
ATOM 3606 N N . SER B 1 12 ? 15.625 -60.156 -13.516 1 15.09 12 SER B N 1
ATOM 3607 C CA . SER B 1 12 ? 14.867 -61.156 -12.758 1 15.09 12 SER B CA 1
ATOM 3608 C C . SER B 1 12 ? 13.492 -60.625 -12.367 1 15.09 12 SER B C 1
ATOM 3610 O O . SER B 1 12 ? 13.25 -59.406 -12.438 1 15.09 12 SER B O 1
ATOM 3612 N N . SER B 1 13 ? 12.68 -61.438 -11.602 1 15.24 13 SER B N 1
ATOM 3613 C CA . SER B 1 13 ? 11.438 -62.156 -11.383 1 15.24 13 SER B CA 1
ATOM 3614 C C . SER B 1 13 ? 10.562 -61.469 -10.336 1 15.24 13 SER B C 1
ATOM 3616 O O . SER B 1 13 ? 9.406 -61.844 -10.148 1 15.24 13 SER B O 1
ATOM 3618 N N . ARG B 1 14 ? 11.125 -60.5 -9.461 1 15.27 14 ARG B N 1
ATOM 3619 C CA . ARG B 1 14 ? 10.641 -60.75 -8.109 1 15.27 14 ARG B CA 1
ATOM 3620 C C . ARG B 1 14 ? 9.117 -60.719 -8.047 1 15.27 14 ARG B C 1
ATOM 3622 O O . ARG B 1 14 ? 8.484 -60.062 -8.875 1 15.27 14 ARG B O 1
ATOM 3629 N N . SER B 1 15 ? 8.562 -61.094 -6.859 1 15.23 15 SER B N 1
ATOM 3630 C CA . SER B 1 15 ? 7.57 -61.906 -6.18 1 15.23 15 SER B CA 1
ATOM 3631 C C . SER B 1 15 ? 6.266 -61.156 -5.98 1 15.23 15 SER B C 1
ATOM 3633 O O . SER B 1 15 ? 6.234 -59.938 -6.078 1 15.23 15 SER B O 1
ATOM 3635 N N . PRO B 1 16 ? 5.316 -61.719 -5.109 1 16.75 16 PRO B N 1
ATOM 3636 C CA . PRO B 1 16 ? 3.936 -62.219 -5.055 1 16.75 16 PRO B CA 1
ATOM 3637 C C . PRO B 1 16 ? 3.006 -61.25 -4.32 1 16.75 16 PRO B C 1
ATOM 3639 O O . PRO B 1 16 ? 1.8 -61.219 -4.582 1 16.75 16 PRO B O 1
ATOM 3642 N N . PHE B 1 17 ? 3.52 -60.25 -3.441 1 16.33 17 PHE B N 1
ATOM 3643 C CA . PHE B 1 17 ? 2.818 -60.312 -2.168 1 16.33 17 PHE B CA 1
ATOM 3644 C C . PHE B 1 17 ? 1.356 -59.938 -2.326 1 16.33 17 PHE B C 1
ATOM 3646 O O . PHE B 1 17 ? 1.027 -59.094 -3.162 1 16.33 17 PHE B O 1
ATOM 3653 N N . PRO B 1 18 ? 0.428 -60.531 -1.476 1 16.44 18 PRO B N 1
ATOM 3654 C CA . PRO B 1 18 ? -0.945 -61.031 -1.354 1 16.44 18 PRO B CA 1
ATOM 3655 C C . PRO B 1 18 ? -1.945 -59.938 -1.021 1 16.44 18 PRO B C 1
ATOM 3657 O O . PRO B 1 18 ? -3.043 -59.906 -1.582 1 16.44 18 PRO B O 1
ATOM 3660 N N . ILE B 1 19 ? -1.687 -59.031 0.025 1 16.17 19 ILE B N 1
ATOM 3661 C CA . ILE B 1 19 ? -2.57 -59.188 1.177 1 16.17 19 ILE B CA 1
ATOM 3662 C C . ILE B 1 19 ? -3.916 -58.531 0.881 1 16.17 19 ILE B C 1
ATOM 3664 O O . ILE B 1 19 ? -4.012 -57.656 0.016 1 16.17 19 ILE B O 1
ATOM 3668 N N . THR B 1 20 ? -4.809 -58.281 1.907 1 16.19 20 THR B N 1
ATOM 3669 C CA . THR B 1 20 ? -6.051 -58.719 2.535 1 16.19 20 THR B CA 1
ATOM 3670 C C . THR B 1 20 ? -7.113 -57.625 2.453 1 16.19 20 THR B C 1
ATOM 3672 O O . THR B 1 20 ? -8.281 -57.906 2.184 1 16.19 20 THR B O 1
ATOM 3675 N N . GLN B 1 21 ? -6.77 -56.219 2.691 1 16.33 21 GLN B N 1
ATOM 3676 C CA . GLN B 1 21 ? -7.637 -55.75 3.762 1 16.33 21 GLN B CA 1
ATOM 3677 C C . GLN B 1 21 ? -9.062 -55.531 3.264 1 16.33 21 GLN B C 1
ATOM 3679 O O . GLN B 1 21 ? -9.297 -55.406 2.061 1 16.33 21 GLN B O 1
ATOM 3684 N N . ALA B 1 22 ? -10.047 -55.156 4.176 1 17.19 22 ALA B N 1
ATOM 3685 C CA . ALA B 1 22 ? -11.289 -55.438 4.898 1 17.19 22 ALA B CA 1
ATOM 3686 C C . ALA B 1 22 ? -12.414 -54.531 4.434 1 17.19 22 ALA B C 1
ATOM 3688 O O . ALA B 1 22 ? -13.586 -54.906 4.457 1 17.19 22 ALA B O 1
ATOM 3689 N N . ILE B 1 23 ? -12.055 -53.281 3.793 1 16.08 23 ILE B N 1
ATOM 3690 C CA . ILE B 1 23 ? -12.891 -52.312 4.492 1 16.08 23 ILE B CA 1
ATOM 3691 C C . ILE B 1 23 ? -14.352 -52.531 4.133 1 16.08 23 ILE B C 1
ATOM 3693 O O . ILE B 1 23 ? -15.211 -52.625 5.016 1 16.08 23 ILE B O 1
ATOM 3697 N N . VAL B 1 24 ? -14.797 -51.875 3.057 1 17.05 24 VAL B N 1
ATOM 3698 C CA . VAL B 1 24 ? -15.789 -50.812 3.18 1 17.05 24 VAL B CA 1
ATOM 3699 C C . VAL B 1 24 ? -17.188 -51.375 3.035 1 17.05 24 VAL B C 1
ATOM 3701 O O . VAL B 1 24 ? -17.484 -52.094 2.066 1 17.05 24 VAL B O 1
ATOM 3704 N N . VAL B 1 25 ? -17.938 -51.438 4.117 1 16.88 25 VAL B N 1
ATOM 3705 C CA . VAL B 1 25 ? -19.219 -51.875 4.68 1 16.88 25 VAL B CA 1
ATOM 3706 C C . VAL B 1 25 ? -20.359 -51.188 3.949 1 16.88 25 VAL B C 1
ATOM 3708 O O . VAL B 1 25 ? -20.656 -50 4.207 1 16.88 25 VAL B O 1
ATOM 3711 N N . GLY B 1 26 ? -20.344 -51 2.648 1 17.11 26 GLY B N 1
ATOM 3712 C CA . GLY B 1 26 ? -21.375 -50.125 2.074 1 17.11 26 GLY B CA 1
ATOM 3713 C C . GLY B 1 26 ? -22.781 -50.688 2.266 1 17.11 26 GLY B C 1
ATOM 3714 O O . GLY B 1 26 ? -23.109 -51.75 1.78 1 17.11 26 GLY B O 1
ATOM 3715 N N . VAL B 1 27 ? -23.375 -50.438 3.4 1 16.75 27 VAL B N 1
ATOM 3716 C CA . VAL B 1 27 ? -24.672 -50.969 3.809 1 16.75 27 VAL B CA 1
ATOM 3717 C C . VAL B 1 27 ? -25.766 -50.438 2.887 1 16.75 27 VAL B C 1
ATOM 3719 O O . VAL B 1 27 ? -25.938 -49.219 2.764 1 16.75 27 VAL B O 1
ATOM 3722 N N . VAL B 1 28 ? -26.297 -51.062 1.893 1 18.23 28 VAL B N 1
ATOM 3723 C CA . VAL B 1 28 ? -27.266 -50.906 0.805 1 18.23 28 VAL B CA 1
ATOM 3724 C C . VAL B 1 28 ? -28.672 -50.875 1.366 1 18.23 28 VAL B C 1
ATOM 3726 O O . VAL B 1 28 ? -29.656 -50.812 0.61 1 18.23 28 VAL B O 1
ATOM 3729 N N . SER B 1 29 ? -28.891 -50.281 2.596 1 16.89 29 SER B N 1
ATOM 3730 C CA . SER B 1 29 ? -30.172 -50.781 3.072 1 16.89 29 SER B CA 1
ATOM 3731 C C . SER B 1 29 ? -31.297 -50.438 2.107 1 16.89 29 SER B C 1
ATOM 3733 O O . SER B 1 29 ? -31.188 -49.469 1.348 1 16.89 29 SER B O 1
ATOM 3735 N N . GLY B 1 30 ? -32.531 -51.188 2.096 1 16.62 30 GLY B N 1
ATOM 3736 C CA . GLY B 1 30 ? -33.656 -51.75 1.406 1 16.62 30 GLY B CA 1
ATOM 3737 C C . GLY B 1 30 ? -34.875 -50.844 1.445 1 16.62 30 GLY B C 1
ATOM 3738 O O . GLY B 1 30 ? -36 -51.281 1.134 1 16.62 30 GLY B O 1
ATOM 3739 N N . ALA B 1 31 ? -34.688 -49.469 1.629 1 18.11 31 ALA B N 1
ATOM 3740 C CA . ALA B 1 31 ? -36 -48.938 1.979 1 18.11 31 ALA B CA 1
ATOM 3741 C C . ALA B 1 31 ? -37.031 -49.25 0.896 1 18.11 31 ALA B C 1
ATOM 3743 O O . ALA B 1 31 ? -36.75 -49.094 -0.296 1 18.11 31 ALA B O 1
ATOM 3744 N N . LEU B 1 32 ? -38.125 -49.812 1.289 1 16.73 32 LEU B N 1
ATOM 3745 C CA . LEU B 1 32 ? -39.344 -50.469 0.817 1 16.73 32 LEU B CA 1
ATOM 3746 C C . LEU B 1 32 ? -40.25 -49.5 0.045 1 16.73 32 LEU B C 1
ATOM 3748 O O . LEU B 1 32 ? -40.281 -48.312 0.365 1 16.73 32 LEU B O 1
ATOM 3752 N N . THR B 1 33 ? -41 -49.906 -1.002 1 16.92 33 THR B N 1
ATOM 3753 C CA . THR B 1 33 ? -41.719 -49.75 -2.258 1 16.92 33 THR B CA 1
ATOM 3754 C C . THR B 1 33 ? -43.094 -49.188 -2.006 1 16.92 33 THR B C 1
ATOM 3756 O O . THR B 1 33 ? -43.812 -48.781 -2.941 1 16.92 33 THR B O 1
ATOM 3759 N N . ALA B 1 34 ? -43.594 -48.625 -0.819 1 17.83 34 ALA B N 1
ATOM 3760 C CA . ALA B 1 34 ? -45.031 -48.812 -0.854 1 17.83 34 ALA B CA 1
ATOM 3761 C C . ALA B 1 34 ? -45.656 -47.969 -1.942 1 17.83 34 ALA B C 1
ATOM 3763 O O . ALA B 1 34 ? -45.344 -46.781 -2.074 1 17.83 34 ALA B O 1
ATOM 3764 N N . LEU B 1 35 ? -46.469 -48.5 -2.902 1 16.56 35 LEU B N 1
ATOM 3765 C CA . LEU B 1 35 ? -47.125 -48.281 -4.195 1 16.56 35 LEU B CA 1
ATOM 3766 C C . LEU B 1 35 ? -48.375 -47.469 -4.051 1 16.56 35 LEU B C 1
ATOM 3768 O O . LEU B 1 35 ? -49.031 -47.156 -5.047 1 16.56 35 LEU B O 1
ATOM 3772 N N . VAL B 1 36 ? -48.688 -46.625 -2.986 1 19.06 36 VAL B N 1
ATOM 3773 C CA . VAL B 1 36 ? -50.125 -46.469 -2.934 1 19.06 36 VAL B CA 1
ATOM 3774 C C . VAL B 1 36 ? -50.625 -45.688 -4.137 1 19.06 36 VAL B C 1
ATOM 3776 O O . VAL B 1 36 ? -50.031 -44.656 -4.484 1 19.06 36 VAL B O 1
ATOM 3779 N N . MET B 1 37 ? -51.781 -46.062 -4.828 1 17.69 37 MET B N 1
ATOM 3780 C CA . MET B 1 37 ? -52.531 -45.938 -6.074 1 17.69 37 MET B CA 1
ATOM 3781 C C . MET B 1 37 ? -53.375 -44.656 -6.098 1 17.69 37 MET B C 1
ATOM 3783 O O . MET B 1 37 ? -54.531 -44.656 -6.508 1 17.69 37 MET B O 1
ATOM 3787 N N . TYR B 1 38 ? -53.062 -43.562 -5.371 1 18.86 38 TYR B N 1
ATOM 3788 C CA . TYR B 1 38 ? -54.219 -42.688 -5.305 1 18.86 38 TYR B CA 1
ATOM 3789 C C . TYR B 1 38 ? -54.594 -42.188 -6.691 1 18.86 38 TYR B C 1
ATOM 3791 O O . TYR B 1 38 ? -53.719 -41.812 -7.488 1 18.86 38 TYR B O 1
ATOM 3799 N N . SER B 1 39 ? -55.938 -42.312 -7.086 1 18.89 39 SER B N 1
ATOM 3800 C CA . SER B 1 39 ? -56.812 -42.219 -8.258 1 18.89 39 SER B CA 1
ATOM 3801 C C . SER B 1 39 ? -56.906 -40.781 -8.742 1 18.89 39 SER B C 1
ATOM 3803 O O . SER B 1 39 ? -56.719 -39.844 -7.965 1 18.89 39 SER B O 1
ATOM 3805 N N . PHE B 1 40 ? -57.344 -40.5 -10.094 1 18.69 40 PHE B N 1
ATOM 3806 C CA . PHE B 1 40 ? -57.219 -39.719 -11.32 1 18.69 40 PHE B CA 1
ATOM 3807 C C . PHE B 1 40 ? -58.281 -38.625 -11.359 1 18.69 40 PHE B C 1
ATOM 3809 O O . PHE B 1 40 ? -58.281 -37.812 -12.281 1 18.69 40 PHE B O 1
ATOM 3816 N N . GLN B 1 41 ? -59.25 -38.406 -10.461 1 22.08 41 GLN B N 1
ATOM 3817 C CA . GLN B 1 41 ? -60.406 -37.875 -11.172 1 22.08 41 GLN B CA 1
ATOM 3818 C C . GLN B 1 41 ? -60.188 -36.438 -11.633 1 22.08 41 GLN B C 1
ATOM 3820 O O . GLN B 1 41 ? -59.688 -35.625 -10.875 1 22.08 41 GLN B O 1
ATOM 3825 N N . GLY B 1 42 ? -60.344 -36.062 -13.016 1 20.5 42 GLY B N 1
ATOM 3826 C CA . GLY B 1 42 ? -60 -35.031 -13.953 1 20.5 42 GLY B CA 1
ATOM 3827 C C . GLY B 1 42 ? -60.938 -33.844 -13.875 1 20.5 42 GLY B C 1
ATOM 3828 O O . GLY B 1 42 ? -62.156 -33.969 -14.125 1 20.5 42 GLY B O 1
ATOM 3829 N N . PRO B 1 43 ? -60.969 -33.062 -12.781 1 23.69 43 PRO B N 1
ATOM 3830 C CA . PRO B 1 43 ? -62.062 -32.125 -12.82 1 23.69 43 PRO B CA 1
ATOM 3831 C C . PRO B 1 43 ? -62.062 -31.266 -14.094 1 23.69 43 PRO B C 1
ATOM 3833 O O . PRO B 1 43 ? -61.031 -31.125 -14.75 1 23.69 43 PRO B O 1
ATOM 3836 N N . PRO B 1 44 ? -63.281 -30.625 -14.445 1 24.59 44 PRO B N 1
ATOM 3837 C CA . PRO B 1 44 ? -63.812 -30.062 -15.688 1 24.59 44 PRO B CA 1
ATOM 3838 C C . PRO B 1 44 ? -63.094 -28.781 -16.094 1 24.59 44 PRO B C 1
ATOM 3840 O O . PRO B 1 44 ? -62.469 -28.109 -15.266 1 24.59 44 PRO B O 1
ATOM 3843 N N . LYS B 1 45 ? -63.094 -28.422 -17.438 1 24.33 45 LYS B N 1
ATOM 3844 C CA . LYS B 1 45 ? -62.438 -27.562 -18.438 1 24.33 45 LYS B CA 1
ATOM 3845 C C . LYS B 1 45 ? -62.938 -26.125 -18.328 1 24.33 45 LYS B C 1
ATOM 3847 O O . LYS B 1 45 ? -64.062 -25.812 -18.766 1 24.33 45 LYS B O 1
ATOM 3852 N N . SER B 1 46 ? -63 -25.516 -17.125 1 23.94 46 SER B N 1
ATOM 3853 C CA . SER B 1 46 ? -63.656 -24.219 -17.188 1 23.94 46 SER B CA 1
ATOM 3854 C C . SER B 1 46 ? -63.031 -23.328 -18.25 1 23.94 46 SER B C 1
ATOM 3856 O O . SER B 1 46 ? -61.844 -23.484 -18.578 1 23.94 46 SER B O 1
ATOM 3858 N N . THR B 1 47 ? -63.844 -22.422 -18.891 1 25.41 47 THR B N 1
ATOM 3859 C CA . THR B 1 47 ? -63.938 -21.594 -20.094 1 25.41 47 THR B CA 1
ATOM 3860 C C . THR B 1 47 ? -62.844 -20.531 -20.094 1 25.41 47 THR B C 1
ATOM 3862 O O . THR B 1 47 ? -62.375 -20.109 -19.031 1 25.41 47 THR B O 1
ATOM 3865 N N . PRO B 1 48 ? -62.375 -20.078 -21.359 1 25.45 48 PRO B N 1
ATOM 3866 C CA . PRO B 1 48 ? -61.188 -19.359 -21.875 1 25.45 48 PRO B CA 1
ATOM 3867 C C . PRO B 1 48 ? -61.188 -17.875 -21.469 1 25.45 48 PRO B C 1
ATOM 3869 O O . PRO B 1 48 ? -62.156 -17.156 -21.734 1 25.45 48 PRO B O 1
ATOM 3872 N N . ASP B 1 49 ? -60.75 -17.547 -20.25 1 23.69 49 ASP B N 1
ATOM 3873 C CA . ASP B 1 49 ? -60.75 -16.188 -19.719 1 23.69 49 ASP B CA 1
ATOM 3874 C C . ASP B 1 49 ? -60.188 -15.195 -20.734 1 23.69 49 ASP B C 1
ATOM 3876 O O . ASP B 1 49 ? -59.438 -15.586 -21.641 1 23.69 49 ASP B O 1
ATOM 3880 N N . ARG B 1 50 ? -60.594 -13.812 -20.578 1 29.05 50 ARG B N 1
ATOM 3881 C CA . ARG B 1 50 ? -60.469 -12.516 -21.234 1 29.05 50 ARG B CA 1
ATOM 3882 C C . ARG B 1 50 ? -59 -12.156 -21.469 1 29.05 50 ARG B C 1
ATOM 3884 O O . ARG B 1 50 ? -58.125 -12.492 -20.656 1 29.05 50 ARG B O 1
ATOM 3891 N N . SER B 1 51 ? -58.625 -11.781 -22.719 1 26.84 51 SER B N 1
ATOM 3892 C CA . SER B 1 51 ? -57.375 -11.438 -23.406 1 26.84 51 SER B CA 1
ATOM 3893 C C . SER B 1 51 ? -56.625 -10.344 -22.656 1 26.84 51 SER B C 1
ATOM 3895 O O . SER B 1 51 ? -57.125 -9.227 -22.5 1 26.84 51 SER B O 1
ATOM 3897 N N . LYS B 1 52 ? -55.969 -10.555 -21.5 1 28.94 52 LYS B N 1
ATOM 3898 C CA . LYS B 1 52 ? -55.156 -9.539 -20.844 1 28.94 52 LYS B CA 1
ATOM 3899 C C . LYS B 1 52 ? -54.219 -8.852 -21.844 1 28.94 52 LYS B C 1
ATOM 3901 O O . LYS B 1 52 ? -53.531 -9.523 -22.594 1 28.94 52 LYS B O 1
ATOM 3906 N N . THR B 1 53 ? -54.562 -7.668 -22.297 1 31.77 53 THR B N 1
ATOM 3907 C CA . THR B 1 53 ? -53.719 -6.785 -23.125 1 31.77 53 THR B CA 1
ATOM 3908 C C . THR B 1 53 ? -52.281 -6.766 -22.625 1 31.77 53 THR B C 1
ATOM 3910 O O . THR B 1 53 ? -52.031 -6.617 -21.422 1 31.77 53 THR B O 1
ATOM 3913 N N . PRO B 1 54 ? -51.312 -7.27 -23.375 1 28 54 PRO B N 1
ATOM 3914 C CA . PRO B 1 54 ? -49.938 -7.355 -22.922 1 28 54 PRO B CA 1
ATOM 3915 C C . PRO B 1 54 ? -49.406 -6.016 -22.422 1 28 54 PRO B C 1
ATOM 3917 O O . PRO B 1 54 ? -49.594 -4.984 -23.078 1 28 54 PRO B O 1
ATOM 3920 N N . LYS B 1 55 ? -49.375 -5.699 -21.156 1 30.92 55 LYS B N 1
ATOM 3921 C CA . LYS B 1 55 ? -48.594 -4.586 -20.641 1 30.92 55 LYS B CA 1
ATOM 3922 C C . LYS B 1 55 ? -47.219 -4.516 -21.328 1 30.92 55 LYS B C 1
ATOM 3924 O O . LYS B 1 55 ? -46.469 -5.5 -21.344 1 30.92 55 LYS B O 1
ATOM 3929 N N . LYS B 1 56 ? -47.094 -3.627 -22.266 1 29.59 56 LYS B N 1
ATOM 3930 C CA . LYS B 1 56 ? -45.812 -3.336 -22.875 1 29.59 56 LYS B CA 1
ATOM 3931 C C . LYS B 1 56 ? -44.688 -3.309 -21.844 1 29.59 56 LYS B C 1
ATOM 3933 O O . LYS B 1 56 ? -44.688 -2.48 -20.938 1 29.59 56 LYS B O 1
ATOM 3938 N N . ARG B 1 57 ? -44.094 -4.41 -21.422 1 31.75 57 ARG B N 1
ATOM 3939 C CA . ARG B 1 57 ? -42.844 -4.453 -20.656 1 31.75 57 ARG B CA 1
ATOM 3940 C C . ARG B 1 57 ? -41.812 -3.479 -21.234 1 31.75 57 ARG B C 1
ATOM 3942 O O . ARG B 1 57 ? -41.406 -3.623 -22.375 1 31.75 57 ARG B O 1
ATOM 3949 N N . SER B 1 58 ? -42 -2.242 -21.062 1 32.5 58 SER B N 1
ATOM 3950 C CA . SER B 1 58 ? -40.906 -1.324 -21.438 1 32.5 58 SER B CA 1
ATOM 3951 C C . SER B 1 58 ? -39.562 -1.89 -21.062 1 32.5 58 SER B C 1
ATOM 3953 O O . SER B 1 58 ? -39.219 -1.987 -19.875 1 32.5 58 SER B O 1
ATOM 3955 N N . THR B 1 59 ? -39.094 -2.947 -21.547 1 36.03 59 THR B N 1
ATOM 3956 C CA . THR B 1 59 ? -37.812 -3.646 -21.453 1 36.03 59 THR B CA 1
ATOM 3957 C C . THR B 1 59 ? -36.656 -2.676 -21.641 1 36.03 59 THR B C 1
ATOM 3959 O O . THR B 1 59 ? -35.531 -3.096 -21.891 1 36.03 59 THR B O 1
ATOM 3962 N N . GLY B 1 60 ? -36.938 -1.396 -22.062 1 36.16 60 GLY B N 1
ATOM 3963 C CA . GLY B 1 60 ? -35.75 -0.677 -22.484 1 36.16 60 GLY B CA 1
ATOM 3964 C C . GLY B 1 60 ? -34.688 -0.608 -21.422 1 36.16 60 GLY B C 1
ATOM 3965 O O . GLY B 1 60 ? -34.969 -0.656 -20.219 1 36.16 60 GLY B O 1
ATOM 3966 N N . ASP B 1 61 ? -33.469 -1.137 -21.641 1 44 61 ASP B N 1
ATOM 3967 C CA . ASP B 1 61 ? -32.312 -0.907 -20.781 1 44 61 ASP B CA 1
ATOM 3968 C C . ASP B 1 61 ? -32.406 0.47 -20.125 1 44 61 ASP B C 1
ATOM 3970 O O . ASP B 1 61 ? -32.625 1.473 -20.797 1 44 61 ASP B O 1
ATOM 3974 N N . PRO B 1 62 ? -32.844 0.616 -18.984 1 49.75 62 PRO B N 1
ATOM 3975 C CA . PRO B 1 62 ? -32.969 1.948 -18.391 1 49.75 62 PRO B CA 1
ATOM 3976 C C . PRO B 1 62 ? -31.875 2.912 -18.875 1 49.75 62 PRO B C 1
ATOM 3978 O O . PRO B 1 62 ? -30.703 2.551 -18.938 1 49.75 62 PRO B O 1
ATOM 3981 N N . VAL B 1 63 ? -32.062 3.684 -19.938 1 54.62 63 VAL B N 1
ATOM 3982 C CA . VAL B 1 63 ? -31.234 4.77 -20.438 1 54.62 63 VAL B CA 1
ATOM 3983 C C . VAL B 1 63 ? -30.641 5.551 -19.281 1 54.62 63 VAL B C 1
ATOM 3985 O O . VAL B 1 63 ? -31.359 6.152 -18.484 1 54.62 63 VAL B O 1
ATOM 3988 N N . HIS B 1 64 ? -29.453 5.023 -18.781 1 71.12 64 HIS B N 1
ATOM 3989 C CA . HIS B 1 64 ? -28.781 5.777 -17.734 1 71.12 64 HIS B CA 1
ATOM 3990 C C . HIS B 1 64 ? -28.297 7.129 -18.25 1 71.12 64 HIS B C 1
ATOM 3992 O O . HIS B 1 64 ? -27.953 7.262 -19.422 1 71.12 64 HIS B O 1
ATOM 3998 N N . ASP B 1 65 ? -28.562 8.133 -17.594 1 82.69 65 ASP B N 1
ATOM 3999 C CA . ASP B 1 65 ? -28.141 9.5 -17.922 1 82.69 65 ASP B CA 1
ATOM 4000 C C . ASP B 1 65 ? -26.625 9.609 -17.938 1 82.69 65 ASP B C 1
ATOM 4002 O O . ASP B 1 65 ? -25.969 9.562 -16.891 1 82.69 65 ASP B O 1
ATOM 4006 N N . GLU B 1 66 ? -26.078 9.625 -19.109 1 88.69 66 GLU B N 1
ATOM 4007 C CA . GLU B 1 66 ? -24.641 9.68 -19.328 1 88.69 66 GLU B CA 1
ATOM 4008 C C . GLU B 1 66 ? -24.016 10.883 -18.625 1 88.69 66 GLU B C 1
ATOM 4010 O O . GLU B 1 66 ? -22.859 10.836 -18.219 1 88.69 66 GLU B O 1
ATOM 4015 N N . SER B 1 67 ? -24.797 11.852 -18.484 1 88.94 67 SER B N 1
ATOM 4016 C CA . SER B 1 67 ? -24.281 13.039 -17.812 1 88.94 67 SER B CA 1
ATOM 4017 C C . SER B 1 67 ? -24.016 12.766 -16.344 1 88.94 67 SER B C 1
ATOM 4019 O O . SER B 1 67 ? -23.047 13.266 -15.773 1 88.94 67 SER B O 1
ATOM 4021 N N . LEU B 1 68 ? -24.844 11.992 -15.734 1 90.69 68 LEU B N 1
ATOM 4022 C CA . LEU B 1 68 ? -24.672 11.633 -14.328 1 90.69 68 LEU B CA 1
ATOM 4023 C C . LEU B 1 68 ? -23.469 10.711 -14.148 1 90.69 68 LEU B C 1
ATOM 4025 O O . LEU B 1 68 ? -22.734 10.828 -13.156 1 90.69 68 LEU B O 1
ATOM 4029 N N . ILE B 1 69 ? -23.328 9.852 -15.102 1 93.19 69 ILE B N 1
ATOM 4030 C CA . ILE B 1 69 ? -22.203 8.93 -15.047 1 93.19 69 ILE B CA 1
ATOM 4031 C C . ILE B 1 69 ? -20.891 9.711 -15.188 1 93.19 69 ILE B C 1
ATOM 4033 O O . ILE B 1 69 ? -19.938 9.477 -14.453 1 93.19 69 ILE B O 1
ATOM 4037 N N . ALA B 1 70 ? -20.875 10.648 -16.078 1 90.75 70 ALA B N 1
ATOM 4038 C CA . ALA B 1 70 ? -19.688 11.477 -16.297 1 90.75 70 ALA B CA 1
ATOM 4039 C C . ALA B 1 70 ? -19.344 12.266 -15.039 1 90.75 70 ALA B C 1
ATOM 4041 O O . ALA B 1 70 ? -18.156 12.43 -14.719 1 90.75 70 ALA B O 1
ATOM 4042 N N . GLU B 1 71 ? -20.312 12.711 -14.406 1 91.12 71 GLU B N 1
ATOM 4043 C CA . GLU B 1 71 ? -20.078 13.445 -13.164 1 91.12 71 GLU B CA 1
ATOM 4044 C C . GLU B 1 71 ? -19.516 12.531 -12.078 1 91.12 71 GLU B C 1
ATOM 4046 O O . GLU B 1 71 ? -18.609 12.914 -11.352 1 91.12 71 GLU B O 1
ATOM 4051 N N . GLN B 1 72 ? -20.062 11.367 -11.992 1 94.25 72 GLN B N 1
ATOM 4052 C CA . GLN B 1 72 ? -19.625 10.391 -11.008 1 94.25 72 GLN B CA 1
ATOM 4053 C C . GLN B 1 72 ? -18.172 9.969 -11.258 1 94.25 72 GLN B C 1
ATOM 4055 O O . GLN B 1 72 ? -17.422 9.688 -10.32 1 94.25 72 GLN B O 1
ATOM 4060 N N . LEU B 1 73 ? -17.812 9.984 -12.547 1 94.12 73 LEU B N 1
ATOM 4061 C CA . LEU B 1 73 ? -16.484 9.5 -12.922 1 94.12 73 LEU B CA 1
ATOM 4062 C C . LEU B 1 73 ? -15.57 10.656 -13.305 1 94.12 73 LEU B C 1
ATOM 4064 O O . LEU B 1 73 ? -14.562 10.453 -13.992 1 94.12 73 LEU B O 1
ATOM 4068 N N . ALA B 1 74 ? -15.875 11.852 -12.836 1 90.88 74 ALA B N 1
ATOM 4069 C CA . ALA B 1 74 ? -15.172 13.062 -13.242 1 90.88 74 ALA B CA 1
ATOM 4070 C C . ALA B 1 74 ? -13.688 12.984 -12.883 1 90.88 74 ALA B C 1
ATOM 4072 O O . ALA B 1 74 ? -12.828 13.406 -13.664 1 90.88 74 ALA B O 1
ATOM 4073 N N . ARG B 1 75 ? -13.43 12.492 -11.75 1 88.69 75 ARG B N 1
ATOM 4074 C CA . ARG B 1 75 ? -12.039 12.438 -11.305 1 88.69 75 ARG B CA 1
ATOM 4075 C C . ARG B 1 75 ? -11.266 11.359 -12.055 1 88.69 75 ARG B C 1
ATOM 4077 O O . ARG B 1 75 ? -10.07 11.516 -12.312 1 88.69 75 ARG B O 1
ATOM 4084 N N . ASN B 1 76 ? -11.93 10.273 -12.367 1 91.06 76 ASN B N 1
ATOM 4085 C CA . ASN B 1 76 ? -11.32 9.258 -13.219 1 91.06 76 ASN B CA 1
ATOM 4086 C C . ASN B 1 76 ? -11.008 9.805 -14.609 1 91.06 76 ASN B C 1
ATOM 4088 O O . ASN B 1 76 ? -9.961 9.508 -15.18 1 91.06 76 ASN B O 1
ATOM 4092 N N . LEU B 1 77 ? -11.945 10.562 -15.117 1 90.62 77 LEU B N 1
ATOM 4093 C CA . LEU B 1 77 ? -11.789 11.188 -16.422 1 90.62 77 LEU B CA 1
ATOM 4094 C C . LEU B 1 77 ? -10.602 12.141 -16.422 1 90.62 77 LEU B C 1
ATOM 4096 O O . LEU B 1 77 ? -9.82 12.172 -17.391 1 90.62 77 LEU B O 1
ATOM 4100 N N . ALA B 1 78 ? -10.539 12.867 -15.375 1 88.06 78 ALA B N 1
ATOM 4101 C CA . ALA B 1 78 ? -9.422 13.797 -15.242 1 88.06 78 ALA B CA 1
ATOM 4102 C C . ALA B 1 78 ? -8.094 13.047 -15.164 1 88.06 78 ALA B C 1
ATOM 4104 O O . ALA B 1 78 ? -7.066 13.539 -15.656 1 88.06 78 ALA B O 1
ATOM 4105 N N . PHE B 1 79 ? -8.117 11.875 -14.672 1 90.38 79 PHE B N 1
ATOM 4106 C CA . PHE B 1 79 ? -6.902 11.109 -14.438 1 90.38 79 PHE B CA 1
ATOM 4107 C C . PHE B 1 79 ? -6.5 10.336 -15.688 1 90.38 79 PHE B C 1
ATOM 4109 O O . PHE B 1 79 ? -5.34 10.383 -16.094 1 90.38 79 PHE B O 1
ATOM 4116 N N . LEU B 1 80 ? -7.41 9.695 -16.312 1 92.94 80 LEU B N 1
ATOM 4117 C CA . LEU B 1 80 ? -7.117 8.758 -17.391 1 92.94 80 LEU B CA 1
ATOM 4118 C C . LEU B 1 80 ? -7.277 9.43 -18.75 1 92.94 80 LEU B C 1
ATOM 4120 O O . LEU B 1 80 ? -6.816 8.906 -19.766 1 92.94 80 LEU B O 1
ATOM 4124 N N . GLY B 1 81 ? -7.918 10.578 -18.828 1 90.38 81 GLY B N 1
ATOM 4125 C CA . GLY B 1 81 ? -8.305 11.172 -20.094 1 90.38 81 GLY B CA 1
ATOM 4126 C C . GLY B 1 81 ? -9.539 10.539 -20.703 1 90.38 81 GLY B C 1
ATOM 4127 O O . GLY B 1 81 ? -10 9.5 -20.234 1 90.38 81 GLY B O 1
ATOM 4128 N N . PRO B 1 82 ? -10.109 11.18 -21.656 1 92.38 82 PRO B N 1
ATOM 4129 C CA . PRO B 1 82 ? -11.352 10.688 -22.266 1 92.38 82 PRO B CA 1
ATOM 4130 C C . PRO B 1 82 ? -11.227 9.281 -22.828 1 92.38 82 PRO B C 1
ATOM 4132 O O . PRO B 1 82 ? -12.094 8.438 -22.609 1 92.38 82 PRO B O 1
ATOM 4135 N N . GLN B 1 83 ? -10.148 9.023 -23.547 1 95.38 83 GLN B N 1
ATOM 4136 C CA . GLN B 1 83 ? -9.969 7.707 -24.141 1 95.38 83 GLN B CA 1
ATOM 4137 C C . GLN B 1 83 ? -9.758 6.641 -23.078 1 95.38 83 GLN B C 1
ATOM 4139 O O . GLN B 1 83 ? -10.344 5.559 -23.141 1 95.38 83 GLN B O 1
ATOM 4144 N N . GLY B 1 84 ? -8.922 6.98 -22.141 1 95.5 84 GLY B N 1
ATOM 4145 C CA . GLY B 1 84 ? -8.695 6.043 -21.047 1 95.5 84 GLY B CA 1
ATOM 4146 C C . GLY B 1 84 ? -9.953 5.707 -20.266 1 95.5 84 GLY B C 1
ATOM 4147 O O . GLY B 1 84 ? -10.195 4.547 -19.938 1 95.5 84 GLY B O 1
ATOM 4148 N N . ASN B 1 85 ? -10.719 6.695 -20.031 1 95.12 85 ASN B N 1
ATOM 4149 C CA . ASN B 1 85 ? -11.984 6.492 -19.344 1 95.12 85 ASN B CA 1
ATOM 4150 C C . ASN B 1 85 ? -12.938 5.625 -20.156 1 95.12 85 ASN B C 1
ATOM 4152 O O . ASN B 1 85 ? -13.625 4.762 -19.609 1 95.12 85 ASN B O 1
ATOM 4156 N N . GLN B 1 86 ? -12.984 5.867 -21.375 1 96.69 86 GLN B N 1
ATOM 4157 C CA . GLN B 1 86 ? -13.836 5.07 -22.266 1 96.69 86 GLN B CA 1
ATOM 4158 C C . GLN B 1 86 ? -13.391 3.613 -22.297 1 96.69 86 GLN B C 1
ATOM 4160 O O . GLN B 1 86 ? -14.219 2.701 -22.297 1 96.69 86 GLN B O 1
ATOM 4165 N N . ASP B 1 87 ? -12.117 3.424 -22.344 1 97.94 87 ASP B N 1
ATOM 4166 C CA . ASP B 1 87 ? -11.578 2.066 -22.344 1 97.94 87 ASP B CA 1
ATOM 4167 C C . ASP B 1 87 ? -11.961 1.322 -21.078 1 97.94 87 ASP B C 1
ATOM 4169 O O . ASP B 1 87 ? -12.328 0.145 -21.125 1 97.94 87 ASP B O 1
ATOM 4173 N N . VAL B 1 88 ? -11.922 2.008 -19.969 1 97.94 88 VAL B N 1
ATOM 4174 C CA . VAL B 1 88 ? -12.297 1.411 -18.688 1 97.94 88 VAL B CA 1
ATOM 4175 C C . VAL B 1 88 ? -13.797 1.1 -18.688 1 97.94 88 VAL B C 1
ATOM 4177 O O . VAL B 1 88 ? -14.211 0.028 -18.234 1 97.94 88 VAL B O 1
ATOM 4180 N N . ARG B 1 89 ? -14.586 1.898 -19.188 1 97.25 89 ARG B N 1
ATOM 4181 C CA . ARG B 1 89 ? -16.031 1.73 -19.203 1 97.25 89 ARG B CA 1
ATOM 4182 C C . ARG B 1 89 ? -16.453 0.582 -20.125 1 97.25 89 ARG B C 1
ATOM 4184 O O . ARG B 1 89 ? -17.484 -0.055 -19.906 1 97.25 89 ARG B O 1
ATOM 4191 N N . ASN B 1 90 ? -15.633 0.31 -21.078 1 97.81 90 ASN B N 1
ATOM 4192 C CA . ASN B 1 90 ? -15.922 -0.752 -22.031 1 97.81 90 ASN B CA 1
ATOM 4193 C C . ASN B 1 90 ? -15.32 -2.084 -21.594 1 97.81 90 ASN B C 1
ATOM 4195 O O . ASN B 1 90 ? -15.578 -3.117 -22.219 1 97.81 90 ASN B O 1
ATOM 4199 N N . ALA B 1 91 ? -14.602 -2.053 -20.562 1 98.62 91 ALA B N 1
ATOM 4200 C CA . ALA B 1 91 ? -13.812 -3.219 -20.188 1 98.62 91 ALA B CA 1
ATOM 4201 C C . ALA B 1 91 ? -14.688 -4.285 -19.531 1 98.62 91 ALA B C 1
ATOM 4203 O O . ALA B 1 91 ? -15.734 -3.973 -18.969 1 98.62 91 ALA B O 1
ATOM 4204 N N . PHE B 1 92 ? -14.305 -5.543 -19.719 1 98.81 92 PHE B N 1
ATOM 4205 C CA . PHE B 1 92 ? -14.859 -6.719 -19.062 1 98.81 92 PHE B CA 1
ATOM 4206 C C . PHE B 1 92 ? -13.82 -7.375 -18.172 1 98.81 92 PHE B C 1
ATOM 4208 O O . PHE B 1 92 ? -12.789 -7.848 -18.641 1 98.81 92 PHE B O 1
ATOM 4215 N N . VAL B 1 93 ? -14.102 -7.387 -16.828 1 98.94 93 VAL B N 1
ATOM 4216 C CA . VAL B 1 93 ? -13.156 -7.941 -15.867 1 98.94 93 VAL B CA 1
ATOM 4217 C C . VAL B 1 93 ? -13.82 -9.078 -15.086 1 98.94 93 VAL B C 1
ATOM 4219 O O . VAL B 1 93 ? -14.977 -8.969 -14.672 1 98.94 93 VAL B O 1
ATOM 4222 N N . ILE B 1 94 ? -13.125 -10.211 -14.922 1 98.94 94 ILE B N 1
ATOM 4223 C CA . ILE B 1 94 ? -13.57 -11.32 -14.086 1 98.94 94 ILE B CA 1
ATOM 4224 C C . ILE B 1 94 ? -12.797 -11.32 -12.766 1 98.94 94 ILE B C 1
ATOM 4226 O O . ILE B 1 94 ? -11.57 -11.242 -12.758 1 98.94 94 ILE B O 1
ATOM 4230 N N . VAL B 1 95 ? -13.508 -11.32 -11.664 1 98.94 95 VAL B N 1
ATOM 4231 C CA . VAL B 1 95 ? -12.898 -11.406 -10.344 1 98.94 95 VAL B CA 1
ATOM 4232 C C . VAL B 1 95 ? -13.25 -12.75 -9.703 1 98.94 95 VAL B C 1
ATOM 4234 O O . VAL B 1 95 ? -14.43 -13.062 -9.523 1 98.94 95 VAL B O 1
ATOM 4237 N N . ILE B 1 96 ? -12.242 -13.562 -9.367 1 98.88 96 ILE B N 1
ATOM 4238 C CA . ILE B 1 96 ? -12.445 -14.875 -8.766 1 98.88 96 ILE B CA 1
ATOM 4239 C C . ILE B 1 96 ? -11.984 -14.844 -7.309 1 98.88 96 ILE B C 1
ATOM 4241 O O . ILE B 1 96 ? -10.805 -14.633 -7.031 1 98.88 96 ILE B O 1
ATOM 4245 N N . GLY B 1 97 ? -12.859 -15.172 -6.387 1 98.25 97 GLY B N 1
ATOM 4246 C CA . GLY B 1 97 ? -12.641 -14.969 -4.965 1 98.25 97 GLY B CA 1
ATOM 4247 C C . GLY B 1 97 ? -13.086 -13.602 -4.484 1 98.25 97 GLY B C 1
ATOM 4248 O O . GLY B 1 97 ? -12.531 -12.586 -4.906 1 98.25 97 GLY B O 1
ATOM 4249 N N . LEU B 1 98 ? -14.094 -13.609 -3.574 1 98.44 98 LEU B N 1
ATOM 4250 C CA . LEU B 1 98 ? -14.633 -12.328 -3.123 1 98.44 98 LEU B CA 1
ATOM 4251 C C . LEU B 1 98 ? -14.508 -12.195 -1.609 1 98.44 98 LEU B C 1
ATOM 4253 O O . LEU B 1 98 ? -15.461 -11.766 -0.944 1 98.44 98 LEU B O 1
ATOM 4257 N N . GLY B 1 99 ? -13.359 -12.641 -1.067 1 96.31 99 GLY B N 1
ATOM 4258 C CA . GLY B 1 99 ? -13.031 -12.344 0.316 1 96.31 99 GLY B CA 1
ATOM 4259 C C . GLY B 1 99 ? -12.562 -10.914 0.519 1 96.31 99 GLY B C 1
ATOM 4260 O O . GLY B 1 99 ? -13.102 -9.984 -0.093 1 96.31 99 GLY B O 1
ATOM 4261 N N . GLY B 1 100 ? -11.617 -10.719 1.416 1 96.62 100 GLY B N 1
ATOM 4262 C CA . GLY B 1 100 ? -11.094 -9.391 1.689 1 96.62 100 GLY B CA 1
ATOM 4263 C C . GLY B 1 100 ? -10.414 -8.758 0.49 1 96.62 100 GLY B C 1
ATOM 4264 O O . GLY B 1 100 ? -10.633 -7.578 0.202 1 96.62 100 GLY B O 1
ATOM 4265 N N . VAL B 1 101 ? -9.648 -9.531 -0.245 1 98.06 101 VAL B N 1
ATOM 4266 C CA . VAL B 1 101 ? -8.906 -9.023 -1.392 1 98.06 101 VAL B CA 1
ATOM 4267 C C . VAL B 1 101 ? -9.859 -8.789 -2.562 1 98.06 101 VAL B C 1
ATOM 4269 O O . VAL B 1 101 ? -9.961 -7.672 -3.076 1 98.06 101 VAL B O 1
ATOM 4272 N N . GLY B 1 102 ? -10.641 -9.773 -2.916 1 98.69 102 GLY B N 1
ATOM 4273 C CA . GLY B 1 102 ? -11.469 -9.734 -4.109 1 98.69 102 GLY B CA 1
ATOM 4274 C C . GLY B 1 102 ? -12.602 -8.727 -4.012 1 98.69 102 GLY B C 1
ATOM 4275 O O . GLY B 1 102 ? -12.914 -8.047 -4.988 1 98.69 102 GLY B O 1
ATOM 4276 N N . SER B 1 103 ? -13.234 -8.664 -2.854 1 98.75 103 SER B N 1
ATOM 4277 C CA . SER B 1 103 ? -14.312 -7.691 -2.693 1 98.75 103 SER B CA 1
ATOM 4278 C C . SER B 1 103 ? -13.789 -6.262 -2.777 1 98.75 103 SER B C 1
ATOM 4280 O O . SER B 1 103 ? -14.477 -5.371 -3.281 1 98.75 103 SER B O 1
ATOM 4282 N N . SER B 1 104 ? -12.555 -6.051 -2.242 1 98.62 104 SER B N 1
ATOM 4283 C CA . SER B 1 104 ? -11.945 -4.73 -2.334 1 98.62 104 SER B CA 1
ATOM 4284 C C . SER B 1 104 ? -11.594 -4.383 -3.777 1 98.62 104 SER B C 1
ATOM 4286 O O . SER B 1 104 ? -11.852 -3.266 -4.23 1 98.62 104 SER B O 1
ATOM 4288 N N . ALA B 1 105 ? -11.023 -5.32 -4.504 1 98.81 105 ALA B N 1
ATOM 4289 C CA . ALA B 1 105 ? -10.68 -5.109 -5.906 1 98.81 105 ALA B CA 1
ATOM 4290 C C . ALA B 1 105 ? -11.93 -4.824 -6.738 1 98.81 105 ALA B C 1
ATOM 4292 O O . ALA B 1 105 ? -11.969 -3.846 -7.492 1 98.81 105 ALA B O 1
ATOM 4293 N N . ALA B 1 106 ? -12.93 -5.625 -6.566 1 98.94 106 ALA B N 1
ATOM 4294 C CA . ALA B 1 106 ? -14.164 -5.488 -7.336 1 98.94 106 ALA B CA 1
ATOM 4295 C C . ALA B 1 106 ? -14.844 -4.148 -7.051 1 98.94 106 ALA B C 1
ATOM 4297 O O . ALA B 1 106 ? -15.305 -3.475 -7.973 1 98.94 106 ALA B O 1
ATOM 4298 N N . THR B 1 107 ? -14.914 -3.811 -5.777 1 98.75 107 THR B N 1
ATOM 4299 C CA . THR B 1 107 ? -15.523 -2.545 -5.398 1 98.75 107 THR B CA 1
ATOM 4300 C C . THR B 1 107 ? -14.812 -1.374 -6.066 1 98.75 107 THR B C 1
ATOM 4302 O O . THR B 1 107 ? -15.461 -0.462 -6.59 1 98.75 107 THR B O 1
ATOM 4305 N N . SER B 1 108 ? -13.547 -1.427 -6.02 1 98.44 108 SER B N 1
ATOM 4306 C CA . SER B 1 108 ? -12.75 -0.352 -6.598 1 98.44 108 SER B CA 1
ATOM 4307 C C . SER B 1 108 ? -12.93 -0.283 -8.109 1 98.44 108 SER B C 1
ATOM 4309 O O . SER B 1 108 ? -12.992 0.806 -8.688 1 98.44 108 SER B O 1
ATOM 4311 N N . LEU B 1 109 ? -12.977 -1.411 -8.773 1 98.69 109 LEU B N 1
ATOM 4312 C CA . LEU B 1 109 ? -13.195 -1.453 -10.211 1 98.69 109 LEU B CA 1
ATOM 4313 C C . LEU B 1 109 ? -14.547 -0.843 -10.57 1 98.69 109 LEU B C 1
ATOM 4315 O O . LEU B 1 109 ? -14.641 -0.032 -11.492 1 98.69 109 LEU B O 1
ATOM 4319 N N . VAL B 1 110 ? -15.531 -1.169 -9.805 1 98.5 110 VAL B N 1
ATOM 4320 C CA . VAL B 1 110 ? -16.891 -0.669 -10.039 1 98.5 110 VAL B CA 1
ATOM 4321 C C . VAL B 1 110 ? -16.906 0.847 -9.859 1 98.5 110 VAL B C 1
ATOM 4323 O O . VAL B 1 110 ? -17.453 1.566 -10.703 1 98.5 110 VAL B O 1
ATOM 4326 N N . ARG B 1 111 ? -16.328 1.303 -8.812 1 97.94 111 ARG B N 1
ATOM 4327 C CA . ARG B 1 111 ? -16.312 2.732 -8.516 1 97.94 111 ARG B CA 1
ATOM 4328 C C . ARG B 1 111 ? -15.5 3.492 -9.562 1 97.94 111 ARG B C 1
ATOM 4330 O O . ARG B 1 111 ? -15.711 4.688 -9.766 1 97.94 111 ARG B O 1
ATOM 4337 N N . SER B 1 112 ? -14.633 2.76 -10.25 1 97.19 112 SER B N 1
ATOM 4338 C CA . SER B 1 112 ? -13.766 3.393 -11.234 1 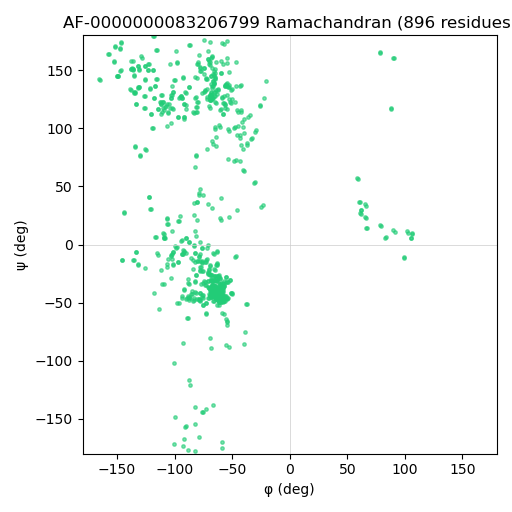97.19 112 SER B CA 1
ATOM 4339 C C . SER B 1 112 ? -14.406 3.375 -12.625 1 97.19 112 SER B C 1
ATOM 4341 O O . SER B 1 112 ? -13.844 3.91 -13.578 1 97.19 112 SER B O 1
ATOM 4343 N N . GLY B 1 113 ? -15.578 2.676 -12.789 1 96.81 113 GLY B N 1
ATOM 4344 C CA . GLY B 1 113 ? -16.359 2.809 -14.008 1 96.81 113 GLY B CA 1
ATOM 4345 C C . GLY B 1 113 ? -16.25 1.596 -14.914 1 96.81 113 GLY B C 1
ATOM 4346 O O . GLY B 1 113 ? -16.703 1.63 -16.062 1 96.81 113 GLY B O 1
ATOM 4347 N N . VAL B 1 114 ? -15.656 0.532 -14.43 1 98 114 VAL B N 1
ATOM 4348 C CA . VAL B 1 114 ? -15.648 -0.681 -15.242 1 98 114 VAL B CA 1
ATOM 4349 C C . VAL B 1 114 ? -17.078 -1.033 -15.664 1 98 114 VAL B C 1
ATOM 4351 O O . VAL B 1 114 ? -18 -0.977 -14.852 1 98 114 VAL B O 1
ATOM 4354 N N . GLY B 1 115 ? -17.266 -1.39 -16.922 1 96.81 115 GLY B N 1
ATOM 4355 C CA . GLY B 1 115 ? -18.609 -1.521 -17.469 1 96.81 115 GLY B CA 1
ATOM 4356 C C . GLY B 1 115 ? -19.203 -2.902 -17.266 1 96.81 115 GLY B C 1
ATOM 4357 O O . GLY B 1 115 ? -20.422 -3.055 -17.188 1 96.81 115 GLY B O 1
ATOM 4358 N N . ARG B 1 116 ? -18.375 -3.891 -17.297 1 98.56 116 ARG B N 1
ATOM 4359 C CA . ARG B 1 116 ? -18.828 -5.27 -17.156 1 98.56 116 ARG B CA 1
ATOM 4360 C C . ARG B 1 116 ? -17.938 -6.051 -16.203 1 98.56 116 ARG B C 1
ATOM 4362 O O . ARG B 1 116 ? -16.703 -6.004 -16.312 1 98.56 116 ARG B O 1
ATOM 4369 N N . ILE B 1 117 ? -18.609 -6.746 -15.242 1 98.81 117 ILE B N 1
ATOM 4370 C CA . ILE B 1 117 ? -17.844 -7.531 -14.289 1 98.81 117 ILE B CA 1
ATOM 4371 C C . ILE B 1 117 ? -18.516 -8.883 -14.062 1 98.81 117 ILE B C 1
ATOM 4373 O O . ILE B 1 117 ? -19.734 -8.977 -14.016 1 98.81 117 ILE B O 1
ATOM 4377 N N . ARG B 1 118 ? -17.766 -9.945 -14.102 1 98.94 118 ARG B N 1
ATOM 4378 C CA . ARG B 1 118 ? -18.172 -11.273 -13.656 1 98.94 118 ARG B CA 1
ATOM 4379 C C . ARG B 1 118 ? -17.531 -11.633 -12.32 1 98.94 118 ARG B C 1
ATOM 4381 O O . ARG B 1 118 ? -16.297 -11.578 -12.188 1 98.94 118 ARG B O 1
ATOM 4388 N N . LEU B 1 119 ? -18.391 -11.898 -11.359 1 98.88 119 LEU B N 1
ATOM 4389 C CA . LEU B 1 119 ? -17.938 -12.305 -10.039 1 98.88 119 LEU B CA 1
ATOM 4390 C C . LEU B 1 119 ? -18.109 -13.805 -9.836 1 98.88 119 LEU B C 1
ATOM 4392 O O . LEU B 1 119 ? -19.172 -14.352 -10.109 1 98.88 119 LEU B O 1
ATOM 4396 N N . ILE B 1 120 ? -17.016 -14.484 -9.398 1 98.88 120 ILE B N 1
ATOM 4397 C CA . ILE B 1 120 ? -17.062 -15.922 -9.164 1 98.88 120 ILE B CA 1
ATOM 4398 C C . ILE B 1 120 ? -16.594 -16.234 -7.742 1 98.88 120 ILE B C 1
ATOM 4400 O O . ILE B 1 120 ? -15.445 -15.922 -7.383 1 98.88 120 ILE B O 1
ATOM 4404 N N . ASP B 1 121 ? -17.359 -16.766 -6.938 1 98.44 121 ASP B N 1
ATOM 4405 C CA . ASP B 1 121 ? -17.094 -17.188 -5.566 1 98.44 121 ASP B CA 1
ATOM 4406 C C . ASP B 1 121 ? -18.203 -18.109 -5.059 1 98.44 121 ASP B C 1
ATOM 4408 O O . ASP B 1 121 ? -19.375 -17.891 -5.32 1 98.44 121 ASP B O 1
ATOM 4412 N N . PHE B 1 122 ? -17.844 -19.109 -4.293 1 97.31 122 PHE B N 1
ATOM 4413 C CA . PHE B 1 122 ? -18.812 -20.094 -3.834 1 97.31 122 PHE B CA 1
ATOM 4414 C C . PHE B 1 122 ? -19.203 -19.828 -2.381 1 97.31 122 PHE B C 1
ATOM 4416 O O . PHE B 1 122 ? -20.156 -20.422 -1.871 1 97.31 122 PHE B O 1
ATOM 4423 N N . ASP B 1 123 ? -18.484 -18.969 -1.661 1 96 123 ASP B N 1
ATOM 4424 C CA . ASP B 1 123 ? -18.672 -18.766 -0.227 1 96 123 ASP B CA 1
ATOM 4425 C C . ASP B 1 123 ? -19.859 -17.859 0.051 1 96 123 ASP B C 1
ATOM 4427 O O . ASP B 1 123 ? -20.234 -17.047 -0.791 1 96 123 ASP B O 1
ATOM 4431 N N . GLN B 1 124 ? -20.359 -18.047 1.217 1 97.88 124 GLN B N 1
ATOM 4432 C CA . GLN B 1 124 ? -21.344 -17.141 1.777 1 97.88 124 GLN B CA 1
ATOM 4433 C C . GLN B 1 124 ? -20.688 -16.141 2.725 1 97.88 124 GLN B C 1
ATOM 4435 O O . GLN B 1 124 ? -19.594 -16.391 3.24 1 97.88 124 GLN B O 1
ATOM 4440 N N . VAL B 1 125 ? -21.359 -15.016 2.887 1 97.69 125 VAL B N 1
ATOM 4441 C CA . VAL B 1 125 ? -20.922 -14.07 3.908 1 97.69 125 VAL B CA 1
ATOM 4442 C C . VAL B 1 125 ? -21.125 -14.68 5.297 1 97.69 125 VAL B C 1
ATOM 4444 O O . VAL B 1 125 ? -22.203 -15.203 5.602 1 97.69 125 VAL B O 1
ATOM 4447 N N . THR B 1 126 ? -20.078 -14.703 6.055 1 95.56 126 THR B N 1
ATOM 4448 C CA . THR B 1 126 ? -20.125 -15.133 7.449 1 95.56 126 THR B CA 1
ATOM 4449 C C . THR B 1 126 ? -19.766 -13.984 8.383 1 95.56 126 THR B C 1
ATOM 4451 O O . THR B 1 126 ? -19.312 -12.93 7.938 1 95.56 126 THR B O 1
ATOM 4454 N N . LEU B 1 127 ? -20.031 -14.188 9.648 1 94 127 LEU B N 1
ATOM 4455 C CA . LEU B 1 127 ? -19.641 -13.172 10.617 1 94 127 LEU B CA 1
ATOM 4456 C C . LEU B 1 127 ? -18.141 -12.906 10.562 1 94 127 LEU B C 1
ATOM 4458 O O . LEU B 1 127 ? -17.703 -11.758 10.633 1 94 127 LEU B O 1
ATOM 4462 N N . SER B 1 128 ? -17.406 -13.93 10.344 1 91.31 128 SER B N 1
ATOM 4463 C CA . SER B 1 128 ? -15.953 -13.812 10.336 1 91.31 128 SER B CA 1
ATOM 4464 C C . SER B 1 128 ? -15.469 -13.086 9.086 1 91.31 128 SER B C 1
ATOM 4466 O O . SER B 1 128 ? -14.32 -12.641 9.023 1 91.31 128 SER B O 1
ATOM 4468 N N . SER B 1 129 ? -16.391 -12.914 8.07 1 93.06 129 SER B N 1
ATOM 4469 C CA . SER B 1 129 ? -16.047 -12.18 6.855 1 93.06 129 SER B CA 1
ATOM 4470 C C . SER B 1 129 ? -16.062 -10.672 7.098 1 93.06 129 SER B C 1
ATOM 4472 O O . SER B 1 129 ? -15.43 -9.914 6.359 1 93.06 129 SER B O 1
ATOM 4474 N N . LEU B 1 130 ? -16.734 -10.258 8.148 1 96.12 130 LEU B N 1
ATOM 4475 C CA . LEU B 1 130 ? -17.094 -8.859 8.289 1 96.12 130 LEU B CA 1
ATOM 4476 C C . LEU B 1 130 ? -15.914 -8.031 8.773 1 96.12 130 LEU B C 1
ATOM 4478 O O . LEU B 1 130 ? -15.945 -6.797 8.719 1 96.12 130 LEU B O 1
ATOM 4482 N N . ASN B 1 131 ? -14.836 -8.656 9.188 1 94.38 131 ASN B N 1
ATOM 4483 C CA . ASN B 1 131 ? -13.648 -7.902 9.602 1 94.38 131 ASN B CA 1
ATOM 4484 C C . ASN B 1 131 ? -12.883 -7.363 8.398 1 94.38 131 ASN B C 1
ATOM 4486 O O . ASN B 1 131 ? -12.039 -6.48 8.539 1 94.38 131 ASN B O 1
ATOM 4490 N N . ARG B 1 132 ? -13.242 -7.926 7.215 1 95.06 132 ARG B N 1
ATOM 4491 C CA . ARG B 1 132 ? -12.352 -7.539 6.121 1 95.06 132 ARG B CA 1
ATOM 4492 C C . ARG B 1 132 ? -13.117 -7.426 4.809 1 95.06 132 ARG B C 1
ATOM 4494 O O . ARG B 1 132 ? -12.602 -6.895 3.824 1 95.06 132 ARG B O 1
ATOM 4501 N N . HIS B 1 133 ? -14.312 -7.887 4.684 1 97.81 133 HIS B N 1
ATOM 4502 C CA . HIS B 1 133 ? -15.07 -7.773 3.441 1 97.81 133 HIS B CA 1
ATOM 4503 C C . HIS B 1 133 ? -15.391 -6.316 3.125 1 97.81 133 HIS B C 1
ATOM 4505 O O . HIS B 1 133 ? -15.797 -5.559 4.008 1 97.81 133 HIS B O 1
ATOM 4511 N N . ALA B 1 134 ? -15.289 -5.938 1.93 1 97.88 134 ALA B N 1
ATOM 4512 C CA . ALA B 1 134 ? -15.32 -4.527 1.554 1 97.88 134 ALA B CA 1
ATOM 4513 C C . ALA B 1 134 ? -16.719 -3.939 1.729 1 97.88 134 ALA B C 1
ATOM 4515 O O . ALA B 1 134 ? -16.859 -2.756 2.037 1 97.88 134 ALA B O 1
ATOM 4516 N N . THR B 1 135 ? -17.781 -4.762 1.545 1 97.62 135 THR B N 1
ATOM 4517 C CA . THR B 1 135 ? -19.094 -4.137 1.425 1 97.62 135 THR B CA 1
ATOM 4518 C C . THR B 1 135 ? -20.109 -4.836 2.326 1 97.62 135 THR B C 1
ATOM 4520 O O . THR B 1 135 ? -21.172 -4.281 2.619 1 97.62 135 THR B O 1
ATOM 4523 N N . ALA B 1 136 ? -19.859 -6.02 2.797 1 98.12 136 ALA B N 1
ATOM 4524 C CA . ALA B 1 136 ? -20.859 -6.828 3.488 1 98.12 136 ALA B CA 1
ATOM 4525 C C . ALA B 1 136 ? -21.156 -6.266 4.875 1 98.12 136 ALA B C 1
ATOM 4527 O O . ALA B 1 136 ? -20.266 -5.758 5.555 1 98.12 136 ALA B O 1
ATOM 4528 N N . THR B 1 137 ? -22.375 -6.332 5.25 1 97.88 137 THR B N 1
ATOM 4529 C CA . THR B 1 137 ? -22.844 -5.98 6.586 1 97.88 137 THR B CA 1
ATOM 4530 C C . THR B 1 137 ? -23.469 -7.188 7.281 1 97.88 137 THR B C 1
ATOM 4532 O O . THR B 1 137 ? -23.516 -8.273 6.707 1 97.88 137 THR B O 1
ATOM 4535 N N . ARG B 1 138 ? -23.906 -6.988 8.492 1 96.94 138 ARG B N 1
ATOM 4536 C CA . ARG B 1 138 ? -24.516 -8.086 9.242 1 96.94 138 ARG B CA 1
ATOM 4537 C C . ARG B 1 138 ? -25.766 -8.602 8.547 1 96.94 138 ARG B C 1
ATOM 4539 O O . ARG B 1 138 ? -26.062 -9.797 8.617 1 96.94 138 ARG B O 1
ATOM 4546 N N . GLU B 1 139 ? -26.422 -7.766 7.805 1 97 139 GLU B N 1
ATOM 4547 C CA . GLU B 1 139 ? -27.625 -8.148 7.082 1 97 139 GLU B CA 1
ATOM 4548 C C . GLU B 1 139 ? -27.312 -9.117 5.945 1 97 139 GLU B C 1
ATOM 4550 O O . GLU B 1 139 ? -28.203 -9.812 5.449 1 97 139 GLU B O 1
ATOM 4555 N N . ASP B 1 140 ? -26.094 -9.172 5.555 1 98 140 ASP B N 1
ATOM 4556 C CA . ASP B 1 140 ? -25.703 -9.984 4.41 1 98 140 ASP B CA 1
ATOM 4557 C C . ASP B 1 140 ? -25.234 -11.375 4.855 1 98 140 ASP B C 1
ATOM 4559 O O . ASP B 1 140 ? -24.984 -12.25 4.023 1 98 140 ASP B O 1
ATOM 4563 N N . VAL B 1 141 ? -25.109 -11.508 6.18 1 97.38 141 VAL B N 1
ATOM 4564 C CA . VAL B 1 141 ? -24.625 -12.797 6.676 1 97.38 141 VAL B CA 1
ATOM 4565 C C . VAL B 1 141 ? -25.578 -13.906 6.223 1 97.38 141 VAL B C 1
ATOM 4567 O O . VAL B 1 141 ? -26.797 -13.805 6.383 1 97.38 141 VAL B O 1
ATOM 4570 N N . GLY B 1 142 ? -25.031 -14.938 5.578 1 97.69 142 GLY B N 1
ATOM 4571 C CA . GLY B 1 142 ? -25.828 -16.047 5.062 1 97.69 142 GLY B CA 1
ATOM 4572 C C . GLY B 1 142 ? -26.109 -15.93 3.578 1 97.69 142 GLY B C 1
ATOM 4573 O O . GLY B 1 142 ? -26.578 -16.891 2.953 1 97.69 142 GLY B O 1
ATOM 4574 N N . ILE B 1 143 ? -25.828 -14.781 3.014 1 98.31 143 ILE B N 1
ATOM 4575 C CA . ILE B 1 143 ? -26.016 -14.539 1.587 1 98.31 143 ILE B CA 1
ATOM 4576 C C . ILE B 1 143 ? -24.719 -14.836 0.843 1 98.31 143 ILE B C 1
ATOM 4578 O O . ILE B 1 143 ? -23.625 -14.578 1.357 1 98.31 143 ILE B O 1
ATOM 4582 N N . ALA B 1 144 ? -24.875 -15.398 -0.365 1 98.69 144 ALA B N 1
ATOM 4583 C CA . ALA B 1 144 ? -23.672 -15.625 -1.174 1 98.69 144 ALA B CA 1
ATOM 4584 C C . ALA B 1 144 ? -22.891 -14.328 -1.365 1 98.69 144 ALA B C 1
ATOM 4586 O O . ALA B 1 144 ? -23.469 -13.266 -1.604 1 98.69 144 ALA B O 1
ATOM 4587 N N . LYS B 1 145 ? -21.547 -14.391 -1.255 1 98.56 145 LYS B N 1
ATOM 4588 C CA . LYS B 1 145 ? -20.703 -13.203 -1.354 1 98.56 145 LYS B CA 1
ATOM 4589 C C . LYS B 1 145 ? -20.922 -12.492 -2.688 1 98.56 145 LYS B C 1
ATOM 4591 O O . LYS B 1 145 ? -21.016 -11.258 -2.734 1 98.56 145 LYS B O 1
ATOM 4596 N N . VAL B 1 146 ? -21.047 -13.273 -3.785 1 98.81 146 VAL B N 1
ATOM 4597 C CA . VAL B 1 146 ? -21.188 -12.68 -5.109 1 98.81 146 VAL B CA 1
ATOM 4598 C C . VAL B 1 146 ? -22.531 -11.945 -5.207 1 98.81 146 VAL B C 1
ATOM 4600 O O . VAL B 1 146 ? -22.625 -10.891 -5.84 1 98.81 146 VAL B O 1
ATOM 4603 N N . VAL B 1 147 ? -23.5 -12.406 -4.543 1 98.81 147 VAL B N 1
ATOM 4604 C CA . VAL B 1 147 ? -24.828 -11.797 -4.574 1 98.81 147 VAL B CA 1
ATOM 4605 C C . VAL B 1 147 ? -24.828 -10.523 -3.73 1 98.81 147 VAL B C 1
ATOM 4607 O O . VAL B 1 147 ? -25.391 -9.5 -4.133 1 98.81 147 VAL B O 1
ATOM 4610 N N . SER B 1 148 ? -24.25 -10.641 -2.582 1 98.56 148 SER B N 1
ATOM 4611 C CA . SER B 1 148 ? -24.125 -9.461 -1.726 1 98.56 148 SER B CA 1
ATOM 4612 C C . SER B 1 148 ? -23.406 -8.328 -2.449 1 98.56 148 SER B C 1
ATOM 4614 O O . SER B 1 148 ? -23.844 -7.18 -2.4 1 98.56 148 SER B O 1
ATOM 4616 N N . CYS B 1 149 ? -22.312 -8.648 -3.15 1 98.75 149 CYS B N 1
ATOM 4617 C CA . CYS B 1 149 ? -21.562 -7.656 -3.908 1 98.75 149 CYS B CA 1
ATOM 4618 C C . CYS B 1 149 ? -22.406 -7.062 -5.027 1 98.75 149 CYS B C 1
ATOM 4620 O O . CYS B 1 149 ? -22.438 -5.844 -5.211 1 98.75 149 CYS B O 1
ATOM 4622 N N . LYS B 1 150 ? -23.094 -7.938 -5.727 1 98.75 150 LYS B N 1
ATOM 4623 C CA . LYS B 1 150 ? -23.938 -7.48 -6.828 1 98.75 150 LYS B CA 1
ATOM 4624 C C . LYS B 1 150 ? -24.969 -6.477 -6.348 1 98.75 150 LYS B C 1
ATOM 4626 O O . LYS B 1 150 ? -25.172 -5.426 -6.969 1 98.75 150 LYS B O 1
ATOM 4631 N N . LYS B 1 151 ? -25.641 -6.785 -5.262 1 98.06 151 LYS B N 1
ATOM 4632 C CA . LYS B 1 151 ? -26.656 -5.902 -4.695 1 98.06 151 LYS B CA 1
ATOM 4633 C C . LYS B 1 151 ? -26.062 -4.531 -4.355 1 98.06 151 LYS B C 1
ATOM 4635 O O . LYS B 1 151 ? -26.672 -3.502 -4.652 1 98.06 151 LYS B O 1
ATOM 4640 N N . PHE B 1 152 ? -24.953 -4.535 -3.787 1 98.31 152 PHE B N 1
ATOM 4641 C CA . PHE B 1 152 ? -24.297 -3.295 -3.385 1 98.31 152 PHE B CA 1
ATOM 4642 C C . PHE B 1 152 ? -23.844 -2.508 -4.605 1 98.31 152 PHE B C 1
ATOM 4644 O O . PHE B 1 152 ? -24.016 -1.289 -4.668 1 98.31 152 PHE B O 1
ATOM 4651 N N . TYR B 1 153 ? -23.25 -3.195 -5.578 1 98.56 153 TYR B N 1
ATOM 4652 C CA . TYR B 1 153 ? -22.672 -2.541 -6.746 1 98.56 153 TYR B CA 1
ATOM 4653 C C . TYR B 1 153 ? -23.75 -1.878 -7.594 1 98.56 153 TYR B C 1
ATOM 4655 O O . TYR B 1 153 ? -23.516 -0.825 -8.188 1 98.56 153 TYR B O 1
ATOM 4663 N N . GLN B 1 154 ? -24.891 -2.412 -7.586 1 97.44 154 GLN B N 1
ATOM 4664 C CA . GLN B 1 154 ? -26 -1.834 -8.344 1 97.44 154 GLN B CA 1
ATOM 4665 C C . GLN B 1 154 ? -26.422 -0.493 -7.75 1 97.44 154 GLN B C 1
ATOM 4667 O O . GLN B 1 154 ? -26.938 0.37 -8.469 1 97.44 154 GLN B O 1
ATOM 4672 N N . LYS B 1 155 ? -26.172 -0.339 -6.492 1 97.31 155 LYS B N 1
ATOM 4673 C CA . LYS B 1 155 ? -26.5 0.924 -5.836 1 97.31 155 LYS B CA 1
ATOM 4674 C C . LYS B 1 155 ? -25.453 1.992 -6.16 1 97.31 155 LYS B C 1
ATOM 4676 O O . LYS B 1 155 ? -25.734 3.189 -6.035 1 97.31 155 LYS B O 1
ATOM 4681 N N . ILE B 1 156 ? -24.266 1.614 -6.531 1 97.19 156 ILE B N 1
ATOM 4682 C CA . ILE B 1 156 ? -23.203 2.541 -6.867 1 97.19 156 ILE B CA 1
ATOM 4683 C C . ILE B 1 156 ? -23.25 2.881 -8.352 1 97.19 156 ILE B C 1
ATOM 4685 O O . ILE B 1 156 ? -23.141 4.047 -8.734 1 97.19 156 ILE B O 1
ATOM 4689 N N . ALA B 1 157 ? -23.406 1.852 -9.125 1 97 157 ALA B N 1
ATOM 4690 C CA . ALA B 1 157 ? -23.328 1.951 -10.578 1 97 157 ALA B CA 1
ATOM 4691 C C . ALA B 1 157 ? -24.484 1.188 -11.234 1 97 157 ALA B C 1
ATOM 4693 O O . ALA B 1 157 ? -24.281 0.092 -11.766 1 97 157 ALA B O 1
ATOM 4694 N N . PRO B 1 158 ? -25.625 1.812 -11.359 1 95.31 158 PRO B N 1
ATOM 4695 C CA . PRO B 1 158 ? -26.781 1.123 -11.938 1 95.31 158 PRO B CA 1
ATOM 4696 C C . PRO B 1 158 ? -26.547 0.722 -13.391 1 95.31 158 PRO B C 1
ATOM 4698 O O . PRO B 1 158 ? -27.234 -0.165 -13.906 1 95.31 158 PRO B O 1
ATOM 4701 N N . TRP B 1 159 ? -25.594 1.263 -14.062 1 94.19 159 TRP B N 1
ATOM 4702 C CA . TRP B 1 159 ? -25.297 0.976 -15.461 1 94.19 159 TRP B CA 1
ATOM 4703 C C . TRP B 1 159 ? -24.422 -0.261 -15.594 1 94.19 159 TRP B C 1
ATOM 4705 O O . TRP B 1 159 ? -24.219 -0.777 -16.688 1 94.19 159 TRP B O 1
ATOM 4715 N N . LEU B 1 160 ? -23.844 -0.745 -14.531 1 96.94 160 LEU B N 1
ATOM 4716 C CA . LEU B 1 160 ? -22.891 -1.853 -14.531 1 96.94 160 LEU B CA 1
ATOM 4717 C C . LEU B 1 160 ? -23.562 -3.146 -14.977 1 96.94 160 LEU B C 1
ATOM 4719 O O . LEU B 1 160 ? -24.641 -3.496 -14.477 1 96.94 160 LEU B O 1
ATOM 4723 N N . LYS B 1 161 ? -23 -3.812 -15.945 1 98.12 161 LYS B N 1
ATOM 4724 C CA . LYS B 1 161 ? -23.391 -5.184 -16.266 1 98.12 161 LYS B CA 1
ATOM 4725 C C . LYS B 1 161 ? -22.656 -6.18 -15.367 1 98.12 161 LYS B C 1
ATOM 4727 O O . LYS B 1 161 ? -21.438 -6.344 -15.477 1 98.12 161 LYS B O 1
ATOM 4732 N N . ILE B 1 162 ? -23.406 -6.879 -14.5 1 98.56 162 ILE B N 1
ATOM 4733 C CA . ILE B 1 162 ? -22.766 -7.723 -13.492 1 98.56 162 ILE B CA 1
ATOM 4734 C C . ILE B 1 162 ? -23.328 -9.141 -13.586 1 98.56 162 ILE B C 1
ATOM 4736 O O . ILE B 1 162 ? -24.547 -9.336 -13.641 1 98.56 162 ILE B O 1
ATOM 4740 N N . GLU B 1 163 ? -22.453 -10.109 -13.695 1 98.62 163 GLU B N 1
ATOM 4741 C CA . GLU B 1 163 ? -22.766 -11.531 -13.555 1 98.62 163 GLU B CA 1
ATOM 4742 C C . GLU B 1 163 ? -22.219 -12.094 -12.25 1 98.62 163 GLU B C 1
ATOM 4744 O O . GLU B 1 163 ? -21.016 -12.047 -12 1 98.62 163 GLU B O 1
ATOM 4749 N N . ALA B 1 164 ? -23.094 -12.578 -11.43 1 98.69 164 ALA B N 1
ATOM 4750 C CA . ALA B 1 164 ? -22.719 -13.188 -10.156 1 98.69 164 ALA B CA 1
ATOM 4751 C C . ALA B 1 164 ? -22.859 -14.703 -10.219 1 98.69 164 ALA B C 1
ATOM 4753 O O . ALA B 1 164 ? -23.969 -15.227 -10.273 1 98.69 164 ALA B O 1
ATOM 4754 N N . LEU B 1 165 ? -21.734 -15.43 -10.148 1 98.81 165 LEU B N 1
ATOM 4755 C CA . LEU B 1 165 ? -21.734 -16.891 -10.234 1 98.81 165 LEU B CA 1
ATOM 4756 C C . LEU B 1 165 ? -21.359 -17.5 -8.891 1 98.81 165 LEU B C 1
ATOM 4758 O O . LEU B 1 165 ? -20.219 -17.375 -8.445 1 98.81 165 LEU B O 1
ATOM 4762 N N . VAL B 1 166 ? -22.281 -18.188 -8.258 1 98.5 166 VAL B N 1
ATOM 4763 C CA . VAL B 1 166 ? -22.031 -18.891 -7.004 1 98.5 166 VAL B CA 1
ATOM 4764 C C . VAL B 1 166 ? -21.375 -20.234 -7.293 1 98.5 166 VAL B C 1
ATOM 4766 O O . VAL B 1 166 ? -22.031 -21.281 -7.168 1 98.5 166 VAL B O 1
ATOM 4769 N N . GLU B 1 167 ? -20.078 -20.172 -7.617 1 97.62 167 GLU B N 1
ATOM 4770 C CA . GLU B 1 167 ? -19.375 -21.391 -8.039 1 97.62 167 GLU B CA 1
ATOM 4771 C C . GLU B 1 167 ? -17.922 -21.359 -7.586 1 97.62 167 GLU B C 1
ATOM 4773 O O . GLU B 1 167 ? -17.328 -20.281 -7.41 1 97.62 167 GLU B O 1
ATOM 4778 N N . GLN B 1 168 ? -17.438 -22.531 -7.355 1 95.75 168 GLN B N 1
ATOM 4779 C CA . GLN B 1 168 ? -16 -22.703 -7.164 1 95.75 168 GLN B CA 1
ATOM 4780 C C . GLN B 1 168 ? -15.289 -22.906 -8.5 1 95.75 168 GLN B C 1
ATOM 4782 O O . GLN B 1 168 ? -15.781 -23.625 -9.367 1 95.75 168 GLN B O 1
ATOM 4787 N N . PHE B 1 169 ? -14.156 -22.219 -8.695 1 96.81 169 PHE B N 1
ATOM 4788 C CA . PHE B 1 169 ? -13.383 -22.406 -9.914 1 96.81 169 PHE B CA 1
ATOM 4789 C C . PHE B 1 169 ? -12.766 -23.812 -9.945 1 96.81 169 PHE B C 1
ATOM 4791 O O . PHE B 1 169 ? -12.156 -24.234 -8.969 1 96.81 169 PHE B O 1
ATOM 4798 N N . THR B 1 170 ? -12.93 -24.484 -11 1 95.38 170 THR B N 1
ATOM 4799 C CA . THR B 1 170 ? -12.234 -25.734 -11.328 1 95.38 170 THR B CA 1
ATOM 4800 C C . THR B 1 170 ? -11.672 -25.688 -12.75 1 95.38 170 THR B C 1
ATOM 4802 O O . THR B 1 170 ? -12.195 -24.953 -13.602 1 95.38 170 THR B O 1
ATOM 4805 N N . LEU B 1 171 ? -10.656 -26.438 -12.914 1 95.25 171 LEU B N 1
ATOM 4806 C CA . LEU B 1 171 ? -10.023 -26.453 -14.227 1 95.25 171 LEU B CA 1
ATOM 4807 C C . LEU B 1 171 ? -11 -26.891 -15.305 1 95.25 171 LEU B C 1
ATOM 4809 O O . LEU B 1 171 ? -10.992 -26.375 -16.422 1 95.25 171 LEU B O 1
ATOM 4813 N N . SER B 1 172 ? -11.797 -27.891 -14.969 1 96.38 172 SER B N 1
ATOM 4814 C CA . SER B 1 172 ? -12.758 -28.422 -15.93 1 96.38 172 SER B CA 1
ATOM 4815 C C . SER B 1 172 ? -13.773 -27.359 -16.328 1 96.38 172 SER B C 1
ATOM 4817 O O . SER B 1 172 ? -14.289 -27.375 -17.453 1 96.38 172 SER B O 1
ATOM 4819 N N . ASP B 1 173 ? -14.078 -26.359 -15.508 1 97.5 173 ASP B N 1
ATOM 4820 C CA . ASP B 1 173 ? -15.086 -25.344 -15.773 1 97.5 173 ASP B CA 1
ATOM 4821 C C . ASP B 1 173 ? -14.453 -24.062 -16.312 1 97.5 173 ASP B C 1
ATOM 4823 O O . ASP B 1 173 ? -15.156 -23.109 -16.656 1 97.5 173 ASP B O 1
ATOM 4827 N N . ALA B 1 174 ? -13.18 -24 -16.422 1 97.94 174 ALA B N 1
ATOM 4828 C CA . ALA B 1 174 ? -12.438 -22.797 -16.766 1 97.94 174 ALA B CA 1
ATOM 4829 C C . ALA B 1 174 ? -12.922 -22.219 -18.094 1 97.94 174 ALA B C 1
ATOM 4831 O O . ALA B 1 174 ? -13.18 -21.031 -18.203 1 97.94 174 ALA B O 1
ATOM 4832 N N . PRO B 1 175 ? -13.125 -23.078 -19.188 1 97.81 175 PRO B N 1
ATOM 4833 C CA . PRO B 1 175 ? -13.57 -22.516 -20.469 1 97.81 175 PRO B CA 1
ATOM 4834 C C . PRO B 1 175 ? -14.906 -21.766 -20.344 1 97.81 175 PRO B C 1
ATOM 4836 O O . PRO B 1 175 ? -15.094 -20.719 -20.953 1 97.81 175 PRO B O 1
ATOM 4839 N N . ARG B 1 176 ? -15.773 -22.266 -19.531 1 98.19 176 ARG B N 1
ATOM 4840 C CA . ARG B 1 176 ? -17.078 -21.641 -19.344 1 98.19 176 ARG B CA 1
ATOM 4841 C C . ARG B 1 176 ? -16.984 -20.422 -18.453 1 98.19 176 ARG B C 1
ATOM 4843 O O . ARG B 1 176 ? -17.531 -19.359 -18.781 1 98.19 176 ARG B O 1
ATOM 4850 N N . LEU B 1 177 ? -16.328 -20.547 -17.328 1 98.44 177 LEU B N 1
ATOM 4851 C CA . LEU B 1 177 ? -16.25 -19.5 -16.328 1 98.44 177 LEU B CA 1
ATOM 4852 C C . LEU B 1 177 ? -15.492 -18.297 -16.844 1 98.44 177 LEU B C 1
ATOM 4854 O O . LEU B 1 177 ? -15.766 -17.156 -16.438 1 98.44 177 LEU B O 1
ATOM 4858 N N . LEU B 1 178 ? -14.523 -18.547 -17.734 1 98.56 178 LEU B N 1
ATOM 4859 C CA . LEU B 1 178 ? -13.664 -17.453 -18.203 1 98.56 178 LEU B CA 1
ATOM 4860 C C . LEU B 1 178 ? -14.023 -17.062 -19.641 1 98.56 178 LEU B C 1
ATOM 4862 O O . LEU B 1 178 ? -13.258 -16.359 -20.297 1 98.56 178 LEU B O 1
ATOM 4866 N N . GLU B 1 179 ? -15.18 -17.438 -20.125 1 97.5 179 GLU B N 1
ATOM 4867 C CA . GLU B 1 179 ? -15.625 -17.125 -21.484 1 97.5 179 GLU B CA 1
ATOM 4868 C C . GLU B 1 179 ? -15.961 -15.648 -21.625 1 97.5 179 GLU B C 1
ATOM 4870 O O . GLU B 1 179 ? -16.203 -14.953 -20.641 1 97.5 179 GLU B O 1
ATOM 4875 N N . GLY B 1 180 ? -15.977 -15.094 -22.875 1 97.06 180 GLY B N 1
ATOM 4876 C CA . GLY B 1 180 ? -16.422 -13.742 -23.141 1 97.06 180 GLY B CA 1
ATOM 4877 C C . GLY B 1 180 ? -15.281 -12.781 -23.422 1 97.06 180 GLY B C 1
ATOM 4878 O O . GLY B 1 180 ? -15.477 -11.562 -23.438 1 97.06 180 GLY B O 1
ATOM 4879 N N . LYS B 1 181 ? -14.094 -13.273 -23.5 1 96.56 181 LYS B N 1
ATOM 4880 C CA . LYS B 1 181 ? -12.906 -12.484 -23.844 1 96.56 181 LYS B CA 1
ATOM 4881 C C . LYS B 1 181 ? -12.695 -11.359 -22.844 1 96.56 181 LYS B C 1
ATOM 4883 O O . LYS B 1 181 ? -12.641 -10.188 -23.219 1 96.56 181 LYS B O 1
ATOM 4888 N N . PRO B 1 182 ? -12.602 -11.727 -21.594 1 98.69 182 PRO B N 1
ATOM 4889 C CA . PRO B 1 182 ? -12.328 -10.688 -20.609 1 98.69 182 PRO B CA 1
ATOM 4890 C C . PRO B 1 182 ? -11.016 -9.953 -20.859 1 98.69 182 PRO B C 1
ATOM 4892 O O . PRO B 1 182 ? -10.062 -10.547 -21.391 1 98.69 182 PRO B O 1
ATOM 4895 N N . ASP B 1 183 ? -10.961 -8.648 -20.5 1 98.69 183 ASP B N 1
ATOM 4896 C CA . ASP B 1 183 ? -9.734 -7.871 -20.609 1 98.69 183 ASP B CA 1
ATOM 4897 C C . ASP B 1 183 ? -8.742 -8.25 -19.516 1 98.69 183 ASP B C 1
ATOM 4899 O O . ASP B 1 183 ? -7.531 -8.18 -19.703 1 98.69 183 ASP B O 1
ATOM 4903 N N . TRP B 1 184 ? -9.273 -8.641 -18.359 1 98.75 184 TRP B N 1
ATOM 4904 C CA . TRP B 1 184 ? -8.445 -9.078 -17.234 1 98.75 184 TRP B CA 1
ATOM 4905 C C . TRP B 1 184 ? -9.188 -10.117 -16.391 1 98.75 184 TRP B C 1
ATOM 4907 O O . TRP B 1 184 ? -10.406 -10.047 -16.25 1 98.75 184 TRP B O 1
ATOM 4917 N N . VAL B 1 185 ? -8.438 -11.031 -15.898 1 98.94 185 VAL B N 1
ATOM 4918 C CA . VAL B 1 185 ? -8.867 -11.953 -14.852 1 98.94 185 VAL B CA 1
ATOM 4919 C C . VAL B 1 185 ? -8.109 -11.656 -13.555 1 98.94 185 VAL B C 1
ATOM 4921 O O . VAL B 1 185 ? -6.875 -11.641 -13.547 1 98.94 185 VAL B O 1
ATOM 4924 N N . LEU B 1 186 ? -8.836 -11.375 -12.469 1 98.94 186 LEU B N 1
ATOM 4925 C CA . LEU B 1 186 ? -8.219 -11.141 -11.172 1 98.94 186 LEU B CA 1
ATOM 4926 C C . LEU B 1 186 ? -8.352 -12.367 -10.273 1 98.94 186 LEU B C 1
ATOM 4928 O O . LEU B 1 186 ? -9.461 -12.797 -9.953 1 98.94 186 LEU B O 1
ATOM 4932 N N . ASP B 1 187 ? -7.176 -12.906 -9.938 1 98.75 187 ASP B N 1
ATOM 4933 C CA . ASP B 1 187 ? -7.102 -14.078 -9.07 1 98.75 187 ASP B CA 1
ATOM 4934 C C . ASP B 1 187 ? -6.973 -13.672 -7.602 1 98.75 187 ASP B C 1
ATOM 4936 O O . ASP B 1 187 ? -5.922 -13.188 -7.18 1 98.75 187 ASP B O 1
ATOM 4940 N N . CYS B 1 188 ? -8.023 -13.906 -6.875 1 98.12 188 CYS B N 1
ATOM 4941 C CA . CYS B 1 188 ? -8.031 -13.633 -5.441 1 98.12 188 CYS B CA 1
ATOM 4942 C C . CYS B 1 188 ? -8.32 -14.906 -4.652 1 98.12 188 CYS B C 1
ATOM 4944 O O . CYS B 1 188 ? -8.953 -14.852 -3.596 1 98.12 188 CYS B O 1
ATOM 4946 N N . ILE B 1 189 ? -7.918 -16.016 -5.195 1 94.81 189 ILE B N 1
ATOM 4947 C CA . ILE B 1 189 ? -8.117 -17.328 -4.594 1 94.81 189 ILE B CA 1
ATOM 4948 C C . ILE B 1 189 ? -7.055 -17.578 -3.531 1 94.81 189 ILE B C 1
ATOM 4950 O O . ILE B 1 189 ? -5.883 -17.25 -3.727 1 94.81 189 ILE B O 1
ATOM 4954 N N . ASP B 1 190 ? -7.395 -18.234 -2.451 1 86 190 ASP B N 1
ATOM 4955 C CA . ASP B 1 190 ? -6.441 -18.469 -1.371 1 86 190 ASP B CA 1
ATOM 4956 C C . ASP B 1 190 ? -5.895 -19.891 -1.421 1 86 190 ASP B C 1
ATOM 4958 O O . ASP B 1 190 ? -4.84 -20.172 -0.85 1 86 190 ASP B O 1
ATOM 4962 N N . ASN B 1 191 ? -6.555 -20.781 -2.139 1 87.5 191 ASN B N 1
ATOM 4963 C CA . ASN B 1 191 ? -6.07 -22.141 -2.289 1 87.5 191 ASN B CA 1
ATOM 4964 C C . ASN B 1 191 ? -5 -22.25 -3.371 1 87.5 191 ASN B C 1
ATOM 4966 O O . ASN B 1 191 ? -5.254 -21.906 -4.531 1 87.5 191 ASN B O 1
ATOM 4970 N N . ILE B 1 192 ? -3.854 -22.797 -3.023 1 87.94 192 ILE B N 1
ATOM 4971 C CA . ILE B 1 192 ? -2.678 -22.781 -3.887 1 87.94 192 ILE B CA 1
ATOM 4972 C C . ILE B 1 192 ? -2.945 -23.594 -5.148 1 87.94 192 ILE B C 1
ATOM 4974 O O . ILE B 1 192 ? -2.627 -23.156 -6.258 1 87.94 192 ILE B O 1
ATOM 4978 N N . THR B 1 193 ? -3.527 -24.781 -4.98 1 90.25 193 THR B N 1
ATOM 4979 C CA . THR B 1 193 ? -3.764 -25.672 -6.117 1 90.25 193 THR B CA 1
ATOM 4980 C C . THR B 1 193 ? -4.699 -25 -7.129 1 90.25 193 THR B C 1
ATOM 4982 O O . THR B 1 193 ? -4.41 -24.984 -8.328 1 90.25 193 THR B O 1
ATOM 4985 N N . THR B 1 194 ? -5.789 -24.5 -6.59 1 94.38 194 THR B N 1
ATOM 4986 C CA . THR B 1 194 ? -6.758 -23.828 -7.461 1 94.38 194 THR B CA 1
ATOM 4987 C C . THR B 1 194 ? -6.141 -22.594 -8.117 1 94.38 194 THR B C 1
ATOM 4989 O O . THR B 1 194 ? -6.402 -22.312 -9.289 1 94.38 194 THR B O 1
ATOM 4992 N N . LYS B 1 195 ? -5.402 -21.859 -7.367 1 95.5 195 LYS B N 1
ATOM 4993 C CA . LYS B 1 195 ? -4.691 -20.703 -7.875 1 95.5 195 LYS B CA 1
ATOM 4994 C C . LYS B 1 195 ? -3.779 -21.062 -9.039 1 95.5 195 LYS B C 1
ATOM 4996 O O . LYS B 1 195 ? -3.818 -20.438 -10.094 1 95.5 195 LYS B O 1
ATOM 5001 N N . VAL B 1 196 ? -2.984 -22.094 -8.875 1 94.81 196 VAL B N 1
ATOM 5002 C CA . VAL B 1 196 ? -2.031 -22.516 -9.891 1 94.81 196 VAL B CA 1
ATOM 5003 C C . VAL B 1 196 ? -2.783 -23 -11.133 1 94.81 196 VAL B C 1
ATOM 5005 O O . VAL B 1 196 ? -2.373 -22.719 -12.258 1 94.81 196 VAL B O 1
ATOM 5008 N N . ASP B 1 197 ? -3.863 -23.719 -10.914 1 97.25 197 ASP B N 1
ATOM 5009 C CA . ASP B 1 197 ? -4.691 -24.172 -12.031 1 97.25 197 ASP B CA 1
ATOM 5010 C C . ASP B 1 197 ? -5.211 -23 -12.844 1 97.25 197 ASP B C 1
ATOM 5012 O O . ASP B 1 197 ? -5.152 -23.016 -14.07 1 97.25 197 ASP B O 1
ATOM 5016 N N . LEU B 1 198 ? -5.719 -22 -12.211 1 98.38 198 LEU B N 1
ATOM 5017 C CA . LEU B 1 198 ? -6.25 -20.812 -12.867 1 98.38 198 LEU B CA 1
ATOM 5018 C C . LEU B 1 198 ? -5.16 -20.094 -13.656 1 98.38 198 LEU B C 1
ATOM 5020 O O . LEU B 1 198 ? -5.355 -19.75 -14.828 1 98.38 198 LEU B O 1
ATOM 5024 N N . LEU B 1 199 ? -4.059 -19.828 -12.977 1 98.31 199 LEU B N 1
ATOM 5025 C CA . LEU B 1 199 ? -2.961 -19.109 -13.617 1 98.31 199 LEU B CA 1
ATOM 5026 C C . LEU B 1 199 ? -2.441 -19.859 -14.828 1 98.31 199 LEU B C 1
ATOM 5028 O O . LEU B 1 199 ? -2.156 -19.266 -15.867 1 98.31 199 LEU B O 1
ATOM 5032 N N . THR B 1 200 ? -2.34 -21.172 -14.672 1 97.62 200 THR B N 1
ATOM 5033 C CA . THR B 1 200 ? -1.888 -22.016 -15.773 1 97.62 200 THR B CA 1
ATOM 5034 C C . THR B 1 200 ? -2.852 -21.938 -16.953 1 97.62 200 THR B C 1
ATOM 5036 O O . THR B 1 200 ? -2.428 -21.734 -18.094 1 97.62 200 THR B O 1
ATOM 5039 N N . TYR B 1 201 ? -4.055 -22.047 -16.656 1 98.38 201 TYR B N 1
ATOM 5040 C CA . TYR B 1 201 ? -5.059 -21.969 -17.719 1 98.38 201 TYR B CA 1
ATOM 5041 C C . TYR B 1 201 ? -4.996 -20.641 -18.438 1 98.38 201 TYR B C 1
ATOM 5043 O O . TYR B 1 201 ? -5.031 -20.594 -19.672 1 98.38 201 TYR B O 1
ATOM 5051 N N . CYS B 1 202 ? -4.984 -19.547 -17.672 1 98.56 202 CYS B N 1
ATOM 5052 C CA . CYS B 1 202 ? -4.965 -18.203 -18.266 1 98.56 202 CYS B CA 1
ATOM 5053 C C . CYS B 1 202 ? -3.754 -18.031 -19.172 1 98.56 202 CYS B C 1
ATOM 5055 O O . CYS B 1 202 ? -3.883 -17.531 -20.297 1 98.56 202 CYS B O 1
ATOM 5057 N N . LYS B 1 203 ? -2.605 -18.438 -18.734 1 97.31 203 LYS B N 1
ATOM 5058 C CA . LYS B 1 203 ? -1.38 -18.281 -19.5 1 97.31 203 LYS B CA 1
ATOM 5059 C C . LYS B 1 203 ? -1.427 -19.125 -20.781 1 97.31 203 LYS B C 1
ATOM 5061 O O . LYS B 1 203 ? -1.039 -18.656 -21.859 1 97.31 203 LYS B O 1
ATOM 5066 N N . LYS B 1 204 ? -1.912 -20.297 -20.672 1 96.44 204 LYS B N 1
ATOM 5067 C CA . LYS B 1 204 ? -1.969 -21.203 -21.812 1 96.44 204 LYS B CA 1
ATOM 5068 C C . LYS B 1 204 ? -3.01 -20.75 -22.828 1 96.44 204 LYS B C 1
ATOM 5070 O O . LYS B 1 204 ? -2.93 -21.109 -24.016 1 96.44 204 LYS B O 1
ATOM 5075 N N . ASN B 1 205 ? -3.982 -20.016 -22.438 1 97.44 205 ASN B N 1
ATOM 5076 C CA . ASN B 1 205 ? -5.047 -19.562 -23.328 1 97.44 205 ASN B CA 1
ATOM 5077 C C . ASN B 1 205 ? -4.945 -18.078 -23.609 1 97.44 205 ASN B C 1
ATOM 5079 O O . ASN B 1 205 ? -5.918 -17.453 -24.047 1 97.44 205 ASN B O 1
ATOM 5083 N N . ASP B 1 206 ? -3.875 -17.422 -23.219 1 96.31 206 ASP B N 1
ATOM 5084 C CA . ASP B 1 206 ? -3.525 -16.047 -23.531 1 96.31 206 ASP B CA 1
ATOM 5085 C C . ASP B 1 206 ? -4.523 -15.07 -22.891 1 96.31 206 ASP B C 1
ATOM 5087 O O . ASP B 1 206 ? -4.977 -14.125 -23.547 1 96.31 206 ASP B O 1
ATOM 5091 N N . LEU B 1 207 ? -5.023 -15.414 -21.766 1 98.25 207 LEU B N 1
ATOM 5092 C CA . LEU B 1 207 ? -5.836 -14.508 -20.953 1 98.25 207 LEU B CA 1
ATOM 5093 C C . LEU B 1 207 ? -4.969 -13.711 -19.984 1 98.25 207 LEU B C 1
ATOM 5095 O O . LEU B 1 207 ? -4.109 -14.273 -19.312 1 98.25 207 LEU B O 1
ATOM 5099 N N . LYS B 1 208 ? -5.109 -12.391 -19.922 1 98.06 208 LYS B N 1
ATOM 5100 C CA . LYS B 1 208 ? -4.398 -11.578 -18.953 1 98.06 208 LYS B CA 1
ATOM 5101 C C . LYS B 1 208 ? -4.906 -11.844 -17.531 1 98.06 208 LYS B C 1
ATOM 5103 O O . LYS B 1 208 ? -6.109 -11.75 -17.281 1 98.06 208 LYS B O 1
ATOM 5108 N N . VAL B 1 209 ? -3.971 -12.203 -16.703 1 98.62 209 VAL B N 1
ATOM 5109 C CA . VAL B 1 209 ? -4.348 -12.539 -15.336 1 98.62 209 VAL B CA 1
ATOM 5110 C C . VAL B 1 209 ? -3.451 -11.797 -14.352 1 98.62 209 VAL B C 1
ATOM 5112 O O . VAL B 1 209 ? -2.254 -11.625 -14.594 1 98.62 209 VAL B O 1
ATOM 5115 N N . PHE B 1 210 ? -4.035 -11.219 -13.297 1 98.44 210 PHE B N 1
ATOM 5116 C CA . PHE B 1 210 ? -3.363 -10.594 -12.164 1 98.44 210 PHE B CA 1
ATOM 5117 C C . PHE B 1 210 ? -3.703 -11.328 -10.867 1 98.44 210 PHE B C 1
ATOM 5119 O O . PHE B 1 210 ? -4.879 -11.516 -10.547 1 98.44 210 PHE B O 1
ATOM 5126 N N . SER B 1 211 ? -2.668 -11.727 -10.156 1 98.31 211 SER B N 1
ATOM 5127 C CA . SER B 1 211 ? -2.908 -12.594 -9 1 98.31 211 SER B CA 1
ATOM 5128 C C . SER B 1 211 ? -2.484 -11.906 -7.707 1 98.31 211 SER B C 1
ATOM 5130 O O . SER B 1 211 ? -1.448 -11.242 -7.66 1 98.31 211 SER B O 1
ATOM 5132 N N . ALA B 1 212 ? -3.348 -12.047 -6.695 1 97.56 212 ALA B N 1
ATOM 5133 C CA . ALA B 1 212 ? -2.982 -11.633 -5.344 1 97.56 212 ALA B CA 1
ATOM 5134 C C . ALA B 1 212 ? -2.404 -12.805 -4.551 1 97.56 212 ALA B C 1
ATOM 5136 O O . ALA B 1 212 ? -3.035 -13.852 -4.434 1 97.56 212 ALA B O 1
ATOM 5137 N N . LEU B 1 213 ? -1.221 -12.57 -4.012 1 92.62 213 LEU B N 1
ATOM 5138 C CA . LEU B 1 213 ? -0.632 -13.609 -3.174 1 92.62 213 LEU B CA 1
ATOM 5139 C C . LEU B 1 213 ? -1.033 -13.414 -1.715 1 92.62 213 LEU B C 1
ATOM 5141 O O . LEU B 1 213 ? -2.135 -12.945 -1.426 1 92.62 213 LEU B O 1
ATOM 5145 N N . GLY B 1 214 ? -0.344 -13.898 -0.733 1 84.94 214 GLY B N 1
ATOM 5146 C CA . GLY B 1 214 ? -0.82 -13.969 0.64 1 84.94 214 GLY B CA 1
ATOM 5147 C C . GLY B 1 214 ? -0.716 -12.656 1.381 1 84.94 214 GLY B C 1
ATOM 5148 O O . GLY B 1 214 ? 0.375 -12.094 1.521 1 84.94 214 GLY B O 1
ATOM 5149 N N . ALA B 1 215 ? -1.849 -12.172 1.895 1 86.81 215 ALA B N 1
ATOM 5150 C CA . ALA B 1 215 ? -1.886 -10.969 2.73 1 86.81 215 ALA B CA 1
ATOM 5151 C C . ALA B 1 215 ? -2.008 -11.336 4.207 1 86.81 215 ALA B C 1
ATOM 5153 O O . ALA B 1 215 ? -1.925 -10.469 5.078 1 86.81 215 ALA B O 1
ATOM 5154 N N . ALA B 1 216 ? -2.189 -12.602 4.465 1 81.75 216 ALA B N 1
ATOM 5155 C CA . ALA B 1 216 ? -2.371 -13.055 5.84 1 81.75 216 ALA B CA 1
ATOM 5156 C C . ALA B 1 216 ? -1.086 -12.891 6.645 1 81.75 216 ALA B C 1
ATOM 5158 O O . ALA B 1 216 ? 0.015 -12.977 6.098 1 81.75 216 ALA B O 1
ATOM 5159 N N . SER B 1 217 ? -1.233 -12.578 7.895 1 81.5 217 SER B N 1
ATOM 5160 C CA . SER B 1 217 ? -0.156 -12.484 8.875 1 81.5 217 SER B CA 1
ATOM 5161 C C . SER B 1 217 ? 0.803 -11.352 8.539 1 81.5 217 SER B C 1
ATOM 5163 O O . SER B 1 217 ? 2 -11.438 8.82 1 81.5 217 SER B O 1
ATOM 5165 N N . LYS B 1 218 ? 0.308 -10.453 7.832 1 86.5 218 LYS B N 1
ATOM 5166 C CA . LYS B 1 218 ? 1.077 -9.258 7.488 1 86.5 218 LYS B CA 1
ATOM 5167 C C . LYS B 1 218 ? 0.407 -8 8.031 1 86.5 218 LYS B C 1
ATOM 5169 O O . LYS B 1 218 ? -0.819 -7.941 8.141 1 86.5 218 LYS B O 1
ATOM 5174 N N . ALA B 1 219 ? 1.263 -7.035 8.312 1 88.69 219 ALA B N 1
ATOM 5175 C CA . ALA B 1 219 ? 0.695 -5.844 8.945 1 88.69 219 ALA B CA 1
ATOM 5176 C C . ALA B 1 219 ? 1.255 -4.57 8.312 1 88.69 219 ALA B C 1
ATOM 5178 O O . ALA B 1 219 ? 0.69 -3.488 8.484 1 88.69 219 ALA B O 1
ATOM 5179 N N . ASP B 1 220 ? 2.324 -4.676 7.527 1 88.31 220 ASP B N 1
ATOM 5180 C CA . ASP B 1 220 ? 3.047 -3.48 7.098 1 88.31 220 ASP B CA 1
ATOM 5181 C C . ASP B 1 220 ? 2.605 -3.047 5.703 1 88.31 220 ASP B C 1
ATOM 5183 O O . ASP B 1 220 ? 2.998 -3.656 4.707 1 88.31 220 ASP B O 1
ATOM 5187 N N . PRO B 1 221 ? 1.893 -1.935 5.605 1 91.69 221 PRO B N 1
ATOM 5188 C CA . PRO B 1 221 ? 1.418 -1.447 4.309 1 91.69 221 PRO B CA 1
ATOM 5189 C C . PRO B 1 221 ? 2.557 -1.034 3.379 1 91.69 221 PRO B C 1
ATOM 5191 O O . PRO B 1 221 ? 2.404 -1.066 2.154 1 91.69 221 PRO B O 1
ATOM 5194 N N . SER B 1 222 ? 3.658 -0.645 3.904 1 87.88 222 SER B N 1
ATOM 5195 C CA . SER B 1 222 ? 4.746 -0.076 3.115 1 87.88 222 SER B CA 1
ATOM 5196 C C . SER B 1 222 ? 5.508 -1.161 2.361 1 87.88 222 SER B C 1
ATOM 5198 O O . SER B 1 222 ? 6.371 -0.86 1.533 1 87.88 222 SER B O 1
ATOM 5200 N N . ARG B 1 223 ? 5.133 -2.4 2.566 1 87.31 223 ARG B N 1
ATOM 5201 C CA . ARG B 1 223 ? 5.902 -3.5 1.997 1 87.31 223 ARG B CA 1
ATOM 5202 C C . ARG B 1 223 ? 5.141 -4.172 0.859 1 87.31 223 ARG B C 1
ATOM 5204 O O . ARG B 1 223 ? 5.586 -5.188 0.321 1 87.31 223 ARG B O 1
ATOM 5211 N N . ILE B 1 224 ? 4.066 -3.645 0.522 1 92.06 224 ILE B N 1
ATOM 5212 C CA . ILE B 1 224 ? 3.264 -4.172 -0.577 1 92.06 224 ILE B CA 1
ATOM 5213 C C . ILE B 1 224 ? 3.93 -3.832 -1.909 1 92.06 224 ILE B C 1
ATOM 5215 O O . ILE B 1 224 ? 4.34 -2.691 -2.133 1 92.06 224 ILE B O 1
ATOM 5219 N N . GLN B 1 225 ? 4.027 -4.867 -2.807 1 87.5 225 GLN B N 1
ATOM 5220 C CA . GLN B 1 225 ? 4.695 -4.715 -4.098 1 87.5 225 GLN B CA 1
ATOM 5221 C C . GLN B 1 225 ? 3.891 -5.379 -5.211 1 87.5 225 GLN B C 1
ATOM 5223 O O . GLN B 1 225 ? 3.088 -6.277 -4.957 1 87.5 225 GLN B O 1
ATOM 5228 N N . ILE B 1 226 ? 4.074 -4.82 -6.379 1 92.19 226 ILE B N 1
ATOM 5229 C CA . ILE B 1 226 ? 3.586 -5.457 -7.598 1 92.19 226 ILE B CA 1
ATOM 5230 C C . ILE B 1 226 ? 4.77 -5.918 -8.445 1 92.19 226 ILE B C 1
ATOM 5232 O O . ILE B 1 226 ? 5.699 -5.148 -8.695 1 92.19 226 ILE B O 1
ATOM 5236 N N . ALA B 1 227 ? 4.746 -7.18 -8.852 1 85.12 227 ALA B N 1
ATOM 5237 C CA . ALA B 1 227 ? 5.844 -7.727 -9.648 1 85.12 227 ALA B CA 1
ATOM 5238 C C . ALA B 1 227 ? 5.387 -8.945 -10.445 1 85.12 227 ALA B C 1
ATOM 5240 O O . ALA B 1 227 ? 4.285 -9.453 -10.242 1 85.12 227 ALA B O 1
ATOM 5241 N N . ASP B 1 228 ? 6.246 -9.227 -11.406 1 87.88 228 ASP B N 1
ATOM 5242 C CA . ASP B 1 228 ? 6.059 -10.531 -12.023 1 87.88 228 ASP B CA 1
ATOM 5243 C C . ASP B 1 228 ? 6.309 -11.656 -11.023 1 87.88 228 ASP B C 1
ATOM 5245 O O . ASP B 1 228 ? 7.191 -11.555 -10.172 1 87.88 228 ASP B O 1
ATOM 5249 N N . ILE B 1 229 ? 5.543 -12.68 -11.156 1 89.31 229 ILE B N 1
ATOM 5250 C CA . ILE B 1 229 ? 5.652 -13.812 -10.242 1 89.31 229 ILE B CA 1
ATOM 5251 C C . ILE B 1 229 ? 7.102 -14.281 -10.172 1 89.31 229 ILE B C 1
ATOM 5253 O O . ILE B 1 229 ? 7.566 -14.727 -9.117 1 89.31 229 ILE B O 1
ATOM 5257 N N . SER B 1 230 ? 7.887 -14.156 -11.188 1 77.44 230 SER B N 1
ATOM 5258 C CA . SER B 1 230 ? 9.266 -14.609 -11.273 1 77.44 230 SER B CA 1
ATOM 5259 C C . SER B 1 230 ? 10.195 -13.734 -10.438 1 77.44 230 SER B C 1
ATOM 5261 O O . SER B 1 230 ? 11.312 -14.133 -10.117 1 77.44 230 SER B O 1
ATOM 5263 N N . MET B 1 231 ? 9.672 -12.57 -10.062 1 74.69 231 MET B N 1
ATOM 5264 C CA . MET B 1 231 ? 10.523 -11.602 -9.375 1 74.69 231 MET B CA 1
ATOM 5265 C C . MET B 1 231 ? 10.133 -11.477 -7.91 1 74.69 231 MET B C 1
ATOM 5267 O O . MET B 1 231 ? 10.648 -10.609 -7.199 1 74.69 231 MET B O 1
ATOM 5271 N N . THR B 1 232 ? 9.258 -12.273 -7.48 1 79.94 232 THR B N 1
ATOM 5272 C CA . THR B 1 232 ? 8.82 -12.234 -6.09 1 79.94 232 THR B CA 1
ATOM 5273 C C . THR B 1 232 ? 9.883 -12.844 -5.172 1 79.94 232 THR B C 1
ATOM 5275 O O . THR B 1 232 ? 10.664 -13.695 -5.598 1 79.94 232 THR B O 1
ATOM 5278 N N . PHE B 1 233 ? 9.844 -12.312 -3.891 1 68.94 233 PHE B N 1
ATOM 5279 C CA . PHE B 1 233 ? 10.773 -12.828 -2.893 1 68.94 233 PHE B CA 1
ATOM 5280 C C . PHE B 1 233 ? 10.195 -12.68 -1.488 1 68.94 233 PHE B C 1
ATOM 5282 O O . PHE B 1 233 ? 9.219 -11.961 -1.28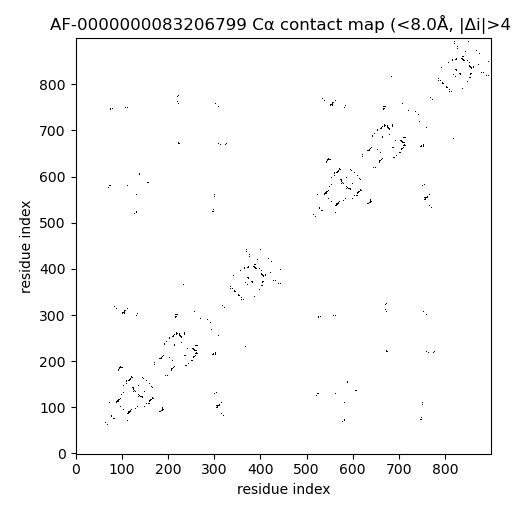5 1 68.94 233 PHE B O 1
ATOM 5289 N N . GLU B 1 234 ? 10.617 -13.445 -0.525 1 66.25 234 GLU B N 1
ATOM 5290 C CA . GLU B 1 234 ? 10.297 -13.383 0.898 1 66.25 234 GLU B CA 1
ATOM 5291 C C . GLU B 1 234 ? 8.836 -13.727 1.148 1 66.25 234 GLU B C 1
ATOM 5293 O O . GLU B 1 234 ? 8.234 -13.25 2.117 1 66.25 234 GLU B O 1
ATOM 5298 N N . ASP B 1 235 ? 8.219 -14.258 0.205 1 71.62 235 ASP B N 1
ATOM 5299 C CA . ASP B 1 235 ? 6.836 -14.695 0.341 1 71.62 235 ASP B CA 1
ATOM 5300 C C . ASP B 1 235 ? 6.707 -16.188 0.081 1 71.62 235 ASP B C 1
ATOM 5302 O O . ASP B 1 235 ? 6.863 -16.641 -1.055 1 71.62 235 ASP B O 1
ATOM 5306 N N . PRO B 1 236 ? 6.402 -16.891 1.093 1 70.06 236 PRO B N 1
ATOM 5307 C CA . PRO B 1 236 ? 6.32 -18.344 0.942 1 70.06 236 PRO B CA 1
ATOM 5308 C C . PRO B 1 236 ? 5.242 -18.781 -0.05 1 70.06 236 PRO B C 1
ATOM 5310 O O . PRO B 1 236 ? 5.426 -19.75 -0.78 1 70.06 236 PRO B O 1
ATOM 5313 N N . LEU B 1 237 ? 4.117 -18.094 -0.04 1 76.75 237 LEU B N 1
ATOM 5314 C CA . LEU B 1 237 ? 3.078 -18.422 -1.01 1 76.75 237 LEU B CA 1
ATOM 5315 C C . LEU B 1 237 ? 3.564 -18.172 -2.434 1 76.75 237 LEU B C 1
ATOM 5317 O O . LEU B 1 237 ? 3.289 -18.969 -3.334 1 76.75 237 LEU B O 1
ATOM 5321 N N . ALA B 1 238 ? 4.246 -17.125 -2.547 1 81.31 238 ALA B N 1
ATOM 5322 C CA . ALA B 1 238 ? 4.797 -16.812 -3.863 1 81.31 238 ALA B CA 1
ATOM 5323 C C . ALA B 1 238 ? 5.746 -17.922 -4.328 1 81.31 238 ALA B C 1
ATOM 5325 O O . ALA B 1 238 ? 5.727 -18.312 -5.5 1 81.31 238 ALA B O 1
ATOM 5326 N N . ARG B 1 239 ? 6.535 -18.375 -3.432 1 74.31 239 ARG B N 1
ATOM 5327 C CA . ARG B 1 239 ? 7.488 -19.422 -3.754 1 74.31 239 ARG B CA 1
ATOM 5328 C C . ARG B 1 239 ? 6.766 -20.688 -4.203 1 74.31 239 ARG B C 1
ATOM 5330 O O . ARG B 1 239 ? 7.121 -21.281 -5.223 1 74.31 239 ARG B O 1
ATOM 5337 N N . SER B 1 240 ? 5.758 -21.031 -3.463 1 79.12 240 SER B N 1
ATOM 5338 C CA . SER B 1 240 ? 4.992 -22.234 -3.773 1 79.12 240 SER B CA 1
ATOM 5339 C C . SER B 1 240 ? 4.316 -22.125 -5.137 1 79.12 240 SER B C 1
ATOM 5341 O O . SER B 1 240 ? 4.328 -23.078 -5.922 1 79.12 240 SER B O 1
ATOM 5343 N N . VAL B 1 241 ? 3.783 -21 -5.41 1 87.94 241 VAL B N 1
ATOM 5344 C CA . VAL B 1 241 ? 3.092 -20.75 -6.676 1 87.94 241 VAL B CA 1
ATOM 5345 C C . VAL B 1 241 ? 4.102 -20.75 -7.82 1 87.94 241 VAL B C 1
ATOM 5347 O O . VAL B 1 241 ? 3.869 -21.359 -8.867 1 87.94 241 VAL B O 1
ATOM 5350 N N . ARG B 1 242 ? 5.207 -20.078 -7.602 1 82.75 242 ARG B N 1
ATOM 5351 C CA . ARG B 1 242 ? 6.246 -19.984 -8.625 1 82.75 242 ARG B CA 1
ATOM 5352 C C . ARG B 1 242 ? 6.777 -21.359 -9.008 1 82.75 242 ARG B C 1
ATOM 5354 O O . ARG B 1 242 ? 6.93 -21.656 -10.195 1 82.75 242 ARG B O 1
ATOM 5361 N N . ARG B 1 243 ? 7.02 -22.172 -8.055 1 76.56 243 ARG B N 1
ATOM 5362 C CA . ARG B 1 243 ? 7.555 -23.516 -8.289 1 76.56 243 ARG B CA 1
ATOM 5363 C C . ARG B 1 243 ? 6.574 -24.359 -9.086 1 76.56 243 ARG B C 1
ATOM 5365 O O . ARG B 1 243 ? 6.965 -25.047 -10.039 1 76.56 243 ARG B O 1
ATOM 5372 N N . ARG B 1 244 ? 5.363 -24.297 -8.711 1 84.31 244 ARG B N 1
ATOM 5373 C CA . ARG B 1 244 ? 4.344 -25.094 -9.375 1 84.31 244 ARG B CA 1
ATOM 5374 C C . ARG B 1 244 ? 4.074 -24.578 -10.781 1 84.31 244 ARG B C 1
ATOM 5376 O O . ARG B 1 244 ? 3.844 -25.375 -11.703 1 84.31 244 ARG B O 1
ATOM 5383 N N . LEU B 1 245 ? 4.105 -23.281 -10.953 1 90.12 245 LEU B N 1
ATOM 5384 C CA . LEU B 1 245 ? 3.932 -22.703 -12.281 1 90.12 245 LEU B CA 1
ATOM 5385 C C . LEU B 1 245 ? 5.074 -23.109 -13.203 1 90.12 245 LEU B C 1
ATOM 5387 O O . LEU B 1 245 ? 4.855 -23.406 -14.383 1 90.12 245 LEU B O 1
ATOM 5391 N N . ARG B 1 246 ? 6.234 -23.094 -12.672 1 80.38 246 ARG B N 1
ATOM 5392 C CA . ARG B 1 246 ? 7.398 -23.484 -13.461 1 80.38 246 ARG B CA 1
ATOM 5393 C C . ARG B 1 246 ? 7.258 -24.922 -13.961 1 80.38 246 ARG B C 1
ATOM 5395 O O . ARG B 1 246 ? 7.641 -25.234 -15.094 1 80.38 246 ARG B O 1
ATOM 5402 N N . LEU B 1 247 ? 6.758 -25.766 -13.117 1 80.69 247 LEU B N 1
ATOM 5403 C CA . LEU B 1 247 ? 6.516 -27.156 -13.5 1 80.69 247 LEU B CA 1
ATOM 5404 C C . LEU B 1 247 ? 5.523 -27.234 -14.656 1 80.69 247 LEU B C 1
ATOM 5406 O O . LEU B 1 247 ? 5.578 -28.172 -15.461 1 80.69 247 LEU B O 1
ATOM 5410 N N . ASN B 1 248 ? 4.672 -26.281 -14.703 1 91.31 248 ASN B N 1
ATOM 5411 C CA . ASN B 1 248 ? 3.674 -26.25 -15.766 1 91.31 248 ASN B CA 1
ATOM 5412 C C . ASN B 1 248 ? 4.18 -25.469 -16.984 1 91.31 248 ASN B C 1
ATOM 5414 O O . ASN B 1 248 ? 3.41 -25.188 -17.906 1 91.31 248 ASN B O 1
ATOM 5418 N N . GLY B 1 249 ? 5.461 -25.047 -16.938 1 87.62 249 GLY B N 1
ATOM 5419 C CA . GLY B 1 249 ? 6.082 -24.406 -18.078 1 87.62 249 GLY B CA 1
ATOM 5420 C C . GLY B 1 249 ? 5.93 -22.891 -18.062 1 87.62 249 GLY B C 1
ATOM 5421 O O . GLY B 1 249 ? 6.16 -22.234 -19.078 1 87.62 249 GLY B O 1
ATOM 5422 N N . ILE B 1 250 ? 5.488 -22.359 -17.016 1 90.19 250 ILE B N 1
ATOM 5423 C CA . ILE B 1 250 ? 5.281 -20.906 -16.891 1 90.19 250 ILE B CA 1
ATOM 5424 C C . ILE B 1 250 ? 6.324 -20.312 -15.945 1 90.19 250 ILE B C 1
ATOM 5426 O O . ILE B 1 250 ? 6.285 -20.562 -14.734 1 90.19 250 ILE B O 1
ATOM 5430 N N . VAL B 1 251 ? 7.16 -19.453 -16.484 1 79.75 251 VAL B N 1
ATOM 5431 C CA . VAL B 1 251 ? 8.273 -18.922 -15.695 1 79.75 251 VAL B CA 1
ATOM 5432 C C . VAL B 1 251 ? 8.031 -17.453 -15.367 1 79.75 251 VAL B C 1
ATOM 5434 O O . VAL B 1 251 ? 8.453 -16.969 -14.32 1 79.75 251 VAL B O 1
ATOM 5437 N N . HIS B 1 252 ? 7.383 -16.797 -16.359 1 83.31 252 HIS B N 1
ATOM 5438 C CA . HIS B 1 252 ? 7.117 -15.375 -16.188 1 83.31 252 HIS B CA 1
ATOM 5439 C C . HIS B 1 252 ? 5.805 -14.969 -16.844 1 83.31 252 HIS B C 1
ATOM 5441 O O . HIS B 1 252 ? 5.082 -15.828 -17.359 1 83.31 252 HIS B O 1
ATOM 5447 N N . GLY B 1 253 ? 5.43 -13.719 -16.625 1 89.69 253 GLY B N 1
ATOM 5448 C CA . GLY B 1 253 ? 4.293 -13.18 -17.344 1 89.69 253 GLY B CA 1
ATOM 5449 C C . GLY B 1 253 ? 3.023 -13.133 -16.516 1 89.69 253 GLY B C 1
ATOM 5450 O O . GLY B 1 253 ? 1.93 -12.953 -17.062 1 89.69 253 GLY B O 1
ATOM 5451 N N . VAL B 1 254 ? 3.162 -13.336 -15.258 1 94.81 254 VAL B N 1
ATOM 5452 C CA . VAL B 1 254 ? 2.025 -13.234 -14.344 1 94.81 254 VAL B CA 1
ATOM 5453 C C . VAL B 1 254 ? 2.289 -12.148 -13.312 1 94.81 254 VAL B C 1
ATOM 5455 O O . VAL B 1 254 ? 3.01 -12.367 -12.336 1 94.81 254 VAL B O 1
ATOM 5458 N N . PRO B 1 255 ? 1.718 -11.016 -13.523 1 94.69 255 PRO B N 1
ATOM 5459 C CA . PRO B 1 255 ? 1.849 -9.992 -12.484 1 94.69 255 PRO B CA 1
ATOM 5460 C C . PRO B 1 255 ? 1.124 -10.359 -11.195 1 94.69 255 PRO B C 1
ATOM 5462 O O . PRO B 1 255 ? 0.034 -10.93 -11.234 1 94.69 255 PRO B O 1
ATOM 5465 N N . VAL B 1 256 ? 1.776 -10.023 -10.094 1 95.5 256 VAL B N 1
ATOM 5466 C CA . VAL B 1 256 ? 1.202 -10.359 -8.797 1 95.5 256 VAL B CA 1
ATOM 5467 C C . VAL B 1 256 ? 1.366 -9.18 -7.836 1 95.5 256 VAL B C 1
ATOM 5469 O O . VAL B 1 256 ? 2.24 -8.336 -8.031 1 95.5 256 VAL B O 1
ATOM 5472 N N . VAL B 1 257 ? 0.475 -9.07 -6.93 1 96.12 257 VAL B N 1
ATOM 5473 C CA . VAL B 1 257 ? 0.667 -8.227 -5.754 1 96.12 257 VAL B CA 1
ATOM 5474 C C . VAL B 1 257 ? 1.05 -9.086 -4.555 1 96.12 257 VAL B C 1
ATOM 5476 O O . VAL B 1 257 ? 0.457 -10.148 -4.328 1 96.12 257 VAL B O 1
ATOM 5479 N N . TYR B 1 258 ? 2.068 -8.719 -3.85 1 91.19 258 TYR B N 1
ATOM 5480 C CA . TYR B 1 258 ? 2.551 -9.438 -2.674 1 91.19 258 TYR B CA 1
ATOM 5481 C C . TYR B 1 258 ? 3.234 -8.484 -1.7 1 91.19 258 TYR B C 1
ATOM 5483 O O . TYR B 1 258 ? 3.299 -7.277 -1.945 1 91.19 258 TYR B O 1
ATOM 5491 N N . SER B 1 259 ? 3.537 -8.961 -0.526 1 89.44 259 SER B N 1
ATOM 5492 C CA . SER B 1 259 ? 4.258 -8.18 0.472 1 89.44 259 SER B CA 1
ATOM 5493 C C . SER B 1 259 ? 5.621 -8.797 0.777 1 89.44 259 SER B C 1
ATOM 5495 O O . SER B 1 259 ? 5.746 -10.016 0.878 1 89.44 259 SER B O 1
ATOM 5497 N N . THR B 1 260 ? 6.586 -7.949 0.981 1 80.5 260 THR B N 1
ATOM 5498 C CA . THR B 1 260 ? 7.93 -8.406 1.309 1 80.5 260 THR B CA 1
ATOM 5499 C C . THR B 1 260 ? 8.086 -8.594 2.814 1 80.5 260 THR B C 1
ATOM 5501 O O . THR B 1 260 ? 9.18 -8.914 3.297 1 80.5 260 THR B O 1
ATOM 5504 N N . GLU B 1 261 ? 6.957 -8.352 3.504 1 81.88 261 GLU B N 1
ATOM 5505 C CA . GLU B 1 261 ? 7 -8.578 4.945 1 81.88 261 GLU B CA 1
ATOM 5506 C C . GLU B 1 261 ? 7.133 -10.062 5.266 1 81.88 261 GLU B C 1
ATOM 5508 O O . GLU B 1 261 ? 6.371 -10.883 4.746 1 81.88 261 GLU B O 1
ATOM 5513 N N . LYS B 1 262 ? 8.141 -10.367 6.121 1 68.12 262 LYS B N 1
ATOM 5514 C CA . LYS B 1 262 ? 8.242 -11.75 6.574 1 68.12 262 LYS B CA 1
ATOM 5515 C C . LYS B 1 262 ? 7.078 -12.109 7.492 1 68.12 262 LYS B C 1
ATOM 5517 O O . LYS B 1 262 ? 6.668 -11.312 8.336 1 68.12 262 LYS B O 1
ATOM 5522 N N . PRO B 1 263 ? 6.477 -13.156 7.156 1 64.12 263 PRO B N 1
ATOM 5523 C CA . PRO B 1 263 ? 5.387 -13.531 8.062 1 64.12 263 PRO B CA 1
ATOM 5524 C C . PRO B 1 263 ? 5.82 -13.57 9.523 1 64.12 263 PRO B C 1
ATOM 5526 O O . PRO B 1 263 ? 6.934 -14.008 9.828 1 64.12 263 PRO B O 1
ATOM 5529 N N . ASN B 1 264 ? 5.16 -12.789 10.352 1 57.62 264 ASN B N 1
ATOM 5530 C CA . ASN B 1 264 ? 5.469 -12.703 11.773 1 57.62 264 ASN B CA 1
ATOM 5531 C C . ASN B 1 264 ? 5.375 -14.062 12.453 1 57.62 264 ASN B C 1
ATOM 5533 O O . ASN B 1 264 ? 4.348 -14.742 12.359 1 57.62 264 ASN B O 1
ATOM 5537 N N . GLU B 1 265 ? 6.531 -14.547 12.867 1 50.66 265 GLU B N 1
ATOM 5538 C CA . GLU B 1 265 ? 6.602 -15.828 13.562 1 50.66 265 GLU B CA 1
ATOM 5539 C C . GLU B 1 265 ? 5.664 -15.859 14.766 1 50.66 265 GLU B C 1
ATOM 5541 O O . GLU B 1 265 ? 5.227 -16.938 15.188 1 50.66 265 GLU B O 1
ATOM 5546 N N . ASN B 1 266 ? 5.48 -14.672 15.406 1 48.28 266 ASN B N 1
ATOM 5547 C CA . ASN B 1 266 ? 4.656 -14.648 16.609 1 48.28 266 ASN B CA 1
ATOM 5548 C C . ASN B 1 266 ? 3.184 -14.867 16.297 1 48.28 266 ASN B C 1
ATOM 5550 O O . ASN B 1 266 ? 2.365 -15.047 17.188 1 48.28 266 ASN B O 1
ATOM 5554 N N . VAL B 1 267 ? 2.854 -14.617 15.125 1 50 267 VAL B N 1
ATOM 5555 C CA . VAL B 1 267 ? 1.462 -14.828 14.742 1 50 267 VAL B CA 1
ATOM 5556 C C . VAL B 1 267 ? 1.218 -16.312 14.5 1 50 267 VAL B C 1
ATOM 5558 O O . VAL B 1 267 ? 1.53 -16.844 13.422 1 50 267 VAL B O 1
ATOM 5561 N N . ARG B 1 268 ? 1.85 -17.156 15.516 1 40.59 268 ARG B N 1
ATOM 5562 C CA . ARG B 1 268 ? 1.688 -18.609 15.469 1 40.59 268 ARG B CA 1
ATOM 5563 C C . ARG B 1 268 ? 0.214 -18.984 15.391 1 40.59 268 ARG B C 1
ATOM 5565 O O . ARG B 1 268 ? -0.653 -18.25 15.852 1 40.59 268 ARG B O 1
ATOM 5572 N N . LEU B 1 269 ? -0.106 -19.922 14.57 1 41.38 269 LEU B N 1
ATOM 5573 C CA . LEU B 1 269 ? -1.363 -20.672 14.523 1 41.38 269 LEU B CA 1
ATOM 5574 C C . LEU B 1 269 ? -1.854 -20.984 15.93 1 41.38 269 LEU B C 1
ATOM 5576 O O . LEU B 1 269 ? -1.047 -21.172 16.844 1 41.38 269 LEU B O 1
ATOM 5580 N N . LEU B 1 270 ? -2.785 -20.469 16.438 1 36.5 270 LEU B N 1
ATOM 5581 C CA . LEU B 1 270 ? -3.324 -20.844 17.734 1 36.5 270 LEU B CA 1
ATOM 5582 C C . LEU B 1 270 ? -3.008 -22.297 18.062 1 36.5 270 LEU B C 1
ATOM 5584 O O . LEU B 1 270 ? -3.119 -23.156 17.188 1 36.5 270 LEU B O 1
ATOM 5588 N N . PRO B 1 271 ? -2.268 -22.531 19.188 1 33.19 271 PRO B N 1
ATOM 5589 C CA . PRO B 1 271 ? -1.957 -23.891 19.609 1 33.19 271 PRO B CA 1
ATOM 5590 C C . PRO B 1 271 ? -3.166 -24.828 19.547 1 33.19 271 PRO B C 1
ATOM 5592 O O . PRO B 1 271 ? -4.289 -24.406 19.844 1 33.19 271 PRO B O 1
ATOM 5595 N N . LEU B 1 272 ? -3.156 -25.812 18.703 1 33.25 272 LEU B N 1
ATOM 5596 C CA . LEU B 1 272 ? -4.109 -26.906 18.875 1 33.25 272 LEU B CA 1
ATOM 5597 C C . LEU B 1 272 ? -4.062 -27.438 20.312 1 33.25 272 LEU B C 1
ATOM 5599 O O . LEU B 1 272 ? -3.012 -27.406 20.953 1 33.25 272 LEU B O 1
ATOM 5603 N N . PRO B 1 273 ? -5.078 -27.641 20.984 1 32.5 273 PRO B N 1
ATOM 5604 C CA . PRO B 1 273 ? -4.973 -28.328 22.281 1 32.5 273 PRO B CA 1
ATOM 5605 C C . PRO B 1 273 ? -4.035 -29.531 22.219 1 32.5 273 PRO B C 1
ATOM 5607 O O . PRO B 1 273 ? -3.867 -30.141 21.156 1 32.5 273 PRO B O 1
ATOM 5610 N N . GLU B 1 274 ? -3.148 -29.828 23.109 1 33.97 274 GLU B N 1
ATOM 5611 C CA . GLU B 1 274 ? -2.168 -30.891 23.312 1 33.97 274 GLU B CA 1
ATOM 5612 C C . GLU B 1 274 ? -2.705 -32.25 22.844 1 33.97 274 GLU B C 1
ATOM 5614 O O . GLU B 1 274 ? -1.964 -33.031 22.281 1 33.97 274 GLU B O 1
ATOM 5619 N N . ASP B 1 275 ? -3.959 -32.656 23.312 1 33.59 275 ASP B N 1
ATOM 5620 C CA . ASP B 1 275 ? -4.512 -33.969 23.062 1 33.59 275 ASP B CA 1
ATOM 5621 C C . ASP B 1 275 ? -4.648 -34.25 21.562 1 33.59 275 ASP B C 1
ATOM 5623 O O . ASP B 1 275 ? -4.68 -35.406 21.125 1 33.59 275 ASP B O 1
ATOM 5627 N N . GLU B 1 276 ? -4.961 -33.188 20.781 1 33.41 276 GLU B N 1
ATOM 5628 C CA . GLU B 1 276 ? -5.117 -33.406 19.344 1 33.41 276 GLU B CA 1
ATOM 5629 C C . GLU B 1 276 ? -3.768 -33.438 18.641 1 33.41 276 GLU B C 1
ATOM 5631 O O . GLU B 1 276 ? -3.662 -33.875 17.5 1 33.41 276 GLU B O 1
ATOM 5636 N N . PHE B 1 277 ? -2.738 -32.844 19.078 1 31.84 277 PHE B N 1
ATOM 5637 C CA . PHE B 1 277 ? -1.362 -32.969 18.625 1 31.84 277 PHE B CA 1
ATOM 5638 C C . PHE B 1 277 ? -0.916 -34.438 18.656 1 31.84 277 PHE B C 1
ATOM 5640 O O . PHE B 1 277 ? -0.116 -34.844 17.812 1 31.84 277 PHE B O 1
ATOM 5647 N N . GLN B 1 278 ? -1.131 -35.188 19.672 1 32.19 278 GLN B N 1
ATOM 5648 C CA . GLN B 1 278 ? -0.67 -36.531 19.844 1 32.19 278 GLN B CA 1
ATOM 5649 C C . GLN B 1 278 ? -1.234 -37.469 18.75 1 32.19 278 GLN B C 1
ATOM 5651 O O . GLN B 1 278 ? -0.672 -38.531 18.469 1 32.19 278 GLN B O 1
ATOM 5656 N N . LYS B 1 279 ? -2.523 -37.375 18.391 1 34.47 279 LYS B N 1
ATOM 5657 C CA . LYS B 1 279 ? -3.02 -38.375 17.453 1 34.47 279 LYS B CA 1
ATOM 5658 C C . LYS B 1 279 ? -2.486 -38.125 16.047 1 34.47 279 LYS B C 1
ATOM 5660 O O . LYS B 1 279 ? -2.318 -39.062 15.273 1 34.47 279 LYS B O 1
ATOM 5665 N N . GLY B 1 280 ? -2.695 -36.906 15.297 1 32.31 280 GLY B N 1
ATOM 5666 C CA . GLY B 1 280 ? -2.471 -36.875 13.859 1 32.31 280 GLY B CA 1
ATOM 5667 C C . GLY B 1 280 ? -1.044 -36.5 13.484 1 32.31 280 GLY B C 1
ATOM 5668 O O . GLY B 1 280 ? -0.345 -35.844 14.258 1 32.31 280 GLY B O 1
ATOM 5669 N N . ASN B 1 281 ? -0.22 -37.375 12.82 1 29.23 281 ASN B N 1
ATOM 5670 C CA . ASN B 1 281 ? 1.096 -37.25 12.203 1 29.23 281 ASN B CA 1
ATOM 5671 C C . ASN B 1 281 ? 1.29 -35.875 11.57 1 29.23 281 ASN B C 1
ATOM 5673 O O . ASN B 1 281 ? 0.466 -35.438 10.766 1 29.23 281 ASN B O 1
ATOM 5677 N N . VAL B 1 282 ? 2.092 -34.969 11.977 1 31.12 282 VAL B N 1
ATOM 5678 C CA . VAL B 1 282 ? 2.498 -33.594 11.75 1 31.12 282 VAL B CA 1
ATOM 5679 C C . VAL B 1 282 ? 2.801 -33.375 10.266 1 31.12 282 VAL B C 1
ATOM 5681 O O . VAL B 1 282 ? 2.711 -32.25 9.766 1 31.12 282 VAL B O 1
ATOM 5684 N N . GLY B 1 283 ? 3.508 -34.344 9.523 1 29.59 283 GLY B N 1
ATOM 5685 C CA . GLY B 1 283 ? 3.973 -34.281 8.141 1 29.59 283 GLY B CA 1
ATOM 5686 C C . GLY B 1 283 ? 2.867 -33.969 7.152 1 29.59 283 GLY B C 1
ATOM 5687 O O . GLY B 1 283 ? 3.1 -33.312 6.152 1 29.59 283 GLY B O 1
ATOM 5688 N N . GLU B 1 284 ? 1.874 -34.969 6.996 1 27.14 284 GLU B N 1
ATOM 5689 C CA . GLU B 1 284 ? 0.735 -35 6.086 1 27.14 284 GLU B CA 1
ATOM 5690 C C . GLU B 1 284 ? -0.247 -33.875 6.391 1 27.14 284 GLU B C 1
ATOM 5692 O O . GLU B 1 284 ? -1.342 -33.812 5.828 1 27.14 284 GLU B O 1
ATOM 5697 N N . LEU B 1 285 ? -0.148 -33.312 7.559 1 26.98 285 LEU B N 1
ATOM 5698 C CA . LEU B 1 285 ? -1.052 -32.219 7.949 1 26.98 285 LEU B CA 1
ATOM 5699 C C . LEU B 1 285 ? -0.823 -30.984 7.09 1 26.98 285 LEU B C 1
ATOM 5701 O O . LEU B 1 285 ? -1.416 -29.938 7.34 1 26.98 285 LEU B O 1
ATOM 5705 N N . SER B 1 286 ? 0.214 -30.828 6.184 1 28.3 286 SER B N 1
ATOM 5706 C CA . SER B 1 286 ? 0.562 -29.859 5.141 1 28.3 286 SER B CA 1
ATOM 5707 C C . SER B 1 286 ? -0.569 -29.719 4.125 1 28.3 286 SER B C 1
ATOM 5709 O O . SER B 1 286 ? -0.942 -28.594 3.764 1 28.3 286 SER B O 1
ATOM 5711 N N . ALA B 1 287 ? -0.699 -30.625 2.953 1 28.5 287 ALA B N 1
ATOM 5712 C CA . ALA B 1 287 ? -1.6 -30.734 1.809 1 28.5 287 ALA B CA 1
ATOM 5713 C C . ALA B 1 287 ? -3.053 -30.828 2.262 1 28.5 287 ALA B C 1
ATOM 5715 O O . ALA B 1 287 ? -3.971 -30.516 1.497 1 28.5 287 ALA B O 1
ATOM 5716 N N . LEU B 1 288 ? -3.422 -31.984 3.033 1 28.45 288 LEU B N 1
ATOM 5717 C CA . LEU B 1 288 ? -4.77 -32.531 3.189 1 28.45 288 LEU B CA 1
ATOM 5718 C C . LEU B 1 288 ? -5.699 -31.484 3.801 1 28.45 288 LEU B C 1
ATOM 5720 O O . LEU B 1 288 ? -5.242 -30.531 4.434 1 28.45 288 LEU B O 1
ATOM 5724 N N . ALA B 1 289 ? -7.098 -32 4.102 1 28.42 289 ALA B N 1
ATOM 5725 C CA . ALA B 1 289 ? -8.5 -31.828 4.477 1 28.42 289 ALA B CA 1
ATOM 5726 C C . ALA B 1 289 ? -8.617 -31.125 5.824 1 28.42 289 ALA B C 1
ATOM 5728 O O . ALA B 1 289 ? -9.523 -30.297 6.016 1 28.42 289 ALA B O 1
ATOM 5729 N N . ASP B 1 290 ? -8.047 -31.75 6.871 1 28.62 290 ASP B N 1
ATOM 5730 C CA . ASP B 1 290 ? -8.289 -31.266 8.227 1 28.62 290 ASP B CA 1
ATOM 5731 C C . ASP B 1 290 ? -7.566 -29.938 8.477 1 28.62 290 ASP B C 1
ATOM 5733 O O . ASP B 1 290 ? -6.66 -29.875 9.305 1 28.62 290 ASP B O 1
ATOM 5737 N N . PHE B 1 291 ? -6.84 -29.453 7.594 1 31.56 291 PHE B N 1
ATOM 5738 C CA . PHE B 1 291 ? -6.707 -28 7.684 1 31.56 291 PHE B CA 1
ATOM 5739 C C . PHE B 1 291 ? -7.91 -27.391 8.391 1 31.56 291 PHE B C 1
ATOM 5741 O O . PHE B 1 291 ? -8.938 -27.141 7.766 1 31.56 291 PHE B O 1
ATOM 5748 N N . ARG B 1 292 ? -8.469 -28.141 9.328 1 32.56 292 ARG B N 1
ATOM 5749 C CA . ARG B 1 292 ? -9.328 -27.453 10.281 1 32.56 292 ARG B CA 1
ATOM 5750 C C . ARG B 1 292 ? -9.016 -25.969 10.32 1 32.56 292 ARG B C 1
ATOM 5752 O O . ARG B 1 292 ? -7.883 -25.547 10.031 1 32.56 292 ARG B O 1
ATOM 5759 N N . VAL B 1 293 ? -10.039 -25.109 10.43 1 38.09 293 VAL B N 1
ATOM 5760 C CA . VAL B 1 293 ? -10.359 -23.719 10.156 1 38.09 293 VAL B CA 1
ATOM 5761 C C . VAL B 1 293 ? -9.312 -22.812 10.789 1 38.09 293 VAL B C 1
ATOM 5763 O O . VAL B 1 293 ? -9.398 -22.484 11.977 1 38.09 293 VAL B O 1
ATOM 5766 N N . ARG B 1 294 ? -8.07 -23.344 11.031 1 43.66 294 ARG B N 1
ATOM 5767 C CA . ARG B 1 294 ? -7.254 -22.344 11.695 1 43.66 294 ARG B CA 1
ATOM 5768 C C . ARG B 1 294 ? -7.43 -20.969 11.047 1 43.66 294 ARG B C 1
ATOM 5770 O O . ARG B 1 294 ? -7.375 -20.844 9.82 1 43.66 294 ARG B O 1
ATOM 5777 N N . ILE B 1 295 ? -8.242 -20.359 11.617 1 58.75 295 ILE B N 1
ATOM 5778 C CA . ILE B 1 295 ? -8.469 -18.953 11.266 1 58.75 295 ILE B CA 1
ATOM 5779 C C . ILE B 1 295 ? -7.125 -18.25 11.078 1 58.75 295 ILE B C 1
ATOM 5781 O O . ILE B 1 295 ? -6.336 -18.141 12.023 1 58.75 295 ILE B O 1
ATOM 5785 N N . LEU B 1 296 ? -6.602 -18.219 9.852 1 74 296 LEU B N 1
ATOM 5786 C CA . LEU B 1 296 ? -5.406 -17.422 9.594 1 74 296 LEU B CA 1
ATOM 5787 C C . LEU B 1 296 ? -5.582 -16 10.125 1 74 296 LEU B C 1
ATOM 5789 O O . LEU B 1 296 ? -6.645 -15.398 9.961 1 74 296 LEU B O 1
ATOM 5793 N N . PRO B 1 297 ? -4.633 -15.609 10.969 1 85.56 297 PRO B N 1
ATOM 5794 C CA . PRO B 1 297 ? -4.68 -14.211 11.406 1 85.56 297 PRO B CA 1
ATOM 5795 C C . PRO B 1 297 ? -4.617 -13.234 10.234 1 85.56 297 PRO B C 1
ATOM 5797 O O . PRO B 1 297 ? -3.713 -13.32 9.398 1 85.56 297 PRO B O 1
ATOM 5800 N N . VAL B 1 298 ? -5.613 -12.453 10.164 1 87.81 298 VAL B N 1
ATOM 5801 C CA . VAL B 1 298 ? -5.652 -11.469 9.086 1 87.81 298 VAL B CA 1
ATOM 5802 C C . VAL B 1 298 ? -6.043 -10.102 9.641 1 87.81 298 VAL B C 1
ATOM 5804 O O . VAL B 1 298 ? -7.078 -9.961 10.297 1 87.81 298 VAL B O 1
ATOM 5807 N N . LEU B 1 299 ? -5.168 -9.188 9.438 1 91.88 299 LEU B N 1
ATOM 5808 C CA . LEU B 1 299 ? -5.512 -7.785 9.672 1 91.88 299 LEU B CA 1
ATOM 5809 C C . LEU B 1 299 ? -6.277 -7.211 8.484 1 91.88 299 LEU B C 1
ATOM 5811 O O . LEU B 1 299 ? -5.754 -7.156 7.371 1 91.88 299 LEU B O 1
ATOM 5815 N N . GLY B 1 300 ? -7.453 -6.785 8.633 1 94.06 300 GLY B N 1
ATOM 5816 C CA . GLY B 1 300 ? -8.398 -6.391 7.605 1 94.06 300 GLY B CA 1
ATOM 5817 C C . GLY B 1 300 ? -7.816 -5.418 6.598 1 94.06 300 GLY B C 1
ATOM 5818 O O . GLY B 1 300 ? -7.988 -5.59 5.387 1 94.06 300 GLY B O 1
ATOM 5819 N N . PRO B 1 301 ? -7.074 -4.441 6.969 1 96.81 301 PRO B N 1
ATOM 5820 C CA . PRO B 1 301 ? -6.551 -3.424 6.055 1 96.81 301 PRO B CA 1
ATOM 5821 C C . PRO B 1 301 ? -5.66 -4.012 4.965 1 96.81 301 PRO B C 1
ATOM 5823 O O . PRO B 1 301 ? -5.656 -3.525 3.83 1 96.81 301 PRO B O 1
ATOM 5826 N N . LEU B 1 302 ? -4.93 -5.023 5.262 1 95.12 302 LEU B N 1
ATOM 5827 C CA . LEU B 1 302 ? -3.914 -5.477 4.32 1 95.12 302 LEU B CA 1
ATOM 5828 C C . LEU B 1 302 ? -4.555 -6.164 3.119 1 95.12 302 LEU B C 1
ATOM 5830 O O . LEU B 1 302 ? -4.25 -5.828 1.972 1 95.12 302 LEU B O 1
ATOM 5834 N N . PRO B 1 303 ? -5.484 -7.141 3.363 1 96.81 303 PRO B N 1
ATOM 5835 C CA . PRO B 1 303 ? -6.156 -7.676 2.18 1 96.81 303 PRO B CA 1
ATOM 5836 C C . PRO B 1 303 ? -6.855 -6.598 1.354 1 96.81 303 PRO B C 1
ATOM 5838 O O . PRO B 1 303 ? -6.871 -6.668 0.123 1 96.81 303 PRO B O 1
ATOM 5841 N N . SER B 1 304 ? -7.406 -5.625 2.014 1 98.12 304 SER B N 1
ATOM 5842 C CA . SER B 1 304 ? -8.016 -4.508 1.3 1 98.12 304 SER B CA 1
ATOM 5843 C C . SER B 1 304 ? -7.004 -3.785 0.423 1 98.12 304 SER B C 1
ATOM 5845 O O . SER B 1 304 ? -7.293 -3.449 -0.726 1 98.12 304 SER B O 1
ATOM 5847 N N . MET B 1 305 ? -5.867 -3.584 0.934 1 98.06 305 MET B N 1
ATOM 5848 C CA . MET B 1 305 ? -4.824 -2.895 0.176 1 98.06 305 MET B CA 1
ATOM 5849 C C . MET B 1 305 ? -4.375 -3.734 -1.014 1 98.06 305 MET B C 1
ATOM 5851 O O . MET B 1 305 ? -4.07 -3.197 -2.08 1 98.06 305 MET B O 1
ATOM 5855 N N . PHE B 1 306 ? -4.285 -5.062 -0.86 1 97.75 306 PHE B N 1
ATOM 5856 C CA . PHE B 1 306 ? -3.977 -5.941 -1.981 1 97.75 306 PHE B CA 1
ATOM 5857 C C . PHE B 1 306 ? -5.008 -5.785 -3.092 1 97.75 306 PHE B C 1
ATOM 5859 O O . PHE B 1 306 ? -4.652 -5.664 -4.266 1 97.75 306 PHE B O 1
ATOM 5866 N N . GLY B 1 307 ? -6.246 -5.754 -2.639 1 98.69 307 GLY B N 1
ATOM 5867 C CA . GLY B 1 307 ? -7.312 -5.574 -3.611 1 98.69 307 GLY B CA 1
ATOM 5868 C C . GLY B 1 307 ? -7.242 -4.238 -4.332 1 98.69 307 GLY B C 1
ATOM 5869 O O . GLY B 1 307 ? -7.445 -4.172 -5.547 1 98.69 307 GLY B O 1
ATOM 5870 N N . GLN B 1 308 ? -6.953 -3.242 -3.604 1 98.44 308 GLN B N 1
ATOM 5871 C CA . GLN B 1 308 ? -6.828 -1.913 -4.195 1 98.44 308 GLN B CA 1
ATOM 5872 C C . GLN B 1 308 ? -5.648 -1.846 -5.156 1 98.44 308 GLN B C 1
ATOM 5874 O O . GLN B 1 308 ? -5.723 -1.188 -6.195 1 98.44 308 GLN B O 1
ATOM 5879 N N . ALA B 1 309 ? -4.578 -2.479 -4.781 1 97.44 309 ALA B N 1
ATOM 5880 C CA . ALA B 1 309 ? -3.416 -2.533 -5.664 1 97.44 309 ALA B CA 1
ATOM 5881 C C . ALA B 1 309 ? -3.76 -3.221 -6.984 1 97.44 309 ALA B C 1
ATOM 5883 O O . ALA B 1 309 ? -3.367 -2.754 -8.055 1 97.44 309 ALA B O 1
ATOM 5884 N N . MET B 1 310 ? -4.484 -4.289 -6.891 1 97.94 310 MET B N 1
ATOM 5885 C CA . MET B 1 310 ? -4.938 -5 -8.078 1 97.94 310 MET B CA 1
ATOM 5886 C C . MET B 1 310 ? -5.789 -4.094 -8.969 1 97.94 310 MET B C 1
ATOM 5888 O O . MET B 1 310 ? -5.602 -4.055 -10.18 1 97.94 310 MET B O 1
ATOM 5892 N N . ALA B 1 311 ? -6.672 -3.416 -8.328 1 98.5 311 ALA B N 1
ATOM 5893 C CA . ALA B 1 311 ? -7.566 -2.525 -9.062 1 98.5 311 ALA B CA 1
ATOM 5894 C C . ALA B 1 311 ? -6.785 -1.394 -9.727 1 98.5 311 ALA B C 1
ATOM 5896 O O . ALA B 1 311 ? -7.023 -1.071 -10.891 1 98.5 311 ALA B O 1
ATOM 5897 N N . ALA B 1 312 ? -5.871 -0.8 -8.961 1 97 312 ALA B N 1
ATOM 5898 C CA . ALA B 1 312 ? -5.07 0.296 -9.5 1 97 312 ALA B CA 1
ATOM 5899 C C . ALA B 1 312 ? -4.309 -0.146 -10.75 1 97 312 ALA B C 1
ATOM 5901 O O . ALA B 1 312 ? -4.316 0.548 -11.766 1 97 312 ALA B O 1
ATOM 5902 N N . HIS B 1 313 ? -3.695 -1.29 -10.68 1 95.94 313 HIS B N 1
ATOM 5903 C CA . HIS B 1 313 ? -2.951 -1.841 -11.805 1 95.94 313 HIS B CA 1
ATOM 5904 C C . HIS B 1 313 ? -3.867 -2.098 -13 1 95.94 313 HIS B C 1
ATOM 5906 O O . HIS B 1 313 ? -3.549 -1.71 -14.125 1 95.94 313 HIS B O 1
ATOM 5912 N N . THR B 1 314 ? -4.953 -2.715 -12.766 1 97.75 314 THR B N 1
ATOM 5913 C CA . THR B 1 314 ? -5.879 -3.098 -13.82 1 97.75 314 THR B CA 1
ATOM 5914 C C . THR B 1 314 ? -6.457 -1.863 -14.508 1 97.75 314 THR B C 1
ATOM 5916 O O . THR B 1 314 ? -6.48 -1.787 -15.742 1 97.75 314 THR B O 1
ATOM 5919 N N . ILE B 1 315 ? -6.871 -0.885 -13.734 1 97.81 315 ILE B N 1
ATOM 5920 C CA . ILE B 1 315 ? -7.484 0.328 -14.273 1 97.81 315 ILE B CA 1
ATOM 5921 C C . ILE B 1 315 ? -6.469 1.086 -15.125 1 97.81 315 ILE B C 1
ATOM 5923 O O . ILE B 1 315 ? -6.789 1.547 -16.219 1 97.81 315 ILE B O 1
ATOM 5927 N N . THR B 1 316 ? -5.254 1.231 -14.617 1 95.5 316 THR B N 1
ATOM 5928 C CA . THR B 1 316 ? -4.234 1.974 -15.352 1 95.5 316 THR B CA 1
ATOM 5929 C C . THR B 1 316 ? -3.857 1.242 -16.641 1 95.5 316 THR B C 1
ATOM 5931 O O . THR B 1 316 ? -3.619 1.873 -17.672 1 95.5 316 THR B O 1
ATOM 5934 N N . GLN B 1 317 ? -3.838 -0.092 -16.594 1 95.31 317 GLN B N 1
ATOM 5935 C CA . GLN B 1 317 ? -3.551 -0.865 -17.797 1 95.31 317 GLN B CA 1
ATOM 5936 C C . GLN B 1 317 ? -4.68 -0.738 -18.812 1 95.31 317 GLN B C 1
ATOM 5938 O O . GLN B 1 317 ? -4.43 -0.566 -20.016 1 95.31 317 GLN B O 1
ATOM 5943 N N . LEU B 1 318 ? -5.875 -0.806 -18.328 1 97.19 318 LEU B N 1
ATOM 5944 C CA . LEU B 1 318 ? -7.031 -0.655 -19.203 1 97.19 318 LEU B CA 1
ATOM 5945 C C . LEU B 1 318 ? -7.035 0.72 -19.875 1 97.19 318 LEU B C 1
ATOM 5947 O O . LEU B 1 318 ? -7.359 0.844 -21.047 1 97.19 318 LEU B O 1
ATOM 5951 N N . GLY B 1 319 ? -6.73 1.712 -19.062 1 95.5 319 GLY B N 1
ATOM 5952 C CA . GLY B 1 319 ? -6.746 3.084 -19.547 1 95.5 319 GLY B CA 1
ATOM 5953 C C . GLY B 1 319 ? -5.473 3.482 -20.266 1 95.5 319 GLY B C 1
ATOM 5954 O O . GLY B 1 319 ? -5.309 4.641 -20.656 1 95.5 319 GLY B O 1
ATOM 5955 N N . ASN B 1 320 ? -4.484 2.576 -20.375 1 91.25 320 ASN B N 1
ATOM 5956 C CA . ASN B 1 320 ? -3.195 2.814 -21.016 1 91.25 320 ASN B CA 1
ATOM 5957 C C . ASN B 1 320 ? -2.428 3.939 -20.328 1 91.25 320 ASN B C 1
ATOM 5959 O O . ASN B 1 320 ? -1.88 4.82 -20.984 1 91.25 320 ASN B O 1
ATOM 5963 N N . PHE B 1 321 ? -2.59 3.953 -19.062 1 87.06 321 PHE B N 1
ATOM 5964 C CA . PHE B 1 321 ? -1.837 4.887 -18.234 1 87.06 321 PHE B CA 1
ATOM 5965 C C . PHE B 1 321 ? -0.539 4.254 -17.75 1 87.06 321 PHE B C 1
ATOM 5967 O O . PHE B 1 321 ? -0.56 3.238 -17.062 1 87.06 321 PHE B O 1
ATOM 5974 N N . PRO B 1 322 ? 0.521 4.848 -18.078 1 78.25 322 PRO B N 1
ATOM 5975 C CA . PRO B 1 322 ? 1.804 4.219 -17.75 1 78.25 322 PRO B CA 1
ATOM 5976 C C . PRO B 1 322 ? 2.088 4.211 -16.25 1 78.25 322 PRO B C 1
ATOM 5978 O O . PRO B 1 322 ? 1.872 5.219 -15.578 1 78.25 322 PRO B O 1
ATOM 5981 N N . THR B 1 323 ? 2.338 3.039 -15.727 1 80.25 323 THR B N 1
ATOM 5982 C CA . THR B 1 323 ? 2.787 2.865 -14.352 1 80.25 323 THR B CA 1
ATOM 5983 C C . THR B 1 323 ? 4.078 2.053 -14.305 1 80.25 323 THR B C 1
ATOM 5985 O O . THR B 1 323 ? 4.316 1.204 -15.164 1 80.25 323 THR B O 1
ATOM 5988 N N . GLN B 1 324 ? 4.984 2.482 -13.344 1 70.69 324 GLN B N 1
ATOM 5989 C CA . GLN B 1 324 ? 6.223 1.743 -13.141 1 70.69 324 GLN B CA 1
ATOM 5990 C C . GLN B 1 324 ? 6.391 1.338 -11.68 1 70.69 324 GLN B C 1
ATOM 5992 O O . GLN B 1 324 ? 7.086 2.016 -10.922 1 70.69 324 GLN B O 1
ATOM 5997 N N . PRO B 1 325 ? 5.746 0.31 -11.43 1 72.31 325 PRO B N 1
ATOM 5998 C CA . PRO B 1 325 ? 5.871 -0.119 -10.031 1 72.31 325 PRO B CA 1
ATOM 5999 C C . PRO B 1 325 ? 7.324 -0.313 -9.602 1 72.31 325 PRO B C 1
ATOM 6001 O O . PRO B 1 325 ? 8.164 -0.694 -10.422 1 72.31 325 PRO B O 1
ATOM 6004 N N . LEU B 1 326 ? 7.637 0.183 -8.367 1 63.16 326 LEU B N 1
ATOM 6005 C CA . LEU B 1 326 ? 8.992 0.158 -7.82 1 63.16 326 LEU B CA 1
ATOM 6006 C C . LEU B 1 326 ? 9.547 -1.265 -7.801 1 63.16 326 LEU B C 1
ATOM 6008 O O . LEU B 1 326 ? 8.875 -2.186 -7.328 1 63.16 326 LEU B O 1
ATOM 6012 N N . PRO B 1 327 ? 10.656 -1.339 -8.625 1 53.19 327 PRO B N 1
ATOM 6013 C CA . PRO B 1 327 ? 11.328 -2.631 -8.477 1 53.19 327 PRO B CA 1
ATOM 6014 C C . PRO B 1 327 ? 11.961 -2.809 -7.098 1 53.19 327 PRO B C 1
ATOM 6016 O O . PRO B 1 327 ? 12.531 -1.86 -6.551 1 53.19 327 PRO B O 1
ATOM 6019 N N . ILE B 1 328 ? 11.336 -3.32 -6.074 1 52.62 328 ILE B N 1
ATOM 6020 C CA . ILE B 1 328 ? 12 -3.34 -4.777 1 52.62 328 ILE B CA 1
ATOM 6021 C C . ILE B 1 328 ? 13.484 -3.672 -4.961 1 52.62 328 ILE B C 1
ATOM 6023 O O . ILE B 1 328 ? 14.352 -3.016 -4.379 1 52.62 328 ILE B O 1
ATOM 6027 N N . LYS B 1 329 ? 13.844 -4.852 -5.219 1 52.25 329 LYS B N 1
ATOM 6028 C CA . LYS B 1 329 ? 15.242 -5.266 -5.156 1 52.25 329 LYS B CA 1
ATOM 6029 C C . LYS B 1 329 ? 15.812 -5.469 -6.555 1 52.25 329 LYS B C 1
ATOM 6031 O O . LYS B 1 329 ? 15.117 -5.926 -7.461 1 52.25 329 LYS B O 1
ATOM 6036 N N . ASN B 1 330 ? 16.672 -4.328 -7.012 1 54.09 330 ASN B N 1
ATOM 6037 C CA . ASN B 1 330 ? 17.516 -4.566 -8.18 1 54.09 330 ASN B CA 1
ATOM 6038 C C . ASN B 1 330 ? 17.953 -6.023 -8.258 1 54.09 330 ASN B C 1
ATOM 6040 O O . ASN B 1 330 ? 19.156 -6.316 -8.258 1 54.09 330 ASN B O 1
ATOM 6044 N N . ARG B 1 331 ? 16.922 -6.902 -8.203 1 59.34 331 ARG B N 1
ATOM 6045 C CA . ARG B 1 331 ? 17.266 -8.32 -8.078 1 59.34 331 ARG B CA 1
ATOM 6046 C C . ARG B 1 331 ? 17.875 -8.844 -9.375 1 59.34 331 ARG B C 1
ATOM 6048 O O . ARG B 1 331 ? 18.75 -9.719 -9.336 1 59.34 331 ARG B O 1
ATOM 6055 N N . THR B 1 332 ? 17.5 -8.164 -10.375 1 66.94 332 THR B N 1
ATOM 6056 C CA . THR B 1 332 ? 18.047 -8.617 -11.641 1 66.94 332 THR B CA 1
ATOM 6057 C C . THR B 1 332 ? 19.562 -8.383 -11.688 1 66.94 332 THR B C 1
ATOM 6059 O O . THR B 1 332 ? 20.312 -9.227 -12.188 1 66.94 332 THR B O 1
ATOM 6062 N N . LYS B 1 333 ? 19.891 -7.305 -11.094 1 74 333 LYS B N 1
ATOM 6063 C CA . LYS B 1 333 ? 21.312 -7.012 -11.062 1 74 333 LYS B CA 1
ATOM 6064 C C . LYS B 1 333 ? 22.062 -8.008 -10.188 1 74 333 LYS B C 1
ATOM 6066 O O . LYS B 1 333 ? 23.156 -8.453 -10.539 1 74 333 LYS B O 1
ATOM 6071 N N . VAL B 1 334 ? 21.438 -8.352 -9.141 1 77.44 334 VAL B N 1
ATOM 6072 C CA . VAL B 1 334 ? 22.047 -9.32 -8.234 1 77.44 334 VAL B CA 1
ATOM 6073 C C . VAL B 1 334 ? 22.141 -10.688 -8.922 1 77.44 334 VAL B C 1
ATOM 6075 O O . VAL B 1 334 ? 23.172 -11.352 -8.852 1 77.44 334 VAL B O 1
ATOM 6078 N N . TYR B 1 335 ? 21.109 -11.07 -9.617 1 81.94 335 TYR B N 1
ATOM 6079 C CA . TYR B 1 335 ? 21.094 -12.352 -10.305 1 81.94 335 TYR B CA 1
ATOM 6080 C C . TYR B 1 335 ? 22.172 -12.398 -11.391 1 81.94 335 TYR B C 1
ATOM 6082 O O . TYR B 1 335 ? 22.859 -13.406 -11.547 1 81.94 335 TYR B O 1
ATOM 6090 N N . HIS B 1 336 ? 22.281 -11.297 -12.008 1 86.56 336 HIS B N 1
ATOM 6091 C CA . HIS B 1 336 ? 23.281 -11.227 -13.062 1 86.56 336 HIS B CA 1
ATOM 6092 C C . HIS B 1 336 ? 24.688 -11.305 -12.492 1 86.56 336 HIS B C 1
ATOM 6094 O O . HIS B 1 336 ? 25.578 -11.945 -13.07 1 86.56 336 HIS B O 1
ATOM 6100 N N . ARG B 1 337 ? 24.891 -10.648 -11.43 1 89.62 337 ARG B N 1
ATOM 6101 C CA . ARG B 1 337 ? 26.188 -10.711 -10.758 1 89.62 337 ARG B CA 1
ATOM 6102 C C . ARG B 1 337 ? 26.516 -12.141 -10.328 1 89.62 337 ARG B C 1
ATOM 6104 O O . ARG B 1 337 ? 27.656 -12.602 -10.5 1 89.62 337 ARG B O 1
ATOM 6111 N N . ILE B 1 338 ? 25.547 -12.742 -9.781 1 91.5 338 ILE B N 1
ATOM 6112 C CA . ILE B 1 338 ? 25.734 -14.117 -9.32 1 91.5 338 ILE B CA 1
ATOM 6113 C C . ILE B 1 338 ? 25.984 -15.023 -10.516 1 91.5 338 ILE B C 1
ATOM 6115 O O . ILE B 1 338 ? 26.828 -15.922 -10.453 1 91.5 338 ILE B O 1
ATOM 6119 N N . PHE B 1 339 ? 25.297 -14.812 -11.594 1 92.81 339 PHE B N 1
ATOM 6120 C CA . PHE B 1 339 ? 25.5 -15.562 -12.828 1 92.81 339 PHE B CA 1
ATOM 6121 C C . PHE B 1 339 ? 26.938 -15.438 -13.32 1 92.81 339 PHE B C 1
ATOM 6123 O O . PHE B 1 339 ? 27.578 -16.453 -13.602 1 92.81 339 PHE B O 1
ATOM 6130 N N . ASN B 1 340 ? 27.406 -14.266 -13.367 1 93.56 340 ASN B N 1
ATOM 6131 C CA . ASN B 1 340 ? 28.75 -14.008 -13.852 1 93.56 340 ASN B CA 1
ATOM 6132 C C . ASN B 1 340 ? 29.797 -14.648 -12.945 1 93.56 340 ASN B C 1
ATOM 6134 O O . ASN B 1 340 ? 30.812 -15.172 -13.422 1 93.56 340 ASN B O 1
ATOM 6138 N N . ASP B 1 341 ? 29.516 -14.531 -11.703 1 94.44 341 ASP B N 1
ATOM 6139 C CA . ASP B 1 341 ? 30.438 -15.141 -10.734 1 94.44 341 ASP B CA 1
ATOM 6140 C C . ASP B 1 341 ? 30.484 -16.656 -10.922 1 94.44 341 ASP B C 1
ATOM 6142 O O . ASP B 1 341 ? 31.562 -17.25 -10.883 1 94.44 341 ASP B O 1
ATOM 6146 N N . LEU B 1 342 ? 29.359 -17.234 -11.078 1 95.38 342 LEU B N 1
ATOM 6147 C CA . LEU B 1 342 ? 29.281 -18.688 -11.289 1 95.38 342 LEU B CA 1
ATOM 6148 C C . LEU B 1 342 ? 29.984 -19.078 -12.586 1 95.38 342 LEU B C 1
ATOM 6150 O O . LEU B 1 342 ? 30.703 -20.078 -12.633 1 95.38 342 LEU B O 1
ATOM 6154 N N . LEU B 1 343 ? 29.75 -18.312 -13.594 1 94.5 343 LEU B N 1
ATOM 6155 C CA . LEU B 1 343 ? 30.391 -18.547 -14.883 1 94.5 343 LEU B CA 1
ATOM 6156 C C . LEU B 1 343 ? 31.906 -18.484 -14.75 1 94.5 343 LEU B C 1
ATOM 6158 O O . LEU B 1 343 ? 32.625 -19.344 -15.297 1 94.5 343 LEU B O 1
ATOM 6162 N N . ALA B 1 344 ? 32.375 -17.547 -14.055 1 95.12 344 ALA B N 1
ATOM 6163 C CA . ALA B 1 344 ? 33.812 -17.375 -13.844 1 95.12 344 ALA B CA 1
ATOM 6164 C C . ALA B 1 344 ? 34.406 -18.562 -13.078 1 95.12 344 ALA B C 1
ATOM 6166 O O . ALA B 1 344 ? 35.469 -19.047 -13.406 1 95.12 344 ALA B O 1
ATOM 6167 N N . ARG B 1 345 ? 33.719 -18.953 -12.109 1 95.12 345 ARG B N 1
ATOM 6168 C CA . ARG B 1 345 ? 34.188 -20.094 -11.32 1 95.12 345 ARG B CA 1
ATOM 6169 C C . ARG B 1 345 ? 34.188 -21.359 -12.156 1 95.12 345 ARG B C 1
ATOM 6171 O O . ARG B 1 345 ? 35.125 -22.172 -12.055 1 95.12 345 ARG B O 1
ATOM 6178 N N . GLU B 1 346 ? 33.156 -21.609 -12.906 1 94.81 346 GLU B N 1
ATOM 6179 C CA . GLU B 1 346 ? 33.094 -22.781 -13.773 1 94.81 346 GLU B CA 1
ATOM 6180 C C . GLU B 1 346 ? 34.188 -22.75 -14.828 1 94.81 346 GLU B C 1
ATOM 6182 O O . GLU B 1 346 ? 34.719 -23.797 -15.203 1 94.81 346 GLU B O 1
ATOM 6187 N N . PHE B 1 347 ? 34.469 -21.562 -15.297 1 94.31 347 PHE B N 1
ATOM 6188 C CA . PHE B 1 347 ? 35.562 -21.422 -16.25 1 94.31 347 PHE B CA 1
ATOM 6189 C C . PHE B 1 347 ? 36.875 -21.828 -15.633 1 94.31 347 PHE B C 1
ATOM 6191 O O . PHE B 1 347 ? 37.688 -22.531 -16.266 1 94.31 347 PHE B O 1
ATOM 6198 N N . ARG B 1 348 ? 37.125 -21.453 -14.445 1 93.12 348 ARG B N 1
ATOM 6199 C CA . ARG B 1 348 ? 38.344 -21.781 -13.75 1 93.12 348 ARG B CA 1
ATOM 6200 C C . ARG B 1 348 ? 38.438 -23.266 -13.445 1 93.12 348 ARG B C 1
ATOM 6202 O O . ARG B 1 348 ? 39.5 -23.859 -13.461 1 93.12 348 ARG B O 1
ATOM 6209 N N . LEU B 1 349 ? 37.312 -23.812 -13.172 1 91.75 349 LEU B N 1
ATOM 6210 C CA . LEU B 1 349 ? 37.281 -25.203 -12.734 1 91.75 349 LEU B CA 1
ATOM 6211 C C . LEU B 1 349 ? 37.344 -26.141 -13.93 1 91.75 349 LEU B C 1
ATOM 6213 O O . LEU B 1 349 ? 37.969 -27.188 -13.875 1 91.75 349 LEU B O 1
ATOM 6217 N N . SER B 1 350 ? 36.625 -25.812 -15.031 1 89.88 350 SER B N 1
ATOM 6218 C CA . SER B 1 350 ? 36.469 -26.781 -16.109 1 89.88 350 SER B CA 1
ATOM 6219 C C . SER B 1 350 ? 36.719 -26.141 -17.469 1 89.88 350 SER B C 1
ATOM 6221 O O . SER B 1 350 ? 36.688 -26.812 -18.5 1 89.88 350 SER B O 1
ATOM 6223 N N . GLY B 1 351 ? 36.906 -24.828 -17.516 1 89.06 351 GLY B N 1
ATOM 6224 C CA . GLY B 1 351 ? 37.094 -24.141 -18.797 1 89.06 351 GLY B CA 1
ATOM 6225 C C . GLY B 1 351 ? 35.781 -23.828 -19.5 1 89.06 351 GLY B C 1
ATOM 6226 O O . GLY B 1 351 ? 35.781 -23.375 -20.641 1 89.06 351 GLY B O 1
ATOM 6227 N N . ALA B 1 352 ? 34.719 -24.109 -18.797 1 88 352 ALA B N 1
ATOM 6228 C CA . ALA B 1 352 ? 33.406 -23.891 -19.391 1 88 352 ALA B CA 1
ATOM 6229 C C . ALA B 1 352 ? 33.188 -22.422 -19.703 1 88 352 ALA B C 1
ATOM 6231 O O . ALA B 1 352 ? 33.531 -21.547 -18.906 1 88 352 ALA B O 1
ATOM 6232 N N . THR B 1 353 ? 32.688 -22.109 -20.953 1 89.81 353 THR B N 1
ATOM 6233 C CA . THR B 1 353 ? 32.438 -20.719 -21.344 1 89.81 353 THR B CA 1
ATOM 6234 C C . THR B 1 353 ? 30.938 -20.391 -21.266 1 89.81 353 THR B C 1
ATOM 6236 O O . THR B 1 353 ? 30.531 -19.25 -21.5 1 89.81 353 THR B O 1
ATOM 6239 N N . THR B 1 354 ? 30.203 -21.5 -21.031 1 90.19 354 THR B N 1
ATOM 6240 C CA . THR B 1 354 ? 28.766 -21.328 -20.844 1 90.19 354 THR B CA 1
ATOM 6241 C C . THR B 1 354 ? 28.281 -22.156 -19.672 1 90.19 354 THR B C 1
ATOM 6243 O O . THR B 1 354 ? 28.938 -23.109 -19.25 1 90.19 354 THR B O 1
ATOM 6246 N N . ILE B 1 355 ? 27.234 -21.688 -19.016 1 90.56 355 ILE B N 1
ATOM 6247 C CA . ILE B 1 355 ? 26.609 -22.469 -17.953 1 90.56 355 ILE B CA 1
ATOM 6248 C C . ILE B 1 355 ? 25.125 -22.688 -18.281 1 90.56 355 ILE B C 1
ATOM 6250 O O . ILE B 1 355 ? 24.516 -21.875 -18.984 1 90.56 355 ILE B O 1
ATOM 6254 N N . PRO B 1 356 ? 24.625 -23.828 -17.797 1 89.38 356 PRO B N 1
ATOM 6255 C CA . PRO B 1 356 ? 23.25 -24.188 -18.156 1 89.38 356 PRO B CA 1
ATOM 6256 C C . PRO B 1 356 ? 22.203 -23.453 -17.312 1 89.38 356 PRO B C 1
ATOM 6258 O O . PRO B 1 356 ? 21.234 -24.062 -16.859 1 89.38 356 PRO B O 1
ATOM 6261 N N . PHE B 1 357 ? 22.422 -22.203 -16.953 1 88.56 357 PHE B N 1
ATOM 6262 C CA . PHE B 1 357 ? 21.484 -21.406 -16.141 1 88.56 357 PHE B CA 1
ATOM 6263 C C . PHE B 1 357 ? 21.266 -20.031 -16.781 1 88.56 357 PHE B C 1
ATOM 6265 O O . PHE B 1 357 ? 22.188 -19.438 -17.312 1 88.56 357 PHE B O 1
ATOM 6272 N N . SER B 1 358 ? 20.031 -19.641 -16.828 1 82.31 358 SER B N 1
ATOM 6273 C CA . SER B 1 358 ? 19.703 -18.234 -17.125 1 82.31 358 SER B CA 1
ATOM 6274 C C . SER B 1 358 ? 19.688 -17.406 -15.844 1 82.31 358 SER B C 1
ATOM 6276 O O . SER B 1 358 ? 19.828 -17.938 -14.742 1 82.31 358 SER B O 1
ATOM 6278 N N . ASP B 1 359 ? 19.578 -16.125 -15.992 1 82.31 359 ASP B N 1
ATOM 6279 C CA . ASP B 1 359 ? 19.453 -15.242 -14.836 1 82.31 359 ASP B CA 1
ATOM 6280 C C . ASP B 1 359 ? 18.25 -15.633 -13.984 1 82.31 359 ASP B C 1
ATOM 6282 O O . ASP B 1 359 ? 18.297 -15.555 -12.758 1 82.31 359 ASP B O 1
ATOM 6286 N N . GLU B 1 360 ? 17.281 -16.078 -14.656 1 72.31 360 GLU B N 1
ATOM 6287 C CA . GLU B 1 360 ? 16.078 -16.5 -13.961 1 72.31 360 GLU B CA 1
ATOM 6288 C C . GLU B 1 360 ? 16.328 -17.766 -13.148 1 72.31 360 GLU B C 1
ATOM 6290 O O . GLU B 1 360 ? 15.797 -17.922 -12.047 1 72.31 360 GLU B O 1
ATOM 6295 N N . ASP B 1 361 ? 17.141 -18.609 -13.758 1 80.06 361 ASP B N 1
ATOM 6296 C CA . ASP B 1 361 ? 17.516 -19.828 -13.047 1 80.06 361 ASP B CA 1
ATOM 6297 C C . ASP B 1 361 ? 18.312 -19.5 -11.781 1 80.06 361 ASP B C 1
ATOM 6299 O O . ASP B 1 361 ? 18.109 -20.141 -10.742 1 80.06 361 ASP B O 1
ATOM 6303 N N . ILE B 1 362 ? 19.109 -18.547 -11.945 1 87.5 362 ILE B N 1
ATOM 6304 C CA . ILE B 1 362 ? 19.922 -18.125 -10.805 1 87.5 362 ILE B CA 1
ATOM 6305 C C . ILE B 1 362 ? 19.016 -17.625 -9.688 1 87.5 362 ILE B C 1
ATOM 6307 O O . ILE B 1 362 ? 19.203 -17.969 -8.516 1 87.5 362 ILE B O 1
ATOM 6311 N N . GLY B 1 363 ? 18.109 -16.859 -10.078 1 80.38 363 GLY B N 1
ATOM 6312 C CA . GLY B 1 363 ? 17.156 -16.344 -9.102 1 80.38 363 GLY B CA 1
ATOM 6313 C C . GLY B 1 363 ? 16.391 -17.453 -8.398 1 80.38 363 GLY B C 1
ATOM 6314 O O . GLY B 1 363 ? 16.188 -17.406 -7.18 1 80.38 363 GLY B O 1
ATOM 6315 N N . TYR B 1 364 ? 16.047 -18.5 -9.125 1 78.19 364 TYR B N 1
ATOM 6316 C CA . TYR B 1 364 ? 15.297 -19.625 -8.594 1 78.19 364 TYR B CA 1
ATOM 6317 C C . TYR B 1 364 ? 16.125 -20.391 -7.57 1 78.19 364 TYR B C 1
ATOM 6319 O O . TYR B 1 364 ? 15.656 -20.703 -6.477 1 78.19 364 TYR B O 1
ATOM 6327 N N . ILE B 1 365 ? 17.312 -20.656 -8 1 84.75 365 ILE B N 1
ATOM 6328 C CA . ILE B 1 365 ? 18.188 -21.422 -7.117 1 84.75 365 ILE B CA 1
ATOM 6329 C C . ILE B 1 365 ? 18.469 -20.625 -5.848 1 84.75 365 ILE B C 1
ATOM 6331 O O . ILE B 1 365 ? 18.359 -21.156 -4.738 1 84.75 365 ILE B O 1
ATOM 6335 N N . PHE B 1 366 ? 18.703 -19.422 -5.984 1 85.62 366 PHE B N 1
ATOM 6336 C CA . PHE B 1 366 ? 19.094 -18.547 -4.879 1 85.62 366 PHE B CA 1
ATOM 6337 C C . PHE B 1 366 ? 17.922 -18.312 -3.938 1 85.62 366 PHE B C 1
ATOM 6339 O O . PHE B 1 366 ? 18.031 -18.547 -2.732 1 85.62 366 PHE B O 1
ATOM 6346 N N . GLU B 1 367 ? 16.828 -18.031 -4.586 1 73.31 367 GLU B N 1
ATOM 6347 C CA . GLU B 1 367 ? 15.711 -17.578 -3.76 1 73.31 367 GLU B CA 1
ATOM 6348 C C . GLU B 1 367 ? 14.805 -18.734 -3.365 1 73.31 367 GLU B C 1
ATOM 6350 O O . GLU B 1 367 ? 14.289 -18.781 -2.244 1 73.31 367 GLU B O 1
ATOM 6355 N N . ASP B 1 368 ? 14.469 -19.578 -4.312 1 75.31 368 ASP B N 1
ATOM 6356 C CA . ASP B 1 368 ? 13.438 -20.594 -4.094 1 75.31 368 ASP B CA 1
ATOM 6357 C C . ASP B 1 368 ? 14.031 -21.859 -3.494 1 75.31 368 ASP B C 1
ATOM 6359 O O . ASP B 1 368 ? 13.484 -22.406 -2.535 1 75.31 368 ASP B O 1
ATOM 6363 N N . LEU B 1 369 ? 15.117 -22.25 -4.043 1 78.56 369 LEU B N 1
ATOM 6364 C CA . LEU B 1 369 ? 15.695 -23.5 -3.572 1 78.56 369 LEU B CA 1
ATOM 6365 C C . LEU B 1 369 ? 16.422 -23.297 -2.242 1 78.56 369 LEU B C 1
ATOM 6367 O O . LEU B 1 369 ? 16.266 -24.109 -1.327 1 78.56 369 LEU B O 1
ATOM 6371 N N . PHE B 1 370 ? 17.141 -22.188 -2.158 1 79.94 370 PHE B N 1
ATOM 6372 C CA . PHE B 1 370 ? 17.969 -22.031 -0.971 1 79.94 370 PHE B CA 1
ATOM 6373 C C . PHE B 1 370 ? 17.516 -20.828 -0.157 1 79.94 370 PHE B C 1
ATOM 6375 O O . PHE B 1 370 ? 18.219 -20.391 0.754 1 79.94 370 PHE B O 1
ATOM 6382 N N . ARG B 1 371 ? 16.453 -20.219 -0.501 1 69.75 371 ARG B N 1
ATOM 6383 C CA . ARG B 1 371 ? 15.727 -19.219 0.277 1 69.75 371 ARG B CA 1
ATOM 6384 C C . ARG B 1 371 ? 16.609 -18 0.548 1 69.75 371 ARG B C 1
ATOM 6386 O O . ARG B 1 371 ? 16.547 -17.406 1.632 1 69.75 371 ARG B O 1
ATOM 6393 N N . GLY B 1 372 ? 17.516 -17.812 -0.327 1 71.75 372 GLY B N 1
ATOM 6394 C CA . GLY B 1 372 ? 18.328 -16.609 -0.266 1 71.75 372 GLY B CA 1
ATOM 6395 C C . GLY B 1 372 ? 19.438 -16.688 0.775 1 71.75 372 GLY B C 1
ATOM 6396 O O . GLY B 1 372 ? 19.984 -15.664 1.184 1 71.75 372 GLY B O 1
ATOM 6397 N N . ARG B 1 373 ? 19.719 -17.891 1.232 1 74.56 373 ARG B N 1
ATOM 6398 C CA . ARG B 1 373 ? 20.688 -18.047 2.322 1 74.56 373 ARG B CA 1
ATOM 6399 C C . ARG B 1 373 ? 21.781 -19.016 1.939 1 74.56 373 ARG B C 1
ATOM 6401 O O . ARG B 1 373 ? 21.578 -19.906 1.097 1 74.56 373 ARG B O 1
ATOM 6408 N N . SER B 1 374 ? 22.984 -18.781 2.619 1 84.75 374 SER B N 1
ATOM 6409 C CA . SER B 1 374 ? 24.062 -19.734 2.457 1 84.75 374 SER B CA 1
ATOM 6410 C C . SER B 1 374 ? 23.688 -21.094 3.045 1 84.75 374 SER B C 1
ATOM 6412 O O . SER B 1 374 ? 23 -21.172 4.059 1 84.75 374 SER B O 1
ATOM 6414 N N . VAL B 1 375 ? 24.203 -22.109 2.441 1 88.69 375 VAL B N 1
ATOM 6415 C CA . VAL B 1 375 ? 23.922 -23.469 2.908 1 88.69 375 VAL B CA 1
ATOM 6416 C C . VAL B 1 375 ? 24.812 -23.797 4.105 1 88.69 375 VAL B C 1
ATOM 6418 O O . VAL B 1 375 ? 24.547 -24.766 4.828 1 88.69 375 VAL B O 1
ATOM 6421 N N . VAL B 1 376 ? 25.812 -22.938 4.266 1 87.38 376 VAL B N 1
ATOM 6422 C CA . VAL B 1 376 ? 26.781 -23.234 5.309 1 87.38 376 VAL B CA 1
ATOM 6423 C C . VAL B 1 376 ? 26.203 -22.906 6.68 1 87.38 376 VAL B C 1
ATOM 6425 O O . VAL B 1 376 ? 25.656 -21.828 6.887 1 87.38 376 VAL B O 1
ATOM 6428 N N . HIS B 1 377 ? 26.297 -23.797 7.551 1 76.12 377 HIS B N 1
ATOM 6429 C CA . HIS B 1 377 ? 25.781 -23.625 8.906 1 76.12 377 HIS B CA 1
ATOM 6430 C C . HIS B 1 377 ? 26.594 -22.594 9.68 1 76.12 377 HIS B C 1
ATOM 6432 O O . HIS B 1 377 ? 27.828 -22.562 9.586 1 76.12 377 HIS B O 1
ATOM 6438 N N . PRO B 1 378 ? 25.938 -21.656 10.234 1 68.5 378 PRO B N 1
ATOM 6439 C CA . PRO B 1 378 ? 24.5 -21.672 10.555 1 68.5 378 PRO B CA 1
ATOM 6440 C C . PRO B 1 378 ? 23.656 -21.031 9.469 1 68.5 378 PRO B C 1
ATOM 6442 O O . PRO B 1 378 ? 23.984 -19.953 8.953 1 68.5 378 PRO B O 1
ATOM 6445 N N . ALA B 1 379 ? 22.625 -21.766 9.008 1 55.19 379 ALA B N 1
ATOM 6446 C CA . ALA B 1 379 ? 21.828 -21.562 7.793 1 55.19 379 ALA B CA 1
ATOM 6447 C C . ALA B 1 379 ? 21.078 -20.25 7.848 1 55.19 379 ALA B C 1
ATOM 6449 O O . ALA B 1 379 ? 20.422 -19.859 6.871 1 55.19 379 ALA B O 1
ATOM 6450 N N . PHE B 1 380 ? 21.141 -19.516 9.008 1 51.44 380 PHE B N 1
ATOM 6451 C CA . PHE B 1 380 ? 20.25 -18.359 9.07 1 51.44 380 PHE B CA 1
ATOM 6452 C C . PHE B 1 380 ? 20.984 -17.094 8.633 1 51.44 380 PHE B C 1
ATOM 6454 O O . PHE B 1 380 ? 20.375 -16.031 8.484 1 51.44 380 PHE B O 1
ATOM 6461 N N . LYS B 1 381 ? 22.219 -17.203 8.219 1 53.47 381 LYS B N 1
ATOM 6462 C CA . LYS B 1 381 ? 23 -16.016 7.895 1 53.47 381 LYS B CA 1
ATOM 6463 C C . LYS B 1 381 ? 22.656 -15.492 6.504 1 53.47 381 LYS B C 1
ATOM 6465 O O . LYS B 1 381 ? 22.656 -16.25 5.531 1 53.47 381 LYS B O 1
ATOM 6470 N N . VAL B 1 382 ? 22.062 -14.273 6.504 1 57.47 382 VAL B N 1
ATOM 6471 C CA . VAL B 1 382 ? 21.859 -13.609 5.219 1 57.47 382 VAL B CA 1
ATOM 6472 C C . VAL B 1 382 ? 23.203 -13.305 4.574 1 57.47 382 VAL B C 1
ATOM 6474 O O . VAL B 1 382 ? 24.109 -12.797 5.238 1 57.47 382 VAL B O 1
ATOM 6477 N N . SER B 1 383 ? 23.375 -13.859 3.338 1 57.88 383 SER B N 1
ATOM 6478 C CA . SER B 1 383 ? 24.625 -13.68 2.605 1 57.88 383 SER B CA 1
ATOM 6479 C C . SER B 1 383 ? 24.797 -12.234 2.141 1 57.88 383 SER B C 1
ATOM 6481 O O . SER B 1 383 ? 23.891 -11.664 1.526 1 57.88 383 SER B O 1
ATOM 6483 N N . SER B 1 384 ? 25.781 -11.617 2.605 1 66.88 384 SER B N 1
ATOM 6484 C CA . SER B 1 384 ? 26.109 -10.266 2.166 1 66.88 384 SER B CA 1
ATOM 6485 C C . SER B 1 384 ? 26.516 -10.242 0.698 1 66.88 384 SER B C 1
ATOM 6487 O O . SER B 1 384 ? 26.172 -9.32 -0.038 1 66.88 384 SER B O 1
ATOM 6489 N N . HIS B 1 385 ? 27.266 -11.281 0.306 1 82.06 385 HIS B N 1
ATOM 6490 C CA . HIS B 1 385 ? 27.703 -11.453 -1.075 1 82.06 385 HIS B CA 1
ATOM 6491 C C . HIS B 1 385 ? 27.406 -12.867 -1.575 1 82.06 385 HIS B C 1
ATOM 6493 O O . HIS B 1 385 ? 28.328 -13.672 -1.752 1 82.06 385 HIS B O 1
ATOM 6499 N N . PRO B 1 386 ? 26.141 -13.039 -1.863 1 86.56 386 PRO B N 1
ATOM 6500 C CA . PRO B 1 386 ? 25.75 -14.398 -2.244 1 86.56 386 PRO B CA 1
ATOM 6501 C C . PRO B 1 386 ? 26.359 -14.836 -3.578 1 86.56 386 PRO B C 1
ATOM 6503 O O . PRO B 1 386 ? 26.453 -14.023 -4.504 1 86.56 386 PRO B O 1
ATOM 6506 N N . CYS B 1 387 ? 26.859 -16.125 -3.59 1 92 387 CYS B N 1
ATOM 6507 C CA . CYS B 1 387 ? 27.375 -16.766 -4.789 1 92 387 CYS B CA 1
ATOM 6508 C C . CYS B 1 387 ? 26.781 -18.156 -4.973 1 92 387 CYS B C 1
ATOM 6510 O O . CYS B 1 387 ? 26.312 -18.766 -4.012 1 92 387 CYS B O 1
ATOM 6512 N N . LEU B 1 388 ? 26.703 -18.484 -6.203 1 94.56 388 LEU B N 1
ATOM 6513 C CA . LEU B 1 388 ? 26.391 -19.875 -6.516 1 94.56 388 LEU B CA 1
ATOM 6514 C C . LEU B 1 388 ? 27.656 -20.656 -6.875 1 94.56 388 LEU B C 1
ATOM 6516 O O . LEU B 1 388 ? 28.562 -20.094 -7.496 1 94.56 388 LEU B O 1
ATOM 6520 N N . ILE B 1 389 ? 27.703 -21.922 -6.406 1 95.75 389 ILE B N 1
ATOM 6521 C CA . ILE B 1 389 ? 28.875 -22.75 -6.688 1 95.75 389 ILE B CA 1
ATOM 6522 C C . ILE B 1 389 ? 28.453 -24.219 -6.77 1 95.75 389 ILE B C 1
ATOM 6524 O O . ILE B 1 389 ? 27.516 -24.641 -6.086 1 95.75 389 ILE B O 1
ATOM 6528 N N . ARG B 1 390 ? 29.109 -24.875 -7.629 1 95.5 390 ARG B N 1
ATOM 6529 C CA . ARG B 1 390 ? 28.922 -26.312 -7.746 1 95.5 390 ARG B CA 1
ATOM 6530 C C . ARG B 1 390 ? 29.188 -27.016 -6.418 1 95.5 390 ARG B C 1
ATOM 6532 O O . ARG B 1 390 ? 30.156 -26.672 -5.723 1 95.5 390 ARG B O 1
ATOM 6539 N N . TRP B 1 391 ? 28.344 -27.953 -6.047 1 95.62 391 TRP B N 1
ATOM 6540 C CA . TRP B 1 391 ? 28.469 -28.641 -4.77 1 95.62 391 TRP B CA 1
ATOM 6541 C C . TRP B 1 391 ? 29.547 -29.719 -4.828 1 95.62 391 TRP B C 1
ATOM 6543 O O . TRP B 1 391 ? 30.344 -29.859 -3.898 1 95.62 391 TRP B O 1
ATOM 6553 N N . SER B 1 392 ? 29.453 -30.469 -5.902 1 94.44 392 SER B N 1
ATOM 6554 C CA . SER B 1 392 ? 30.391 -31.562 -6.082 1 94.44 3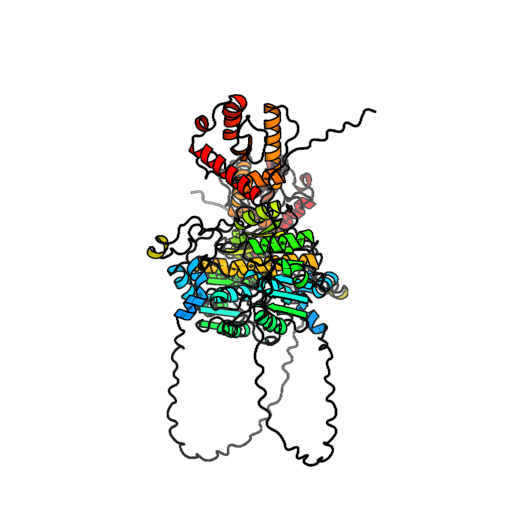92 SER B CA 1
ATOM 6555 C C . SER B 1 392 ? 30.922 -31.609 -7.512 1 94.44 392 SER B C 1
ATOM 6557 O O . SER B 1 392 ? 30.188 -31.344 -8.461 1 94.44 392 SER B O 1
ATOM 6559 N N . MET B 1 393 ? 32.156 -32 -7.637 1 93.06 393 MET B N 1
ATOM 6560 C CA . MET B 1 393 ? 32.781 -32.094 -8.961 1 93.06 393 MET B CA 1
ATOM 6561 C C . MET B 1 393 ? 32.406 -33.406 -9.641 1 93.06 393 MET B C 1
ATOM 6563 O O . MET B 1 393 ? 32.594 -33.531 -10.852 1 93.06 393 MET B O 1
ATOM 6567 N N . ASP B 1 394 ? 31.781 -34.219 -8.922 1 91.31 394 ASP B N 1
ATOM 6568 C CA . ASP B 1 394 ? 31.453 -35.562 -9.445 1 91.31 394 ASP B CA 1
ATOM 6569 C C . ASP B 1 394 ? 30.281 -35.469 -10.43 1 91.31 394 ASP B C 1
ATOM 6571 O O . ASP B 1 394 ? 30.078 -36.406 -11.227 1 91.31 394 ASP B O 1
ATOM 6575 N N . GLU B 1 395 ? 29.516 -34.469 -10.328 1 90.38 395 GLU B N 1
ATOM 6576 C CA . GLU B 1 395 ? 28.391 -34.25 -11.219 1 90.38 395 GLU B CA 1
ATOM 6577 C C . GLU B 1 395 ? 28.5 -32.906 -11.93 1 90.38 395 GLU B C 1
ATOM 6579 O O . GLU B 1 395 ? 29.188 -32 -11.461 1 90.38 395 GLU B O 1
ATOM 6584 N N . GLU B 1 396 ? 27.875 -32.844 -13.047 1 90.62 396 GLU B N 1
ATOM 6585 C CA . GLU B 1 396 ? 27.844 -31.594 -13.781 1 90.62 396 GLU B CA 1
ATOM 6586 C C . GLU B 1 396 ? 27.031 -30.531 -13.047 1 90.62 396 GLU B C 1
ATOM 6588 O O . GLU B 1 396 ? 26.266 -30.844 -12.133 1 90.62 396 GLU B O 1
ATOM 6593 N N . LEU B 1 397 ? 27.266 -29.328 -13.43 1 92.12 397 LEU B N 1
ATOM 6594 C CA . LEU B 1 397 ? 26.484 -28.234 -12.867 1 92.12 397 LEU B CA 1
ATOM 6595 C C . LEU B 1 397 ? 25 -28.406 -13.156 1 92.12 397 LEU B C 1
ATOM 6597 O O . LEU B 1 397 ? 24.609 -28.562 -14.32 1 92.12 397 LEU B O 1
ATOM 6601 N N . HIS B 1 398 ? 24.297 -28.562 -12.078 1 89.06 398 HIS B N 1
ATOM 6602 C CA . HIS B 1 398 ? 22.859 -28.828 -12.141 1 89.06 398 HIS B CA 1
ATOM 6603 C C . HIS B 1 398 ? 22.141 -28.203 -10.945 1 89.06 398 HIS B C 1
ATOM 6605 O O . HIS B 1 398 ? 22.766 -27.812 -9.969 1 89.06 398 HIS B O 1
ATOM 6611 N N . TRP B 1 399 ? 20.844 -28.188 -11.031 1 82.88 399 TRP B N 1
ATOM 6612 C CA . TRP B 1 399 ? 20.047 -27.625 -9.953 1 82.88 399 TRP B CA 1
ATOM 6613 C C . TRP B 1 399 ? 20.281 -28.375 -8.648 1 82.88 399 TRP B C 1
ATOM 6615 O O . TRP B 1 399 ? 20.234 -27.781 -7.566 1 82.88 399 TRP B O 1
ATOM 6625 N N . THR B 1 400 ? 20.516 -29.672 -8.812 1 88.06 400 THR B N 1
ATOM 6626 C CA . THR B 1 400 ? 20.766 -30.469 -7.617 1 88.06 400 THR B CA 1
ATOM 6627 C C . THR B 1 400 ? 22.25 -30.656 -7.379 1 88.06 400 THR B C 1
ATOM 6629 O O . THR B 1 400 ? 22.688 -31.625 -6.766 1 88.06 400 THR B O 1
ATOM 6632 N N . ASN B 1 401 ? 23.047 -29.828 -7.938 1 94.25 401 ASN B N 1
ATOM 6633 C CA . ASN B 1 401 ? 24.484 -29.828 -7.707 1 94.25 401 ASN B CA 1
ATOM 6634 C C . ASN B 1 401 ? 25.047 -28.406 -7.695 1 94.25 401 ASN B C 1
ATOM 6636 O O . ASN B 1 401 ? 26.156 -28.172 -8.164 1 94.25 401 ASN B O 1
ATOM 6640 N N . CYS B 1 402 ? 24.234 -27.469 -7.336 1 94.44 402 CYS B N 1
ATOM 6641 C CA . CYS B 1 402 ? 24.594 -26.062 -7.184 1 94.44 402 CYS B CA 1
ATOM 6642 C C . CYS B 1 402 ? 24.031 -25.5 -5.883 1 94.44 402 CYS B C 1
ATOM 6644 O O . CYS B 1 402 ? 22.844 -25.672 -5.582 1 94.44 402 CYS B O 1
ATOM 6646 N N . VAL B 1 403 ? 24.891 -24.844 -5.121 1 93.56 403 VAL B N 1
ATOM 6647 C CA . VAL B 1 403 ? 24.469 -24.375 -3.811 1 93.56 403 VAL B CA 1
ATOM 6648 C C . VAL B 1 403 ? 24.781 -22.891 -3.664 1 93.56 403 VAL B C 1
ATOM 6650 O O . VAL B 1 403 ? 25.547 -22.328 -4.449 1 93.56 403 VAL B O 1
ATOM 6653 N N . VAL B 1 404 ? 24.109 -22.266 -2.709 1 91.81 404 VAL B N 1
ATOM 6654 C CA . VAL B 1 404 ? 24.344 -20.875 -2.385 1 91.81 404 VAL B CA 1
ATOM 6655 C C . VAL B 1 404 ? 25.328 -20.766 -1.217 1 91.81 404 VAL B C 1
ATOM 6657 O O . VAL B 1 404 ? 25.172 -21.453 -0.207 1 91.81 404 VAL B O 1
ATOM 6660 N N . MET B 1 405 ? 26.375 -20.016 -1.377 1 90.88 405 MET B N 1
ATOM 6661 C CA . MET B 1 405 ? 27.344 -19.719 -0.325 1 90.88 405 MET B CA 1
ATOM 6662 C C . MET B 1 405 ? 27.75 -18.25 -0.343 1 90.88 405 MET B C 1
ATOM 6664 O O . MET B 1 405 ? 27.547 -17.562 -1.347 1 90.88 405 MET B O 1
ATOM 6668 N N . ASP B 1 406 ? 28.219 -17.828 0.791 1 88.25 406 ASP B N 1
ATOM 6669 C CA . ASP B 1 406 ? 28.875 -16.531 0.773 1 88.25 406 ASP B CA 1
ATOM 6670 C C . ASP B 1 406 ? 30.203 -16.578 0.016 1 88.25 406 ASP B C 1
ATOM 6672 O O . ASP B 1 406 ? 30.812 -17.656 -0.103 1 88.25 406 ASP B O 1
ATOM 6676 N N . ARG B 1 407 ? 30.656 -15.445 -0.459 1 89.5 407 ARG B N 1
ATOM 6677 C CA . ARG B 1 407 ? 31.828 -15.391 -1.317 1 89.5 407 ARG B CA 1
ATOM 6678 C C . ARG B 1 407 ? 33.031 -16.078 -0.662 1 89.5 407 ARG B C 1
ATOM 6680 O O . ARG B 1 407 ? 33.719 -16.875 -1.3 1 89.5 407 ARG B O 1
ATOM 6687 N N . SER B 1 408 ? 33.188 -15.727 0.615 1 88.62 408 SER B N 1
ATOM 6688 C CA . SER B 1 408 ? 34.312 -16.328 1.322 1 88.62 408 SER B CA 1
ATOM 6689 C C . SER B 1 408 ? 34.156 -17.844 1.454 1 88.62 408 SER B C 1
ATOM 6691 O O . SER B 1 408 ? 35.094 -18.594 1.322 1 88.62 408 SER B O 1
ATOM 6693 N N . GLU B 1 409 ? 32.969 -18.266 1.636 1 91.12 409 GLU B N 1
ATOM 6694 C CA . GLU B 1 409 ? 32.656 -19.688 1.742 1 91.12 409 GLU B CA 1
ATOM 6695 C C . GLU B 1 409 ? 32.844 -20.391 0.402 1 91.12 409 GLU B C 1
ATOM 6697 O O . GLU B 1 409 ? 33.375 -21.5 0.345 1 91.12 409 GLU B O 1
ATOM 6702 N N . ALA B 1 410 ? 32.375 -19.734 -0.589 1 94.56 410 ALA B N 1
ATOM 6703 C CA . ALA B 1 410 ? 32.469 -20.297 -1.938 1 94.56 410 ALA B CA 1
ATOM 6704 C C . ALA B 1 410 ? 33.938 -20.484 -2.348 1 94.56 410 ALA B C 1
ATOM 6706 O O . ALA B 1 410 ? 34.281 -21.453 -3.008 1 94.56 410 ALA B O 1
ATOM 6707 N N . ASP B 1 411 ? 34.75 -19.547 -1.935 1 94.25 411 ASP B N 1
ATOM 6708 C CA . ASP B 1 411 ? 36.156 -19.656 -2.225 1 94.25 411 ASP B CA 1
ATOM 6709 C C . ASP B 1 411 ? 36.781 -20.875 -1.539 1 94.25 411 ASP B C 1
ATOM 6711 O O . ASP B 1 411 ? 37.562 -21.609 -2.145 1 94.25 411 ASP B O 1
ATOM 6715 N N . ILE B 1 412 ? 36.375 -21.016 -0.334 1 94.5 412 ILE B N 1
ATOM 6716 C CA . ILE B 1 412 ? 36.844 -22.172 0.417 1 94.5 412 ILE B CA 1
ATOM 6717 C C . ILE B 1 412 ? 36.344 -23.453 -0.239 1 94.5 412 ILE B C 1
ATOM 6719 O O . ILE B 1 412 ? 37.094 -24.406 -0.413 1 94.5 412 ILE B O 1
ATOM 6723 N N . HIS B 1 413 ? 35.125 -23.484 -0.609 1 96.12 413 HIS B N 1
ATOM 6724 C CA . HIS B 1 413 ? 34.531 -24.656 -1.229 1 96.12 413 HIS B CA 1
ATOM 6725 C C . HIS B 1 413 ? 35.219 -25 -2.545 1 96.12 413 HIS B C 1
ATOM 6727 O O . HIS B 1 413 ? 35.469 -26.172 -2.832 1 96.12 413 HIS B O 1
ATOM 6733 N N . GLN B 1 414 ? 35.469 -24 -3.279 1 96.31 414 GLN B N 1
ATOM 6734 C CA . GLN B 1 414 ? 36.156 -24.188 -4.551 1 96.31 414 GLN B CA 1
ATOM 6735 C C . GLN B 1 414 ? 37.531 -24.812 -4.344 1 96.31 414 GLN B C 1
ATOM 6737 O O . GLN B 1 414 ? 37.875 -25.781 -5.023 1 96.31 414 GLN B O 1
ATOM 6742 N N . GLN B 1 415 ? 38.25 -24.344 -3.385 1 95.19 415 GLN B N 1
ATOM 6743 C CA . GLN B 1 415 ? 39.625 -24.766 -3.156 1 95.19 415 GLN B CA 1
ATOM 6744 C C . GLN B 1 415 ? 39.688 -26.141 -2.504 1 95.19 415 GLN B C 1
ATOM 6746 O O . GLN B 1 415 ? 40.406 -27.031 -2.945 1 95.19 415 GLN B O 1
ATOM 6751 N N . ARG B 1 416 ? 38.844 -26.281 -1.574 1 95.94 416 ARG B N 1
ATOM 6752 C CA . ARG B 1 416 ? 38.969 -27.484 -0.744 1 95.94 416 ARG B CA 1
ATOM 6753 C C . ARG B 1 416 ? 38.125 -28.625 -1.285 1 95.94 416 ARG B C 1
ATOM 6755 O O . ARG B 1 416 ? 38.562 -29.781 -1.3 1 95.94 416 ARG B O 1
ATOM 6762 N N . VAL B 1 417 ? 37 -28.344 -1.745 1 95.94 417 VAL B N 1
ATOM 6763 C CA . VAL B 1 417 ? 36.062 -29.406 -2.119 1 95.94 417 VAL B CA 1
ATOM 6764 C C . VAL B 1 417 ? 36.188 -29.672 -3.619 1 95.94 417 VAL B C 1
ATOM 6766 O O . VAL B 1 417 ? 36.375 -30.812 -4.043 1 95.94 417 VAL B O 1
ATOM 6769 N N . LEU B 1 418 ? 36.125 -28.672 -4.402 1 96.12 418 LEU B N 1
ATOM 6770 C CA . LEU B 1 418 ? 36.031 -28.875 -5.844 1 96.12 418 LEU B CA 1
ATOM 6771 C C . LEU B 1 418 ? 37.406 -29.156 -6.43 1 96.12 418 LEU B C 1
ATOM 6773 O O . LEU B 1 418 ? 37.594 -30.109 -7.191 1 96.12 418 LEU B O 1
ATOM 6777 N N . VAL B 1 419 ? 38.406 -28.344 -6.043 1 94.94 419 VAL B N 1
ATOM 6778 C CA . VAL B 1 419 ? 39.75 -28.562 -6.551 1 94.94 419 VAL B CA 1
ATOM 6779 C C . VAL B 1 419 ? 40.438 -29.625 -5.715 1 94.94 419 VAL B C 1
ATOM 6781 O O . VAL B 1 419 ? 41.031 -30.562 -6.262 1 94.94 419 VAL B O 1
ATOM 6784 N N . GLY B 1 420 ? 40.312 -29.484 -4.41 1 94.81 420 GLY B N 1
ATOM 6785 C CA . GLY B 1 420 ? 41 -30.391 -3.492 1 94.81 420 GLY B CA 1
ATOM 6786 C C . GLY B 1 420 ? 40.312 -31.734 -3.373 1 94.81 420 GLY B C 1
ATOM 6787 O O . GLY B 1 420 ? 40.875 -32.688 -2.799 1 94.81 420 GLY B O 1
ATOM 6788 N N . ARG B 1 421 ? 39.125 -31.875 -3.818 1 94.5 421 ARG B N 1
ATOM 6789 C CA . ARG B 1 421 ? 38.344 -33.094 -3.838 1 94.5 421 ARG B CA 1
ATOM 6790 C C . ARG B 1 421 ? 38.094 -33.625 -2.424 1 94.5 421 ARG B C 1
ATOM 6792 O O . ARG B 1 421 ? 38.094 -34.844 -2.197 1 94.5 421 ARG B O 1
ATOM 6799 N N . GLN B 1 422 ? 38.031 -32.688 -1.474 1 94.38 422 GLN B N 1
ATOM 6800 C CA . GLN B 1 422 ? 37.688 -33.062 -0.11 1 94.38 422 GLN B CA 1
ATOM 6801 C C . GLN B 1 422 ? 36.188 -33.281 0.026 1 94.38 422 GLN B C 1
ATOM 6803 O O . GLN B 1 422 ? 35.375 -32.656 -0.694 1 94.38 422 GLN B O 1
ATOM 6808 N N . ASP B 1 423 ? 35.875 -34.125 0.943 1 94 423 ASP B N 1
ATOM 6809 C CA . ASP B 1 423 ? 34.438 -34.344 1.244 1 94 423 ASP B CA 1
ATOM 6810 C C . ASP B 1 423 ? 33.812 -33.125 1.897 1 94 423 ASP B C 1
ATOM 6812 O O . ASP B 1 423 ? 34.375 -32.594 2.869 1 94 423 ASP B O 1
ATOM 6816 N N . PRO B 1 424 ? 32.719 -32.688 1.334 1 94.19 424 PRO B N 1
ATOM 6817 C CA . PRO B 1 424 ? 32.062 -31.516 1.895 1 94.19 424 PRO B CA 1
ATOM 6818 C C . PRO B 1 424 ? 31.734 -31.656 3.379 1 94.19 424 PRO B C 1
ATOM 6820 O O . PRO B 1 424 ? 31.719 -30.672 4.113 1 94.19 424 PRO B O 1
ATOM 6823 N N . SER B 1 425 ? 31.438 -32.875 3.861 1 94.19 425 SER B N 1
ATOM 6824 C CA . SER B 1 425 ? 31.125 -33.094 5.266 1 94.19 425 SER B CA 1
ATOM 6825 C C . SER B 1 425 ? 32.312 -32.75 6.168 1 94.19 425 SER B C 1
ATOM 6827 O O . SER B 1 425 ? 32.125 -32.344 7.312 1 94.19 425 SER B O 1
ATOM 6829 N N . VAL B 1 426 ? 33.438 -32.938 5.613 1 93 426 VAL B N 1
ATOM 6830 C CA . VAL B 1 426 ? 34.656 -32.688 6.359 1 93 426 VAL B CA 1
ATOM 6831 C C . VAL B 1 426 ? 34.875 -31.172 6.414 1 93 426 VAL B C 1
ATOM 6833 O O . VAL B 1 426 ? 35.344 -30.641 7.438 1 93 426 VAL B O 1
ATOM 6836 N N . VAL B 1 427 ? 34.5 -30.531 5.391 1 93.25 427 VAL B N 1
ATOM 6837 C CA . VAL B 1 427 ? 34.812 -29.109 5.289 1 93.25 427 VAL B CA 1
ATOM 6838 C C . VAL B 1 427 ? 33.719 -28.312 6.012 1 93.25 427 VAL B C 1
ATOM 6840 O O . VAL B 1 427 ? 34.031 -27.359 6.73 1 93.25 427 VAL B O 1
ATOM 6843 N N . TRP B 1 428 ? 32.5 -28.688 5.816 1 93.62 428 TRP B N 1
ATOM 6844 C CA . TRP B 1 428 ? 31.391 -27.828 6.254 1 93.62 428 TRP B CA 1
ATOM 6845 C C . TRP B 1 428 ? 30.594 -28.484 7.363 1 93.62 428 TRP B C 1
ATOM 6847 O O . TRP B 1 428 ? 29.719 -27.844 7.969 1 93.62 428 TRP B O 1
ATOM 6857 N N . GLY B 1 429 ? 30.875 -29.75 7.641 1 90.44 429 GLY B N 1
ATOM 6858 C CA . GLY B 1 429 ? 30.141 -30.453 8.672 1 90.44 429 GLY B CA 1
ATOM 6859 C C . GLY B 1 429 ? 28.906 -31.172 8.141 1 90.44 429 GLY B C 1
ATOM 6860 O O . GLY B 1 429 ? 28.422 -30.875 7.047 1 90.44 429 GLY B O 1
ATOM 6861 N N . PRO B 1 430 ? 28.406 -32.125 8.867 1 90.44 430 PRO B N 1
ATOM 6862 C CA . PRO B 1 430 ? 27.281 -32.938 8.422 1 90.44 430 PRO B CA 1
ATOM 6863 C C . PRO B 1 430 ? 25.984 -32.156 8.336 1 90.44 430 PRO B C 1
ATOM 6865 O O . PRO B 1 430 ? 25.125 -32.438 7.492 1 90.44 430 PRO B O 1
ATOM 6868 N N . GLU B 1 431 ? 25.875 -31.141 9.188 1 86.19 431 GLU B N 1
ATOM 6869 C CA . GLU B 1 431 ? 24.656 -30.344 9.188 1 86.19 431 GLU B CA 1
ATOM 6870 C C . GLU B 1 431 ? 24.469 -29.625 7.852 1 86.19 431 GLU B C 1
ATOM 6872 O O . GLU B 1 431 ? 23.359 -29.562 7.324 1 86.19 431 GLU B O 1
ATOM 6877 N N . THR B 1 432 ? 25.531 -29.141 7.379 1 91.38 432 THR B N 1
ATOM 6878 C CA . THR B 1 432 ? 25.5 -28.453 6.094 1 91.38 432 THR B CA 1
ATOM 6879 C C . THR B 1 432 ? 25.172 -29.422 4.965 1 91.38 432 THR B C 1
ATOM 6881 O O . THR B 1 432 ? 24.359 -29.109 4.09 1 91.38 432 THR B O 1
ATOM 6884 N N . VAL B 1 433 ? 25.734 -30.578 4.984 1 92.44 433 VAL B N 1
ATOM 6885 C CA . VAL B 1 433 ? 25.516 -31.594 3.953 1 92.44 433 VAL B CA 1
ATOM 6886 C C . VAL B 1 433 ? 24.062 -32.062 3.998 1 92.44 433 VAL B C 1
ATOM 6888 O O . VAL B 1 433 ? 23.422 -32.25 2.955 1 92.44 433 VAL B O 1
ATOM 6891 N N . ASP B 1 434 ? 23.562 -32.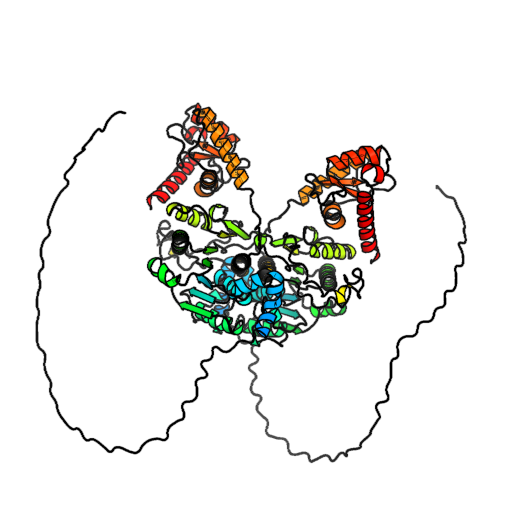188 5.199 1 89.62 434 ASP B N 1
ATOM 6892 C CA . ASP B 1 434 ? 22.172 -32.594 5.367 1 89.62 434 ASP B CA 1
ATOM 6893 C C . ASP B 1 434 ? 21.219 -31.562 4.773 1 89.62 434 ASP B C 1
ATOM 6895 O O . ASP B 1 434 ? 20.234 -31.922 4.137 1 89.62 434 ASP B O 1
ATOM 6899 N N . LEU B 1 435 ? 21.547 -30.375 5.02 1 88.69 435 LEU B N 1
ATOM 6900 C CA . LEU B 1 435 ? 20.719 -29.297 4.496 1 88.69 435 LEU B CA 1
ATOM 6901 C C . LEU B 1 435 ? 20.719 -29.281 2.969 1 88.69 435 LEU B C 1
ATOM 6903 O O . LEU B 1 435 ? 19.672 -29.141 2.338 1 88.69 435 LEU B O 1
ATOM 6907 N N . VAL B 1 436 ? 21.891 -29.438 2.406 1 91.06 436 VAL B N 1
ATOM 6908 C CA . VAL B 1 436 ? 22.047 -29.453 0.955 1 91.06 436 VAL B CA 1
ATOM 6909 C C . VAL B 1 436 ? 21.25 -30.625 0.37 1 91.06 436 VAL B C 1
ATOM 6911 O O . VAL B 1 436 ? 20.5 -30.453 -0.595 1 91.06 436 VAL B O 1
ATOM 6914 N N . GLN B 1 437 ? 21.344 -31.75 0.971 1 89.69 437 GLN B N 1
ATOM 6915 C CA . GLN B 1 437 ? 20.641 -32.938 0.494 1 89.69 437 GLN B CA 1
ATOM 6916 C C . GLN B 1 437 ? 19.125 -32.781 0.628 1 89.69 437 GLN B C 1
ATOM 6918 O O . GLN B 1 437 ? 18.375 -33.188 -0.246 1 89.69 437 GLN B O 1
ATOM 6923 N N . ALA B 1 438 ? 18.766 -32.188 1.703 1 86.44 438 ALA B N 1
ATOM 6924 C CA . ALA B 1 438 ? 17.344 -31.938 1.919 1 86.44 438 ALA B CA 1
ATOM 6925 C C . ALA B 1 438 ? 16.766 -31.031 0.833 1 86.44 438 ALA B C 1
ATOM 6927 O O . ALA B 1 438 ? 15.68 -31.281 0.316 1 86.44 438 ALA B O 1
ATOM 6928 N N . ARG B 1 439 ? 17.484 -30.031 0.482 1 86.06 439 ARG B N 1
ATOM 6929 C CA . ARG B 1 439 ? 17.047 -29.094 -0.538 1 86.06 439 ARG B CA 1
ATOM 6930 C C . ARG B 1 439 ? 17 -29.75 -1.911 1 86.06 439 ARG B C 1
ATOM 6932 O O . ARG B 1 439 ? 16.047 -29.547 -2.674 1 86.06 439 ARG B O 1
ATOM 6939 N N . PHE B 1 440 ? 18.047 -30.531 -2.189 1 88.25 440 PHE B N 1
ATOM 6940 C CA . PHE B 1 440 ? 18.094 -31.234 -3.465 1 88.25 440 PHE B CA 1
ATOM 6941 C C . PHE B 1 440 ? 16.938 -32.219 -3.574 1 88.25 440 PHE B C 1
ATOM 6943 O O . PHE B 1 440 ? 16.297 -32.344 -4.625 1 88.25 440 PHE B O 1
ATOM 6950 N N . SER B 1 441 ? 16.609 -32.844 -2.473 1 84.81 441 SER B N 1
ATOM 6951 C CA . SER B 1 441 ? 15.516 -33.812 -2.447 1 84.81 441 SER B CA 1
ATOM 6952 C C . SER B 1 441 ? 14.172 -33.125 -2.654 1 84.81 441 SER B C 1
ATOM 6954 O O . SER B 1 441 ? 13.289 -33.688 -3.326 1 84.81 441 SER B O 1
ATOM 6956 N N . GLU B 1 442 ? 14.078 -32 -2.041 1 78.19 442 GLU B N 1
ATOM 6957 C CA . GLU B 1 442 ? 12.859 -31.219 -2.213 1 78.19 442 GLU B CA 1
ATOM 6958 C C . GLU B 1 442 ? 12.648 -30.859 -3.678 1 78.19 442 GLU B C 1
ATOM 6960 O O . GLU B 1 442 ? 11.523 -30.906 -4.18 1 78.19 442 GLU B O 1
ATOM 6965 N N . GLU B 1 443 ? 13.719 -30.484 -4.262 1 79.25 443 GLU B N 1
ATOM 6966 C CA . GLU B 1 443 ? 13.672 -30.094 -5.668 1 79.25 443 GLU B CA 1
ATOM 6967 C C . GLU B 1 443 ? 13.32 -31.281 -6.562 1 79.25 443 GLU B C 1
ATOM 6969 O O . GLU B 1 443 ? 12.539 -31.141 -7.504 1 79.25 443 GLU B O 1
ATOM 6974 N N . VAL B 1 444 ? 13.859 -32.438 -6.238 1 75.06 444 VAL B N 1
ATOM 6975 C CA . VAL B 1 444 ? 13.609 -33.656 -7.016 1 75.06 444 VAL B CA 1
ATOM 6976 C C . VAL B 1 444 ? 12.148 -34.062 -6.859 1 75.06 444 VAL B C 1
ATOM 6978 O O . VAL B 1 444 ? 11.5 -34.469 -7.836 1 75.06 444 VAL B O 1
ATOM 6981 N N . GLN B 1 445 ? 11.641 -33.938 -5.695 1 68.62 445 GLN B N 1
ATOM 6982 C CA . GLN B 1 445 ? 10.25 -34.312 -5.43 1 68.62 445 GLN B CA 1
ATOM 6983 C C . GLN B 1 445 ? 9.289 -33.375 -6.16 1 68.62 445 GLN B C 1
ATOM 6985 O O . GLN B 1 445 ? 8.258 -33.812 -6.668 1 68.62 445 GLN B O 1
ATOM 6990 N N . MET B 1 446 ? 9.68 -32.219 -6.168 1 65.06 446 MET B N 1
ATOM 6991 C CA . MET B 1 446 ? 8.828 -31.25 -6.828 1 65.06 446 MET B CA 1
ATOM 6992 C C . MET B 1 446 ? 8.789 -31.484 -8.336 1 65.06 446 MET B C 1
ATOM 6994 O O . MET B 1 446 ? 7.75 -31.297 -8.969 1 65.06 446 MET B O 1
ATOM 6998 N N . ARG B 1 447 ? 9.836 -31.984 -8.859 1 60.22 447 ARG B N 1
ATOM 6999 C CA . ARG B 1 447 ? 9.93 -32.219 -10.297 1 60.22 447 ARG B CA 1
ATOM 7000 C C . ARG B 1 447 ? 9.266 -33.531 -10.68 1 60.22 447 ARG B C 1
ATOM 7002 O O . ARG B 1 447 ? 8.852 -33.719 -11.828 1 60.22 447 ARG B O 1
ATOM 7009 N N . LYS B 1 448 ? 9.328 -34.531 -9.719 1 52.34 448 LYS B N 1
ATOM 7010 C CA . LYS B 1 448 ? 8.656 -35.812 -9.977 1 52.34 448 LYS B CA 1
ATOM 7011 C C . LYS B 1 448 ? 7.145 -35.625 -10.07 1 52.34 448 LYS B C 1
ATOM 7013 O O . LYS B 1 448 ? 6.473 -36.344 -10.805 1 52.34 448 LYS B O 1
ATOM 7018 N N . TRP B 1 449 ? 6.645 -34.906 -9.18 1 42 449 TRP B N 1
ATOM 7019 C CA . TRP B 1 449 ? 5.199 -34.719 -9.273 1 42 449 TRP B CA 1
ATOM 7020 C C . TRP B 1 449 ? 4.82 -34.062 -10.602 1 42 449 TRP B C 1
ATOM 7022 O O . TRP B 1 449 ? 3.688 -33.594 -10.766 1 42 449 TRP B O 1
ATOM 7032 N N . ARG B 1 450 ? 5.625 -34.156 -11.523 1 38.72 450 ARG B N 1
ATOM 7033 C CA . ARG B 1 450 ? 5.297 -33.844 -12.914 1 38.72 450 ARG B CA 1
ATOM 7034 C C . ARG B 1 450 ? 4.672 -35.062 -13.594 1 38.72 450 ARG B C 1
ATOM 7036 O O . ARG B 1 450 ? 5.066 -36.188 -13.328 1 38.72 450 ARG B O 1
#

Foldseek 3Di:
DDDDDDDDDDDDDDDDDDDDDDDDDDDDDDDPDDDDDDDDDDDDDDDDPDDPDPPPPPPPPPPPDVVVVCVLQVVLCVVLPPLLLVLQQDAEEEFEDQALQRQLLVLLSLSNRRAEYEYEEQDFDAPVRVQAGDQDDPVRGPPRSQVSSVVVSCVNPVRHHYHRHNDDDDLVCLCVSVPDQGQEYEAPDADLVSSLSNVLVCVVVVHHYEYEFDLFQDDDLVFKFKDWLLQDFLGPSSLSSQLLNVLSVHNTDYIYIDGNDHRDPVQDQPDDPPVVVPPDDPVVVPPDDCVVCSPGHHNNVRSSSRSVVVNVVSSCVSSVNDDDIDSPDPLLVLLVVQLVVACVLCCVQPVDNDDPDDSSRSSCLCCNLLNQFFLFPVGPDRAPRKHKYFQALVDDDDSLGIGIHHPVVRVCCSVCCRVVVDDVCVVRNPSSVVSSVVSSVVSVVSNVVD/DPDDDDDDDDDDDDDDDDDDDDDDCPCPDDPDDDPDDPDDDDDDDPDDDDDPDPPPPPPPPPPPDVVVVCVLQVVLCVVLPPLLLVLQQDAEEEFEDQALQRQLLVLLSLSNRRAEYEYEEQDFDAPVRVQAGDQDDPVRGPPRSQVSSVVVSCVNPVRHHYHRHNDDDDLVCLCVSVPDQGQEYEAPDADLVSSLSNVLVCVVVVHHYEYEFDLFQDDDLVFKFKDWLLLDFLGPSSLSSQLLNVLSVQNTDYIYIDGNDHRDPVQDQPDDPPVVVVPDDPVVVPPDDPPPCSPGHHNNVRSSSRSVVVNVVSSCVSSVNDDDIDSPDPLLVLLVVQLVVACVLCCVQPVDNDDPDDSSRSSCLCCNLLNQFFLFPVGPDRAPRKHKYFQALVDDDDSLGIGIHHPVVRVVCSVCCRVVVDDPCVVRNPSSVVSSVVSSVVSVVSNVVD

Organism: NCBI:txid56615

pLDDT: mean 76.26, std 28.18, range [14.05, 98.94]

Solvent-accessible surface area (backbone atoms only — not comparable to full-atom values): 50714 Å² total; per-residue (Å²): 137,83,90,80,87,72,90,69,90,74,81,86,76,82,86,81,85,91,79,86,92,80,91,79,89,72,96,76,89,84,77,88,71,93,75,86,87,86,90,73,88,72,81,84,79,82,80,85,78,81,81,75,73,78,75,78,73,79,70,66,71,77,82,68,60,63,68,59,51,48,44,23,36,39,30,43,33,48,51,45,33,70,67,15,37,49,38,28,36,70,31,35,36,36,39,34,26,56,46,28,30,24,30,23,18,51,50,44,35,48,32,64,41,39,25,30,38,37,33,32,22,58,53,56,33,44,57,60,41,45,27,28,33,55,78,62,38,59,87,37,47,74,36,44,38,30,53,52,49,48,60,53,45,44,45,61,36,73,78,48,44,74,46,65,38,81,38,72,86,44,73,90,48,39,71,68,76,60,53,84,75,47,68,36,35,38,39,38,47,85,49,66,69,58,41,46,48,50,54,49,51,28,60,77,66,72,40,50,48,41,34,46,54,68,43,59,48,38,72,57,63,37,36,36,37,53,40,40,49,64,70,63,61,66,32,70,60,50,45,55,46,42,55,54,33,39,75,72,73,42,66,67,86,36,42,26,38,40,38,57,56,64,67,49,74,83,56,49,75,75,80,68,62,69,78,63,58,72,70,58,70,77,77,69,59,70,86,56,81,79,57,58,79,66,70,64,26,34,46,35,33,43,25,29,37,51,9,22,40,52,28,34,51,50,51,29,58,52,23,70,45,92,77,77,57,55,74,81,66,73,46,66,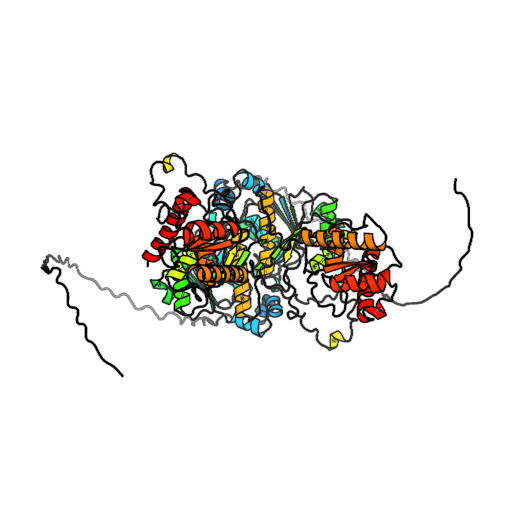58,52,21,45,51,28,46,52,51,31,42,53,51,42,26,73,71,70,61,40,91,70,64,101,61,52,54,66,48,42,43,39,48,38,43,62,64,41,62,54,23,22,52,55,67,67,55,82,46,72,42,90,50,62,31,48,42,67,67,45,73,89,49,69,85,38,84,77,23,47,42,39,24,28,51,72,53,42,52,49,41,45,51,43,28,52,70,57,63,41,59,59,46,77,74,58,30,61,68,20,49,50,50,52,49,50,42,36,48,50,54,50,51,61,59,56,77,100,126,96,73,78,85,89,90,82,89,78,84,85,78,84,84,79,88,81,87,80,87,79,74,88,77,77,78,72,78,73,89,80,74,86,71,84,75,86,83,77,86,76,78,84,85,79,79,89,76,82,84,74,74,78,72,79,72,77,70,67,72,78,80,69,59,62,66,59,51,47,45,24,37,40,31,42,32,48,49,44,32,71,66,15,38,50,40,28,37,69,32,34,38,35,40,33,25,56,46,28,30,23,31,22,18,50,48,44,36,50,33,64,40,40,26,29,40,37,33,32,20,59,52,55,32,43,56,60,41,45,26,28,34,54,78,62,37,60,87,37,48,74,35,44,36,32,54,53,48,51,60,55,46,44,46,60,37,72,79,47,44,74,46,65,37,80,37,73,87,45,74,90,47,40,71,69,76,62,53,84,75,47,67,33,35,38,40,37,49,85,50,64,68,58,40,47,46,50,53,49,50,29,61,76,67,75,39,50,50,40,34,47,54,68,43,59,47,41,72,57,64,36,36,35,38,53,40,40,50,66,70,63,62,66,31,70,60,49,45,55,47,43,56,55,33,40,76,72,72,40,65,63,86,36,42,27,37,41,38,58,57,63,66,47,75,83,56,50,73,74,79,69,62,69,78,64,59,72,69,58,70,75,77,66,59,72,87,56,81,79,58,58,82,67,70,65,25,34,47,36,33,43,26,30,37,52,8,22,38,51,28,35,53,50,51,29,59,53,23,70,44,91,78,76,58,56,72,82,64,73,48,66,57,51,22,45,50,28,46,51,50,32,43,50,51,42,26,73,73,72,61,39,91,70,66,102,61,53,53,65,48,42,43,41,49,37,44,62,63,43,63,53,22,20,52,55,68,68,55,80,46,73,42,89,49,60,32,49,42,67,68,45,72,90,49,68,84,38,83,76,22,48,42,41,24,29,52,72,52,42,52,48,41,44,52,43,29,53,70,59,64,41,59,59,45,76,75,58,30,61,69,20,49,49,50,52,51,51,42,35,49,51,53,48,51,62,59,56,79,101

Nearest PDB structures (foldseek):
  4d79-assembly1_A  TM=9.176E-01  e=1.736E-20  Escherichia coli K-12
  4d7a-assembly1_B  TM=8.999E-01  e=2.531E-20  Escherichia coli K-12
  4rdi-assembly2_D  TM=9.070E-01  e=5.102E-20  Escherichia coli
  4rdh-assembly2_D  TM=9.087E-01  e=1.276E-19  Escherichia coli
  4yed-assembly2_D  TM=8.709E-01  e=4.112E-20  Escherichia coli K-12

InterPro domains:
  IPR000594 THIF-type NAD/FAD binding fold [PF00899] (74-345)
  IPR035985 Ubiquitin-activating enzyme-like [SSF69572] (70-347)
  IPR045886 ThiF/MoeB/HesA family [PTHR43267] (38-443)

Radius of gyration: 35.87 Å; Cα contacts (8 Å, |Δi|>4): 1515; chains: 2; bounding box: 108×125×80 Å

Sequence (900 aa):
MAQFWSSSLSASSRSPFPITQAIVVGVVSGALTALVMYSFQGPPKSTPDRSKTPKKRSTGDPVHDESLIAEQLARNLAFLGPQGNQDVRNAFVIVIGLGGVGSSAATSLVRSGVGRIRLIDFDQVTLSSLNRHATATREDVGIAKVVSCKKFYQKIAPWLKIEALVEQFTLSDAPRLLEGKPDWVLDCIDNITTKVDLLTYCKKNDLKVFSALGAASKADPSRIQIADISMTFEDPLARSVRRRLRLNGIVHGVPVVYSTEKPNENVRLLPLPEDEFQKGNVGELSALADFRVRILPVLGPLPSMFGQAMAAHTITQLGNFPTQPLPIKNRTKVYHRIFNDLLAREFRLSGATTIPFSDEDIGYIFEDLFRGRSVVHPAFKVSSHPCLIRWSMDEELHWTNCVVMDRSEADIHQQRVLVGRQDPSVVWGPETVDLVQARFSEEVQMRKWRMAQFWSSSLSASSRSPFPITQAIVVGVVSGALTALVMYSFQGPPKSTPDRSKTPKKRSTGDPVHDESLIAEQLARNLAFLGPQGNQDVRNAFVIVIGLGGVGSSAATSLVRSGVGRIRLIDFDQVTLSSLNRHATATREDVGIAKVVSCKKFYQKIAPWLKIEALVEQFTLSDAPRLLEGKPDWVLDCIDNITTKVDLLTYCKKNDLKVFSALGAASKADPSRIQIADISMTFEDPLARSVRRRLRLNGIVHGVPVVYSTEKPNENVRLLPLPEDEFQKGNVGELSALADFRVRILPVLGPLPSMFGQAMAAHTITQLGNFPTQPLPIKNRTKVYHRIFNDLLAREFRLSGATTIPFSDEDIGYIFEDLFRGRSVVHPAFKVSSHPCLIRWSMDEELHWTNCVVMDRSEADIHQQRVLVGRQDPSVVWGPETVDLVQARFSEEVQMRKWR

Secondary structure (DSSP, 8-state):
-----------------------------------------------------------------HHHHHHHTHHHHHHHHHHHHHHHHH-EEEEE--SHHHHHHHHHHHHTT-SEEEEE--PBP-GGGGGT-SS--GGGTTSBHHHHHHHHHHHH-TT-EEEEE-----GGGHHHHT-S--SEEEE----HHHHHHHHHHHHHTT--EEEE---TT---GGGEEEEEGGG--S-HHHHHHHHHHHHTT--S--EEEEE-PPP-TTS------HHHHTTS-SSTTTTSS----------THHHHHHHHHHHHHHHHHHTT-------SS-HHHHHHHHHHHHHHHHHHHH--S--S--HHHHHIIIIIISTTB-SSSSTT-B-SSEEEEES-TTS-S-GGGEEEEEHHHHHHIIIIIIIT---HHHHH-HHHHHHHHHHHHHHHHHHHT-/-----------------------------------------------------------------HHHHHHHTHHHHHHHHHHHHHHHHH-EEEEE--SHHHHHHHHHHHHTT-SEEEEE--PBP-GGGGGT-SS--GGGTTSBHHHHHHHHHHHH-TT-EEEEE-----GGGHHHHT-S--SEEEE----HHHHHHHHHHHHHTT--EEEE---TT---GGGEEEEEGGG--S-HHHHHHHHHHHHTT--S--EEEEE-PPP-TTS------HHHHTTS-SSTTTTSS----------THHHHHHHHHHHHHHHHHHTT-------SS-HHHHHHHHHHHHHHHHHHHH--S--S--HHHHHIIIIIISTTB-SSSSTT-B-SSEEEEES-TTS-S-GGGEEEEEHHHHHHIIIIIIIT---HHHHH-HHHHHHHHHHHHHHHHHHHT-